Protein AF-0000000081138913 (afdb_homodimer)

Structure (mmCIF, N/CA/C/O backbone):
data_AF-0000000081138913-model_v1
#
loop_
_entity.id
_entity.type
_entity.pdbx_description
1 polymer 'ABC transporter domain-containing protein'
#
loop_
_atom_site.group_PDB
_atom_site.id
_atom_site.type_symbol
_atom_site.label_atom_id
_atom_site.label_alt_id
_atom_site.label_comp_id
_atom_site.label_asym_id
_atom_site.label_entity_id
_atom_site.label_seq_id
_atom_site.pdbx_PDB_ins_code
_atom_site.Cartn_x
_atom_site.Cartn_y
_atom_site.Cartn_z
_atom_site.occupancy
_atom_site.B_iso_or_equiv
_atom_site.auth_seq_id
_atom_site.auth_comp_id
_atom_site.auth_asym_id
_atom_site.auth_atom_id
_atom_site.pdbx_PDB_model_num
ATOM 1 N N . MET A 1 1 ? 26.359 31.156 2.295 1 80.44 1 MET A N 1
ATOM 2 C CA . MET A 1 1 ? 25.25 30.562 1.55 1 80.44 1 MET A CA 1
ATOM 3 C C . MET A 1 1 ? 23.922 31.172 1.974 1 80.44 1 MET A C 1
ATOM 5 O O . MET A 1 1 ? 23.891 32.062 2.822 1 80.44 1 MET A O 1
ATOM 9 N N . THR A 1 2 ? 22.828 30.797 1.136 1 88 2 THR A N 1
ATOM 10 C CA . THR A 1 2 ? 21.641 31.609 1.339 1 88 2 THR A CA 1
ATOM 11 C C . THR A 1 2 ? 20.453 30.734 1.737 1 88 2 THR A C 1
ATOM 13 O O . THR A 1 2 ? 20.422 29.531 1.438 1 88 2 THR A O 1
ATOM 16 N N . LEU A 1 3 ? 19.688 31.344 2.559 1 93.25 3 LEU A N 1
ATOM 17 C CA . LEU A 1 3 ? 18.375 30.812 2.885 1 93.25 3 LEU A CA 1
ATOM 18 C C . LEU A 1 3 ? 17.281 31.547 2.107 1 93.25 3 LEU A C 1
ATOM 20 O O . LEU A 1 3 ? 17.094 32.75 2.287 1 93.25 3 LEU A O 1
ATOM 24 N N . THR A 1 4 ? 16.766 30.781 1.194 1 92.25 4 THR A N 1
ATOM 25 C CA . THR A 1 4 ? 15.672 31.328 0.407 1 92.25 4 THR A CA 1
ATOM 26 C C . THR A 1 4 ? 14.336 30.75 0.872 1 92.25 4 THR A C 1
ATOM 28 O O . THR A 1 4 ? 14.164 29.531 0.901 1 92.25 4 THR A O 1
ATOM 31 N N . VAL A 1 5 ? 13.438 31.562 1.225 1 91.81 5 VAL A N 1
ATOM 32 C CA . VAL A 1 5 ? 12.125 31.141 1.699 1 91.81 5 VAL A CA 1
ATOM 33 C C . VAL A 1 5 ? 11.062 31.469 0.647 1 91.81 5 VAL A C 1
ATOM 35 O O . VAL A 1 5 ? 10.984 32.594 0.173 1 91.81 5 VAL A O 1
ATOM 38 N N . CYS A 1 6 ? 10.383 30.469 0.253 1 89.5 6 CYS A N 1
ATOM 39 C CA . CYS A 1 6 ? 9.297 30.609 -0.71 1 89.5 6 CYS A CA 1
ATOM 40 C C . CYS A 1 6 ? 7.941 30.609 -0.01 1 89.5 6 CYS A C 1
ATOM 42 O O . CYS A 1 6 ? 7.625 29.672 0.733 1 89.5 6 CYS A O 1
ATOM 44 N N . VAL A 1 7 ? 7.203 31.672 -0.279 1 84.31 7 VAL A N 1
ATOM 45 C CA . VAL A 1 7 ? 5.898 31.812 0.363 1 84.31 7 VAL A CA 1
ATOM 46 C C . VAL A 1 7 ? 4.816 31.984 -0.7 1 84.31 7 VAL A C 1
ATOM 48 O O . VAL A 1 7 ? 5.094 32.438 -1.812 1 84.31 7 VAL A O 1
ATOM 51 N N . GLY A 1 8 ? 3.654 31.484 -0.41 1 77.12 8 GLY A N 1
ATOM 52 C CA . GLY A 1 8 ? 2.51 31.594 -1.299 1 77.12 8 GLY A CA 1
ATOM 53 C C . GLY A 1 8 ? 1.24 31.016 -0.712 1 77.12 8 GLY A C 1
ATOM 54 O O . GLY A 1 8 ? 1.295 30.219 0.232 1 77.12 8 GLY A O 1
ATOM 55 N N . ALA A 1 9 ? 0.182 31.453 -1.327 1 70.5 9 ALA A N 1
ATOM 56 C CA . ALA A 1 9 ? -1.114 30.953 -0.872 1 70.5 9 ALA A CA 1
ATOM 57 C C . ALA A 1 9 ? -1.284 29.469 -1.212 1 70.5 9 ALA A C 1
ATOM 59 O O . ALA A 1 9 ? -0.571 28.938 -2.064 1 70.5 9 ALA A O 1
ATOM 60 N N . SER A 1 10 ? -2.158 28.812 -0.396 1 70 10 SER A N 1
ATOM 61 C CA . SER A 1 10 ? -2.471 27.422 -0.702 1 70 10 SER A CA 1
ATOM 62 C C . SER A 1 10 ? -2.996 27.281 -2.125 1 70 10 SER A C 1
ATOM 64 O O . SER A 1 10 ? -3.867 28.031 -2.555 1 70 10 SER A O 1
ATOM 66 N N . GLY A 1 11 ? -2.377 26.391 -2.895 1 71.06 11 GLY A N 1
ATOM 67 C CA . GLY A 1 11 ? -2.791 26.156 -4.27 1 71.06 11 GLY A CA 1
ATOM 68 C C . GLY A 1 11 ? -2.041 27 -5.273 1 71.06 11 GLY A C 1
ATOM 69 O O . GLY A 1 11 ? -2.35 26.984 -6.465 1 71.06 11 GLY A O 1
ATOM 70 N N . SER A 1 12 ? -1.087 27.719 -4.793 1 73.44 12 SER A N 1
ATOM 71 C CA . SER A 1 12 ? -0.371 28.625 -5.68 1 73.44 12 SER A CA 1
ATOM 72 C C . SER A 1 12 ? 0.641 27.891 -6.543 1 73.44 12 SER A C 1
ATOM 74 O O . SER A 1 12 ? 1.202 28.453 -7.48 1 73.44 12 SER A O 1
ATOM 76 N N . GLY A 1 13 ? 0.822 26.562 -6.258 1 74.62 13 GLY A N 1
ATOM 77 C CA . GLY A 1 13 ? 1.759 25.781 -7.051 1 74.62 13 GLY A CA 1
ATOM 78 C C . GLY A 1 13 ? 3.145 25.703 -6.438 1 74.62 13 GLY A C 1
ATOM 79 O O . GLY A 1 13 ? 4.125 25.453 -7.137 1 74.62 13 GLY A O 1
ATOM 80 N N . LYS A 1 14 ? 3.279 25.953 -5.137 1 78.81 14 LYS A N 1
ATOM 81 C CA . LYS A 1 14 ? 4.562 25.906 -4.445 1 78.81 14 LYS A CA 1
ATOM 82 C C . LYS A 1 14 ? 5.23 24.547 -4.605 1 78.81 14 LYS A C 1
ATOM 84 O O . LYS A 1 14 ? 6.43 24.469 -4.879 1 78.81 14 LYS A O 1
ATOM 89 N N . THR A 1 15 ? 4.375 23.531 -4.473 1 76.12 15 THR A N 1
ATOM 90 C CA . THR A 1 15 ? 4.902 22.172 -4.594 1 76.12 15 THR A CA 1
ATOM 91 C C . THR A 1 15 ? 5.348 21.891 -6.027 1 76.12 15 THR A C 1
ATOM 93 O O . THR A 1 15 ? 6.375 21.25 -6.25 1 76.12 15 THR A O 1
ATOM 96 N N . THR A 1 16 ? 4.602 22.391 -6.922 1 76.38 16 THR A N 1
ATOM 97 C CA . THR A 1 16 ? 4.988 22.234 -8.32 1 76.38 16 THR A CA 1
ATOM 98 C C . THR A 1 16 ? 6.305 22.953 -8.602 1 76.38 16 THR A C 1
ATOM 100 O O . THR A 1 16 ? 7.152 22.438 -9.344 1 76.38 16 THR A O 1
ATOM 103 N N . PHE A 1 17 ? 6.395 24.109 -8.008 1 80.62 17 PHE A N 1
ATOM 104 C CA . PHE A 1 17 ? 7.621 24.875 -8.156 1 80.62 17 PHE A CA 1
ATOM 105 C C . PHE A 1 17 ? 8.82 24.094 -7.641 1 80.62 17 PHE A C 1
ATOM 107 O O . PHE A 1 17 ? 9.844 24 -8.32 1 80.62 17 PHE A O 1
ATOM 114 N N . LEU A 1 18 ? 8.703 23.469 -6.535 1 81.75 18 LEU A N 1
ATOM 115 C CA . LEU A 1 18 ? 9.789 22.703 -5.93 1 81.75 18 LEU A CA 1
ATOM 116 C C . LEU A 1 18 ? 10.078 21.438 -6.73 1 81.75 18 LEU A C 1
ATOM 118 O O . LEU A 1 18 ? 11.234 21.031 -6.859 1 81.75 18 LEU A O 1
ATOM 122 N N . ASN A 1 19 ? 9.031 20.922 -7.207 1 77.56 19 ASN A N 1
ATOM 123 C CA . ASN A 1 19 ? 9.211 19.734 -8.031 1 77.56 19 ASN A CA 1
ATOM 124 C C . ASN A 1 19 ? 9.977 20.047 -9.312 1 77.56 19 ASN A C 1
ATOM 126 O O . ASN A 1 19 ? 10.75 19.219 -9.797 1 77.56 19 ASN A O 1
ATOM 130 N N . ASP A 1 20 ? 9.734 21.156 -9.789 1 78.44 20 ASP A N 1
ATOM 131 C CA . ASP A 1 20 ? 10.453 21.562 -10.984 1 78.44 20 ASP A CA 1
ATOM 132 C C . ASP A 1 20 ? 11.938 21.797 -10.688 1 78.44 20 ASP A C 1
ATOM 134 O O . ASP A 1 20 ? 12.797 21.453 -11.5 1 78.44 20 ASP A O 1
ATOM 138 N N . VAL A 1 21 ? 12.148 22.344 -9.555 1 79.94 21 VAL A N 1
ATOM 139 C CA . VAL A 1 21 ? 13.539 22.516 -9.133 1 79.94 21 VAL A CA 1
ATOM 140 C C . VAL A 1 21 ? 14.203 21.141 -9 1 79.94 21 VAL A C 1
ATOM 142 O O . VAL A 1 21 ? 15.32 20.938 -9.492 1 79.94 21 VAL A O 1
ATOM 145 N N . HIS A 1 22 ? 13.469 20.297 -8.414 1 77.62 22 HIS A N 1
ATOM 146 C CA . HIS A 1 22 ? 13.984 18.953 -8.172 1 77.62 22 HIS A CA 1
ATOM 147 C C . HIS A 1 22 ? 14.258 18.234 -9.484 1 77.62 22 HIS A C 1
ATOM 149 O O . HIS A 1 22 ? 15.25 17.5 -9.602 1 77.62 22 HIS A O 1
ATOM 155 N N . LYS A 1 23 ? 13.43 18.438 -10.398 1 73.88 23 LYS A N 1
ATOM 156 C CA . LYS A 1 23 ? 13.578 17.781 -11.703 1 73.88 23 LYS A CA 1
ATOM 157 C C . LYS A 1 23 ? 14.742 18.391 -12.484 1 73.88 23 LYS A C 1
ATOM 159 O O . LYS A 1 23 ? 15.422 17.688 -13.234 1 73.88 23 LYS A O 1
ATOM 164 N N . SER A 1 24 ? 14.891 19.688 -12.312 1 71.12 24 SER A N 1
ATOM 165 C CA . SER A 1 24 ? 15.867 20.391 -13.125 1 71.12 24 SER A CA 1
ATOM 166 C C . SER A 1 24 ? 17.266 20.266 -12.555 1 71.12 24 SER A C 1
ATOM 168 O O . SER A 1 24 ? 18.266 20.406 -13.273 1 71.12 24 SER A O 1
ATOM 170 N N . HIS A 1 25 ? 17.234 20.094 -11.172 1 68.19 25 HIS A N 1
ATOM 171 C CA . HIS A 1 25 ? 18.531 20.062 -10.5 1 68.19 25 HIS A CA 1
ATOM 172 C C . HIS A 1 25 ? 18.578 18.969 -9.445 1 68.19 25 HIS A C 1
ATOM 174 O O . HIS A 1 25 ? 17.625 18.781 -8.688 1 68.19 25 HIS A O 1
ATOM 180 N N . LYS A 1 26 ? 19.672 18.266 -9.641 1 71.31 26 LYS A N 1
ATOM 181 C CA . LYS A 1 26 ? 19.875 17.266 -8.594 1 71.31 26 LYS A CA 1
ATOM 182 C C . LYS A 1 26 ? 20.047 17.938 -7.23 1 71.31 26 LYS A C 1
ATOM 184 O O . LYS A 1 26 ? 20.875 18.844 -7.074 1 71.31 26 LYS A O 1
ATOM 189 N N . CYS A 1 27 ? 19.125 17.781 -6.352 1 79.69 27 CYS A N 1
ATOM 190 C CA . CYS A 1 27 ? 19.141 18.359 -5.02 1 79.69 27 CYS A CA 1
ATOM 191 C C . CYS A 1 27 ? 18.594 17.391 -3.986 1 79.69 27 CYS A C 1
ATOM 193 O O . CYS A 1 27 ? 18.125 16.297 -4.336 1 79.69 27 CYS A O 1
ATOM 195 N N . THR A 1 28 ? 18.891 17.719 -2.803 1 81.88 28 THR A N 1
ATOM 196 C CA . THR A 1 28 ? 18.25 17.016 -1.702 1 81.88 28 THR A CA 1
ATOM 197 C C . THR A 1 28 ? 16.859 17.562 -1.426 1 81.88 28 THR A C 1
ATOM 199 O O . THR A 1 28 ? 16.703 18.75 -1.106 1 81.88 28 THR A O 1
ATOM 202 N N . TYR A 1 29 ? 15.922 16.766 -1.719 1 81.81 29 TYR A N 1
ATOM 203 C CA . TYR A 1 29 ? 14.539 17.219 -1.624 1 81.81 29 TYR A CA 1
ATOM 204 C C . TYR A 1 29 ? 13.797 16.484 -0.514 1 81.81 29 TYR A C 1
ATOM 206 O O . TYR A 1 29 ? 13.727 15.258 -0.52 1 81.81 29 TYR A O 1
ATOM 214 N N . ILE A 1 30 ? 13.367 17.266 0.385 1 79.75 30 ILE A N 1
ATOM 215 C CA . ILE A 1 30 ? 12.523 16.719 1.443 1 79.75 30 ILE A CA 1
ATOM 216 C C . ILE A 1 30 ? 11.07 17.125 1.205 1 79.75 30 ILE A C 1
ATOM 218 O O . ILE A 1 30 ? 10.734 18.312 1.248 1 79.75 30 ILE A O 1
ATOM 222 N N . ARG A 1 31 ? 10.227 16.203 1.118 1 78.5 31 ARG A N 1
ATOM 223 C CA . ARG A 1 31 ? 8.82 16.438 0.815 1 78.5 31 ARG A CA 1
ATOM 224 C C . ARG A 1 31 ? 8.031 16.75 2.082 1 78.5 31 ARG A C 1
ATOM 226 O O . ARG A 1 31 ? 8.555 16.625 3.191 1 78.5 31 ARG A O 1
ATOM 233 N N . GLN A 1 32 ? 6.863 17.219 1.776 1 73.38 32 GLN A N 1
ATOM 234 C CA . GLN A 1 32 ? 5.977 17.562 2.885 1 73.38 32 GLN A CA 1
ATOM 235 C C . GLN A 1 32 ? 5.66 16.328 3.734 1 73.38 32 GLN A C 1
ATOM 237 O O . GLN A 1 32 ? 5.621 16.406 4.965 1 73.38 32 GLN A O 1
ATOM 242 N N . TYR A 1 33 ? 5.477 15.266 2.977 1 70.81 33 TYR A N 1
ATOM 243 C CA . TYR A 1 33 ? 5.18 14.016 3.68 1 70.81 33 TYR A CA 1
ATOM 244 C C . TYR A 1 33 ? 6 12.867 3.115 1 70.81 33 TYR A C 1
ATOM 246 O O . TYR A 1 33 ? 6.16 12.742 1.899 1 70.81 33 TYR A O 1
ATOM 254 N N . HIS A 1 34 ? 6.766 12.25 4.047 1 74.38 34 HIS A N 1
ATOM 255 C CA . HIS A 1 34 ? 7.469 11.023 3.676 1 74.38 34 HIS A CA 1
ATOM 256 C C . HIS A 1 34 ? 6.836 9.805 4.336 1 74.38 34 HIS A C 1
ATOM 258 O O . HIS A 1 34 ? 6.5 9.844 5.52 1 74.38 34 HIS A O 1
ATOM 264 N N . ASN A 1 35 ? 6.605 8.875 3.541 1 73.5 35 ASN A N 1
ATOM 265 C CA . ASN A 1 35 ? 6.129 7.613 4.09 1 73.5 35 ASN A CA 1
ATOM 266 C C . ASN A 1 35 ? 7.289 6.73 4.547 1 73.5 35 ASN A C 1
ATOM 268 O O . ASN A 1 35 ? 8.047 6.215 3.723 1 73.5 35 ASN A O 1
ATOM 272 N N . LEU A 1 36 ? 7.469 6.719 5.855 1 80.62 36 LEU A N 1
ATOM 273 C CA . LEU A 1 36 ? 8.445 5.805 6.434 1 80.62 36 LEU A CA 1
ATOM 274 C C . LEU A 1 36 ? 7.766 4.555 6.984 1 80.62 36 LEU A C 1
ATOM 276 O O . LEU A 1 36 ? 6.621 4.617 7.438 1 80.62 36 LEU A O 1
ATOM 280 N N . ARG A 1 37 ? 8.438 3.402 6.961 1 82.38 37 ARG A N 1
ATOM 281 C CA . ARG A 1 37 ? 7.906 2.211 7.613 1 82.38 37 ARG A CA 1
ATOM 282 C C . ARG A 1 37 ? 7.789 2.42 9.117 1 82.38 37 ARG A C 1
ATOM 284 O O . ARG A 1 37 ? 8.773 2.73 9.789 1 82.38 37 ARG A O 1
ATOM 291 N N . PRO A 1 38 ? 6.641 2.223 9.633 1 81.06 38 PRO A N 1
ATOM 292 C CA . PRO A 1 38 ? 6.332 2.668 10.992 1 81.06 38 PRO A CA 1
ATOM 293 C C . PRO A 1 38 ? 6.973 1.785 12.062 1 81.06 38 PRO A C 1
ATOM 295 O O . PRO A 1 38 ? 6.871 2.08 13.25 1 81.06 38 PRO A O 1
ATOM 298 N N . TYR A 1 39 ? 7.762 0.805 11.703 1 84.94 39 TYR A N 1
ATOM 299 C CA . TYR A 1 39 ? 8.32 -0.097 12.703 1 84.94 39 TYR A CA 1
ATOM 300 C C . TYR A 1 39 ? 9.836 0.072 12.805 1 84.94 39 TYR A C 1
ATOM 302 O O . TYR A 1 39 ? 10.5 -0.678 13.516 1 84.94 39 TYR A O 1
ATOM 310 N N . ILE A 1 40 ? 10.328 1.08 12.172 1 89.12 40 ILE A N 1
ATOM 311 C CA . ILE A 1 40 ? 11.758 1.386 12.289 1 89.12 40 ILE A CA 1
ATOM 312 C C . ILE A 1 40 ? 12.039 2.037 13.641 1 89.12 40 ILE A C 1
ATOM 314 O O . ILE A 1 40 ? 11.328 2.959 14.047 1 89.12 40 ILE A O 1
ATOM 318 N N . LYS A 1 41 ? 13.055 1.536 14.25 1 90.44 41 LYS A N 1
ATOM 319 C CA . LYS A 1 41 ? 13.508 2.162 15.492 1 90.44 41 LYS A CA 1
ATOM 320 C C . LYS A 1 41 ? 14.375 3.385 15.203 1 90.44 41 LYS A C 1
ATOM 322 O O . LYS A 1 41 ? 15.266 3.334 14.359 1 90.44 41 LYS A O 1
ATOM 327 N N . VAL A 1 42 ? 14.086 4.391 15.945 1 92.56 42 VAL A N 1
ATOM 328 C CA . VAL A 1 42 ? 14.836 5.629 15.758 1 92.56 42 VAL A CA 1
ATOM 329 C C . VAL A 1 42 ? 16.312 5.395 16.062 1 92.56 42 VAL A C 1
ATOM 331 O O . VAL A 1 42 ? 17.188 5.867 15.328 1 92.56 42 VAL A O 1
ATOM 334 N N . SER A 1 43 ? 16.562 4.574 17.031 1 89.94 43 SER A N 1
ATOM 335 C CA . SER A 1 43 ? 17.938 4.324 17.484 1 89.94 43 SER A CA 1
ATOM 336 C C . SER A 1 43 ? 18.688 3.469 16.469 1 89.94 43 SER A C 1
ATOM 338 O O . SER A 1 43 ? 19.922 3.438 16.484 1 89.94 43 SER A O 1
ATOM 340 N N . ALA A 1 44 ? 18.016 2.861 15.578 1 88.69 44 ALA A N 1
ATOM 341 C CA . ALA A 1 44 ? 18.641 1.953 14.625 1 88.69 44 ALA A CA 1
ATOM 342 C C . ALA A 1 44 ? 19.078 2.695 13.367 1 88.69 44 ALA A C 1
ATOM 344 O O . ALA A 1 44 ? 19.844 2.162 12.555 1 88.69 44 ALA A O 1
ATOM 345 N N . ILE A 1 45 ? 18.641 3.936 13.211 1 90.38 45 ILE A N 1
ATOM 346 C CA . ILE A 1 45 ? 19 4.711 12.031 1 90.38 45 ILE A CA 1
ATOM 347 C C . ILE A 1 45 ? 20.516 4.969 12.031 1 90.38 45 ILE A C 1
ATOM 349 O O . ILE A 1 45 ? 21.062 5.508 12.992 1 90.38 45 ILE A O 1
ATOM 353 N N . PRO A 1 46 ? 21.109 4.594 10.938 1 88.94 46 PRO A N 1
ATOM 354 C CA . PRO A 1 46 ? 22.578 4.703 10.922 1 88.94 46 PRO A CA 1
ATOM 355 C C . PRO A 1 46 ? 23.062 6.148 10.984 1 88.94 46 PRO A C 1
ATOM 357 O O . PRO A 1 46 ? 22.438 7.039 10.391 1 88.94 46 PRO A O 1
ATOM 360 N N . ALA A 1 47 ? 24.125 6.305 11.695 1 86.94 47 ALA A N 1
ATOM 361 C CA . ALA A 1 47 ? 24.828 7.582 11.773 1 86.94 47 ALA A CA 1
ATOM 362 C C . ALA A 1 47 ? 23.875 8.703 12.211 1 86.94 47 ALA A C 1
ATOM 364 O O . ALA A 1 47 ? 23.875 9.781 11.625 1 86.94 47 ALA A O 1
ATOM 365 N N . PHE A 1 48 ? 22.984 8.375 13.023 1 91.81 48 PHE A N 1
ATOM 366 C CA . PHE A 1 48 ? 22.047 9.359 13.555 1 91.81 48 PHE A CA 1
ATOM 367 C C . PHE A 1 48 ? 22.094 9.391 15.078 1 91.81 48 PHE A C 1
ATOM 369 O O . PHE A 1 48 ? 22.047 8.336 15.719 1 91.81 48 PHE A O 1
ATOM 376 N N . ASP A 1 49 ? 22.281 10.57 15.594 1 93.5 49 ASP A N 1
ATOM 377 C CA . ASP A 1 49 ? 22.25 10.766 17.047 1 93.5 49 ASP A CA 1
ATOM 378 C C . ASP A 1 49 ? 20.922 11.375 17.484 1 93.5 49 ASP A C 1
ATOM 380 O O . ASP A 1 49 ? 20.734 12.586 17.438 1 93.5 49 ASP A O 1
ATOM 384 N N . PRO A 1 50 ? 20.062 10.602 18.047 1 93.56 50 PRO A N 1
ATOM 385 C CA . PRO A 1 50 ? 18.734 11.086 18.438 1 93.56 50 PRO A CA 1
ATOM 386 C C . PRO A 1 50 ? 18.781 11.977 19.672 1 93.56 50 PRO A C 1
ATOM 388 O O . PRO A 1 50 ? 17.797 12.656 19.984 1 93.56 50 PRO A O 1
ATOM 391 N N . THR A 1 51 ? 19.859 11.977 20.375 1 92.19 51 THR A N 1
ATOM 392 C CA . THR A 1 51 ? 19.953 12.758 21.609 1 92.19 51 THR A CA 1
ATOM 393 C C . THR A 1 51 ? 19.891 14.25 21.297 1 92.19 51 THR A C 1
ATOM 395 O O . THR A 1 51 ? 19.672 15.062 22.203 1 92.19 51 THR A O 1
ATOM 398 N N . LYS A 1 52 ? 20.031 14.625 20.078 1 92.06 52 LYS A N 1
ATOM 399 C CA . LYS A 1 52 ? 20.016 16.031 19.688 1 92.06 52 LYS A CA 1
ATOM 400 C C . LYS A 1 52 ? 18.578 16.516 19.484 1 92.06 52 LYS A C 1
ATOM 402 O O . LYS A 1 52 ? 18.328 17.719 19.406 1 92.06 52 LYS A O 1
ATOM 407 N N . LEU A 1 53 ? 17.672 15.586 19.453 1 90.5 53 LEU A N 1
ATOM 408 C CA . LEU A 1 53 ? 16.266 15.953 19.281 1 90.5 53 LEU A CA 1
ATOM 409 C C . LEU A 1 53 ? 15.711 16.562 20.562 1 90.5 53 LEU A C 1
ATOM 411 O O . LEU A 1 53 ? 16.062 16.125 21.672 1 90.5 53 LEU A O 1
ATOM 415 N N . PRO A 1 54 ? 14.883 17.516 20.312 1 84.88 54 PRO A N 1
ATOM 416 C CA . PRO A 1 54 ? 14.25 18.094 21.5 1 84.88 54 PRO A CA 1
ATOM 417 C C . PRO A 1 54 ? 13.453 17.062 22.297 1 84.88 54 PRO A C 1
ATOM 419 O O . PRO A 1 54 ? 12.789 16.203 21.719 1 84.88 54 PRO A O 1
ATOM 422 N N . TYR A 1 55 ? 13.562 17.047 23.625 1 77.44 55 TYR A N 1
ATOM 423 C CA . TYR A 1 55 ? 12.789 16.266 24.578 1 77.44 55 TYR A CA 1
ATOM 424 C C . TYR A 1 55 ? 13.188 14.797 24.516 1 77.44 55 TYR A C 1
ATOM 426 O O . TYR A 1 55 ? 12.492 13.938 25.062 1 77.44 55 TYR A O 1
ATOM 434 N N . TRP A 1 56 ? 14.219 14.492 23.734 1 87.31 56 TRP A N 1
ATOM 435 C CA . TRP A 1 56 ? 14.656 13.102 23.672 1 87.31 56 TRP A CA 1
ATOM 436 C C . TRP A 1 56 ? 15.125 12.617 25.031 1 87.31 56 TRP A C 1
ATOM 438 O O . TRP A 1 56 ? 15.062 11.414 25.328 1 87.31 56 TRP A O 1
ATOM 448 N N . ASP A 1 57 ? 15.547 13.539 25.828 1 85.38 57 ASP A N 1
ATOM 449 C CA . ASP A 1 57 ? 16.016 13.227 27.172 1 85.38 57 ASP A CA 1
ATOM 450 C C . ASP A 1 57 ? 14.914 12.547 27.984 1 85.38 57 ASP A C 1
ATOM 452 O O . ASP A 1 57 ? 15.203 11.719 28.859 1 85.38 57 ASP A O 1
ATOM 456 N N . ILE A 1 58 ? 13.75 12.852 27.703 1 78.88 58 ILE A N 1
ATOM 457 C CA . ILE A 1 58 ? 12.625 12.234 28.406 1 78.88 58 ILE A CA 1
ATOM 458 C C . ILE A 1 58 ? 12.594 10.734 28.109 1 78.88 58 ILE A C 1
ATOM 460 O O . ILE A 1 58 ? 12.398 9.922 29.016 1 78.88 58 ILE A O 1
ATOM 464 N N . TYR A 1 59 ? 12.82 10.414 26.875 1 84 59 TYR A N 1
ATOM 465 C CA . TYR A 1 59 ? 12.828 9.008 26.484 1 84 59 TYR A CA 1
ATOM 466 C C . TYR A 1 59 ? 13.992 8.266 27.125 1 84 59 TYR A C 1
ATOM 468 O O . TYR A 1 59 ? 13.867 7.102 27.5 1 84 59 TYR A O 1
ATOM 476 N N . VAL A 1 60 ? 15.062 8.922 27.188 1 87.75 60 VAL A N 1
ATOM 477 C CA . VAL A 1 60 ? 16.25 8.336 27.812 1 87.75 60 VAL A CA 1
ATOM 478 C C . VAL A 1 60 ? 15.984 8.094 29.297 1 87.75 60 VAL A C 1
ATOM 480 O O . VAL A 1 60 ? 16.281 7.012 29.812 1 87.75 60 VAL A O 1
ATOM 483 N N . ASN A 1 61 ? 15.422 9.062 29.875 1 84.75 61 ASN A N 1
ATOM 484 C CA . ASN A 1 61 ? 15.117 8.969 31.312 1 84.75 61 ASN A CA 1
ATOM 485 C C . ASN A 1 61 ? 14.117 7.844 31.594 1 84.75 61 ASN A C 1
ATOM 487 O O . ASN A 1 61 ? 14.211 7.176 32.625 1 84.75 61 ASN A O 1
ATOM 491 N N . GLU A 1 62 ? 13.25 7.641 30.672 1 83.38 62 GLU A N 1
ATOM 492 C CA . GLU A 1 62 ? 12.242 6.594 30.812 1 83.38 62 GLU A CA 1
ATOM 493 C C . GLU A 1 62 ? 12.766 5.254 30.312 1 83.38 62 GLU A C 1
ATOM 495 O O . GLU A 1 62 ? 12.047 4.25 30.359 1 83.38 62 GLU A O 1
ATOM 500 N N . LYS A 1 63 ? 13.977 5.203 29.828 1 88.69 63 LYS A N 1
ATOM 501 C CA . LYS A 1 63 ? 14.617 3.998 29.312 1 88.69 63 LYS A CA 1
ATOM 502 C C . LYS A 1 63 ? 13.844 3.436 28.125 1 88.69 63 LYS A C 1
ATOM 504 O O . LYS A 1 63 ? 13.695 2.219 27.984 1 88.69 63 LYS A O 1
ATOM 509 N N . LYS A 1 64 ? 13.273 4.285 27.344 1 87.12 64 LYS A N 1
ATOM 510 C CA . LYS A 1 64 ? 12.5 3.885 26.188 1 87.12 64 LYS A CA 1
ATOM 511 C C . LYS A 1 64 ? 13.164 4.359 24.891 1 87.12 64 LYS A C 1
ATOM 513 O O . LYS A 1 64 ? 12.633 4.145 23.797 1 87.12 64 LYS A O 1
ATOM 518 N N . ASP A 1 65 ? 14.328 4.926 25.031 1 88.62 65 ASP A N 1
ATOM 519 C CA . ASP A 1 65 ? 14.992 5.551 23.906 1 88.62 65 ASP A CA 1
ATOM 520 C C . ASP A 1 65 ? 15.328 4.52 22.828 1 88.62 65 ASP A C 1
ATOM 522 O O . ASP A 1 65 ? 15.281 4.82 21.641 1 88.62 65 ASP A O 1
ATOM 526 N N . LYS A 1 66 ? 15.539 3.271 23.219 1 88.5 66 LYS A N 1
ATOM 527 C CA . LYS A 1 66 ? 15.961 2.244 22.281 1 88.5 66 LYS A CA 1
ATOM 528 C C . LYS A 1 66 ? 14.758 1.561 21.625 1 88.5 66 LYS A C 1
ATOM 530 O O . LYS A 1 66 ? 14.906 0.865 20.625 1 88.5 66 LYS A O 1
ATOM 535 N N . SER A 1 67 ? 13.625 1.876 22.156 1 89.38 67 SER A N 1
ATOM 536 C CA . SER A 1 67 ? 12.445 1.157 21.672 1 89.38 67 SER A CA 1
ATOM 537 C C . SER A 1 67 ? 11.508 2.084 20.922 1 89.38 67 SER A C 1
ATOM 539 O O . SER A 1 67 ? 10.492 1.638 20.375 1 89.38 67 SER A O 1
ATOM 541 N N . ILE A 1 68 ? 11.922 3.305 20.797 1 90.62 68 ILE A N 1
ATOM 542 C CA . ILE A 1 68 ? 11.031 4.266 20.156 1 90.62 68 ILE A CA 1
ATOM 543 C C . ILE A 1 68 ? 11.008 4.027 18.656 1 90.62 68 ILE A C 1
ATOM 545 O O . ILE A 1 68 ? 12.062 3.973 18 1 90.62 68 ILE A O 1
ATOM 549 N N . LEU A 1 69 ? 9.789 3.859 18.188 1 90.19 69 LEU A N 1
ATOM 550 C CA . LEU A 1 69 ? 9.586 3.697 16.75 1 90.19 69 LEU A CA 1
ATOM 551 C C . LEU A 1 69 ? 9.25 5.035 16.094 1 90.19 69 LEU A C 1
ATOM 553 O O . LEU A 1 69 ? 8.797 5.965 16.766 1 90.19 69 LEU A O 1
ATOM 557 N N . VAL A 1 70 ? 9.539 5.129 14.844 1 87.94 70 VAL A N 1
ATOM 558 C CA . VAL A 1 70 ? 9.164 6.32 14.094 1 87.94 70 VAL A CA 1
ATOM 559 C C . VAL A 1 70 ? 7.648 6.512 14.156 1 87.94 70 VAL A C 1
ATOM 561 O O . VAL A 1 70 ? 7.16 7.633 14.328 1 87.94 70 VAL A O 1
ATOM 564 N N . GLY A 1 71 ? 6.918 5.363 14.039 1 78.25 71 GLY A N 1
ATOM 565 C CA . GLY A 1 71 ? 5.473 5.43 14.188 1 78.25 71 GLY A CA 1
ATOM 566 C C . GLY A 1 71 ? 4.766 5.914 12.938 1 78.25 71 GLY A C 1
ATOM 567 O O . GLY A 1 71 ? 5.414 6.219 11.93 1 78.25 71 GLY A O 1
ATOM 568 N N . GLY A 1 72 ? 3.354 5.922 12.977 1 73.94 72 GLY A N 1
ATOM 569 C CA . GLY A 1 72 ? 2.525 6.309 11.852 1 73.94 72 GLY A CA 1
ATOM 570 C C . GLY A 1 72 ? 1.498 5.258 11.469 1 73.94 72 GLY A C 1
ATOM 571 O O . GLY A 1 72 ? 0.989 4.543 12.336 1 73.94 72 GLY A O 1
ATOM 572 N N . THR A 1 73 ? 1.037 5.461 10.344 1 64.69 73 THR A N 1
ATOM 573 C CA . THR A 1 73 ? -0.009 4.543 9.906 1 64.69 73 THR A CA 1
ATOM 574 C C . THR A 1 73 ? 0.458 3.725 8.711 1 64.69 73 THR A C 1
ATOM 576 O O . THR A 1 73 ? 1.156 4.238 7.836 1 64.69 73 THR A O 1
ATOM 579 N N . ILE A 1 74 ? 0.388 2.445 8.883 1 62.66 74 ILE A N 1
ATOM 580 C CA . ILE A 1 74 ? 0.667 1.556 7.762 1 62.66 74 ILE A CA 1
ATOM 581 C C . ILE A 1 74 ? -0.532 0.641 7.52 1 62.66 74 ILE A C 1
ATOM 583 O O . ILE A 1 74 ? -1.038 0.01 8.453 1 62.66 74 ILE A O 1
ATOM 587 N N . ALA A 1 75 ? -0.992 0.672 6.414 1 58.94 75 ALA A N 1
ATOM 588 C CA . ALA A 1 75 ? -2.086 -0.217 6.031 1 58.94 75 ALA A CA 1
ATOM 589 C C . ALA A 1 75 ? -3.309 0.005 6.918 1 58.94 75 ALA A C 1
ATOM 591 O O . ALA A 1 75 ? -3.945 -0.955 7.359 1 58.94 75 ALA A O 1
ATOM 592 N N . GLY A 1 76 ? -3.539 1.319 7.293 1 56.12 76 GLY A N 1
ATOM 593 C CA . GLY A 1 76 ? -4.719 1.671 8.062 1 56.12 76 GLY A CA 1
ATOM 594 C C . GLY A 1 76 ? -4.543 1.459 9.555 1 56.12 76 GLY A C 1
ATOM 595 O O . GLY A 1 76 ? -5.441 1.762 10.344 1 56.12 76 GLY A O 1
ATOM 596 N N . GLN A 1 77 ? -3.441 0.967 9.82 1 62.59 77 GLN A N 1
ATOM 597 C CA . GLN A 1 77 ? -3.197 0.691 11.234 1 62.59 77 GLN A CA 1
ATOM 598 C C . GLN A 1 77 ? -2.227 1.704 11.836 1 62.59 77 GLN A C 1
ATOM 600 O O . GLN A 1 77 ? -1.169 1.973 11.258 1 62.59 77 GLN A O 1
ATOM 605 N N . PHE A 1 78 ? -2.684 2.207 12.914 1 66.31 78 PHE A N 1
ATOM 606 C CA . PHE A 1 78 ? -1.827 3.15 13.625 1 66.31 78 PHE A CA 1
ATOM 607 C C . PHE A 1 78 ? -0.792 2.414 14.469 1 66.31 78 PHE A C 1
ATOM 609 O O . PHE A 1 78 ? -1.131 1.486 15.203 1 66.31 78 PHE A O 1
ATOM 616 N N . MET A 1 79 ? 0.429 2.709 14.227 1 70.94 79 MET A N 1
ATOM 617 C CA . MET A 1 79 ? 1.526 2.195 15.039 1 70.94 79 MET A CA 1
ATOM 618 C C . MET A 1 79 ? 2.084 3.283 15.953 1 70.94 79 MET A C 1
ATOM 620 O O . MET A 1 79 ? 2.445 4.363 15.484 1 70.94 79 MET A O 1
ATOM 624 N N . ALA A 1 80 ? 2.156 2.977 17.109 1 73.5 80 ALA A N 1
ATOM 625 C CA . ALA A 1 80 ? 2.6 3.955 18.094 1 73.5 80 ALA A CA 1
ATOM 626 C C . ALA A 1 80 ? 4.074 4.293 17.906 1 73.5 80 ALA A C 1
ATOM 628 O O . ALA A 1 80 ? 4.879 3.428 17.562 1 73.5 80 ALA A O 1
ATOM 629 N N . GLY A 1 81 ? 4.371 5.473 18.031 1 81.56 81 GLY A N 1
ATOM 630 C CA . GLY A 1 81 ? 5.719 6.016 17.953 1 81.56 81 GLY A CA 1
ATOM 631 C C . GLY A 1 81 ? 5.762 7.527 18.109 1 81.56 81 GLY A C 1
ATOM 632 O O . GLY A 1 81 ? 5.043 8.094 18.938 1 81.56 81 GLY A O 1
ATOM 633 N N . LEU A 1 82 ? 6.648 8.062 17.375 1 83.88 82 LEU A N 1
ATOM 634 C CA . LEU A 1 82 ? 6.77 9.516 17.406 1 83.88 82 LEU A CA 1
ATOM 635 C C . LEU A 1 82 ? 5.508 10.18 16.859 1 83.88 82 LEU A C 1
ATOM 637 O O . LEU A 1 82 ? 4.848 9.633 15.969 1 83.88 82 LEU A O 1
ATOM 641 N N . SER A 1 83 ? 5.199 11.258 17.5 1 77.88 83 SER A N 1
ATOM 642 C CA . SER A 1 83 ? 4.078 12.031 16.969 1 77.88 83 SER A CA 1
ATOM 643 C C . SER A 1 83 ? 4.406 12.602 15.602 1 77.88 83 SER A C 1
ATOM 645 O O . SER A 1 83 ? 5.551 12.531 15.148 1 77.88 83 SER A O 1
ATOM 647 N N . GLY A 1 84 ? 3.41 13.141 14.906 1 77.38 84 GLY A N 1
ATOM 648 C CA . GLY A 1 84 ? 3.621 13.734 13.594 1 77.38 84 GLY A CA 1
ATOM 649 C C . GLY A 1 84 ? 4.656 14.844 13.602 1 77.38 84 GLY A C 1
ATOM 650 O O . GLY A 1 84 ? 5.543 14.875 12.75 1 77.38 84 GLY A O 1
ATOM 651 N N . GLY A 1 85 ? 4.516 15.695 14.562 1 78.62 85 GLY A N 1
ATOM 652 C CA . GLY A 1 85 ? 5.473 16.781 14.688 1 78.62 85 GLY A CA 1
ATOM 653 C C . GLY A 1 85 ? 6.871 16.312 15.031 1 78.62 85 GLY A C 1
ATOM 654 O O . GLY A 1 85 ? 7.855 16.828 14.5 1 78.62 85 GLY A O 1
ATOM 655 N N . GLN A 1 86 ? 6.93 15.336 15.859 1 82.69 86 GLN A N 1
ATOM 656 C CA . GLN A 1 86 ? 8.227 14.773 16.234 1 82.69 86 GLN A CA 1
ATOM 657 C C . GLN A 1 86 ? 8.891 14.086 15.039 1 82.69 86 GLN A C 1
ATOM 659 O O . GLN A 1 86 ? 10.109 14.133 14.891 1 82.69 86 GLN A O 1
ATOM 664 N N . ARG A 1 87 ? 8.094 13.5 14.305 1 87 87 ARG A N 1
ATOM 665 C CA . ARG A 1 87 ? 8.625 12.828 13.125 1 87 87 ARG A CA 1
ATOM 666 C C . ARG A 1 87 ? 9.227 13.836 12.148 1 87 87 ARG A C 1
ATOM 668 O O . ARG A 1 87 ? 10.273 13.57 11.547 1 87 87 ARG A O 1
ATOM 675 N N . LYS A 1 88 ? 8.625 14.914 12 1 85.94 88 LYS A N 1
ATOM 676 C CA . LYS A 1 88 ? 9.148 15.961 11.125 1 85.94 88 LYS A CA 1
ATOM 677 C C . LYS A 1 88 ? 10.469 16.516 11.664 1 85.94 88 LYS A C 1
ATOM 679 O O . LYS A 1 88 ? 11.398 16.781 10.891 1 85.94 88 LYS A O 1
ATOM 684 N N . LEU A 1 89 ? 10.5 16.672 12.93 1 89.19 89 LEU A N 1
ATOM 685 C CA . LEU A 1 89 ? 11.727 17.156 13.555 1 89.19 89 LEU A CA 1
ATOM 686 C C . LEU A 1 89 ? 12.852 16.141 13.414 1 89.19 89 LEU A C 1
ATOM 688 O O . LEU A 1 89 ? 14.016 16.5 13.25 1 89.19 89 LEU A O 1
ATOM 692 N N . LEU A 1 90 ? 12.453 14.93 13.531 1 91.19 90 LEU A N 1
ATOM 693 C CA . LEU A 1 90 ? 13.43 13.867 13.344 1 91.19 90 LEU A CA 1
ATOM 694 C C . LEU A 1 90 ? 14.039 13.93 11.945 1 91.19 90 LEU A C 1
ATOM 696 O O . LEU A 1 90 ? 15.266 13.859 11.797 1 91.19 90 LEU A O 1
ATOM 700 N N . LEU A 1 91 ? 13.25 14.078 10.961 1 90.88 91 LEU A N 1
ATOM 701 C CA . LEU A 1 91 ? 13.727 14.133 9.586 1 90.88 91 LEU A CA 1
ATOM 702 C C . LEU A 1 91 ? 14.586 15.367 9.359 1 90.88 91 LEU A C 1
ATOM 704 O O . LEU A 1 91 ? 15.609 15.305 8.664 1 90.88 91 LEU A O 1
ATOM 708 N N . PHE A 1 92 ? 14.156 16.453 9.953 1 91.69 92 PHE A N 1
ATOM 709 C CA . PHE A 1 92 ? 14.914 17.688 9.828 1 91.69 92 PHE A CA 1
ATOM 710 C C . PHE A 1 92 ? 16.281 17.562 10.469 1 91.69 92 PHE A C 1
ATOM 712 O O . PHE A 1 92 ? 17.297 17.953 9.875 1 91.69 92 PHE A O 1
ATOM 719 N N . GLU A 1 93 ? 16.297 16.984 11.625 1 93.56 93 GLU A N 1
ATOM 720 C CA . GLU A 1 93 ? 17.562 16.766 12.32 1 93.56 93 GLU A CA 1
ATOM 721 C C . GLU A 1 93 ? 18.453 15.789 11.562 1 93.56 93 GLU A C 1
ATOM 723 O O . GLU A 1 93 ? 19.672 15.945 11.531 1 93.56 93 GLU A O 1
ATOM 728 N N . LEU A 1 94 ? 17.828 14.867 11.031 1 92.12 94 LEU A N 1
ATOM 729 C CA . LEU A 1 94 ? 18.578 13.883 10.25 1 92.12 94 LEU A CA 1
ATOM 730 C C . LEU A 1 94 ? 19.266 14.547 9.055 1 92.12 94 LEU A C 1
ATOM 732 O O . LEU A 1 94 ? 20.438 14.281 8.789 1 92.12 94 LEU A O 1
ATOM 736 N N . ILE A 1 95 ? 18.609 15.359 8.359 1 91.19 95 ILE A N 1
ATOM 737 C CA . ILE A 1 95 ? 19.172 16.078 7.227 1 91.19 95 ILE A CA 1
ATOM 738 C C . ILE A 1 95 ? 20.359 16.922 7.695 1 91.19 95 ILE A C 1
ATOM 740 O O . ILE A 1 95 ? 21.406 16.969 7.031 1 91.19 95 ILE A O 1
ATOM 744 N N . PHE A 1 96 ? 20.188 17.594 8.781 1 93.31 96 PHE A N 1
ATOM 745 C CA . PHE A 1 96 ? 21.234 18.438 9.328 1 93.31 96 PHE A CA 1
ATOM 746 C C . PHE A 1 96 ? 22.5 17.625 9.609 1 93.31 96 PHE A C 1
ATOM 748 O O . PHE A 1 96 ? 23.578 18 9.156 1 93.31 96 PHE A O 1
ATOM 755 N N . GLN A 1 97 ? 22.234 16.484 10.25 1 92.5 97 GLN A N 1
ATOM 756 C CA . GLN A 1 97 ? 23.391 15.672 10.641 1 92.5 97 GLN A CA 1
ATOM 757 C C . GLN A 1 97 ? 24.047 15.023 9.43 1 92.5 97 GLN A C 1
ATOM 759 O O . GLN A 1 97 ? 25.266 14.922 9.359 1 92.5 97 GLN A O 1
ATOM 764 N N . ARG A 1 98 ? 23.281 14.633 8.484 1 90.81 98 ARG A N 1
ATOM 765 C CA . ARG A 1 98 ? 23.797 13.914 7.324 1 90.81 98 ARG A CA 1
ATOM 766 C C . ARG A 1 98 ? 24.516 14.859 6.371 1 90.81 98 ARG A C 1
ATOM 768 O O . ARG A 1 98 ? 25.484 14.469 5.719 1 90.81 98 ARG A O 1
ATOM 775 N N . THR A 1 99 ? 24.078 15.969 6.285 1 90.5 99 THR A N 1
ATOM 776 C CA . THR A 1 99 ? 24.656 16.922 5.328 1 90.5 99 THR A CA 1
ATOM 777 C C . THR A 1 99 ? 25.797 17.703 5.961 1 90.5 99 THR A C 1
ATOM 779 O O . THR A 1 99 ? 26.5 18.438 5.273 1 90.5 99 THR A O 1
ATOM 782 N N . ALA A 1 100 ? 26.016 17.5 7.211 1 91 100 ALA A N 1
ATOM 783 C CA . ALA A 1 100 ? 27.016 18.266 7.938 1 91 100 ALA A CA 1
ATOM 784 C C . ALA A 1 100 ? 28.422 17.984 7.383 1 91 100 ALA A C 1
ATOM 786 O O . ALA A 1 100 ? 29.297 18.859 7.445 1 91 100 ALA A O 1
ATOM 787 N N . SER A 1 101 ? 28.625 16.844 6.805 1 88.38 101 SER A N 1
ATOM 788 C CA . SER A 1 101 ? 29.938 16.453 6.336 1 88.38 101 SER A CA 1
ATOM 789 C C . SER A 1 101 ? 30.203 16.953 4.922 1 88.38 101 SER A C 1
ATOM 791 O O . SER A 1 101 ? 31.328 16.875 4.426 1 88.38 101 SER A O 1
ATOM 793 N N . GLN A 1 102 ? 29.188 17.5 4.301 1 91.44 102 GLN A N 1
ATOM 794 C CA . GLN A 1 102 ? 29.328 18 2.934 1 91.44 102 GLN A CA 1
ATOM 795 C C . GLN A 1 102 ? 29.109 19.5 2.867 1 91.44 102 GLN A C 1
ATOM 797 O O . GLN A 1 102 ? 28.672 20.109 3.844 1 91.44 102 GLN A O 1
ATOM 802 N N . ASP A 1 103 ? 29.578 19.984 1.633 1 91.25 103 ASP A N 1
ATOM 803 C CA . ASP A 1 103 ? 29.422 21.422 1.447 1 91.25 103 ASP A CA 1
ATOM 804 C C . ASP A 1 103 ? 28.766 21.734 0.106 1 91.25 103 ASP A C 1
ATOM 806 O O . ASP A 1 103 ? 28.75 20.906 -0.799 1 91.25 103 ASP A O 1
ATOM 810 N N . ASN A 1 104 ? 28.141 22.875 0.05 1 90 104 ASN A N 1
ATOM 811 C CA . ASN A 1 104 ? 27.609 23.469 -1.177 1 90 104 ASN A CA 1
ATOM 812 C C . ASN A 1 104 ? 26.469 22.625 -1.746 1 90 104 ASN A C 1
ATOM 814 O O . ASN A 1 104 ? 26.406 22.391 -2.957 1 90 104 ASN A O 1
ATOM 818 N N . LEU A 1 105 ? 25.672 22.141 -0.848 1 91.31 105 LEU A N 1
ATOM 819 C CA . LEU A 1 105 ? 24.5 21.391 -1.288 1 91.31 105 LEU A CA 1
ATOM 820 C C . LEU A 1 105 ? 23.312 22.328 -1.5 1 91.31 105 LEU A C 1
ATOM 822 O O . LEU A 1 105 ? 23.281 23.438 -0.961 1 91.31 105 LEU A O 1
ATOM 826 N N . LEU A 1 106 ? 22.453 21.875 -2.367 1 91.62 106 LEU A N 1
ATOM 827 C CA . LEU A 1 106 ? 21.141 22.484 -2.457 1 91.62 106 LEU A CA 1
ATOM 828 C C . LEU A 1 106 ? 20.094 21.656 -1.726 1 91.62 106 LEU A C 1
ATOM 830 O O . LEU A 1 106 ? 19.797 20.531 -2.141 1 91.62 106 LEU A O 1
ATOM 834 N N . ILE A 1 107 ? 19.609 22.203 -0.663 1 92.38 107 ILE A N 1
ATOM 835 C CA . ILE A 1 107 ? 18.625 21.5 0.151 1 92.38 107 ILE A CA 1
ATOM 836 C C . ILE A 1 107 ? 17.266 22.141 -0.02 1 92.38 107 ILE A C 1
ATOM 838 O O . ILE A 1 107 ? 17.094 23.328 0.272 1 92.38 107 ILE A O 1
ATOM 842 N N . VAL A 1 108 ? 16.406 21.359 -0.543 1 91.94 108 VAL A N 1
ATOM 843 C CA . VAL A 1 108 ? 15.047 21.844 -0.775 1 91.94 108 VAL A CA 1
ATOM 844 C C . VAL A 1 108 ? 14.094 21.219 0.25 1 91.94 108 VAL A C 1
ATOM 846 O O . VAL A 1 108 ? 13.984 20 0.347 1 91.94 108 VAL A O 1
ATOM 849 N N . LEU A 1 109 ? 13.438 22.062 0.972 1 90.62 109 LEU A N 1
ATOM 850 C CA . LEU A 1 109 ? 12.516 21.625 2.02 1 90.62 109 LEU A CA 1
ATOM 851 C C . LEU A 1 109 ? 11.086 22.062 1.706 1 90.62 109 LEU A C 1
ATOM 853 O O . LEU A 1 109 ? 10.812 23.266 1.596 1 90.62 109 LEU A O 1
ATOM 857 N N . ASP A 1 110 ? 10.227 21.047 1.578 1 87.31 110 ASP A N 1
ATOM 858 C CA . ASP A 1 110 ? 8.828 21.328 1.273 1 87.31 110 ASP A CA 1
ATOM 859 C C . ASP A 1 110 ? 7.957 21.203 2.525 1 87.31 110 ASP A C 1
ATOM 861 O O . ASP A 1 110 ? 7.555 20.109 2.906 1 87.31 110 ASP A O 1
ATOM 865 N N . GLU A 1 111 ? 7.59 22.219 3.102 1 83.19 111 GLU A N 1
ATOM 866 C CA . GLU A 1 111 ? 6.762 22.312 4.297 1 83.19 111 GLU A CA 1
ATOM 867 C C . GLU A 1 111 ? 7.238 21.359 5.387 1 83.19 111 GLU A C 1
ATOM 869 O O . GLU A 1 111 ? 6.453 20.578 5.922 1 83.19 111 GLU A O 1
ATOM 874 N N . PRO A 1 112 ? 8.477 21.516 5.75 1 85.06 112 PRO A N 1
ATOM 875 C CA . PRO A 1 112 ? 9.055 20.578 6.699 1 85.06 112 PRO A CA 1
ATOM 876 C C . PRO A 1 112 ? 8.539 20.766 8.125 1 85.06 112 PRO A C 1
ATOM 878 O O . PRO A 1 112 ? 8.688 19.875 8.969 1 85.06 112 PRO A O 1
ATOM 881 N N . PHE A 1 113 ? 7.895 21.922 8.352 1 83.5 113 PHE A N 1
ATOM 882 C CA . PHE A 1 113 ? 7.551 22.25 9.734 1 83.5 113 PHE A CA 1
ATOM 883 C C . PHE A 1 113 ? 6.039 22.312 9.914 1 83.5 113 PHE A C 1
ATOM 885 O O . PHE A 1 113 ? 5.551 22.906 10.875 1 83.5 113 PHE A O 1
ATOM 892 N N . ALA A 1 114 ? 5.402 21.688 8.961 1 75.75 114 ALA A N 1
ATOM 893 C CA . ALA A 1 114 ? 3.951 21.609 9.094 1 75.75 114 ALA A CA 1
ATOM 894 C C . ALA A 1 114 ? 3.559 20.781 10.312 1 75.75 114 ALA A C 1
ATOM 896 O O . ALA A 1 114 ? 3.994 19.625 10.461 1 75.75 114 ALA A O 1
ATOM 897 N N . GLY A 1 115 ? 2.838 21.344 11.273 1 71.06 115 GLY A N 1
ATOM 898 C CA . GLY A 1 115 ? 2.369 20.594 12.43 1 71.06 115 GLY A CA 1
ATOM 899 C C . GLY A 1 115 ? 3.326 20.672 13.609 1 71.06 115 GLY A C 1
ATOM 900 O O . GLY A 1 115 ? 3.074 20.062 14.656 1 71.06 115 GLY A O 1
ATOM 901 N N . VAL A 1 116 ? 4.441 21.344 13.414 1 78.88 116 VAL A N 1
ATOM 902 C CA . VAL A 1 116 ? 5.406 21.5 14.5 1 78.88 116 VAL A CA 1
ATOM 903 C C . VAL A 1 116 ? 5.023 22.688 15.375 1 78.88 116 VAL A C 1
ATOM 905 O O . VAL A 1 116 ? 4.727 23.766 14.859 1 78.88 116 VAL A O 1
ATOM 908 N N . THR A 1 117 ? 5.09 22.469 16.656 1 75.88 117 THR A N 1
ATOM 909 C CA . THR A 1 117 ? 4.641 23.5 17.594 1 75.88 117 THR A CA 1
ATOM 910 C C . THR A 1 117 ? 5.703 24.578 17.766 1 75.88 117 THR A C 1
ATOM 912 O O . THR A 1 117 ? 6.863 24.391 17.391 1 75.88 117 THR A O 1
ATOM 915 N N . ASP A 1 118 ? 5.262 25.688 18.312 1 76.5 118 ASP A N 1
ATOM 916 C CA . ASP A 1 118 ? 6.094 26.891 18.438 1 76.5 118 ASP A CA 1
ATOM 917 C C . ASP A 1 118 ? 7.27 26.641 19.375 1 76.5 118 ASP A C 1
ATOM 919 O O . ASP A 1 118 ? 8.312 27.297 19.266 1 76.5 118 ASP A O 1
ATOM 923 N N . ASP A 1 119 ? 7.055 25.719 20.234 1 76.06 119 ASP A N 1
ATOM 924 C CA . ASP A 1 119 ? 8.109 25.469 21.219 1 76.06 119 ASP A CA 1
ATOM 925 C C . ASP A 1 119 ? 9.383 24.969 20.516 1 76.06 119 ASP A C 1
ATOM 927 O O . ASP A 1 119 ? 10.469 25.047 21.094 1 76.06 119 ASP A O 1
ATOM 931 N N . PHE A 1 120 ? 9.289 24.641 19.25 1 85.19 120 PHE A N 1
ATOM 932 C CA . PHE A 1 120 ? 10.438 24.062 18.547 1 85.19 120 PHE A CA 1
ATOM 933 C C . PHE A 1 120 ? 11.055 25.078 17.594 1 85.19 120 PHE A C 1
ATOM 935 O O . PHE A 1 120 ? 12.07 24.781 16.953 1 85.19 120 PHE A O 1
ATOM 942 N N . VAL A 1 121 ? 10.555 26.266 17.562 1 86.25 121 VAL A N 1
ATOM 943 C CA . VAL A 1 121 ? 10.977 27.281 16.594 1 86.25 121 VAL A CA 1
ATOM 944 C C . VAL A 1 121 ? 12.438 27.641 16.828 1 86.25 121 VAL A C 1
ATOM 946 O O . VAL A 1 121 ? 13.227 27.719 15.891 1 86.25 121 VAL A O 1
ATOM 949 N N . PRO A 1 122 ? 12.828 27.812 18.109 1 88.69 122 PRO A N 1
ATOM 950 C CA . PRO A 1 122 ? 14.242 28.125 18.328 1 88.69 122 PRO A CA 1
ATOM 951 C C . PRO A 1 122 ? 15.172 27.016 17.812 1 88.69 122 PRO A C 1
ATOM 953 O O . PRO A 1 122 ? 16.234 27.312 17.266 1 88.69 122 PRO A O 1
ATOM 956 N N . PHE A 1 123 ? 14.758 25.859 18.047 1 91.69 123 PHE A N 1
ATOM 957 C CA . PHE A 1 123 ? 15.523 24.719 17.562 1 91.69 123 PHE A CA 1
ATOM 958 C C . PHE A 1 123 ? 15.641 24.766 16.031 1 91.69 123 PHE A C 1
ATOM 960 O O . PHE A 1 123 ? 16.719 24.578 15.484 1 91.69 123 PHE A O 1
ATOM 967 N N . ILE A 1 124 ? 14.602 25.031 15.344 1 92 124 ILE A N 1
ATOM 968 C CA . ILE A 1 124 ? 14.523 25.078 13.891 1 92 124 ILE A CA 1
ATOM 969 C C . ILE A 1 124 ? 15.43 26.188 13.359 1 92 124 ILE A C 1
ATOM 971 O O . ILE A 1 124 ? 16.219 25.969 12.445 1 92 124 ILE A O 1
ATOM 975 N N . VAL A 1 125 ? 15.32 27.312 13.984 1 92.81 125 VAL A N 1
ATOM 976 C CA . VAL A 1 125 ? 16.094 28.484 13.578 1 92.81 125 VAL A CA 1
ATOM 977 C C . VAL A 1 125 ? 17.578 28.203 13.758 1 92.81 125 VAL A C 1
ATOM 979 O O . VAL A 1 125 ? 18.391 28.531 12.883 1 92.81 125 VAL A O 1
ATOM 982 N N . GLY A 1 126 ? 17.859 27.609 14.859 1 94.06 126 GLY A N 1
ATOM 983 C CA . GLY A 1 126 ? 19.25 27.266 15.125 1 94.06 126 GLY A CA 1
ATOM 984 C C . GLY A 1 126 ? 19.844 26.328 14.078 1 94.06 126 GLY A C 1
ATOM 985 O O . GLY A 1 126 ? 20.938 26.578 13.578 1 94.06 126 GLY A O 1
ATOM 986 N N . ARG A 1 127 ? 19.141 25.359 13.719 1 94.69 127 ARG A N 1
ATOM 987 C CA . ARG A 1 127 ? 19.625 24.391 12.75 1 94.69 127 ARG A CA 1
ATOM 988 C C . ARG A 1 127 ? 19.703 24.984 11.352 1 94.69 127 ARG A C 1
ATOM 990 O O . ARG A 1 127 ? 20.656 24.719 10.609 1 94.69 127 ARG A O 1
ATOM 997 N N . LEU A 1 128 ? 18.734 25.75 11 1 94.75 128 LEU A N 1
ATOM 998 C CA . LEU A 1 128 ? 18.75 26.391 9.688 1 94.75 128 LEU A CA 1
ATOM 999 C C . LEU A 1 128 ? 19.953 27.312 9.547 1 94.75 128 LEU A C 1
ATOM 1001 O O . LEU A 1 128 ? 20.594 27.344 8.492 1 94.75 128 LEU A O 1
ATOM 1005 N N . ASN A 1 129 ? 20.234 28.016 10.625 1 94.56 129 ASN A N 1
ATOM 1006 C CA . ASN A 1 129 ? 21.375 28.906 10.617 1 94.56 129 ASN A CA 1
ATOM 1007 C C . ASN A 1 129 ? 22.688 28.141 10.445 1 94.56 129 ASN A C 1
ATOM 1009 O O . ASN A 1 129 ? 23.594 28.594 9.742 1 94.56 129 ASN A O 1
ATOM 1013 N N . GLU A 1 130 ? 22.719 27.078 11.07 1 95.12 130 GLU A N 1
ATOM 1014 C CA . GLU A 1 130 ? 23.906 26.25 10.945 1 95.12 130 GLU A CA 1
ATOM 1015 C C . GLU A 1 130 ? 24.031 25.656 9.547 1 95.12 130 GLU A C 1
ATOM 1017 O O . GLU A 1 130 ? 25.109 25.625 8.961 1 95.12 130 GLU A O 1
ATOM 1022 N N . MET A 1 131 ? 22.984 25.203 9 1 94.5 131 MET A N 1
ATOM 1023 C CA . MET A 1 131 ? 22.969 24.562 7.688 1 94.5 131 MET A CA 1
ATOM 1024 C C . MET A 1 131 ? 23.297 25.578 6.586 1 94.5 131 MET A C 1
ATOM 1026 O O . MET A 1 131 ? 23.984 25.25 5.621 1 94.5 131 MET A O 1
ATOM 1030 N N . ARG A 1 132 ? 22.781 26.734 6.746 1 92.94 132 ARG A N 1
ATOM 1031 C CA . ARG A 1 132 ? 22.938 27.734 5.691 1 92.94 132 ARG A CA 1
ATOM 1032 C C . ARG A 1 132 ? 24.391 28.219 5.605 1 92.94 132 ARG A C 1
ATOM 1034 O O . ARG A 1 132 ? 24.766 28.859 4.629 1 92.94 132 ARG A O 1
ATOM 1041 N N . LYS A 1 133 ? 25.172 27.953 6.598 1 92.69 133 LYS A N 1
ATOM 1042 C CA . LYS A 1 133 ? 26.594 28.297 6.551 1 92.69 133 LYS A CA 1
ATOM 1043 C C . LYS A 1 133 ? 27.312 27.5 5.477 1 92.69 133 LYS A C 1
ATOM 1045 O O . LYS A 1 133 ? 28.297 27.969 4.898 1 92.69 133 LYS A O 1
ATOM 1050 N N . LYS A 1 134 ? 26.75 26.328 5.227 1 92.88 134 LYS A N 1
ATOM 1051 C CA . LYS A 1 134 ? 27.469 25.422 4.336 1 92.88 134 LYS A CA 1
ATOM 1052 C C . LYS A 1 134 ? 26.656 25.125 3.078 1 92.88 134 LYS A C 1
ATOM 1054 O O . LYS A 1 134 ? 27.203 24.703 2.061 1 92.88 134 LYS A O 1
ATOM 1059 N N . HIS A 1 135 ? 25.375 25.281 3.162 1 92.94 135 HIS A N 1
ATOM 1060 C CA . HIS A 1 135 ? 24.5 24.844 2.084 1 92.94 135 HIS A CA 1
ATOM 1061 C C . HIS A 1 135 ? 23.547 25.953 1.663 1 92.94 135 HIS A C 1
ATOM 1063 O O . HIS A 1 135 ? 23.312 26.906 2.418 1 92.94 135 HIS A O 1
ATOM 1069 N N . ASN A 1 136 ? 23.094 25.891 0.405 1 91.19 136 ASN A N 1
ATOM 1070 C CA . ASN A 1 136 ? 21.953 26.703 -0.032 1 91.19 136 ASN A CA 1
ATOM 1071 C C . ASN A 1 136 ? 20.625 26.031 0.303 1 91.19 136 ASN A C 1
ATOM 1073 O O . ASN A 1 136 ? 20.422 24.859 -0.008 1 91.19 136 ASN A O 1
ATOM 1077 N N . ILE A 1 137 ? 19.766 26.734 0.966 1 93.12 137 ILE A N 1
ATOM 1078 C CA . ILE A 1 137 ? 18.516 26.156 1.434 1 93.12 137 ILE A CA 1
ATOM 1079 C C . ILE A 1 137 ? 17.344 26.844 0.752 1 93.12 137 ILE A C 1
ATOM 1081 O O . ILE A 1 137 ? 17.281 28.078 0.715 1 93.12 137 ILE A O 1
ATOM 1085 N N . LEU A 1 138 ? 16.562 26.078 0.108 1 91.62 138 LEU A N 1
ATOM 1086 C CA . LEU A 1 138 ? 15.289 26.547 -0.413 1 91.62 138 LEU A CA 1
ATOM 1087 C C . LEU A 1 138 ? 14.133 25.984 0.409 1 91.62 138 LEU A C 1
ATOM 1089 O O . LEU A 1 138 ? 13.852 24.781 0.353 1 91.62 138 LEU A O 1
ATOM 1093 N N . LEU A 1 139 ? 13.453 26.828 1.099 1 91.31 139 LEU A N 1
ATOM 1094 C CA . LEU A 1 139 ? 12.422 26.422 2.045 1 91.31 139 LEU A CA 1
ATOM 1095 C C . LEU A 1 139 ? 11.055 26.953 1.626 1 91.31 139 LEU A C 1
ATOM 1097 O O . LEU A 1 139 ? 10.898 28.156 1.39 1 91.31 139 LEU A O 1
ATOM 1101 N N . VAL A 1 140 ? 10.203 26.016 1.421 1 86.88 140 VAL A N 1
ATOM 1102 C CA . VAL A 1 140 ? 8.805 26.391 1.202 1 86.88 140 VAL A CA 1
ATOM 1103 C C . VAL A 1 140 ? 7.996 26.141 2.471 1 86.88 140 VAL A C 1
ATOM 1105 O O . VAL A 1 140 ? 8.047 25.031 3.035 1 86.88 140 VAL A O 1
ATOM 1108 N N . THR A 1 141 ? 7.301 27.156 2.945 1 81.19 141 THR A N 1
ATOM 1109 C CA . THR A 1 141 ? 6.559 26.938 4.184 1 81.19 141 THR A CA 1
ATOM 1110 C C . THR A 1 141 ? 5.355 27.875 4.262 1 81.19 141 THR A C 1
ATOM 1112 O O . THR A 1 141 ? 5.344 28.938 3.629 1 81.19 141 THR A O 1
ATOM 1115 N N . ASN A 1 142 ? 4.359 27.391 4.902 1 72.25 142 ASN A N 1
ATOM 1116 C CA . ASN A 1 142 ? 3.229 28.203 5.309 1 72.25 142 ASN A CA 1
ATOM 1117 C C . ASN A 1 142 ? 3.172 28.375 6.824 1 72.25 142 ASN A C 1
ATOM 1119 O O . ASN A 1 142 ? 2.35 29.125 7.344 1 72.25 142 ASN A O 1
ATOM 1123 N N . ASP A 1 143 ? 4.086 27.672 7.422 1 68.19 143 ASP A N 1
ATOM 1124 C CA . ASP A 1 143 ? 4.152 27.703 8.883 1 68.19 143 ASP A CA 1
ATOM 1125 C C . ASP A 1 143 ? 5.293 28.594 9.359 1 68.19 143 ASP A C 1
ATOM 1127 O O . ASP A 1 143 ? 6.371 28.609 8.766 1 68.19 143 ASP A O 1
ATOM 1131 N N . HIS A 1 144 ? 5.023 29.328 10.477 1 70.31 144 HIS A N 1
ATOM 1132 C CA . HIS A 1 144 ? 6.031 30.172 11.102 1 70.31 144 HIS A CA 1
ATOM 1133 C C . HIS A 1 144 ? 6.633 31.156 10.094 1 70.31 144 HIS A C 1
ATOM 1135 O O . HIS A 1 144 ? 7.855 31.328 10.055 1 70.31 144 HIS A O 1
ATOM 1141 N N . VAL A 1 145 ? 5.762 31.609 9.297 1 73.06 145 VAL A N 1
ATOM 1142 C CA . VAL A 1 145 ? 6.176 32.406 8.133 1 73.06 145 VAL A CA 1
ATOM 1143 C C . VAL A 1 145 ? 6.906 33.656 8.602 1 73.06 145 VAL A C 1
ATOM 1145 O O . VAL A 1 145 ? 7.949 34 8.047 1 73.06 145 VAL A O 1
ATOM 1148 N N . GLU A 1 146 ? 6.426 34.188 9.578 1 78.19 146 GLU A N 1
ATOM 1149 C CA . GLU A 1 146 ? 7 35.438 10.031 1 78.19 146 GLU A CA 1
ATOM 1150 C C . GLU A 1 146 ? 8.438 35.25 10.508 1 78.19 146 GLU A C 1
ATOM 1152 O O . GLU A 1 146 ? 9.328 36 10.117 1 78.19 146 GLU A O 1
ATOM 1157 N N . THR A 1 147 ? 8.617 34.281 11.266 1 83.12 147 THR A N 1
ATOM 1158 C CA . THR A 1 147 ? 9.953 34 11.797 1 83.12 147 THR A CA 1
ATOM 1159 C C . THR A 1 147 ? 10.906 33.594 10.672 1 83.12 147 THR A C 1
ATOM 1161 O O . THR A 1 147 ? 12.039 34.094 10.617 1 83.12 147 THR A O 1
ATOM 1164 N N . LEU A 1 148 ? 10.453 32.875 9.766 1 86.38 148 LEU A N 1
ATOM 1165 C CA . LEU A 1 148 ? 11.312 32.344 8.719 1 86.38 148 LEU A CA 1
ATOM 1166 C C . LEU A 1 148 ? 11.602 33.375 7.652 1 86.38 148 LEU A C 1
ATOM 1168 O O . LEU A 1 148 ? 12.688 33.406 7.082 1 86.38 148 LEU A O 1
ATOM 1172 N N . LYS A 1 149 ? 10.688 34.188 7.43 1 85.62 149 LYS A N 1
ATOM 1173 C CA . LYS A 1 149 ? 10.914 35.312 6.508 1 85.62 149 LYS A CA 1
ATOM 1174 C C . LYS A 1 149 ? 11.961 36.281 7.051 1 85.62 149 LYS A C 1
ATOM 1176 O O . LYS A 1 149 ? 12.773 36.812 6.289 1 85.62 149 LYS A O 1
ATOM 1181 N N . THR A 1 150 ? 11.828 36.438 8.32 1 87.62 150 THR A N 1
ATOM 1182 C CA . THR A 1 150 ? 12.75 37.375 8.953 1 87.62 150 THR A CA 1
ATOM 1183 C C . THR A 1 150 ? 14.18 36.844 8.883 1 87.62 150 THR A C 1
ATOM 1185 O O . THR A 1 150 ? 15.125 37.625 8.727 1 87.62 150 THR A O 1
ATOM 1188 N N . MET A 1 151 ? 14.32 35.656 8.906 1 89.56 151 MET A N 1
ATOM 1189 C CA . MET A 1 151 ? 15.664 35.062 8.906 1 89.56 151 MET A CA 1
ATOM 1190 C C . MET A 1 151 ? 16.156 34.844 7.477 1 89.56 151 MET A C 1
ATOM 1192 O O . MET A 1 151 ? 17.344 34.625 7.25 1 89.56 151 MET A O 1
ATOM 1196 N N . ALA A 1 152 ? 15.32 34.938 6.578 1 93 152 ALA A N 1
ATOM 1197 C CA . ALA A 1 152 ? 15.633 34.562 5.203 1 93 152 ALA A CA 1
ATOM 1198 C C . ALA A 1 152 ? 16.547 35.594 4.551 1 93 152 ALA A C 1
ATOM 1200 O O . ALA A 1 152 ? 16.438 36.812 4.836 1 93 152 ALA A O 1
ATOM 1201 N N . ASP A 1 153 ? 17.438 35.125 3.725 1 92.19 153 ASP A N 1
ATOM 1202 C CA . ASP A 1 153 ? 18.234 36.031 2.887 1 92.19 153 ASP A CA 1
ATOM 1203 C C . ASP A 1 153 ? 17.453 36.469 1.661 1 92.19 153 ASP A C 1
ATOM 1205 O O . ASP A 1 153 ? 17.609 37.625 1.2 1 92.19 153 ASP A O 1
ATOM 1209 N N . ASN A 1 154 ? 16.703 35.562 1.181 1 92.44 154 ASN A N 1
ATOM 1210 C CA . ASN A 1 154 ? 15.867 35.812 0.014 1 92.44 154 ASN A CA 1
ATOM 1211 C C . ASN A 1 154 ? 14.438 35.344 0.235 1 92.44 154 ASN A C 1
ATOM 1213 O O . ASN A 1 154 ? 14.211 34.344 0.929 1 92.44 154 ASN A O 1
ATOM 1217 N N . THR A 1 155 ? 13.555 36.031 -0.325 1 91.81 155 THR A N 1
ATOM 1218 C CA . THR A 1 155 ? 12.148 35.625 -0.269 1 91.81 155 THR A CA 1
ATOM 1219 C C . THR A 1 155 ? 11.555 35.531 -1.672 1 91.81 155 THR A C 1
ATOM 1221 O O . THR A 1 155 ? 11.773 36.438 -2.502 1 91.81 155 THR A O 1
ATOM 1224 N N . VAL A 1 156 ? 10.906 34.438 -1.93 1 90.31 156 VAL A N 1
ATOM 1225 C CA . VAL A 1 156 ? 10.219 34.25 -3.199 1 90.31 156 VAL A CA 1
ATOM 1226 C C . VAL A 1 156 ? 8.711 34.125 -2.963 1 90.31 156 VAL A C 1
ATOM 1228 O O . VAL A 1 156 ? 8.273 33.344 -2.104 1 90.31 156 VAL A O 1
ATOM 1231 N N . ILE A 1 157 ? 7.977 34.875 -3.637 1 87.25 157 ILE A N 1
ATOM 1232 C CA . ILE A 1 157 ? 6.523 34.844 -3.51 1 87.25 157 ILE A CA 1
ATOM 1233 C C . ILE A 1 157 ? 5.91 34.281 -4.801 1 87.25 157 ILE A C 1
ATOM 1235 O O . ILE A 1 157 ? 6.121 34.844 -5.879 1 87.25 157 ILE A O 1
ATOM 1239 N N . VAL A 1 158 ? 5.246 33.219 -4.684 1 84.94 158 VAL A N 1
ATOM 1240 C CA . VAL A 1 158 ? 4.566 32.594 -5.816 1 84.94 158 VAL A CA 1
ATOM 1241 C C . VAL A 1 158 ? 3.08 32.938 -5.777 1 84.94 158 VAL A C 1
ATOM 1243 O O . VAL A 1 158 ? 2.439 32.812 -4.727 1 84.94 158 VAL A O 1
ATOM 1246 N N . SER A 1 159 ? 2.57 33.375 -6.898 1 75.94 159 SER A N 1
ATOM 1247 C CA . SER A 1 159 ? 1.173 33.781 -6.969 1 75.94 159 SER A CA 1
ATOM 1248 C C . SER A 1 159 ? 0.287 32.656 -7.492 1 75.94 159 SER A C 1
ATOM 1250 O O . SER A 1 159 ? 0.708 31.875 -8.344 1 75.94 159 SER A O 1
ATOM 1252 N N . ALA A 1 160 ? -0.924 32.562 -6.965 1 68.19 160 ALA A N 1
ATOM 1253 C CA . ALA A 1 160 ? -1.911 31.594 -7.418 1 68.19 160 ALA A CA 1
ATOM 1254 C C . ALA A 1 160 ? -2.568 32.031 -8.719 1 68.19 160 ALA A C 1
ATOM 1256 O O . ALA A 1 160 ? -3.141 31.219 -9.445 1 68.19 160 ALA A O 1
ATOM 1257 N N . ILE A 1 161 ? -2.479 33.312 -8.992 1 65.5 161 ILE A N 1
ATOM 1258 C CA . ILE A 1 161 ? -3.17 33.875 -10.148 1 65.5 161 ILE A CA 1
ATOM 1259 C C . ILE A 1 161 ? -2.336 33.656 -11.406 1 65.5 161 ILE A C 1
ATOM 1261 O O . ILE A 1 161 ? -2.83 33.125 -12.398 1 65.5 161 ILE A O 1
ATOM 1265 N N . ASP A 1 162 ? -1.138 34.188 -11.359 1 73.19 162 ASP A N 1
ATOM 1266 C CA . ASP A 1 162 ? -0.212 34 -12.469 1 73.19 162 ASP A CA 1
ATOM 1267 C C . ASP A 1 162 ? 0.969 33.125 -12.055 1 73.19 162 ASP A C 1
ATOM 1269 O O . ASP A 1 162 ? 1.924 33.594 -11.445 1 73.19 162 ASP A O 1
ATOM 1273 N N . ARG A 1 163 ? 0.919 31.922 -12.477 1 76.38 163 ARG A N 1
ATOM 1274 C CA . ARG A 1 163 ? 1.917 30.938 -12.047 1 76.38 163 ARG A CA 1
ATOM 1275 C C . ARG A 1 163 ? 3.174 31.031 -12.906 1 76.38 163 ARG A C 1
ATOM 1277 O O . ARG A 1 163 ? 4.145 30.312 -12.672 1 76.38 163 ARG A O 1
ATOM 1284 N N . THR A 1 164 ? 3.178 31.969 -13.859 1 82 164 THR A N 1
ATOM 1285 C CA . THR A 1 164 ? 4.328 32.062 -14.75 1 82 164 THR A CA 1
ATOM 1286 C C . THR A 1 164 ? 5.324 33.094 -14.227 1 82 164 THR A C 1
ATOM 1288 O O . THR A 1 164 ? 6.469 33.156 -14.68 1 82 164 THR A O 1
ATOM 1291 N N . LYS A 1 165 ? 4.824 33.906 -13.289 1 87 165 LYS A N 1
ATOM 1292 C CA . LYS A 1 165 ? 5.688 34.969 -12.734 1 87 165 LYS A CA 1
ATOM 1293 C C . LYS A 1 165 ? 5.809 34.812 -11.227 1 87 165 LYS A C 1
ATOM 1295 O O . LYS A 1 165 ? 4.883 34.344 -10.562 1 87 165 LYS A O 1
ATOM 1300 N N . VAL A 1 166 ? 7.031 35.094 -10.742 1 89 166 VAL A N 1
ATOM 1301 C CA . VAL A 1 166 ? 7.266 35.062 -9.305 1 89 166 VAL A CA 1
ATOM 1302 C C . VAL A 1 166 ? 7.914 36.375 -8.852 1 89 166 VAL A C 1
ATOM 1304 O O . VAL A 1 166 ? 8.477 37.125 -9.664 1 89 166 VAL A O 1
ATOM 1307 N N . LYS A 1 167 ? 7.672 36.719 -7.629 1 90.31 167 LYS A N 1
ATOM 1308 C CA . LYS A 1 167 ? 8.336 37.875 -7.023 1 90.31 167 LYS A CA 1
ATOM 1309 C C . LYS A 1 167 ? 9.523 37.438 -6.172 1 90.31 167 LYS A C 1
ATOM 1311 O O . LYS A 1 167 ? 9.391 36.594 -5.305 1 90.31 167 LYS A O 1
ATOM 1316 N N . ILE A 1 168 ? 10.672 37.969 -6.496 1 90.94 168 ILE A N 1
ATOM 1317 C CA . ILE A 1 168 ? 11.883 37.688 -5.727 1 90.94 168 ILE A CA 1
ATOM 1318 C C . ILE A 1 168 ? 12.344 38.938 -4.988 1 90.94 168 ILE A C 1
ATOM 1320 O O . ILE A 1 168 ? 12.703 39.938 -5.613 1 90.94 168 ILE A O 1
ATOM 1324 N N . ASN A 1 169 ? 12.312 38.844 -3.686 1 91.62 169 ASN A N 1
ATOM 1325 C CA . ASN A 1 169 ? 12.633 40 -2.875 1 91.62 169 ASN A CA 1
ATOM 1326 C C . ASN A 1 169 ? 11.82 41.219 -3.309 1 91.62 169 ASN A C 1
ATOM 1328 O O . ASN A 1 169 ? 10.586 41.188 -3.275 1 91.62 169 ASN A O 1
ATOM 1332 N N . GLU A 1 170 ? 12.453 42.219 -3.869 1 87.62 170 GLU A N 1
ATOM 1333 C CA . GLU A 1 170 ? 11.727 43.406 -4.281 1 87.62 170 GLU A CA 1
ATOM 1334 C C . GLU A 1 170 ? 11.484 43.406 -5.785 1 87.62 170 GLU A C 1
ATOM 1336 O O . GLU A 1 170 ? 10.773 44.281 -6.301 1 87.62 170 GLU A O 1
ATOM 1341 N N . LYS A 1 171 ? 11.906 42.438 -6.473 1 87.62 171 LYS A N 1
ATOM 1342 C CA . LYS A 1 171 ? 11.75 42.375 -7.922 1 87.62 171 LYS A CA 1
ATOM 1343 C C . LYS A 1 171 ? 10.469 41.625 -8.297 1 87.62 171 LYS A C 1
ATOM 1345 O O . LYS A 1 171 ? 10.344 40.406 -8.062 1 87.62 171 LYS A O 1
ATOM 1350 N N . GLU A 1 172 ? 9.633 42.344 -8.914 1 88.19 172 GLU A N 1
ATOM 1351 C CA . GLU A 1 172 ? 8.352 41.75 -9.312 1 88.19 172 GLU A CA 1
ATOM 1352 C C . GLU A 1 172 ? 8.375 41.312 -10.766 1 88.19 172 GLU A C 1
ATOM 1354 O O . GLU A 1 172 ? 9.195 41.781 -11.562 1 88.19 172 GLU A O 1
ATOM 1359 N N . GLY A 1 173 ? 7.613 40.281 -11.125 1 86.06 173 GLY A N 1
ATOM 1360 C CA . GLY A 1 173 ? 7.387 39.906 -12.5 1 86.06 173 GLY A CA 1
ATOM 1361 C C . GLY A 1 173 ? 8.523 39.094 -13.078 1 86.06 173 GLY A C 1
ATOM 1362 O O . GLY A 1 173 ? 8.773 39.125 -14.289 1 86.06 173 GLY A O 1
ATOM 1363 N N . VAL A 1 174 ? 9.266 38.438 -12.227 1 89.06 174 VAL A N 1
ATOM 1364 C CA . VAL A 1 174 ? 10.359 37.594 -12.703 1 89.06 174 VAL A CA 1
ATOM 1365 C C . VAL A 1 174 ? 9.789 36.312 -13.305 1 89.06 174 VAL A C 1
ATOM 1367 O O . VAL A 1 174 ? 8.859 35.719 -12.758 1 89.06 174 VAL A O 1
ATOM 1370 N N . ASP A 1 175 ? 10.383 35.938 -14.422 1 88.12 175 ASP A N 1
ATOM 1371 C CA . ASP A 1 175 ? 9.945 34.719 -15.055 1 88.12 175 ASP A CA 1
ATOM 1372 C C . ASP A 1 175 ? 10.219 33.5 -14.164 1 88.12 175 ASP A C 1
ATOM 1374 O O . ASP A 1 175 ? 11.32 33.375 -13.625 1 88.12 175 ASP A O 1
ATOM 1378 N N . ARG A 1 176 ? 9.25 32.656 -14.07 1 88.44 176 ARG A N 1
ATOM 1379 C CA . ARG A 1 176 ? 9.328 31.5 -13.172 1 88.44 176 ARG A CA 1
ATOM 1380 C C . ARG A 1 176 ? 10.469 30.578 -13.562 1 88.44 176 ARG A C 1
ATOM 1382 O O . ARG A 1 176 ? 11.219 30.109 -12.703 1 88.44 176 ARG A O 1
ATOM 1389 N N . ASP A 1 177 ? 10.625 30.328 -14.836 1 84.25 177 ASP A N 1
ATOM 1390 C CA . ASP A 1 177 ? 11.641 29.391 -15.305 1 84.25 177 ASP A CA 1
ATOM 1391 C C . ASP A 1 177 ? 13.039 29.922 -15.039 1 84.25 177 ASP A C 1
ATOM 1393 O O . ASP A 1 177 ? 13.938 29.172 -14.648 1 84.25 177 ASP A O 1
ATOM 1397 N N . THR A 1 178 ? 13.172 31.141 -15.234 1 84.88 178 THR A N 1
ATOM 1398 C CA . THR A 1 178 ? 14.469 31.75 -14.984 1 84.88 178 THR A CA 1
ATOM 1399 C C . THR A 1 178 ? 14.781 31.781 -13.484 1 84.88 178 THR A C 1
ATOM 1401 O O . THR A 1 178 ? 15.93 31.578 -13.086 1 84.88 178 THR A O 1
ATOM 1404 N N . ALA A 1 179 ? 13.773 32 -12.727 1 86.88 179 ALA A N 1
ATOM 1405 C CA . ALA A 1 179 ? 13.938 32 -11.281 1 86.88 179 ALA A CA 1
ATOM 1406 C C . ALA A 1 179 ? 14.352 30.625 -10.773 1 86.88 179 ALA A C 1
ATOM 1408 O O . ALA A 1 179 ? 15.219 30.516 -9.906 1 86.88 179 ALA A O 1
ATOM 1409 N N . LEU A 1 180 ? 13.75 29.688 -11.367 1 85.25 180 LEU A N 1
ATOM 1410 C CA . LEU A 1 180 ? 14.047 28.312 -10.984 1 85.25 180 LEU A CA 1
ATOM 1411 C C . LEU A 1 180 ? 15.5 27.969 -11.273 1 85.25 180 LEU A C 1
ATOM 1413 O O . LEU A 1 180 ? 16.188 27.359 -10.445 1 85.25 180 LEU A O 1
ATOM 1417 N N . LEU A 1 181 ? 15.922 28.328 -12.398 1 81.62 181 LEU A N 1
ATOM 1418 C CA . LEU A 1 181 ? 17.297 28.047 -12.805 1 81.62 181 LEU A CA 1
ATOM 1419 C C . LEU A 1 181 ? 18.281 28.812 -11.922 1 81.62 181 LEU A C 1
ATOM 1421 O O . LEU A 1 181 ? 19.344 28.281 -11.578 1 81.62 181 LEU A O 1
ATOM 1425 N N . ALA A 1 182 ? 17.906 29.922 -11.578 1 82.69 182 ALA A N 1
ATOM 1426 C CA . ALA A 1 182 ? 18.797 30.781 -10.805 1 82.69 182 ALA A CA 1
ATOM 1427 C C . ALA A 1 182 ? 18.938 30.281 -9.375 1 82.69 182 ALA A C 1
ATOM 1429 O O . ALA A 1 182 ? 20 30.422 -8.758 1 82.69 182 ALA A O 1
ATOM 1430 N N . MET A 1 183 ? 17.938 29.672 -8.875 1 84.19 183 MET A N 1
ATOM 1431 C CA . MET A 1 183 ? 17.938 29.219 -7.484 1 84.19 183 MET A CA 1
ATOM 1432 C C . MET A 1 183 ? 18.547 27.828 -7.367 1 84.19 183 MET A C 1
ATOM 1434 O O . MET A 1 183 ? 18.938 27.406 -6.277 1 84.19 183 MET A O 1
ATOM 1438 N N . SER A 1 184 ? 18.531 27.172 -8.445 1 81.38 184 SER A N 1
ATOM 1439 C CA . SER A 1 184 ? 18.953 25.781 -8.43 1 81.38 184 SER A CA 1
ATOM 1440 C C . SER A 1 184 ? 20.469 25.672 -8.508 1 81.38 184 SER A C 1
ATOM 1442 O O . SER A 1 184 ? 21.016 25.156 -9.492 1 81.38 184 SER A O 1
ATOM 1444 N N . ILE A 1 185 ? 21.141 26.141 -7.598 1 77.81 185 ILE A N 1
ATOM 1445 C CA . ILE A 1 185 ? 22.609 26.062 -7.531 1 77.81 185 ILE A CA 1
ATOM 1446 C C . ILE A 1 185 ? 23.016 25.219 -6.324 1 77.81 185 ILE A C 1
ATOM 1448 O O . ILE A 1 185 ? 22.438 25.344 -5.242 1 77.81 185 ILE A O 1
ATOM 1452 N N . GLY A 1 186 ? 23.906 24.328 -6.551 1 81.69 186 GLY A N 1
ATOM 1453 C CA . GLY A 1 186 ? 24.391 23.453 -5.504 1 81.69 186 GLY A CA 1
ATOM 1454 C C . GLY A 1 186 ? 24.562 22.016 -5.973 1 81.69 186 GLY A C 1
ATOM 1455 O O . GLY A 1 186 ? 24.094 21.641 -7.047 1 81.69 186 GLY A O 1
ATOM 1456 N N . ASP A 1 187 ? 25.266 21.328 -5.176 1 83.88 187 ASP A N 1
ATOM 1457 C CA . ASP A 1 187 ? 25.531 19.938 -5.508 1 83.88 187 ASP A CA 1
ATOM 1458 C C . ASP A 1 187 ? 24.484 19.016 -4.891 1 83.88 187 ASP A C 1
ATOM 1460 O O . ASP A 1 187 ? 23.672 19.453 -4.07 1 83.88 187 ASP A O 1
ATOM 1464 N N . GLU A 1 188 ? 24.453 17.875 -5.422 1 83.69 188 GLU A N 1
ATOM 1465 C CA . GLU A 1 188 ? 23.578 16.844 -4.867 1 83.69 188 GLU A CA 1
ATOM 1466 C C . GLU A 1 188 ? 24.25 16.109 -3.715 1 83.69 188 GLU A C 1
ATOM 1468 O O . GLU A 1 188 ? 25.484 16.031 -3.66 1 83.69 188 GLU A O 1
ATOM 1473 N N . TYR A 1 189 ? 23.438 15.656 -2.869 1 87.44 189 TYR A N 1
ATOM 1474 C CA . TYR A 1 189 ? 23.953 14.891 -1.737 1 87.44 189 TYR A CA 1
ATOM 1475 C C . TYR A 1 189 ? 24.594 13.594 -2.203 1 87.44 189 TYR A C 1
ATOM 1477 O O . TYR A 1 189 ? 24 12.852 -2.998 1 87.44 189 TYR A O 1
ATOM 1485 N N . THR A 1 190 ? 25.766 13.391 -1.817 1 84.69 190 THR A N 1
ATOM 1486 C CA . THR A 1 190 ? 26.469 12.148 -2.133 1 84.69 190 THR A CA 1
ATOM 1487 C C . THR A 1 190 ? 26.375 11.172 -0.964 1 84.69 190 THR A C 1
ATOM 1489 O O . THR A 1 190 ? 26.781 11.492 0.154 1 84.69 190 THR A O 1
ATOM 1492 N N . GLN A 1 191 ? 25.828 10.07 -1.272 1 82.62 191 GLN A N 1
ATOM 1493 C CA . GLN A 1 191 ? 25.641 9.055 -0.241 1 82.62 191 GLN A CA 1
ATOM 1494 C C . GLN A 1 191 ? 26.922 8.258 -0.02 1 82.62 191 GLN A C 1
ATOM 1496 O O . GLN A 1 191 ? 27.641 7.957 -0.972 1 82.62 191 GLN A O 1
ATOM 1501 N N . ASN A 1 192 ? 27.344 8.156 1.162 1 75.44 192 ASN A N 1
ATOM 1502 C CA . ASN A 1 192 ? 28.438 7.254 1.52 1 75.44 192 ASN A CA 1
ATOM 1503 C C . ASN A 1 192 ? 27.938 6.027 2.273 1 75.44 192 ASN A C 1
ATOM 1505 O O . ASN A 1 192 ? 27.375 6.148 3.363 1 75.44 192 ASN A O 1
ATOM 1509 N N . SER A 1 193 ? 27.906 4.969 1.505 1 75.5 193 SER A N 1
ATOM 1510 C CA . SER A 1 193 ? 27.438 3.738 2.139 1 75.5 193 SER A CA 1
ATOM 1511 C C . SER A 1 193 ? 28.516 3.115 3.01 1 75.5 193 SER A C 1
ATOM 1513 O O . SER A 1 193 ? 29.688 3.055 2.609 1 75.5 193 SER A O 1
ATOM 1515 N N . ASN A 1 194 ? 28.172 2.914 4.238 1 80.94 194 ASN A N 1
ATOM 1516 C CA . ASN A 1 194 ? 29.062 2.26 5.184 1 80.94 194 ASN A CA 1
ATOM 1517 C C . ASN A 1 194 ? 28.469 0.953 5.703 1 80.94 194 ASN A C 1
ATOM 1519 O O . ASN A 1 194 ? 27.375 0.557 5.301 1 80.94 194 ASN A O 1
ATOM 1523 N N . ASN A 1 195 ? 29.203 0.263 6.477 1 87 195 ASN A N 1
ATOM 1524 C CA . ASN A 1 195 ? 28.781 -1.01 7.059 1 87 195 ASN A CA 1
ATOM 1525 C C . ASN A 1 195 ? 27.578 -0.844 7.973 1 87 195 ASN A C 1
ATOM 1527 O O . ASN A 1 195 ? 26.797 -1.781 8.148 1 87 195 ASN A O 1
ATOM 1531 N N . GLN A 1 196 ? 27.391 0.295 8.391 1 86.94 196 GLN A N 1
ATOM 1532 C CA . GLN A 1 196 ? 26.25 0.549 9.258 1 86.94 196 GLN A CA 1
ATOM 1533 C C . GLN A 1 196 ? 24.938 0.53 8.477 1 86.94 196 GLN A C 1
ATOM 1535 O O . GLN A 1 196 ? 23.891 0.132 9 1 86.94 196 GLN A O 1
ATOM 1540 N N . ASP A 1 197 ? 25.109 0.889 7.25 1 87.56 197 ASP A N 1
ATOM 1541 C CA . ASP A 1 197 ? 23.922 0.869 6.395 1 87.56 197 ASP A CA 1
ATOM 1542 C C . ASP A 1 197 ? 23.484 -0.563 6.094 1 87.56 197 ASP A C 1
ATOM 1544 O O . ASP A 1 197 ? 22.281 -0.86 6.066 1 87.56 197 ASP A O 1
ATOM 1548 N N . LEU A 1 198 ? 24.469 -1.379 5.918 1 88.62 198 LEU A N 1
ATOM 1549 C CA . LEU A 1 198 ? 24.188 -2.785 5.664 1 88.62 198 LEU A CA 1
ATOM 1550 C C . LEU A 1 198 ? 23.562 -3.441 6.891 1 88.62 198 LEU A C 1
ATOM 1552 O O . LEU A 1 198 ? 22.609 -4.219 6.766 1 88.62 198 LEU A O 1
ATOM 1556 N N . LYS A 1 199 ? 24.094 -3.148 8.016 1 90.12 199 LYS A N 1
ATOM 1557 C CA . LYS A 1 199 ? 23.547 -3.691 9.25 1 90.12 199 LYS A CA 1
ATOM 1558 C C . LYS A 1 199 ? 22.109 -3.203 9.484 1 90.12 199 LYS A C 1
ATOM 1560 O O . LYS A 1 199 ? 21.25 -3.973 9.906 1 90.12 199 LYS A O 1
ATOM 1565 N N . PHE A 1 200 ? 21.938 -1.925 9.156 1 90.38 200 PHE A N 1
ATOM 1566 C CA . PHE A 1 200 ? 20.609 -1.359 9.297 1 90.38 200 PHE A CA 1
ATOM 1567 C C . PHE A 1 200 ? 19.609 -2.078 8.391 1 90.38 200 PHE A C 1
ATOM 1569 O O . PHE A 1 200 ? 18.516 -2.422 8.82 1 90.38 200 PHE A O 1
ATOM 1576 N N . PHE A 1 201 ? 20.078 -2.369 7.195 1 90.94 201 PHE A N 1
ATOM 1577 C CA . PHE A 1 201 ? 19.234 -3.068 6.234 1 90.94 201 PHE A CA 1
ATOM 1578 C C . PHE A 1 201 ? 18.875 -4.461 6.734 1 90.94 201 PHE A C 1
ATOM 1580 O O . PHE A 1 201 ? 17.703 -4.855 6.715 1 90.94 201 PHE A O 1
ATOM 1587 N N . LEU A 1 202 ? 19.828 -5.152 7.211 1 90.25 202 LEU A N 1
ATOM 1588 C CA . LEU A 1 202 ? 19.625 -6.523 7.66 1 90.25 202 LEU A CA 1
ATOM 1589 C C . LEU A 1 202 ? 18.75 -6.562 8.914 1 90.25 202 LEU A C 1
ATOM 1591 O O . LEU A 1 202 ? 17.875 -7.418 9.039 1 90.25 202 LEU A O 1
ATOM 1595 N N . ASP A 1 203 ? 18.938 -5.602 9.789 1 89.06 203 ASP A N 1
ATOM 1596 C CA . ASP A 1 203 ? 18.172 -5.562 11.031 1 89.06 203 ASP A CA 1
ATOM 1597 C C . ASP A 1 203 ? 16.688 -5.301 10.75 1 89.06 203 ASP A C 1
ATOM 1599 O O . ASP A 1 203 ? 15.82 -5.879 11.398 1 89.06 203 ASP A O 1
ATOM 1603 N N . VAL A 1 204 ? 16.516 -4.477 9.805 1 88.62 204 VAL A N 1
ATOM 1604 C CA . VAL A 1 204 ? 15.141 -4.109 9.492 1 88.62 204 VAL A CA 1
ATOM 1605 C C . VAL A 1 204 ? 14.469 -5.242 8.711 1 88.62 204 VAL A C 1
ATOM 1607 O O . VAL A 1 204 ? 13.352 -5.645 9.023 1 88.62 204 VAL A O 1
ATOM 1610 N N . GLU A 1 205 ? 15.148 -5.828 7.758 1 90.75 205 GLU A N 1
ATOM 1611 C CA . GLU A 1 205 ? 14.547 -6.828 6.879 1 90.75 205 GLU A CA 1
ATOM 1612 C C . GLU A 1 205 ? 14.406 -8.172 7.582 1 90.75 205 GLU A C 1
ATOM 1614 O O . GLU A 1 205 ? 13.531 -8.969 7.242 1 90.75 205 GLU A O 1
ATOM 1619 N N . LEU A 1 206 ? 15.242 -8.422 8.539 1 90 206 LEU A N 1
ATOM 1620 C CA . LEU A 1 206 ? 15.18 -9.695 9.25 1 90 206 LEU A CA 1
ATOM 1621 C C . LEU A 1 206 ? 14.406 -9.547 10.555 1 90 206 LEU A C 1
ATOM 1623 O O . LEU A 1 206 ? 14.391 -10.461 11.383 1 90 206 LEU A O 1
ATOM 1627 N N . SER A 1 207 ? 13.781 -8.453 10.664 1 87.06 207 SER A N 1
ATOM 1628 C CA . SER A 1 207 ? 12.891 -8.273 11.812 1 87.06 207 SER A CA 1
ATOM 1629 C C . SER A 1 207 ? 11.562 -8.992 11.594 1 87.06 207 SER A C 1
ATOM 1631 O O . SER A 1 207 ? 11.328 -9.562 10.523 1 87.06 207 SER A O 1
ATOM 1633 N N . LYS A 1 208 ? 10.695 -8.961 12.602 1 81.56 208 LYS A N 1
ATOM 1634 C CA . LYS A 1 208 ? 9.414 -9.656 12.562 1 81.56 208 LYS A CA 1
ATOM 1635 C C . LYS A 1 208 ? 8.508 -9.07 11.477 1 81.56 208 LYS A C 1
ATOM 1637 O O . LYS A 1 208 ? 7.715 -9.789 10.867 1 81.56 208 LYS A O 1
ATOM 1642 N N . ASN A 1 209 ? 8.812 -7.875 11.117 1 77 209 ASN A N 1
ATOM 1643 C CA . ASN A 1 209 ? 7.941 -7.203 10.156 1 77 209 ASN A CA 1
ATOM 1644 C C . ASN A 1 209 ? 8.555 -7.188 8.758 1 77 209 ASN A C 1
ATOM 1646 O O . ASN A 1 209 ? 7.977 -6.625 7.832 1 77 209 ASN A O 1
ATOM 1650 N N . GLY A 1 210 ? 9.703 -7.859 8.586 1 81 210 GLY A N 1
ATOM 1651 C CA . GLY A 1 210 ? 10.391 -7.82 7.309 1 81 210 GLY A CA 1
ATOM 1652 C C . GLY A 1 210 ? 9.859 -8.828 6.312 1 81 210 GLY A C 1
ATOM 1653 O O . GLY A 1 210 ? 10.242 -8.812 5.141 1 81 210 GLY A O 1
ATOM 1654 N N . GLY A 1 211 ? 9.039 -9.773 6.703 1 84.94 211 GLY A N 1
ATOM 1655 C CA . GLY A 1 211 ? 8.391 -10.695 5.785 1 84.94 211 GLY A CA 1
ATOM 1656 C C . GLY A 1 211 ? 9.086 -12.039 5.707 1 84.94 211 GLY A C 1
ATOM 1657 O O . GLY A 1 211 ? 8.492 -13.023 5.262 1 84.94 211 GLY A O 1
ATOM 1658 N N . VAL A 1 212 ? 10.414 -12.109 6.086 1 91.12 212 VAL A N 1
ATOM 1659 C CA . VAL A 1 212 ? 11.203 -13.328 5.938 1 91.12 212 VAL A CA 1
ATOM 1660 C C . VAL A 1 212 ? 10.664 -14.422 6.855 1 91.12 212 VAL A C 1
ATOM 1662 O O . VAL A 1 212 ? 10.547 -15.578 6.449 1 91.12 212 VAL A O 1
ATOM 1665 N N . PHE A 1 213 ? 10.172 -14.078 7.977 1 89.62 213 PHE A N 1
ATOM 1666 C CA . PHE A 1 213 ? 9.688 -15.07 8.93 1 89.62 213 PHE A CA 1
ATOM 1667 C C . PHE A 1 213 ? 8.344 -15.641 8.477 1 89.62 213 PHE A C 1
ATOM 1669 O O . PHE A 1 213 ? 8.062 -16.828 8.695 1 89.62 213 PHE A O 1
ATOM 1676 N N . GLY A 1 214 ? 7.605 -14.82 7.895 1 87.31 214 GLY A N 1
ATOM 1677 C CA . GLY A 1 214 ? 6.344 -15.312 7.359 1 87.31 214 GLY A CA 1
ATOM 1678 C C . GLY A 1 214 ? 6.523 -16.344 6.262 1 87.31 214 GLY A C 1
ATOM 1679 O O . GLY A 1 214 ? 5.883 -17.406 6.289 1 87.31 214 GLY A O 1
ATOM 1680 N N . VAL A 1 215 ? 7.406 -16.094 5.391 1 91 215 VAL A N 1
ATOM 1681 C CA . VAL A 1 215 ? 7.656 -17 4.281 1 91 215 VAL A CA 1
ATOM 1682 C C . VAL A 1 215 ? 8.352 -18.266 4.793 1 91 215 VAL A C 1
ATOM 1684 O O . VAL A 1 215 ? 8.07 -19.375 4.32 1 91 215 VAL A O 1
ATOM 1687 N N . ALA A 1 216 ? 9.258 -18.031 5.773 1 93.06 216 ALA A N 1
ATOM 1688 C CA . ALA A 1 216 ? 9.93 -19.188 6.363 1 93.06 216 ALA A CA 1
ATOM 1689 C C . ALA A 1 216 ? 8.93 -20.125 7.043 1 93.06 216 ALA A C 1
ATOM 1691 O O . ALA A 1 216 ? 8.984 -21.344 6.859 1 93.06 216 ALA A O 1
ATOM 1692 N N . GLY A 1 217 ? 8.07 -19.531 7.816 1 92.44 217 GLY A N 1
ATOM 1693 C CA . GLY A 1 217 ? 7.039 -20.344 8.438 1 92.44 217 GLY A CA 1
ATOM 1694 C C . GLY A 1 217 ? 6.141 -21.031 7.426 1 92.44 217 GLY A C 1
ATOM 1695 O O . GLY A 1 217 ? 5.805 -22.203 7.598 1 92.44 217 GLY A O 1
ATOM 1696 N N . PHE A 1 218 ? 5.82 -20.391 6.359 1 92.88 218 PHE A N 1
ATOM 1697 C CA . PHE A 1 218 ? 4.98 -20.953 5.312 1 92.88 218 PHE A CA 1
ATOM 1698 C C . PHE A 1 218 ? 5.715 -22.062 4.574 1 92.88 218 PHE A C 1
ATOM 1700 O O . PHE A 1 218 ? 5.113 -23.078 4.207 1 92.88 218 PHE A O 1
ATOM 1707 N N . ALA A 1 219 ? 6.969 -21.891 4.383 1 94.19 219 ALA A N 1
ATOM 1708 C CA . ALA A 1 219 ? 7.781 -22.906 3.723 1 94.19 219 ALA A CA 1
ATOM 1709 C C . ALA A 1 219 ? 7.828 -24.188 4.547 1 94.19 219 ALA A C 1
ATOM 1711 O O . ALA A 1 219 ? 7.633 -25.281 4.016 1 94.19 219 ALA A O 1
ATOM 1712 N N . VAL A 1 220 ? 8.023 -24.016 5.84 1 94.69 220 VAL A N 1
ATOM 1713 C CA . VAL A 1 220 ? 8.078 -25.188 6.719 1 94.69 220 VAL A CA 1
ATOM 1714 C C . VAL A 1 220 ? 6.738 -25.906 6.703 1 94.69 220 VAL A C 1
ATOM 1716 O O . VAL A 1 220 ? 6.691 -27.141 6.598 1 94.69 220 VAL A O 1
ATOM 1719 N N . PHE A 1 221 ? 5.738 -25.172 6.672 1 93.75 221 PHE A N 1
ATOM 1720 C CA . PHE A 1 221 ? 4.398 -25.75 6.668 1 93.75 221 PHE A CA 1
ATOM 1721 C C . PHE A 1 221 ? 4.117 -26.453 5.348 1 93.75 221 PHE A C 1
ATOM 1723 O O . PHE A 1 221 ? 3.682 -27.609 5.332 1 93.75 221 PHE A O 1
ATOM 1730 N N . SER A 1 222 ? 4.34 -25.781 4.254 1 93.81 222 SER A N 1
ATOM 1731 C CA . SER A 1 222 ? 4.004 -26.312 2.936 1 93.81 222 SER A CA 1
ATOM 1732 C C . SER A 1 222 ? 4.867 -27.516 2.59 1 93.81 222 SER A C 1
ATOM 1734 O O . SER A 1 222 ? 4.355 -28.547 2.121 1 93.81 222 SER A O 1
ATOM 1736 N N . PHE A 1 223 ? 6.137 -27.469 2.865 1 94.75 223 PHE A N 1
ATOM 1737 C CA . PHE A 1 223 ? 7.016 -28.578 2.539 1 94.75 223 PHE A CA 1
ATOM 1738 C C . PHE A 1 223 ? 6.836 -29.719 3.537 1 94.75 223 PHE A C 1
ATOM 1740 O O . PHE A 1 223 ? 7.043 -30.891 3.199 1 94.75 223 PHE A O 1
ATOM 1747 N N . GLY A 1 224 ? 6.48 -29.359 4.785 1 92.88 224 GLY A N 1
ATOM 1748 C CA . GLY A 1 224 ? 6.094 -30.406 5.715 1 92.88 224 GLY A CA 1
ATOM 1749 C C . GLY A 1 224 ? 4.895 -31.203 5.242 1 92.88 224 GLY A C 1
ATOM 1750 O O . GLY A 1 224 ? 4.91 -32.438 5.277 1 92.88 224 GLY A O 1
ATOM 1751 N N . LEU A 1 225 ? 3.932 -30.516 4.758 1 89.94 225 LEU A N 1
ATOM 1752 C CA . LEU A 1 225 ? 2.744 -31.172 4.234 1 89.94 225 LEU A CA 1
ATOM 1753 C C . LEU A 1 225 ? 3.07 -31.953 2.961 1 89.94 225 LEU A C 1
ATOM 1755 O O . LEU A 1 225 ? 2.486 -33 2.705 1 89.94 225 LEU A O 1
ATOM 1759 N N . PHE A 1 226 ? 3.951 -31.422 2.146 1 91.62 226 PHE A N 1
ATOM 1760 C CA . PHE A 1 226 ? 4.395 -32.125 0.945 1 91.62 226 PHE A CA 1
ATOM 1761 C C . PHE A 1 226 ? 5.02 -33.469 1.299 1 91.62 226 PHE A C 1
ATOM 1763 O O . PHE A 1 226 ? 4.711 -34.5 0.679 1 91.62 226 PHE A O 1
ATOM 1770 N N . LEU A 1 227 ? 5.809 -33.5 2.314 1 91.38 227 LEU A N 1
ATOM 1771 C CA . LEU A 1 227 ? 6.453 -34.719 2.752 1 91.38 227 LEU A CA 1
ATOM 1772 C C . LEU A 1 227 ? 5.422 -35.75 3.211 1 91.38 227 LEU A C 1
ATOM 1774 O O . LEU A 1 227 ? 5.523 -36.938 2.875 1 91.38 227 LEU A O 1
ATOM 1778 N N . LEU A 1 228 ? 4.418 -35.281 3.773 1 88.38 228 LEU A N 1
ATOM 1779 C CA . LEU A 1 228 ? 3.402 -36.188 4.312 1 88.38 228 LEU A CA 1
ATOM 1780 C C . LEU A 1 228 ? 2.518 -36.719 3.203 1 88.38 228 LEU A C 1
ATOM 1782 O O . LEU A 1 228 ? 2.082 -37.875 3.264 1 88.38 228 LEU A O 1
ATOM 1786 N N . THR A 1 229 ? 2.326 -35.969 2.213 1 88.06 229 THR A N 1
ATOM 1787 C CA . THR A 1 229 ? 1.364 -36.344 1.187 1 88.06 229 THR A CA 1
ATOM 1788 C C . THR A 1 229 ? 2.051 -37.125 0.066 1 88.06 229 THR A C 1
ATOM 1790 O O . THR A 1 229 ? 1.432 -37.969 -0.581 1 88.06 229 THR A O 1
ATOM 1793 N N . PHE A 1 230 ? 3.277 -36.844 -0.203 1 88.44 230 PHE A N 1
ATOM 1794 C CA . PHE A 1 230 ? 3.969 -37.469 -1.316 1 88.44 230 PHE A CA 1
ATOM 1795 C C . PHE A 1 230 ? 4.977 -38.5 -0.812 1 88.44 230 PHE A C 1
ATOM 1797 O O . PHE A 1 230 ? 5.812 -39 -1.578 1 88.44 230 PHE A O 1
ATOM 1804 N N . TRP A 1 231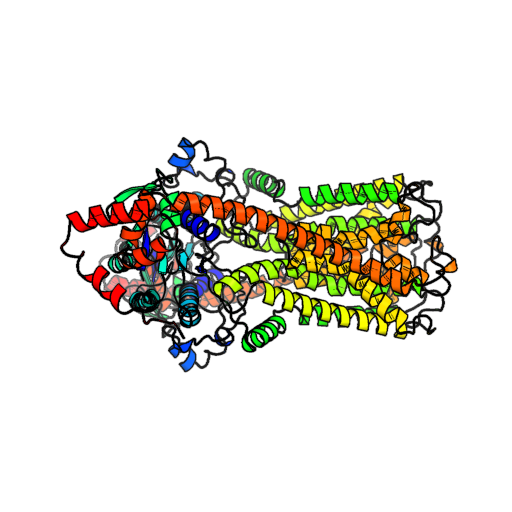 ? 4.809 -38.812 0.411 1 88.69 231 TRP A N 1
ATOM 1805 C CA . TRP A 1 231 ? 5.73 -39.75 1.019 1 88.69 231 TRP A CA 1
ATOM 1806 C C . TRP A 1 231 ? 5.684 -41.094 0.291 1 88.69 231 TRP A C 1
ATOM 1808 O O . TRP A 1 231 ? 4.605 -41.625 0.008 1 88.69 231 TRP A O 1
ATOM 1818 N N . ASN A 1 232 ? 6.812 -41.656 -0.139 1 87 232 ASN A N 1
ATOM 1819 C CA . ASN A 1 232 ? 6.973 -42.969 -0.785 1 87 232 ASN A CA 1
ATOM 1820 C C . ASN A 1 232 ? 6.258 -43 -2.133 1 87 232 ASN A C 1
ATOM 1822 O O . ASN A 1 232 ? 5.48 -43.938 -2.396 1 87 232 ASN A O 1
ATOM 1826 N N . SER A 1 233 ? 6.508 -42.031 -2.928 1 86.25 233 SER A N 1
ATOM 1827 C CA . SER A 1 233 ? 5.98 -42 -4.289 1 86.25 233 SER A CA 1
ATOM 1828 C C . SER A 1 233 ? 6.652 -43.062 -5.16 1 86.25 233 SER A C 1
ATOM 1830 O O . SER A 1 233 ? 7.871 -43.25 -5.102 1 86.25 233 SER A O 1
ATOM 1832 N N . ASN A 1 234 ? 5.812 -43.688 -5.879 1 82.62 234 ASN A N 1
ATOM 1833 C CA . ASN A 1 234 ? 6.285 -44.844 -6.668 1 82.62 234 ASN A CA 1
ATOM 1834 C C . ASN A 1 234 ? 7.152 -44.375 -7.836 1 82.62 234 ASN A C 1
ATOM 1836 O O . ASN A 1 234 ? 7.109 -43.219 -8.234 1 82.62 234 ASN A O 1
ATOM 1840 N N . GLY A 1 235 ? 7.91 -45.406 -8.312 1 77.69 235 GLY A N 1
ATOM 1841 C CA . GLY A 1 235 ? 8.703 -45.156 -9.508 1 77.69 235 GLY A CA 1
ATOM 1842 C C . GLY A 1 235 ? 7.859 -44.812 -10.719 1 77.69 235 GLY A C 1
ATOM 1843 O O . GLY A 1 235 ? 6.789 -45.406 -10.922 1 77.69 235 GLY A O 1
ATOM 1844 N N . GLY A 1 236 ? 8.203 -43.688 -11.422 1 76.94 236 GLY A N 1
ATOM 1845 C CA . GLY A 1 236 ? 7.461 -43.25 -12.594 1 76.94 236 GLY A CA 1
ATOM 1846 C C . GLY A 1 236 ? 6.676 -41.969 -12.352 1 76.94 236 GLY A C 1
ATOM 1847 O O . GLY A 1 236 ? 6.254 -41.312 -13.305 1 76.94 236 GLY A O 1
ATOM 1848 N N . SER A 1 237 ? 6.508 -41.688 -11.094 1 79.88 237 SER A N 1
ATOM 1849 C CA . SER A 1 237 ? 5.746 -40.5 -10.773 1 79.88 237 SER A CA 1
ATOM 1850 C C . SER A 1 237 ? 6.664 -39.281 -10.625 1 79.88 237 SER A C 1
ATOM 1852 O O . SER A 1 237 ? 6.238 -38.219 -10.148 1 79.88 237 SER A O 1
ATOM 1854 N N . GLU A 1 238 ? 7.902 -39.406 -11.07 1 83 238 GLU A N 1
ATOM 1855 C CA . GLU A 1 238 ? 8.914 -38.375 -10.852 1 83 238 GLU A CA 1
ATOM 1856 C C . GLU A 1 238 ? 8.5 -37.062 -11.5 1 83 238 GLU A C 1
ATOM 1858 O O . GLU A 1 238 ? 8.602 -36 -10.883 1 83 238 GLU A O 1
ATOM 1863 N N . PRO A 1 239 ? 7.949 -37.094 -12.719 1 78 239 PRO A N 1
ATOM 1864 C CA . PRO A 1 239 ? 7.574 -35.812 -13.328 1 78 239 PRO A CA 1
ATOM 1865 C C . PRO A 1 239 ? 6.449 -35.125 -12.57 1 78 239 PRO A C 1
ATOM 1867 O O . PRO A 1 239 ? 6.477 -33.875 -12.422 1 78 239 PRO A O 1
ATOM 1870 N N . LEU A 1 240 ? 5.543 -35.938 -12.086 1 78.44 240 LEU A N 1
ATOM 1871 C CA . LEU A 1 240 ? 4.402 -35.344 -11.383 1 78.44 240 LEU A CA 1
ATOM 1872 C C . LEU A 1 240 ? 4.824 -34.781 -10.039 1 78.44 240 LEU A C 1
ATOM 1874 O O . LEU A 1 240 ? 4.344 -33.719 -9.633 1 78.44 240 LEU A O 1
ATOM 1878 N N . VAL A 1 241 ? 5.723 -35.5 -9.375 1 84.75 241 VAL A N 1
ATOM 1879 C CA . VAL A 1 241 ? 6.23 -35 -8.086 1 84.75 241 VAL A CA 1
ATOM 1880 C C . VAL A 1 241 ? 7.051 -33.75 -8.289 1 84.75 241 VAL A C 1
ATOM 1882 O O . VAL A 1 241 ? 6.977 -32.812 -7.484 1 84.75 241 VAL A O 1
ATOM 1885 N N . LEU A 1 242 ? 7.762 -33.688 -9.391 1 85.12 242 LEU A N 1
ATOM 1886 C CA . LEU A 1 242 ? 8.562 -32.5 -9.719 1 85.12 242 LEU A CA 1
ATOM 1887 C C . LEU A 1 242 ? 7.676 -31.297 -9.977 1 85.12 242 LEU A C 1
ATOM 1889 O O . LEU A 1 242 ? 7.973 -30.203 -9.516 1 85.12 242 LEU A O 1
ATOM 1893 N N . ILE A 1 243 ? 6.582 -31.484 -10.602 1 80.62 243 ILE A N 1
ATOM 1894 C CA . ILE A 1 243 ? 5.652 -30.406 -10.906 1 80.62 243 ILE A CA 1
ATOM 1895 C C . ILE A 1 243 ? 4.988 -29.922 -9.617 1 80.62 243 ILE A C 1
ATOM 1897 O O . ILE A 1 243 ? 4.891 -28.719 -9.383 1 80.62 243 ILE A O 1
ATOM 1901 N N . ALA A 1 244 ? 4.578 -30.891 -8.859 1 84.62 244 ALA A N 1
ATOM 1902 C CA . ALA A 1 244 ? 3.908 -30.547 -7.609 1 84.62 244 ALA A CA 1
ATOM 1903 C C . ALA A 1 244 ? 4.836 -29.734 -6.695 1 84.62 244 ALA A C 1
ATOM 1905 O O . ALA A 1 244 ? 4.434 -28.719 -6.137 1 84.62 244 ALA A O 1
ATOM 1906 N N . ALA A 1 245 ? 6.043 -30.219 -6.594 1 89.75 245 ALA A N 1
ATOM 1907 C CA . ALA A 1 245 ? 7.008 -29.516 -5.746 1 89.75 245 ALA A CA 1
ATOM 1908 C C . ALA A 1 245 ? 7.312 -28.125 -6.289 1 89.75 245 ALA A C 1
ATOM 1910 O O . ALA A 1 245 ? 7.512 -27.188 -5.523 1 89.75 245 ALA A O 1
ATOM 1911 N N . GLY A 1 246 ? 7.355 -28 -7.609 1 88.31 246 GLY A N 1
ATOM 1912 C CA . GLY A 1 246 ? 7.574 -26.703 -8.227 1 88.31 246 GLY A CA 1
ATOM 1913 C C . GLY A 1 246 ? 6.465 -25.719 -7.941 1 88.31 246 GLY A C 1
ATOM 1914 O O . GLY A 1 246 ? 6.727 -24.531 -7.691 1 88.31 246 GLY A O 1
ATOM 1915 N N . ILE A 1 247 ? 5.285 -26.188 -7.949 1 86 247 ILE A N 1
ATOM 1916 C CA . ILE A 1 247 ? 4.133 -25.328 -7.66 1 86 247 ILE A CA 1
ATOM 1917 C C . ILE A 1 247 ? 4.176 -24.891 -6.203 1 86 247 ILE A C 1
ATOM 1919 O O . ILE A 1 247 ? 3.947 -23.703 -5.906 1 86 247 ILE A O 1
ATOM 1923 N N . VAL A 1 248 ? 4.516 -25.844 -5.348 1 90.44 248 VAL A N 1
ATOM 1924 C CA . VAL A 1 248 ? 4.594 -25.516 -3.926 1 90.44 248 VAL A CA 1
ATOM 1925 C C . VAL A 1 248 ? 5.672 -24.469 -3.691 1 90.44 248 VAL A C 1
ATOM 1927 O O . VAL A 1 248 ? 5.461 -23.5 -2.947 1 90.44 248 VAL A O 1
ATOM 1930 N N . SER A 1 249 ? 6.777 -24.641 -4.336 1 92.56 249 SER A N 1
ATOM 1931 C CA . SER A 1 249 ? 7.859 -23.672 -4.195 1 92.56 249 SER A CA 1
ATOM 1932 C C . SER A 1 249 ? 7.441 -22.312 -4.711 1 92.56 249 SER A C 1
ATOM 1934 O O . SER A 1 249 ? 7.746 -21.281 -4.094 1 92.56 249 SER A O 1
ATOM 1936 N N . PHE A 1 250 ? 6.758 -22.312 -5.801 1 89.19 250 PHE A N 1
ATOM 1937 C CA . PHE A 1 250 ? 6.309 -21.047 -6.383 1 89.19 250 PHE A CA 1
ATOM 1938 C C . PHE A 1 250 ? 5.359 -20.328 -5.43 1 89.19 250 PHE A C 1
ATOM 1940 O O . PHE A 1 250 ? 5.531 -19.125 -5.164 1 89.19 250 PHE A O 1
ATOM 1947 N N . PHE A 1 251 ? 4.453 -21.016 -4.855 1 88.62 251 PHE A N 1
ATOM 1948 C CA . PHE A 1 251 ? 3.443 -20.391 -4 1 88.62 251 PHE A CA 1
ATOM 1949 C C . PHE A 1 251 ? 4.039 -20 -2.652 1 88.62 251 PHE A C 1
ATOM 1951 O O . PHE A 1 251 ? 3.545 -19.094 -1.992 1 88.62 251 PHE A O 1
ATOM 1958 N N . THR A 1 252 ? 5.027 -20.734 -2.281 1 91.94 252 THR A N 1
ATOM 1959 C CA . THR A 1 252 ? 5.691 -20.391 -1.023 1 91.94 252 THR A CA 1
ATOM 1960 C C . THR A 1 252 ? 6.523 -19.125 -1.169 1 91.94 252 THR A C 1
ATOM 1962 O O . THR A 1 252 ? 6.562 -18.297 -0.258 1 91.94 252 THR A O 1
ATOM 1965 N N . ALA A 1 253 ? 7.09 -18.984 -2.346 1 92.19 253 ALA A N 1
ATOM 1966 C CA . ALA A 1 253 ? 7.98 -17.844 -2.562 1 92.19 253 ALA A CA 1
ATOM 1967 C C . ALA A 1 253 ? 7.199 -16.609 -3.002 1 92.19 253 ALA A C 1
ATOM 1969 O O . ALA A 1 253 ? 7.605 -15.477 -2.727 1 92.19 253 ALA A O 1
ATOM 1970 N N . ASN A 1 254 ? 6.109 -16.797 -3.604 1 88.88 254 ASN A N 1
ATOM 1971 C CA . ASN A 1 254 ? 5.379 -15.75 -4.312 1 88.88 254 ASN A CA 1
ATOM 1972 C C . ASN A 1 254 ? 4.965 -14.617 -3.369 1 88.88 254 ASN A C 1
ATOM 1974 O O . ASN A 1 254 ? 5.066 -13.445 -3.721 1 88.88 254 ASN A O 1
ATOM 1978 N N . PRO A 1 255 ? 4.574 -14.953 -2.146 1 88.75 255 PRO A N 1
ATOM 1979 C CA . PRO A 1 255 ? 4.156 -13.859 -1.264 1 88.75 255 PRO A CA 1
ATOM 1980 C C . PRO A 1 255 ? 5.277 -12.867 -0.983 1 88.75 255 PRO A C 1
ATOM 1982 O O . PRO A 1 255 ? 5.027 -11.664 -0.865 1 88.75 255 PRO A O 1
ATOM 1985 N N . TYR A 1 256 ? 6.434 -13.344 -0.876 1 92.62 256 TYR A N 1
ATOM 1986 C CA . TYR A 1 256 ? 7.555 -12.445 -0.63 1 92.62 256 TYR A CA 1
ATOM 1987 C C . TYR A 1 256 ? 7.863 -11.602 -1.865 1 92.62 256 TYR A C 1
ATOM 1989 O O . TYR A 1 256 ? 8.18 -10.414 -1.754 1 92.62 256 TYR A O 1
ATOM 1997 N N . PHE A 1 257 ? 7.777 -12.172 -3.004 1 91.75 257 PHE A N 1
ATOM 1998 C CA . PHE A 1 257 ? 8.086 -11.484 -4.25 1 91.75 257 PHE A CA 1
ATOM 1999 C C . PHE A 1 257 ? 7.043 -10.414 -4.547 1 91.75 257 PHE A C 1
ATOM 2001 O O . PHE A 1 257 ? 7.379 -9.336 -5.059 1 91.75 257 PHE A O 1
ATOM 2008 N N . LEU A 1 258 ? 5.887 -10.664 -4.176 1 87.5 258 LEU A N 1
ATOM 2009 C CA . LEU A 1 258 ? 4.824 -9.703 -4.465 1 87.5 258 LEU A CA 1
ATOM 2010 C C . LEU A 1 258 ? 4.93 -8.484 -3.553 1 87.5 258 LEU A C 1
ATOM 2012 O O . LEU A 1 258 ? 4.457 -7.402 -3.902 1 87.5 258 LEU A O 1
ATOM 2016 N N . GLN A 1 259 ? 5.57 -8.656 -2.488 1 88.62 259 GLN A N 1
ATOM 2017 C CA . GLN A 1 259 ? 5.711 -7.547 -1.552 1 88.62 259 GLN A CA 1
ATOM 2018 C C . GLN A 1 259 ? 6.816 -6.59 -1.993 1 88.62 259 GLN A C 1
ATOM 2020 O O . GLN A 1 259 ? 6.949 -5.492 -1.452 1 88.62 259 GLN A O 1
ATOM 2025 N N . LEU A 1 260 ? 7.539 -6.996 -2.988 1 92.69 260 LEU A N 1
ATOM 2026 C CA . LEU A 1 260 ? 8.688 -6.207 -3.41 1 92.69 260 LEU A CA 1
ATOM 2027 C C . LEU A 1 260 ? 8.25 -4.871 -3.998 1 92.69 260 LEU A C 1
ATOM 2029 O O . LEU A 1 260 ? 8.945 -3.863 -3.848 1 92.69 260 LEU A O 1
ATOM 2033 N N . THR A 1 261 ? 7.129 -4.875 -4.625 1 89.56 261 THR A N 1
ATOM 2034 C CA . THR A 1 261 ? 6.645 -3.633 -5.215 1 89.56 261 THR A CA 1
ATOM 2035 C C . THR A 1 261 ? 6.301 -2.617 -4.129 1 89.56 261 THR A C 1
ATOM 2037 O O . THR A 1 261 ? 6.707 -1.455 -4.207 1 89.56 261 THR A O 1
ATOM 2040 N N . ASP A 1 262 ? 5.625 -3.068 -3.148 1 83.62 262 ASP A N 1
ATOM 2041 C CA . ASP A 1 262 ? 5.297 -2.184 -2.033 1 83.62 262 ASP A CA 1
ATOM 2042 C C . ASP A 1 262 ? 6.562 -1.731 -1.305 1 83.62 262 ASP A C 1
ATOM 2044 O O . ASP A 1 262 ? 6.668 -0.572 -0.899 1 83.62 262 ASP A O 1
ATOM 2048 N N . TRP A 1 263 ? 7.41 -2.66 -1.176 1 89.44 263 TRP A N 1
ATOM 2049 C CA . TRP A 1 263 ? 8.688 -2.344 -0.538 1 89.44 263 TRP A CA 1
ATOM 2050 C C . TRP A 1 263 ? 9.414 -1.236 -1.296 1 89.44 263 TRP A C 1
ATOM 2052 O O . TRP A 1 263 ? 9.961 -0.314 -0.687 1 89.44 263 TRP A O 1
ATOM 2062 N N . ARG A 1 264 ? 9.406 -1.355 -2.576 1 90.5 264 ARG A N 1
ATOM 2063 C CA . ARG A 1 264 ? 10.07 -0.363 -3.414 1 90.5 264 ARG A CA 1
ATOM 2064 C C . ARG A 1 264 ? 9.469 1.023 -3.201 1 90.5 264 ARG A C 1
ATOM 2066 O O . ARG A 1 264 ? 10.203 2.012 -3.094 1 90.5 264 ARG A O 1
ATOM 2073 N N . ILE A 1 265 ? 8.242 1.059 -3.105 1 82.38 265 ILE A N 1
ATOM 2074 C CA . ILE A 1 265 ? 7.547 2.336 -2.984 1 82.38 265 ILE A CA 1
ATOM 2075 C C . ILE A 1 265 ? 7.891 2.986 -1.646 1 82.38 265 ILE A C 1
ATOM 2077 O O . ILE A 1 265 ? 8.258 4.164 -1.597 1 82.38 265 ILE A O 1
ATOM 2081 N N . TYR A 1 266 ? 7.875 2.223 -0.646 1 81 266 TYR A N 1
ATOM 2082 C CA . TYR A 1 266 ? 8.211 2.746 0.673 1 81 266 TYR A CA 1
ATOM 2083 C C . TYR A 1 266 ? 9.688 3.088 0.767 1 81 266 TYR A C 1
ATOM 2085 O O . TYR A 1 266 ? 10.062 4.121 1.327 1 81 266 TYR A O 1
ATOM 2093 N N . GLN A 1 267 ? 10.438 2.232 0.175 1 87.12 267 GLN A N 1
ATOM 2094 C CA . GLN A 1 267 ? 11.883 2.404 0.3 1 87.12 267 GLN A CA 1
ATOM 2095 C C . GLN A 1 267 ? 12.359 3.627 -0.479 1 87.12 267 GLN A C 1
ATOM 2097 O O . GLN A 1 267 ? 13.297 4.309 -0.06 1 87.12 267 GLN A O 1
ATOM 2102 N N . ASN A 1 268 ? 11.766 3.912 -1.536 1 83.88 268 ASN A N 1
ATOM 2103 C CA . ASN A 1 268 ? 12.133 5.105 -2.291 1 83.88 268 ASN A CA 1
ATOM 2104 C C . ASN A 1 268 ? 11.922 6.375 -1.472 1 83.88 268 ASN A C 1
ATOM 2106 O O . ASN A 1 268 ? 12.773 7.27 -1.479 1 83.88 268 ASN A O 1
ATOM 2110 N N . GLU A 1 269 ? 10.891 6.41 -0.784 1 80.56 269 GLU A N 1
ATOM 2111 C CA . GLU A 1 269 ? 10.609 7.566 0.061 1 80.56 269 GLU A CA 1
ATOM 2112 C C . GLU A 1 269 ? 11.508 7.578 1.295 1 80.56 269 GLU A C 1
ATOM 2114 O O . GLU A 1 269 ? 12.016 8.633 1.69 1 80.56 269 GLU A O 1
ATOM 2119 N N . GLU A 1 270 ? 11.633 6.453 1.779 1 85.5 270 GLU A N 1
ATOM 2120 C CA . GLU A 1 270 ? 12.438 6.324 2.99 1 85.5 270 GLU A CA 1
ATOM 2121 C C . GLU A 1 270 ? 13.898 6.684 2.725 1 85.5 270 GLU A C 1
ATOM 2123 O O . GLU A 1 270 ? 14.531 7.355 3.537 1 85.5 270 GLU A O 1
ATOM 2128 N N . ALA A 1 271 ? 14.398 6.254 1.652 1 83.5 271 ALA A N 1
ATOM 2129 C CA . ALA A 1 271 ? 15.789 6.539 1.308 1 83.5 271 ALA A CA 1
ATOM 2130 C C . ALA A 1 271 ? 16 8.039 1.097 1 83.5 271 ALA A C 1
ATOM 2132 O O . ALA A 1 271 ? 17.047 8.578 1.476 1 83.5 271 ALA A O 1
ATOM 2133 N N . GLU A 1 272 ? 15.031 8.625 0.548 1 79.94 272 GLU A N 1
ATOM 2134 C CA . GLU A 1 272 ? 15.109 10.07 0.352 1 79.94 272 GLU A CA 1
ATOM 2135 C C . GLU A 1 272 ? 15.055 10.812 1.684 1 79.94 272 GLU A C 1
ATOM 2137 O O . GLU A 1 272 ? 15.766 11.797 1.885 1 79.94 272 GLU A O 1
ATOM 2142 N N . ALA A 1 273 ? 14.266 10.234 2.494 1 80.31 273 ALA A N 1
ATOM 2143 C CA . ALA A 1 273 ? 14.062 10.898 3.773 1 80.31 273 ALA A CA 1
ATOM 2144 C C . ALA A 1 273 ? 15.242 10.664 4.715 1 80.31 273 ALA A C 1
ATOM 2146 O O . ALA A 1 273 ? 15.672 11.586 5.418 1 80.31 273 ALA A O 1
ATOM 2147 N N . LEU A 1 274 ? 15.758 9.469 4.734 1 83.19 274 LEU A N 1
ATOM 2148 C CA . LEU A 1 274 ? 16.781 9.117 5.699 1 83.19 274 LEU A CA 1
ATOM 2149 C C . LEU A 1 274 ? 18.172 9.445 5.156 1 83.19 274 LEU A C 1
ATOM 2151 O O . LEU A 1 274 ? 19.141 9.539 5.918 1 83.19 274 LEU A O 1
ATOM 2155 N N . LEU A 1 275 ? 18.375 9.539 3.918 1 78.38 275 LEU A N 1
ATOM 2156 C CA . LEU A 1 275 ? 19.609 9.938 3.242 1 78.38 275 LEU A CA 1
ATOM 2157 C C . LEU A 1 275 ? 20.766 9.031 3.652 1 78.38 275 LEU A C 1
ATOM 2159 O O . LEU A 1 275 ? 21.891 9.484 3.779 1 78.38 275 LEU A O 1
ATOM 2163 N N . HIS A 1 276 ? 20.469 7.797 4.102 1 76 276 HIS A N 1
ATOM 2164 C CA . HIS A 1 276 ? 21.562 6.949 4.586 1 76 276 HIS A CA 1
ATOM 2165 C C . HIS A 1 276 ? 22.125 6.086 3.465 1 76 276 HIS A C 1
ATOM 2167 O O . HIS A 1 276 ? 23.266 5.625 3.549 1 76 276 HIS A O 1
ATOM 2173 N N . SER A 1 277 ? 21.359 5.758 2.646 1 78.5 277 SER A N 1
ATOM 2174 C CA . SER A 1 277 ? 21.828 4.91 1.555 1 78.5 277 SER A CA 1
ATOM 2175 C C . SER A 1 277 ? 21.141 5.277 0.24 1 78.5 277 SER A C 1
ATOM 2177 O O . SER A 1 277 ? 20.141 5.977 0.234 1 78.5 277 SER A O 1
ATOM 2179 N N . SER A 1 278 ? 21.922 4.828 -0.777 1 82.88 278 SER A N 1
ATOM 2180 C CA . SER A 1 278 ? 21.328 5.082 -2.086 1 82.88 278 SER A CA 1
ATOM 2181 C C . SER A 1 278 ? 20.156 4.137 -2.352 1 82.88 278 SER A C 1
ATOM 2183 O O . SER A 1 278 ? 20.094 3.039 -1.798 1 82.88 278 SER A O 1
ATOM 2185 N N . LYS A 1 279 ? 19.25 4.668 -3.07 1 86.31 279 LYS A N 1
ATOM 2186 C CA . LYS A 1 279 ? 18.094 3.875 -3.482 1 86.31 279 LYS A CA 1
ATOM 2187 C C . LYS A 1 279 ? 18.531 2.607 -4.215 1 86.31 279 LYS A C 1
ATOM 2189 O O . LYS A 1 279 ? 18 1.526 -3.963 1 86.31 279 LYS A O 1
ATOM 2194 N N . MET A 1 280 ? 19.547 2.717 -5.035 1 88 280 MET A N 1
ATOM 2195 C CA . MET A 1 280 ? 20 1.594 -5.848 1 88 280 MET A CA 1
ATOM 2196 C C . MET A 1 280 ? 20.672 0.535 -4.984 1 88 280 MET A C 1
ATOM 2198 O O . MET A 1 280 ? 20.469 -0.663 -5.188 1 88 280 MET A O 1
ATOM 2202 N N . MET A 1 281 ? 21.406 0.976 -4.059 1 89.75 281 MET A N 1
ATOM 2203 C CA . MET A 1 281 ? 22.062 0.024 -3.172 1 89.75 281 MET A CA 1
ATOM 2204 C C . MET A 1 281 ? 21.047 -0.782 -2.375 1 89.75 281 MET A C 1
ATOM 2206 O O . MET A 1 281 ? 21.172 -2.004 -2.26 1 89.75 281 MET A O 1
ATOM 2210 N N . ASN A 1 282 ? 20.078 -0.117 -1.832 1 91.62 282 ASN A N 1
ATOM 2211 C CA . ASN A 1 282 ? 19.047 -0.814 -1.08 1 91.62 282 ASN A CA 1
ATOM 2212 C C . ASN A 1 282 ? 18.281 -1.799 -1.961 1 91.62 282 ASN A C 1
ATOM 2214 O O . ASN A 1 282 ? 17.938 -2.902 -1.522 1 91.62 282 ASN A O 1
ATOM 2218 N N . LYS A 1 283 ? 18.031 -1.392 -3.162 1 94.31 283 LYS A N 1
ATOM 2219 C CA . LYS A 1 283 ? 17.328 -2.275 -4.086 1 94.31 283 LYS A CA 1
ATOM 2220 C C . LYS A 1 283 ? 18.172 -3.502 -4.422 1 94.31 283 LYS A C 1
ATOM 2222 O O . LYS A 1 283 ? 17.656 -4.617 -4.504 1 94.31 283 LYS A O 1
ATOM 2227 N N . MET A 1 284 ? 19.453 -3.293 -4.586 1 94.25 284 MET A N 1
ATOM 2228 C CA . MET A 1 284 ? 20.344 -4.402 -4.887 1 94.25 284 MET A CA 1
ATOM 2229 C C . MET A 1 284 ? 20.453 -5.348 -3.695 1 94.25 284 MET A C 1
ATOM 2231 O O . MET A 1 284 ? 20.5 -6.57 -3.867 1 94.25 284 MET A O 1
ATOM 2235 N N . LEU A 1 285 ? 20.5 -4.77 -2.535 1 93.94 285 LEU A N 1
ATOM 2236 C CA . LEU A 1 285 ? 20.547 -5.602 -1.338 1 93.94 285 LEU A CA 1
ATOM 2237 C C . LEU A 1 285 ? 19.266 -6.41 -1.188 1 93.94 285 LEU A C 1
ATOM 2239 O O . LEU A 1 285 ? 19.312 -7.594 -0.847 1 93.94 285 LEU A O 1
ATOM 2243 N N . LYS A 1 286 ? 18.156 -5.75 -1.414 1 95.81 286 LYS A N 1
ATOM 2244 C CA . LYS A 1 286 ? 16.875 -6.457 -1.339 1 95.81 286 LYS A CA 1
ATOM 2245 C C . LYS A 1 286 ? 16.797 -7.555 -2.396 1 95.81 286 LYS A C 1
ATOM 2247 O O . LYS A 1 286 ? 16.25 -8.633 -2.139 1 95.81 286 LYS A O 1
ATOM 2252 N N . PHE A 1 287 ? 17.312 -7.258 -3.588 1 96.69 287 PHE A N 1
ATOM 2253 C CA . PHE A 1 287 ? 17.359 -8.258 -4.648 1 96.69 287 PHE A CA 1
ATOM 2254 C C . PHE A 1 287 ? 18.219 -9.445 -4.223 1 96.69 287 PHE A C 1
ATOM 2256 O O . PHE A 1 287 ? 17.812 -10.602 -4.414 1 96.69 287 PHE A O 1
ATOM 2263 N N . GLY A 1 288 ? 19.375 -9.133 -3.645 1 96.25 288 GLY A N 1
ATOM 2264 C CA . GLY A 1 288 ? 20.219 -10.203 -3.141 1 96.25 288 GLY A CA 1
ATOM 2265 C C . GLY A 1 288 ? 19.547 -11.055 -2.084 1 96.25 288 GLY A C 1
ATOM 2266 O O . GLY A 1 288 ? 19.656 -12.281 -2.111 1 96.25 288 GLY A O 1
ATOM 2267 N N . LEU A 1 289 ? 18.875 -10.422 -1.184 1 95.62 289 LEU A N 1
ATOM 2268 C CA . LEU A 1 289 ? 18.141 -11.141 -0.151 1 95.62 289 LEU A CA 1
ATOM 2269 C C . LEU A 1 289 ? 17.047 -12.008 -0.767 1 95.62 289 LEU A C 1
ATOM 2271 O O . LEU A 1 289 ? 16.875 -13.164 -0.365 1 95.62 289 LEU A O 1
ATOM 2275 N N . THR A 1 290 ? 16.344 -11.492 -1.718 1 96.25 290 THR A N 1
ATOM 2276 C CA . THR A 1 290 ? 15.281 -12.227 -2.395 1 96.25 290 THR A CA 1
ATOM 2277 C C . THR A 1 290 ? 15.836 -13.453 -3.109 1 96.25 290 THR A C 1
ATOM 2279 O O . THR A 1 290 ? 15.25 -14.539 -3.035 1 96.25 290 THR A O 1
ATOM 2282 N N . MET A 1 291 ? 16.984 -13.297 -3.76 1 96.12 291 MET A N 1
ATOM 2283 C CA . MET A 1 291 ? 17.625 -14.414 -4.445 1 96.12 291 MET A CA 1
ATOM 2284 C C . MET A 1 291 ? 18.094 -15.469 -3.447 1 96.12 291 MET A C 1
ATOM 2286 O O . MET A 1 291 ? 18 -16.672 -3.723 1 96.12 291 MET A O 1
ATOM 2290 N N . THR A 1 292 ? 18.516 -15.023 -2.303 1 96.12 292 THR A N 1
ATOM 2291 C CA . THR A 1 292 ? 18.938 -15.969 -1.27 1 96.12 292 THR A CA 1
ATOM 2292 C C . THR A 1 292 ? 17.75 -16.781 -0.771 1 96.12 292 THR A C 1
ATOM 2294 O O . THR A 1 292 ? 17.859 -18 -0.574 1 96.12 292 THR A O 1
ATOM 2297 N N . ILE A 1 293 ? 16.656 -16.125 -0.61 1 95.44 293 ILE A N 1
ATOM 2298 C CA . ILE A 1 293 ? 15.438 -16.812 -0.179 1 95.44 293 ILE A CA 1
ATOM 2299 C C . ILE A 1 293 ? 15.016 -17.828 -1.238 1 95.44 293 ILE A C 1
ATOM 2301 O O . ILE A 1 293 ? 14.633 -18.953 -0.91 1 95.44 293 ILE A O 1
ATOM 2305 N N . LEU A 1 294 ? 15.125 -17.453 -2.477 1 95.88 294 LEU A N 1
ATOM 2306 C CA . LEU A 1 294 ? 14.781 -18.375 -3.562 1 95.88 294 LEU A CA 1
ATOM 2307 C C . LEU A 1 294 ? 15.695 -19.594 -3.549 1 95.88 294 LEU A C 1
ATOM 2309 O O . LEU A 1 294 ? 15.227 -20.719 -3.736 1 95.88 294 LEU A O 1
ATOM 2313 N N . VAL A 1 295 ? 16.969 -19.406 -3.301 1 96.5 295 VAL A N 1
ATOM 2314 C CA . VAL A 1 295 ? 17.922 -20.5 -3.254 1 96.5 295 VAL A CA 1
ATOM 2315 C C . VAL A 1 295 ? 17.562 -21.453 -2.105 1 96.5 295 VAL A C 1
ATOM 2317 O O . VAL A 1 295 ? 17.609 -22.672 -2.264 1 96.5 295 VAL A O 1
ATOM 2320 N N . VAL A 1 296 ? 17.172 -20.906 -1.018 1 96.44 296 VAL A N 1
ATOM 2321 C CA . VAL A 1 296 ? 16.812 -21.719 0.142 1 96.44 296 VAL A CA 1
ATOM 2322 C C . VAL A 1 296 ? 15.555 -22.547 -0.164 1 96.44 296 VAL A C 1
ATOM 2324 O O . VAL A 1 296 ? 15.508 -23.75 0.106 1 96.44 296 VAL A O 1
ATOM 2327 N N . ILE A 1 297 ? 14.586 -21.922 -0.75 1 96.25 297 ILE A N 1
ATOM 2328 C CA . ILE A 1 297 ? 13.336 -22.609 -1.057 1 96.25 297 ILE A CA 1
ATOM 2329 C C . ILE A 1 297 ? 13.578 -23.703 -2.088 1 96.25 297 ILE A C 1
ATOM 2331 O O . ILE A 1 297 ? 13.039 -24.812 -1.97 1 96.25 297 ILE A O 1
ATOM 2335 N N . CYS A 1 298 ? 14.406 -23.438 -3.078 1 95.75 298 CYS A N 1
ATOM 2336 C CA . CYS A 1 298 ? 14.719 -24.438 -4.098 1 95.75 298 CYS A CA 1
ATOM 2337 C C . CYS A 1 298 ? 15.523 -25.594 -3.504 1 95.75 298 CYS A C 1
ATOM 2339 O O . CYS A 1 298 ? 15.359 -26.75 -3.916 1 95.75 298 CYS A O 1
ATOM 2341 N N . SER A 1 299 ? 16.391 -25.266 -2.555 1 95.75 299 SER A N 1
ATOM 2342 C CA . SER A 1 299 ? 17.125 -26.312 -1.866 1 95.75 299 SER A CA 1
ATOM 2343 C C . SER A 1 299 ? 16.203 -27.219 -1.064 1 95.75 299 SER A C 1
ATOM 2345 O O . SER A 1 299 ? 16.375 -28.438 -1.045 1 95.75 299 SER A O 1
ATOM 2347 N N . LEU A 1 300 ? 15.266 -26.609 -0.443 1 95.5 300 LEU A N 1
ATOM 2348 C CA . LEU A 1 300 ? 14.258 -27.391 0.273 1 95.5 300 LEU A CA 1
ATOM 2349 C C . LEU A 1 300 ? 13.445 -28.25 -0.693 1 95.5 300 LEU A C 1
ATOM 2351 O O . LEU A 1 300 ? 13.156 -29.406 -0.408 1 95.5 300 LEU A O 1
ATOM 2355 N N . GLN A 1 301 ? 13.094 -27.641 -1.79 1 95.69 301 GLN A N 1
ATOM 2356 C CA . GLN A 1 301 ? 12.359 -28.375 -2.814 1 95.69 301 GLN A CA 1
ATOM 2357 C C . GLN A 1 301 ? 13.125 -29.625 -3.26 1 95.69 301 GLN A C 1
ATOM 2359 O O . GLN A 1 301 ? 12.562 -30.719 -3.33 1 95.69 301 GLN A O 1
ATOM 2364 N N . TYR A 1 302 ? 14.383 -29.375 -3.58 1 95 302 TYR A N 1
ATOM 2365 C CA . TYR A 1 302 ? 15.234 -30.484 -4.016 1 95 302 TYR A CA 1
ATOM 2366 C C . TYR A 1 302 ? 15.328 -31.562 -2.939 1 95 302 TYR A C 1
ATOM 2368 O O . TYR A 1 302 ? 15.211 -32.75 -3.232 1 95 302 TYR A O 1
ATOM 2376 N N . GLY A 1 303 ? 15.484 -31.125 -1.709 1 94.06 303 GLY A N 1
ATOM 2377 C CA . GLY A 1 303 ? 15.578 -32.062 -0.599 1 94.06 303 GLY A CA 1
ATOM 2378 C C . GLY A 1 303 ? 14.312 -32.875 -0.391 1 94.06 303 GLY A C 1
ATOM 2379 O O . GLY A 1 303 ? 14.375 -34.094 -0.213 1 94.06 303 GLY A O 1
ATOM 2380 N N . VAL A 1 304 ? 13.164 -32.25 -0.488 1 94 304 VAL A N 1
ATOM 2381 C CA . VAL A 1 304 ? 11.898 -32.938 -0.208 1 94 304 VAL A CA 1
ATOM 2382 C C . VAL A 1 304 ? 11.562 -33.906 -1.346 1 94 304 VAL A C 1
ATOM 2384 O O . VAL A 1 304 ? 11.039 -35 -1.111 1 94 304 VAL A O 1
ATOM 2387 N N . ILE A 1 305 ? 11.844 -33.5 -2.572 1 92.69 305 ILE A N 1
ATOM 2388 C CA . ILE A 1 305 ? 11.594 -34.375 -3.717 1 92.69 305 ILE A CA 1
ATOM 2389 C C . ILE A 1 305 ? 12.383 -35.688 -3.555 1 92.69 305 ILE A C 1
ATOM 2391 O O . ILE A 1 305 ? 11.836 -36.781 -3.717 1 92.69 305 ILE A O 1
ATOM 2395 N N . ASN A 1 306 ? 13.664 -35.562 -3.223 1 92.5 306 ASN A N 1
ATOM 2396 C CA . ASN A 1 306 ? 14.516 -36.75 -3.094 1 92.5 306 ASN A CA 1
ATOM 2397 C C . ASN A 1 306 ? 14.141 -37.594 -1.87 1 92.5 306 ASN A C 1
ATOM 2399 O O . ASN A 1 306 ? 14.328 -38.812 -1.861 1 92.5 306 ASN A O 1
ATOM 2403 N N . ALA A 1 307 ? 13.539 -36.938 -0.914 1 91.62 307 ALA A N 1
ATOM 2404 C CA . ALA A 1 307 ? 13.102 -37.656 0.279 1 91.62 307 ALA A CA 1
ATOM 2405 C C . ALA A 1 307 ? 11.836 -38.469 0.006 1 91.62 307 ALA A C 1
ATOM 2407 O O . ALA A 1 307 ? 11.617 -39.531 0.601 1 91.62 307 ALA A O 1
ATOM 2408 N N . CYS A 1 308 ? 11.008 -37.969 -0.877 1 91.12 308 CYS A N 1
ATOM 2409 C CA . CYS A 1 308 ? 9.703 -38.594 -1.114 1 91.12 308 CYS A CA 1
ATOM 2410 C C . CYS A 1 308 ? 9.797 -39.688 -2.158 1 91.12 308 CYS A C 1
ATOM 2412 O O . CYS A 1 308 ? 8.961 -40.594 -2.189 1 91.12 308 CYS A O 1
ATOM 2414 N N . LEU A 1 309 ? 10.781 -39.625 -3.055 1 88.56 309 LEU A N 1
ATOM 2415 C CA . LEU A 1 309 ? 10.898 -40.594 -4.125 1 88.56 309 LEU A CA 1
ATOM 2416 C C . LEU A 1 309 ? 11.609 -41.875 -3.641 1 88.56 309 LEU A C 1
ATOM 2418 O O . LEU A 1 309 ? 12.594 -41.781 -2.898 1 88.56 309 LEU A O 1
ATOM 2422 N N . THR A 1 310 ? 11.109 -43 -4.117 1 84.38 310 THR A N 1
ATOM 2423 C CA . THR A 1 310 ? 11.695 -44.281 -3.729 1 84.38 310 THR A CA 1
ATOM 2424 C C . THR A 1 310 ? 12.938 -44.594 -4.566 1 84.38 310 THR A C 1
ATOM 2426 O O . THR A 1 310 ? 13.797 -45.344 -4.152 1 84.38 310 THR A O 1
ATOM 2429 N N . VAL A 1 311 ? 12.938 -44 -5.75 1 81.75 311 VAL A N 1
ATOM 2430 C CA . VAL A 1 311 ? 14.078 -44.188 -6.641 1 81.75 311 VAL A CA 1
ATOM 2431 C C . VAL A 1 311 ? 14.898 -42.906 -6.734 1 81.75 311 VAL A C 1
ATOM 2433 O O . VAL A 1 311 ? 14.344 -41.812 -6.719 1 81.75 311 VAL A O 1
ATOM 2436 N N . ASP A 1 312 ? 16.172 -43.031 -6.734 1 81.25 312 ASP A N 1
ATOM 2437 C CA . ASP A 1 312 ? 17.062 -41.875 -6.758 1 81.25 312 ASP A CA 1
ATOM 2438 C C . ASP A 1 312 ? 17.312 -41.406 -8.188 1 81.25 312 ASP A C 1
ATOM 2440 O O . ASP A 1 312 ? 18.453 -41.25 -8.617 1 81.25 312 ASP A O 1
ATOM 2444 N N . THR A 1 313 ? 16.203 -41.156 -8.883 1 81.06 313 THR A N 1
ATOM 2445 C CA . THR A 1 313 ? 16.328 -40.781 -10.281 1 81.06 313 THR A CA 1
ATOM 2446 C C . THR A 1 313 ? 16.625 -39.281 -10.406 1 81.06 313 THR A C 1
ATOM 2448 O O . THR A 1 313 ? 17.234 -38.844 -11.383 1 81.06 313 THR A O 1
ATOM 2451 N N . LEU A 1 314 ? 16.281 -38.594 -9.445 1 82.94 314 LEU A N 1
ATOM 2452 C CA . LEU A 1 314 ? 16.438 -37.125 -9.523 1 82.94 314 LEU A CA 1
ATOM 2453 C C . LEU A 1 314 ? 17.531 -36.656 -8.578 1 82.94 314 LEU A C 1
ATOM 2455 O O . LEU A 1 314 ? 17.625 -35.469 -8.266 1 82.94 314 LEU A O 1
ATOM 2459 N N . ALA A 1 315 ? 18.359 -37.75 -8.305 1 81.31 315 ALA A N 1
ATOM 2460 C CA . ALA A 1 315 ? 19.453 -37.469 -7.363 1 81.31 315 ALA A CA 1
ATOM 2461 C C . ALA A 1 315 ? 20.688 -36.969 -8.102 1 81.31 315 ALA A C 1
ATOM 2463 O O . ALA A 1 315 ? 20.953 -37.375 -9.234 1 81.31 315 ALA A O 1
ATOM 2464 N N . GLY A 1 316 ? 21.141 -35.625 -8.172 1 86.69 316 GLY A N 1
ATOM 2465 C CA . GLY A 1 316 ? 22.359 -35.094 -8.766 1 86.69 316 GLY A CA 1
ATOM 2466 C C . GLY A 1 316 ? 22.422 -33.594 -8.734 1 86.69 316 GLY A C 1
ATOM 2467 O O . GLY A 1 316 ? 21.391 -32.906 -8.609 1 86.69 316 GLY A O 1
ATOM 2468 N N . SER A 1 317 ? 23.594 -33.25 -8.852 1 90.12 317 SER A N 1
ATOM 2469 C CA . SER A 1 317 ? 23.828 -31.797 -8.828 1 90.12 317 SER A CA 1
ATOM 2470 C C . SER A 1 317 ? 23.203 -31.125 -10.047 1 90.12 317 SER A C 1
ATOM 2472 O O . SER A 1 317 ? 22.75 -29.969 -9.969 1 90.12 317 SER A O 1
ATOM 2474 N N . ASN A 1 318 ? 23.109 -31.891 -11.125 1 90.94 318 ASN A N 1
ATOM 2475 C CA . ASN A 1 318 ? 22.516 -31.328 -12.336 1 90.94 318 ASN A CA 1
ATOM 2476 C C . ASN A 1 318 ? 21.031 -31 -12.148 1 90.94 318 ASN A C 1
ATOM 2478 O O . ASN A 1 318 ? 20.562 -29.969 -12.602 1 90.94 318 ASN A O 1
ATOM 2482 N N . PHE A 1 319 ? 20.391 -31.875 -11.422 1 91.38 319 PHE A N 1
ATOM 2483 C CA . PHE A 1 319 ? 18.969 -31.641 -11.211 1 91.38 319 PHE A CA 1
ATOM 2484 C C . PHE A 1 319 ? 18.75 -30.531 -10.203 1 91.38 319 PHE A C 1
ATOM 2486 O O . PHE A 1 319 ? 17.781 -29.766 -10.32 1 91.38 319 PHE A O 1
ATOM 2493 N N . TYR A 1 320 ? 19.641 -30.453 -9.242 1 94.31 320 TYR A N 1
ATOM 2494 C CA . TYR A 1 320 ? 19.547 -29.344 -8.305 1 94.31 320 TYR A CA 1
ATOM 2495 C C . TYR A 1 320 ? 19.625 -28 -9.031 1 94.31 320 TYR A C 1
ATOM 2497 O O . TYR A 1 320 ? 18.766 -27.125 -8.836 1 94.31 320 TYR A O 1
ATOM 2505 N N . PHE A 1 321 ? 20.641 -27.875 -9.906 1 94.75 321 PHE A N 1
ATOM 2506 C CA . PHE A 1 321 ? 20.812 -26.625 -10.648 1 94.75 321 PHE A CA 1
ATOM 2507 C C . PHE A 1 321 ? 19.672 -26.422 -11.641 1 94.75 321 PHE A C 1
ATOM 2509 O O . PHE A 1 321 ? 19.25 -25.297 -11.906 1 94.75 321 PHE A O 1
ATOM 2516 N N . GLY A 1 322 ? 19.203 -27.531 -12.148 1 93.75 322 GLY A N 1
ATOM 2517 C CA . GLY A 1 322 ? 18.047 -27.438 -13.031 1 93.75 322 GLY A CA 1
ATOM 2518 C C . GLY A 1 322 ? 16.812 -26.875 -12.344 1 93.75 322 GLY A C 1
ATOM 2519 O O . GLY A 1 322 ? 16.156 -25.984 -12.875 1 93.75 322 GLY A O 1
ATOM 2520 N N . ILE A 1 323 ? 16.562 -27.375 -11.141 1 93.44 323 ILE A N 1
ATOM 2521 C CA . ILE A 1 323 ? 15.43 -26.922 -10.352 1 93.44 323 ILE A CA 1
ATOM 2522 C C . ILE A 1 323 ? 15.625 -25.453 -9.977 1 93.44 323 ILE A C 1
ATOM 2524 O O . ILE A 1 323 ? 14.695 -24.656 -10.062 1 93.44 323 ILE A O 1
ATOM 2528 N N . LEU A 1 324 ? 16.797 -25.109 -9.648 1 94.88 324 LEU A N 1
ATOM 2529 C CA . LEU A 1 324 ? 17.125 -23.75 -9.219 1 94.88 324 LEU A CA 1
ATOM 2530 C C . LEU A 1 324 ? 16.906 -22.766 -10.352 1 94.88 324 LEU A C 1
ATOM 2532 O O . LEU A 1 324 ? 16.219 -21.75 -10.18 1 94.88 324 LEU A O 1
ATOM 2536 N N . PHE A 1 325 ? 17.438 -23.062 -11.531 1 94.56 325 PHE A N 1
ATOM 2537 C CA . PHE A 1 325 ? 17.359 -22.125 -12.641 1 94.56 325 PHE A CA 1
ATOM 2538 C C . PHE A 1 325 ? 15.961 -22.109 -13.242 1 94.56 325 PHE A C 1
ATOM 2540 O O . PHE A 1 325 ? 15.508 -21.078 -13.75 1 94.56 325 PHE A O 1
ATOM 2547 N N . ASP A 1 326 ? 15.266 -23.172 -13.125 1 91.81 326 ASP A N 1
ATOM 2548 C CA . ASP A 1 326 ? 13.867 -23.172 -13.539 1 91.81 326 ASP A CA 1
ATOM 2549 C C . ASP A 1 326 ? 13.016 -22.297 -12.633 1 91.81 326 ASP A C 1
ATOM 2551 O O . ASP A 1 326 ? 12.227 -21.484 -13.117 1 91.81 326 ASP A O 1
ATOM 2555 N N . SER A 1 327 ? 13.242 -22.438 -11.367 1 91.19 327 SER A N 1
ATOM 2556 C CA . SER A 1 327 ? 12.508 -21.609 -10.414 1 91.19 327 SER A CA 1
ATOM 2557 C C . SER A 1 327 ? 12.875 -20.141 -10.562 1 91.19 327 SER A C 1
ATOM 2559 O O . SER A 1 327 ? 12.016 -19.266 -10.445 1 91.19 327 SER A O 1
ATOM 2561 N N . LEU A 1 328 ? 14.117 -19.953 -10.82 1 91.06 328 LEU A N 1
ATOM 2562 C CA . LEU A 1 328 ? 14.586 -18.594 -11.047 1 91.06 328 LEU A CA 1
ATOM 2563 C C . LEU A 1 328 ? 13.898 -17.984 -12.266 1 91.06 328 LEU A C 1
ATOM 2565 O O . LEU A 1 328 ? 13.477 -16.828 -12.227 1 91.06 328 LEU A O 1
ATOM 2569 N N . SER A 1 329 ? 13.805 -18.719 -13.289 1 91.38 329 SER A N 1
ATOM 2570 C CA . SER A 1 329 ? 13.203 -18.219 -14.523 1 91.38 329 SER A CA 1
ATOM 2571 C C . SER A 1 329 ? 11.75 -17.797 -14.297 1 91.38 329 SER A C 1
ATOM 2573 O O . SER A 1 329 ? 11.242 -16.922 -14.992 1 91.38 329 SER A O 1
ATOM 2575 N N . LEU A 1 330 ? 11.109 -18.359 -13.336 1 89.75 330 LEU A N 1
ATOM 2576 C CA . LEU A 1 330 ? 9.695 -18.094 -13.094 1 89.75 330 LEU A CA 1
ATOM 2577 C C . LEU A 1 330 ? 9.523 -16.859 -12.211 1 89.75 330 LEU A C 1
ATOM 2579 O O . LEU A 1 330 ? 8.578 -16.094 -12.383 1 89.75 330 LEU A O 1
ATOM 2583 N N . LEU A 1 331 ? 10.453 -16.672 -11.328 1 92.75 331 LEU A N 1
ATOM 2584 C CA . LEU A 1 331 ? 10.18 -15.68 -10.289 1 92.75 331 LEU A CA 1
ATOM 2585 C C . LEU A 1 331 ? 11.031 -14.438 -10.492 1 92.75 331 LEU A C 1
ATOM 2587 O O . LEU A 1 331 ? 10.758 -13.391 -9.898 1 92.75 331 LEU A O 1
ATOM 2591 N N . ILE A 1 332 ? 12.055 -14.516 -11.344 1 93.31 332 ILE A N 1
ATOM 2592 C CA . ILE A 1 332 ? 12.992 -13.406 -11.469 1 93.31 332 ILE A CA 1
ATOM 2593 C C . ILE A 1 332 ? 12.297 -12.203 -12.109 1 93.31 332 ILE A C 1
ATOM 2595 O O . ILE A 1 332 ? 12.648 -11.055 -11.828 1 93.31 332 ILE A O 1
ATOM 2599 N N . THR A 1 333 ? 11.289 -12.438 -12.922 1 93.25 333 THR A N 1
ATOM 2600 C CA . THR A 1 333 ? 10.562 -11.352 -13.57 1 93.25 333 THR A CA 1
ATOM 2601 C C . THR A 1 333 ? 9.875 -10.461 -12.531 1 93.25 333 THR A C 1
ATOM 2603 O O . THR A 1 333 ? 9.922 -9.234 -12.625 1 93.25 333 THR A O 1
ATOM 2606 N N . VAL A 1 334 ? 9.32 -11.086 -11.57 1 94 334 VAL A N 1
ATOM 2607 C CA . VAL A 1 334 ? 8.625 -10.336 -10.523 1 94 334 VAL A CA 1
ATOM 2608 C C . VAL A 1 334 ? 9.625 -9.5 -9.727 1 94 334 VAL A C 1
ATOM 2610 O O . VAL A 1 334 ? 9.359 -8.344 -9.406 1 94 334 VAL A O 1
ATOM 2613 N N . ALA A 1 335 ? 10.758 -10.039 -9.484 1 96.06 335 ALA A N 1
ATOM 2614 C CA . ALA A 1 335 ? 11.773 -9.344 -8.703 1 96.06 335 ALA A CA 1
ATOM 2615 C C . ALA A 1 335 ? 12.352 -8.164 -9.477 1 96.06 335 ALA A C 1
ATOM 2617 O O . ALA A 1 335 ? 12.484 -7.059 -8.938 1 96.06 335 ALA A O 1
ATOM 2618 N N . LEU A 1 336 ? 12.602 -8.398 -10.75 1 96.12 336 LEU A N 1
ATOM 2619 C CA . LEU A 1 336 ? 13.203 -7.352 -11.562 1 96.12 336 LEU A CA 1
ATOM 2620 C C . LEU A 1 336 ? 12.203 -6.223 -11.812 1 96.12 336 LEU A C 1
ATOM 2622 O O . LEU A 1 336 ? 12.539 -5.047 -11.648 1 96.12 336 LEU A O 1
ATOM 2626 N N . LEU A 1 337 ? 11 -6.574 -12.141 1 94.31 337 LEU A N 1
ATOM 2627 C CA . LEU A 1 337 ? 9.992 -5.555 -12.414 1 94.31 337 LEU A CA 1
ATOM 2628 C C . LEU A 1 337 ? 9.555 -4.871 -11.125 1 94.31 337 LEU A C 1
ATOM 2630 O O . LEU A 1 337 ? 9.289 -3.668 -11.109 1 94.31 337 LEU A O 1
ATOM 2634 N N . GLY A 1 338 ? 9.469 -5.652 -10.102 1 94.06 338 GLY A N 1
ATOM 2635 C CA . GLY A 1 338 ? 9.016 -5.117 -8.828 1 94.06 338 GLY A CA 1
ATOM 2636 C C . GLY A 1 338 ? 10.008 -4.148 -8.203 1 94.06 338 GLY A C 1
ATOM 2637 O O . GLY A 1 338 ? 9.609 -3.133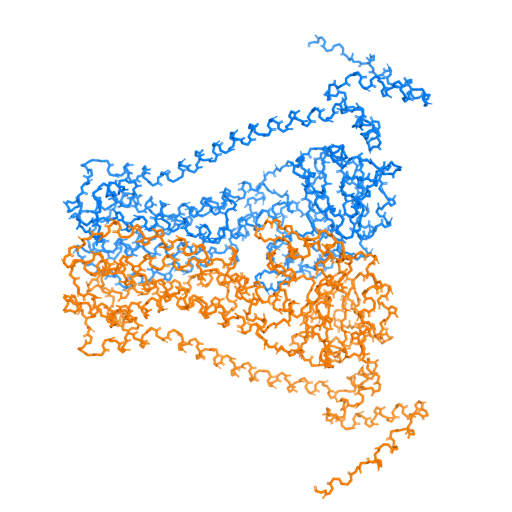 -7.629 1 94.06 338 GLY A O 1
ATOM 2638 N N . LEU A 1 339 ? 11.281 -4.379 -8.344 1 95.25 339 LEU A N 1
ATOM 2639 C CA . LEU A 1 339 ? 12.289 -3.6 -7.629 1 95.25 339 LEU A CA 1
ATOM 2640 C C . LEU A 1 339 ? 12.867 -2.51 -8.523 1 95.25 339 LEU A C 1
ATOM 2642 O O . LEU A 1 339 ? 13.203 -1.422 -8.047 1 95.25 339 LEU A O 1
ATOM 2646 N N . PHE A 1 340 ? 12.945 -2.791 -9.836 1 94.31 340 PHE A N 1
ATOM 2647 C CA . PHE A 1 340 ? 13.789 -1.906 -10.633 1 94.31 340 PHE A CA 1
ATOM 2648 C C . PHE A 1 340 ? 12.961 -1.179 -11.688 1 94.31 340 PHE A C 1
ATOM 2650 O O . PHE A 1 340 ? 13.508 -0.596 -12.625 1 94.31 340 PHE A O 1
ATOM 2657 N N . THR A 1 341 ? 11.656 -1.198 -11.602 1 92.19 341 THR A N 1
ATOM 2658 C CA . THR A 1 341 ? 10.781 -0.424 -12.469 1 92.19 341 THR A CA 1
ATOM 2659 C C . THR A 1 341 ? 9.758 0.354 -11.648 1 92.19 341 THR A C 1
ATOM 2661 O O . THR A 1 341 ? 9.664 0.175 -10.43 1 92.19 341 THR A O 1
ATOM 2664 N N . ASN A 1 342 ? 9.039 1.207 -12.312 1 87.31 342 ASN A N 1
ATOM 2665 C CA . ASN A 1 342 ? 8.008 1.996 -11.641 1 87.31 342 ASN A CA 1
ATOM 2666 C C . ASN A 1 342 ? 6.605 1.493 -11.992 1 87.31 342 ASN A C 1
ATOM 2668 O O . ASN A 1 342 ? 5.648 2.27 -12 1 87.31 342 ASN A O 1
ATOM 2672 N N . MET A 1 343 ? 6.535 0.25 -12.227 1 88.38 343 MET A N 1
ATOM 2673 C CA . MET A 1 343 ? 5.242 -0.324 -12.594 1 88.38 343 MET A CA 1
ATOM 2674 C C . MET A 1 343 ? 4.348 -0.471 -11.367 1 88.38 343 MET A C 1
ATOM 2676 O O . MET A 1 343 ? 4.836 -0.596 -10.25 1 88.38 343 MET A O 1
ATOM 2680 N N . SER A 1 344 ? 3.033 -0.376 -11.688 1 85.12 344 SER A N 1
ATOM 2681 C CA . SER A 1 344 ? 2.057 -0.557 -10.617 1 85.12 344 SER A CA 1
ATOM 2682 C C . 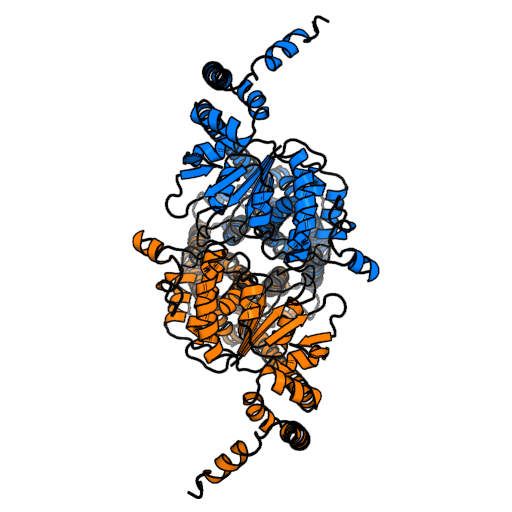SER A 1 344 ? 2.057 -1.992 -10.109 1 85.12 344 SER A C 1
ATOM 2684 O O . SER A 1 344 ? 2.617 -2.885 -10.742 1 85.12 344 SER A O 1
ATOM 2686 N N . PHE A 1 345 ? 1.506 -2.215 -8.914 1 84.94 345 PHE A N 1
ATOM 2687 C CA . PHE A 1 345 ? 1.42 -3.535 -8.297 1 84.94 345 PHE A CA 1
ATOM 2688 C C . PHE A 1 345 ? 0.704 -4.516 -9.219 1 84.94 345 PHE A C 1
ATOM 2690 O O . PHE A 1 345 ? 1.163 -5.645 -9.414 1 84.94 345 PHE A O 1
ATOM 2697 N N . GLU A 1 346 ? -0.368 -4.098 -9.82 1 85.12 346 GLU A N 1
ATOM 2698 C CA . GLU A 1 346 ? -1.161 -4.961 -10.695 1 85.12 346 GLU A CA 1
ATOM 2699 C C . GLU A 1 346 ? -0.375 -5.363 -11.938 1 85.12 346 GLU A C 1
ATOM 2701 O O . GLU A 1 346 ? -0.401 -6.527 -12.344 1 85.12 346 GLU A O 1
ATOM 2706 N N . ALA A 1 347 ? 0.316 -4.414 -12.477 1 88.19 347 ALA A N 1
ATOM 2707 C CA . ALA A 1 347 ? 1.103 -4.699 -13.672 1 88.19 347 ALA A CA 1
ATOM 2708 C C . ALA A 1 347 ? 2.221 -5.695 -13.375 1 88.19 347 ALA A C 1
ATOM 2710 O O . ALA A 1 347 ? 2.48 -6.605 -14.164 1 88.19 347 ALA A O 1
ATOM 2711 N N . VAL A 1 348 ? 2.834 -5.535 -12.242 1 90.75 348 VAL A N 1
ATOM 2712 C CA . VAL A 1 348 ? 3.918 -6.438 -11.867 1 90.75 348 VAL A CA 1
ATOM 2713 C C . VAL A 1 348 ? 3.371 -7.852 -11.68 1 90.75 348 VAL A C 1
ATOM 2715 O O . VAL A 1 348 ? 4.02 -8.828 -12.062 1 90.75 348 VAL A O 1
ATOM 2718 N N . GLN A 1 349 ? 2.215 -7.977 -11.133 1 88.5 349 GLN A N 1
ATOM 2719 C CA . GLN A 1 349 ? 1.61 -9.289 -10.938 1 88.5 349 GLN A CA 1
ATOM 2720 C C . GLN A 1 349 ? 1.272 -9.945 -12.273 1 88.5 349 GLN A C 1
ATOM 2722 O O . GLN A 1 349 ? 1.506 -11.141 -12.461 1 88.5 349 GLN A O 1
ATOM 2727 N N . ILE A 1 350 ? 0.742 -9.133 -13.148 1 89.25 350 ILE A N 1
ATOM 2728 C CA . ILE A 1 350 ? 0.338 -9.641 -14.461 1 89.25 350 ILE A CA 1
ATOM 2729 C C . ILE A 1 350 ? 1.57 -10.094 -15.242 1 89.25 350 ILE A C 1
ATOM 2731 O O . ILE A 1 350 ? 1.648 -11.242 -15.688 1 89.25 350 ILE A O 1
ATOM 2735 N N . PHE A 1 351 ? 2.551 -9.258 -15.289 1 89.56 351 PHE A N 1
ATOM 2736 C CA . PHE A 1 351 ? 3.744 -9.594 -16.062 1 89.56 351 PHE A CA 1
ATOM 2737 C C . PHE A 1 351 ? 4.586 -10.633 -15.328 1 89.56 351 PHE A C 1
ATOM 2739 O O . PHE A 1 351 ? 5.273 -11.438 -15.961 1 89.56 351 PHE A O 1
ATOM 2746 N N . GLY A 1 352 ? 4.523 -10.547 -14.031 1 87 352 GLY A N 1
ATOM 2747 C CA . GLY A 1 352 ? 5.25 -11.531 -13.242 1 87 352 GLY A CA 1
ATOM 2748 C C . GLY A 1 352 ? 4.684 -12.93 -13.359 1 87 352 GLY A C 1
ATOM 2749 O O . GLY A 1 352 ? 5.402 -13.914 -13.188 1 87 352 GLY A O 1
ATOM 2750 N N . GLY A 1 353 ? 3.387 -13.023 -13.648 1 84.88 353 GLY A N 1
ATOM 2751 C CA . GLY A 1 353 ? 2.75 -14.32 -13.805 1 84.88 353 GLY A CA 1
ATOM 2752 C C . GLY A 1 353 ? 2.881 -14.891 -15.203 1 84.88 353 GLY A C 1
ATOM 2753 O O . GLY A 1 353 ? 2.617 -16.078 -15.43 1 84.88 353 GLY A O 1
ATOM 2754 N N . MET A 1 354 ? 3.406 -14.141 -16.094 1 85.75 354 MET A N 1
ATOM 2755 C CA . MET A 1 354 ? 3.438 -14.516 -17.5 1 85.75 354 MET A CA 1
ATOM 2756 C C . MET A 1 354 ? 4.383 -15.688 -17.734 1 85.75 354 MET A C 1
ATOM 2758 O O . MET A 1 354 ? 4.043 -16.641 -18.438 1 85.75 354 MET A O 1
ATOM 2762 N N . PRO A 1 355 ? 5.539 -15.617 -17.094 1 84.75 355 PRO A N 1
ATOM 2763 C CA . PRO A 1 355 ? 6.43 -16.75 -17.344 1 84.75 355 PRO A CA 1
ATOM 2764 C C . PRO A 1 355 ? 5.809 -18.094 -16.922 1 84.75 355 PRO A C 1
ATOM 2766 O O . PRO A 1 355 ? 5.961 -19.094 -17.625 1 84.75 355 PRO A O 1
ATOM 2769 N N . PHE A 1 356 ? 5.121 -18.062 -15.852 1 82.75 356 PHE A N 1
ATOM 2770 C CA . PHE A 1 356 ? 4.457 -19.297 -15.422 1 82.75 356 PHE A CA 1
ATOM 2771 C C . PHE A 1 356 ? 3.363 -19.688 -16.406 1 82.75 356 PHE A C 1
ATOM 2773 O O . PHE A 1 356 ? 3.234 -20.875 -16.75 1 82.75 356 PHE A O 1
ATOM 2780 N N . LEU A 1 357 ? 2.658 -18.766 -16.922 1 85.12 357 LEU A N 1
ATOM 2781 C CA . LEU A 1 357 ? 1.593 -19.031 -17.875 1 85.12 357 LEU A CA 1
ATOM 2782 C C . LEU A 1 357 ? 2.168 -19.5 -19.219 1 85.12 357 LEU A C 1
ATOM 2784 O O . LEU A 1 357 ? 1.625 -20.422 -19.844 1 85.12 357 LEU A O 1
ATOM 2788 N N . MET A 1 358 ? 3.182 -18.891 -19.578 1 83.19 358 MET A N 1
ATOM 2789 C CA . MET A 1 358 ? 3.805 -19.281 -20.844 1 83.19 358 MET A CA 1
ATOM 2790 C C . MET A 1 358 ? 4.316 -20.719 -20.781 1 83.19 358 MET A C 1
ATOM 2792 O O . MET A 1 358 ? 4.289 -21.438 -21.781 1 83.19 358 MET A O 1
ATOM 2796 N N . MET A 1 359 ? 4.664 -21.094 -19.594 1 77.69 359 MET A N 1
ATOM 2797 C CA . MET A 1 359 ? 5.082 -22.484 -19.406 1 77.69 359 MET A CA 1
ATOM 2798 C C . MET A 1 359 ? 3.912 -23.438 -19.609 1 77.69 359 MET A C 1
ATOM 2800 O O . MET A 1 359 ? 4.078 -24.516 -20.172 1 77.69 359 MET A O 1
ATOM 2804 N N . ILE A 1 360 ? 2.828 -23.016 -19.25 1 75.75 360 ILE A N 1
ATOM 2805 C CA . ILE A 1 360 ? 1.642 -23.844 -19.406 1 75.75 360 ILE A CA 1
ATOM 2806 C C . ILE A 1 360 ? 1.235 -23.891 -20.875 1 75.75 360 ILE A C 1
ATOM 2808 O O . ILE A 1 360 ? 0.89 -24.953 -21.406 1 75.75 360 ILE A O 1
ATOM 2812 N N . PHE A 1 361 ? 1.409 -22.797 -21.562 1 78.69 361 PHE A N 1
ATOM 2813 C CA . PHE A 1 361 ? 0.974 -22.703 -22.953 1 78.69 361 PHE A CA 1
ATOM 2814 C C . PHE A 1 361 ? 1.901 -23.484 -23.859 1 78.69 361 PHE A C 1
ATOM 2816 O O . PHE A 1 361 ? 1.442 -24.156 -24.781 1 78.69 361 PHE A O 1
ATOM 2823 N N . PHE A 1 362 ? 3.074 -23.469 -23.453 1 75.06 362 PHE A N 1
ATOM 2824 C CA . PHE A 1 362 ? 4.008 -23.984 -24.453 1 75.06 362 PHE A CA 1
ATOM 2825 C C . PHE A 1 362 ? 4.617 -25.297 -23.984 1 75.06 362 PHE A C 1
ATOM 2827 O O . PHE A 1 362 ? 5.449 -25.875 -24.688 1 75.06 362 PHE A O 1
ATOM 2834 N N . SER A 1 363 ? 4 -25.672 -22.797 1 69.5 363 SER A N 1
ATOM 2835 C CA . SER A 1 363 ? 4.457 -26.984 -22.359 1 69.5 363 SER A CA 1
ATOM 2836 C C . SER A 1 363 ? 3.693 -28.094 -23.094 1 69.5 363 SER A C 1
ATOM 2838 O O . SER A 1 363 ? 2.498 -27.953 -23.359 1 69.5 363 SER A O 1
ATOM 2840 N N . THR A 1 364 ? 4.242 -28.906 -23.828 1 65.31 364 THR A N 1
ATOM 2841 C CA . THR A 1 364 ? 3.586 -30 -24.531 1 65.31 364 THR A CA 1
ATOM 2842 C C . THR A 1 364 ? 3.037 -31.031 -23.547 1 65.31 364 THR A C 1
ATOM 2844 O O . THR A 1 364 ? 2.428 -32.031 -23.953 1 65.31 364 THR A O 1
ATOM 2847 N N . THR A 1 365 ? 3.096 -30.672 -22.281 1 64.44 365 THR A N 1
ATOM 2848 C CA . THR A 1 365 ? 2.676 -31.625 -21.25 1 64.44 365 THR A CA 1
ATOM 2849 C C . THR A 1 365 ? 1.154 -31.688 -21.172 1 64.44 365 THR A C 1
ATOM 2851 O O . THR A 1 365 ? 0.583 -32.75 -20.953 1 64.44 365 THR A O 1
ATOM 2854 N N . PHE A 1 366 ? 0.543 -30.578 -21.391 1 67 366 PHE A N 1
ATOM 2855 C CA . PHE A 1 366 ? -0.895 -30.516 -21.156 1 67 366 PHE A CA 1
ATOM 2856 C C . PHE A 1 366 ? -1.666 -30.859 -22.422 1 67 366 PHE A C 1
ATOM 2858 O O . PHE A 1 366 ? -2.857 -31.172 -22.375 1 67 366 PHE A O 1
ATOM 2865 N N . SER A 1 367 ? -1.078 -30.734 -23.531 1 64.88 367 SER A N 1
ATOM 2866 C CA . SER A 1 367 ? -1.74 -31.125 -24.781 1 64.88 367 SER A CA 1
ATOM 2867 C C . SER A 1 367 ? -0.727 -31.5 -25.844 1 64.88 367 SER A C 1
ATOM 2869 O O . SER A 1 367 ? -0.413 -30.703 -26.734 1 64.88 367 SER A O 1
ATOM 2871 N N . PRO A 1 368 ? -0.376 -32.75 -25.625 1 68 368 PRO A N 1
ATOM 2872 C CA . PRO A 1 368 ? 0.588 -33.188 -26.641 1 68 368 PRO A CA 1
ATOM 2873 C C . PRO A 1 368 ? 0.005 -33.156 -28.062 1 68 368 PRO A C 1
ATOM 2875 O O . PRO A 1 368 ? -1.11 -33.656 -28.281 1 68 368 PRO A O 1
ATOM 2878 N N . GLY A 1 369 ? 0.656 -32.5 -28.906 1 69 369 GLY A N 1
ATOM 2879 C CA . GLY A 1 369 ? 0.289 -32.531 -30.312 1 69 369 GLY A CA 1
ATOM 2880 C C . GLY A 1 369 ? -0.708 -31.438 -30.672 1 69 369 GLY A C 1
ATOM 2881 O O . GLY A 1 369 ? -1.014 -31.234 -31.859 1 69 369 GLY A O 1
ATOM 2882 N N . ALA A 1 370 ? -1.268 -30.75 -29.672 1 77.19 370 ALA A N 1
ATOM 2883 C CA . ALA A 1 370 ? -2.285 -29.734 -29.938 1 77.19 370 ALA A CA 1
ATOM 2884 C C . ALA A 1 370 ? -1.649 -28.375 -30.203 1 77.19 370 ALA A C 1
ATOM 2886 O O . ALA A 1 370 ? -0.449 -28.203 -29.984 1 77.19 370 ALA A O 1
ATOM 2887 N N . GLY A 1 371 ? -2.375 -27.453 -30.859 1 79.06 371 GLY A N 1
ATOM 2888 C CA . GLY A 1 371 ? -1.924 -26.094 -31.031 1 79.06 371 GLY A CA 1
ATOM 2889 C C . GLY A 1 371 ? -1.555 -25.75 -32.469 1 79.06 371 GLY A C 1
ATOM 2890 O O . GLY A 1 371 ? -1.426 -26.641 -33.312 1 79.06 371 GLY A O 1
ATOM 2891 N N . LEU A 1 372 ? -1.527 -24.484 -32.688 1 80.12 372 LEU A N 1
ATOM 2892 C CA . LEU A 1 372 ? -1.165 -24.016 -34 1 80.12 372 LEU A CA 1
ATOM 2893 C C . LEU A 1 372 ? 0.307 -24.281 -34.312 1 80.12 372 LEU A C 1
ATOM 2895 O O . LEU A 1 372 ? 1.152 -24.172 -33.406 1 80.12 372 LEU A O 1
ATOM 2899 N N . ASN A 1 373 ? 0.522 -24.641 -35.531 1 77.12 373 ASN A N 1
ATOM 2900 C CA . ASN A 1 373 ? 1.885 -24.953 -35.969 1 77.12 373 ASN A CA 1
ATOM 2901 C C . ASN A 1 373 ? 2.811 -23.75 -35.781 1 77.12 373 ASN A C 1
ATOM 2903 O O . ASN A 1 373 ? 2.436 -22.609 -36.062 1 77.12 373 ASN A O 1
ATOM 2907 N N . GLY A 1 374 ? 3.969 -23.891 -35.25 1 76.94 374 GLY A N 1
ATOM 2908 C CA . GLY A 1 374 ? 4.93 -22.812 -35.062 1 76.94 374 GLY A CA 1
ATOM 2909 C C . GLY A 1 374 ? 4.945 -22.25 -33.656 1 76.94 374 GLY A C 1
ATOM 2910 O O . GLY A 1 374 ? 6.004 -21.875 -33.125 1 76.94 374 GLY A O 1
ATOM 2911 N N . LEU A 1 375 ? 3.76 -22.172 -33.062 1 78.12 375 LEU A N 1
ATOM 2912 C CA . LEU A 1 375 ? 3.689 -21.594 -31.719 1 78.12 375 LEU A CA 1
ATOM 2913 C C . LEU A 1 375 ? 4.367 -22.516 -30.703 1 78.12 375 LEU A C 1
ATOM 2915 O O . LEU A 1 375 ? 4.895 -22.047 -29.703 1 78.12 375 LEU A O 1
ATOM 2919 N N . LYS A 1 376 ? 4.477 -23.703 -31.141 1 75.25 376 LYS A N 1
ATOM 2920 C CA . LYS A 1 376 ? 5.043 -24.688 -30.219 1 75.25 376 LYS A CA 1
ATOM 2921 C C . LYS A 1 376 ? 6.562 -24.562 -30.141 1 75.25 376 LYS A C 1
ATOM 2923 O O . LYS A 1 376 ? 7.18 -24.984 -29.156 1 75.25 376 LYS A O 1
ATOM 2928 N N . ASN A 1 377 ? 7.051 -23.875 -31.141 1 79.94 377 ASN A N 1
ATOM 2929 C CA . ASN A 1 377 ? 8.492 -23.672 -31.125 1 79.94 377 ASN A CA 1
ATOM 2930 C C . ASN A 1 377 ? 8.906 -22.656 -30.062 1 79.94 377 ASN A C 1
ATOM 2932 O O . ASN A 1 377 ? 10.078 -22.578 -29.703 1 79.94 377 ASN A O 1
ATOM 2936 N N . LEU A 1 378 ? 7.992 -22.031 -29.5 1 83.56 378 LEU A N 1
ATOM 2937 C CA . LEU A 1 378 ? 8.312 -21.062 -28.453 1 83.56 378 LEU A CA 1
ATOM 2938 C C . LEU A 1 378 ? 8.672 -21.766 -27.156 1 83.56 378 LEU A C 1
ATOM 2940 O O . LEU A 1 378 ? 9.18 -21.141 -26.219 1 83.56 378 LEU A O 1
ATOM 2944 N N . ARG A 1 379 ? 8.516 -23.078 -27.172 1 83.06 379 ARG A N 1
ATOM 2945 C CA . ARG A 1 379 ? 8.852 -23.875 -26 1 83.06 379 ARG A CA 1
ATOM 2946 C C . ARG A 1 379 ? 10.344 -23.812 -25.703 1 83.06 379 ARG A C 1
ATOM 2948 O O . ARG A 1 379 ? 10.758 -23.938 -24.547 1 83.06 379 ARG A O 1
ATOM 2955 N N . TYR A 1 380 ? 11.117 -23.547 -26.703 1 86.69 380 TYR A N 1
ATOM 2956 C CA . TYR A 1 380 ? 12.562 -23.562 -26.531 1 86.69 380 TYR A CA 1
ATOM 2957 C C . TYR A 1 380 ? 13.039 -22.344 -25.766 1 86.69 380 TYR A C 1
ATOM 2959 O O . TYR A 1 380 ? 14.188 -22.297 -25.297 1 86.69 380 TYR A O 1
ATOM 2967 N N . LEU A 1 381 ? 12.141 -21.453 -25.484 1 86.62 381 LEU A N 1
ATOM 2968 C CA . LEU A 1 381 ? 12.508 -20.234 -24.781 1 86.62 381 LEU A CA 1
ATOM 2969 C C . LEU A 1 381 ? 12.367 -20.422 -23.266 1 86.62 381 LEU A C 1
ATOM 2971 O O . LEU A 1 381 ? 12.797 -19.578 -22.484 1 86.62 381 LEU A O 1
ATOM 2975 N N . PHE A 1 382 ? 11.883 -21.609 -22.922 1 87 382 PHE A N 1
ATOM 2976 C CA . PHE A 1 382 ? 11.555 -21.766 -21.5 1 87 382 PHE A CA 1
ATOM 2977 C C . PHE A 1 382 ? 12.398 -22.875 -20.875 1 87 382 PHE A C 1
ATOM 2979 O O . PHE A 1 382 ? 12.578 -23.938 -21.469 1 87 382 PHE A O 1
ATOM 2986 N N . ALA A 1 383 ? 12.906 -22.516 -19.703 1 89.19 383 ALA A N 1
ATOM 2987 C CA . ALA A 1 383 ? 13.812 -23.406 -18.984 1 89.19 383 ALA A CA 1
ATOM 2988 C C . ALA A 1 383 ? 13.109 -24.719 -18.609 1 89.19 383 ALA A C 1
ATOM 2990 O O . ALA A 1 383 ? 13.734 -25.781 -18.594 1 89.19 383 ALA A O 1
ATOM 2991 N N . ARG A 1 384 ? 11.891 -24.719 -18.438 1 86 384 ARG A N 1
ATOM 2992 C CA . ARG A 1 384 ? 11.156 -25.906 -18 1 86 384 ARG A CA 1
ATOM 2993 C C . ARG A 1 384 ? 11.195 -27 -19.047 1 86 384 ARG A C 1
ATOM 2995 O O . ARG A 1 384 ? 11.234 -28.188 -18.719 1 86 384 ARG A O 1
ATOM 3002 N N . PHE A 1 385 ? 11.125 -26.609 -20.281 1 85.44 385 PHE A N 1
ATOM 3003 C CA . PHE A 1 385 ? 11.18 -27.578 -21.359 1 85.44 385 PHE A CA 1
ATOM 3004 C C . PHE A 1 385 ? 12.445 -28.438 -21.266 1 85.44 385 PHE A C 1
ATOM 3006 O O . PHE A 1 385 ? 12.375 -29.656 -21.328 1 85.44 385 PHE A O 1
ATOM 3013 N N . TYR A 1 386 ? 13.508 -27.797 -21 1 89.5 386 TYR A N 1
ATOM 3014 C CA . TYR A 1 386 ? 14.789 -28.484 -20.938 1 89.5 386 TYR A CA 1
ATOM 3015 C C . TYR A 1 386 ? 14.898 -29.312 -19.656 1 89.5 386 TYR A C 1
ATOM 3017 O O . TYR A 1 386 ? 15.539 -30.359 -19.641 1 89.5 386 TYR A O 1
ATOM 3025 N N . LEU A 1 387 ? 14.273 -28.828 -18.594 1 88.69 387 LEU A N 1
ATOM 3026 C CA . LEU A 1 387 ? 14.242 -29.594 -17.359 1 88.69 387 LEU A CA 1
ATOM 3027 C C . LEU A 1 387 ? 13.492 -30.906 -17.547 1 88.69 387 LEU A C 1
ATOM 3029 O O . LEU A 1 387 ? 13.93 -31.953 -17.062 1 88.69 387 LEU A O 1
ATOM 3033 N N . TRP A 1 388 ? 12.477 -30.875 -18.312 1 84.31 388 TRP A N 1
ATOM 3034 C CA . TRP A 1 388 ? 11.703 -32.094 -18.594 1 84.31 388 TRP A CA 1
ATOM 3035 C C . TRP A 1 388 ? 12.492 -33.062 -19.469 1 84.31 388 TRP A C 1
ATOM 3037 O O . TRP A 1 388 ? 12.391 -34.281 -19.312 1 84.31 388 TRP A O 1
ATOM 3047 N N . CYS A 1 389 ? 13.195 -32.5 -20.312 1 86.88 389 CYS A N 1
ATOM 3048 C CA . CYS A 1 389 ? 14.008 -33.312 -21.203 1 86.88 389 CYS A CA 1
ATOM 3049 C C . CYS A 1 389 ? 15.07 -34.062 -20.406 1 86.88 389 CYS A C 1
ATOM 3051 O O . CYS A 1 389 ? 15.57 -35.094 -20.859 1 86.88 389 CYS A O 1
ATOM 3053 N N . MET A 1 390 ? 15.367 -33.531 -19.25 1 88.56 390 MET A N 1
ATOM 3054 C CA . MET A 1 390 ? 16.422 -34.125 -18.453 1 88.56 390 MET A CA 1
ATOM 3055 C C . MET A 1 390 ? 15.867 -35.219 -17.547 1 88.56 390 MET A C 1
ATOM 3057 O O . MET A 1 390 ? 16.625 -36 -16.969 1 88.56 390 MET A O 1
ATOM 3061 N N . VAL A 1 391 ? 14.547 -35.312 -17.391 1 84.5 391 VAL A N 1
ATOM 3062 C CA . VAL A 1 391 ? 13.945 -36.344 -16.516 1 84.5 391 VAL A CA 1
ATOM 3063 C C . VAL A 1 391 ? 14.016 -37.688 -17.188 1 84.5 391 VAL A C 1
ATOM 3065 O O . VAL A 1 391 ? 13.555 -37.875 -18.312 1 84.5 391 VAL A O 1
ATOM 3068 N N . PRO A 1 392 ? 14.609 -38.625 -16.5 1 78.88 392 PRO A N 1
ATOM 3069 C CA . PRO A 1 392 ? 14.758 -39.938 -17.109 1 78.88 392 PRO A CA 1
ATOM 3070 C C . PRO A 1 392 ? 13.414 -40.594 -17.438 1 78.88 392 PRO A C 1
ATOM 3072 O O . PRO A 1 392 ? 12.484 -40.562 -16.625 1 78.88 392 PRO A O 1
ATOM 3075 N N . GLY A 1 393 ? 13.297 -41.219 -18.578 1 75.88 393 GLY A N 1
ATOM 3076 C CA . GLY A 1 393 ? 12.102 -41.906 -19.016 1 75.88 393 GLY A CA 1
ATOM 3077 C C . GLY A 1 393 ? 11.117 -41 -19.75 1 75.88 393 GLY A C 1
ATOM 3078 O O . GLY A 1 393 ? 10.25 -41.5 -20.484 1 75.88 393 GLY A O 1
ATOM 3079 N N . TYR A 1 394 ? 11.227 -39.781 -19.5 1 76.25 394 TYR A N 1
ATOM 3080 C CA . TYR A 1 394 ? 10.234 -38.875 -20.078 1 76.25 394 TYR A CA 1
ATOM 3081 C C . TYR A 1 394 ? 10.844 -38.062 -21.203 1 76.25 394 TYR A C 1
ATOM 3083 O O . TYR A 1 394 ? 10.156 -37.688 -22.156 1 76.25 394 TYR A O 1
ATOM 3091 N N . GLY A 1 395 ? 12.086 -37.781 -21.109 1 74.12 395 GLY A N 1
ATOM 3092 C CA . GLY A 1 395 ? 12.75 -37.062 -22.172 1 74.12 395 GLY A CA 1
ATOM 3093 C C . GLY A 1 395 ? 12.594 -37.719 -23.531 1 74.12 395 GLY A C 1
ATOM 3094 O O . GLY A 1 395 ? 12.445 -37.031 -24.547 1 74.12 395 GLY A O 1
ATOM 3095 N N . GLU A 1 396 ? 12.422 -38.969 -23.484 1 74.5 396 GLU A N 1
ATOM 3096 C CA . GLU A 1 396 ? 12.32 -39.719 -24.734 1 74.5 396 GLU A CA 1
ATOM 3097 C C . GLU A 1 396 ? 10.914 -39.625 -25.328 1 74.5 396 GLU A C 1
ATOM 3099 O O . GLU A 1 396 ? 10.727 -39.75 -26.531 1 74.5 396 GLU A O 1
ATOM 3104 N N . LEU A 1 397 ? 10.008 -39.219 -24.406 1 72.81 397 LEU A N 1
ATOM 3105 C CA . LEU A 1 397 ? 8.617 -39.156 -24.844 1 72.81 397 LEU A CA 1
ATOM 3106 C C . LEU A 1 397 ? 8.258 -37.781 -25.328 1 72.81 397 LEU A C 1
ATOM 3108 O O . LEU A 1 397 ? 7.234 -37.594 -26 1 72.81 397 LEU A O 1
ATOM 3112 N N . MET A 1 398 ? 9.18 -36.906 -25.094 1 77.31 398 MET A N 1
ATOM 3113 C CA . MET A 1 398 ? 8.883 -35.531 -25.453 1 77.31 398 MET A CA 1
ATOM 3114 C C . MET A 1 398 ? 9.414 -35.188 -26.844 1 77.31 398 MET A C 1
ATOM 3116 O O . MET A 1 398 ? 10.477 -35.688 -27.234 1 77.31 398 MET A O 1
ATOM 3120 N N . GLU A 1 399 ? 8.688 -34.438 -27.531 1 77.44 399 GLU A N 1
ATOM 3121 C CA . GLU A 1 399 ? 9.109 -34 -28.859 1 77.44 399 GLU A CA 1
ATOM 3122 C C . GLU A 1 399 ? 10.047 -32.781 -28.766 1 77.44 399 GLU A C 1
ATOM 3124 O O . GLU A 1 399 ? 9.805 -31.859 -28 1 77.44 399 GLU A O 1
ATOM 3129 N N . GLY A 1 400 ? 11.164 -32.844 -29.516 1 80.19 400 GLY A N 1
ATOM 3130 C CA . GLY A 1 400 ? 11.992 -31.656 -29.719 1 80.19 400 GLY A CA 1
ATOM 3131 C C . GLY A 1 400 ? 13.102 -31.531 -28.688 1 80.19 400 GLY A C 1
ATOM 3132 O O . GLY A 1 400 ? 13.758 -30.5 -28.594 1 80.19 400 GLY A O 1
ATOM 3133 N N . CYS A 1 401 ? 13.297 -32.531 -27.922 1 88.06 401 CYS A N 1
ATOM 3134 C CA . CYS A 1 401 ? 14.359 -32.469 -26.922 1 88.06 401 CYS A CA 1
ATOM 3135 C C . CYS A 1 401 ? 15.727 -32.562 -27.578 1 88.06 401 CYS A C 1
ATOM 3137 O O . CYS A 1 401 ? 15.961 -33.438 -28.422 1 88.06 401 CYS A O 1
ATOM 3139 N N . PRO A 1 402 ? 16.578 -31.656 -27.188 1 89.31 402 PRO A N 1
ATOM 3140 C CA . PRO A 1 402 ? 17.922 -31.734 -27.734 1 89.31 402 PRO A CA 1
ATOM 3141 C C . PRO A 1 402 ? 18.672 -33 -27.281 1 89.31 402 PRO A C 1
ATOM 3143 O O . PRO A 1 402 ? 18.422 -33.5 -26.188 1 89.31 402 PRO A O 1
ATOM 3146 N N . GLU A 1 403 ? 19.594 -33.469 -28.125 1 87.81 403 GLU A N 1
ATOM 3147 C CA . GLU A 1 403 ? 20.344 -34.688 -27.844 1 87.81 403 GLU A CA 1
ATOM 3148 C C . GLU A 1 403 ? 21.406 -34.438 -26.766 1 87.81 403 GLU A C 1
ATOM 3150 O O . GLU A 1 403 ? 21.625 -35.312 -25.906 1 87.81 403 GLU A O 1
ATOM 3155 N N . ASN A 1 404 ? 21.969 -33.156 -26.828 1 88.19 404 ASN A N 1
ATOM 3156 C CA . ASN A 1 404 ? 23.047 -32.844 -25.891 1 88.19 404 ASN A CA 1
ATOM 3157 C C . ASN A 1 404 ? 22.906 -31.438 -25.312 1 88.19 404 ASN A C 1
ATOM 3159 O O . ASN A 1 404 ? 22.141 -30.625 -25.828 1 88.19 404 ASN A O 1
ATOM 3163 N N . ASN A 1 405 ? 23.5 -31.156 -24.125 1 92.62 405 ASN A N 1
ATOM 3164 C CA . ASN A 1 405 ? 23.672 -29.844 -23.516 1 92.62 405 ASN A CA 1
ATOM 3165 C C . ASN A 1 405 ? 22.344 -29.281 -23 1 92.62 405 ASN A C 1
ATOM 3167 O O . ASN A 1 405 ? 22.078 -28.094 -23.141 1 92.62 405 ASN A O 1
ATOM 3171 N N . ASN A 1 406 ? 21.469 -30.062 -22.484 1 92.5 406 ASN A N 1
ATOM 3172 C CA . ASN A 1 406 ? 20.188 -29.625 -21.938 1 92.5 406 ASN A CA 1
ATOM 3173 C C . ASN A 1 406 ? 20.391 -28.672 -20.766 1 92.5 406 ASN A C 1
ATOM 3175 O O . ASN A 1 406 ? 19.641 -27.703 -20.609 1 92.5 406 ASN A O 1
ATOM 3179 N N . MET A 1 407 ? 21.453 -28.906 -20 1 93.75 407 MET A N 1
ATOM 3180 C CA . MET A 1 407 ? 21.719 -28.047 -18.844 1 93.75 407 MET A CA 1
ATOM 3181 C C . MET A 1 407 ? 22.109 -26.656 -19.297 1 93.75 407 MET A C 1
ATOM 3183 O O . MET A 1 407 ? 21.641 -25.656 -18.734 1 93.75 407 MET A O 1
ATOM 3187 N N . LEU A 1 408 ? 22.906 -26.578 -20.297 1 94.94 408 LEU A N 1
ATOM 3188 C CA . LEU A 1 408 ? 23.328 -25.281 -20.812 1 94.94 408 LEU A CA 1
ATOM 3189 C C . LEU A 1 408 ? 22.156 -24.5 -21.375 1 94.94 408 LEU A C 1
ATOM 3191 O O . LEU A 1 408 ? 22 -23.312 -21.094 1 94.94 408 LEU A O 1
ATOM 3195 N N . TYR A 1 409 ? 21.359 -25.188 -22.125 1 94.62 409 TYR A N 1
ATOM 3196 C CA . TYR A 1 409 ? 20.203 -24.516 -22.703 1 94.62 409 TYR A CA 1
ATOM 3197 C C . TYR A 1 409 ? 19.234 -24.094 -21.609 1 94.62 409 TYR A C 1
ATOM 3199 O O . TYR A 1 409 ? 18.594 -23.031 -21.719 1 94.62 409 TYR A O 1
ATOM 3207 N N . LEU A 1 410 ? 19.094 -24.891 -20.594 1 94.69 410 LEU A N 1
ATOM 3208 C CA . LEU A 1 410 ? 18.234 -24.562 -19.469 1 94.69 410 LEU A CA 1
ATOM 3209 C C . LEU A 1 410 ? 18.719 -23.281 -18.797 1 94.69 410 LEU A C 1
ATOM 3211 O O . LEU A 1 410 ? 17.922 -22.375 -18.516 1 94.69 410 LEU A O 1
ATOM 3215 N N . ILE A 1 411 ? 20 -23.172 -18.594 1 95.44 411 ILE A N 1
ATOM 3216 C CA . ILE A 1 411 ? 20.578 -22 -17.938 1 95.44 411 ILE A CA 1
ATOM 3217 C C . ILE A 1 411 ? 20.406 -20.766 -18.828 1 95.44 411 ILE A C 1
ATOM 3219 O O . ILE A 1 411 ? 19.984 -19.703 -18.359 1 95.44 411 ILE A O 1
ATOM 3223 N N . LEU A 1 412 ? 20.609 -20.938 -20.109 1 94.81 412 LEU A N 1
ATOM 3224 C CA . LEU A 1 412 ? 20.484 -19.828 -21.031 1 94.81 412 LEU A CA 1
ATOM 3225 C C . LEU A 1 412 ? 19.047 -19.344 -21.125 1 94.81 412 LEU A C 1
ATOM 3227 O O . LEU A 1 412 ? 18.781 -18.141 -21.156 1 94.81 412 LEU A O 1
ATOM 3231 N N . ALA A 1 413 ? 18.156 -20.297 -21.141 1 92.56 413 ALA A N 1
ATOM 3232 C CA . ALA A 1 413 ? 16.75 -19.953 -21.203 1 92.56 413 ALA A CA 1
ATOM 3233 C C . ALA A 1 413 ? 16.297 -19.25 -19.938 1 92.56 413 ALA A C 1
ATOM 3235 O O . ALA A 1 413 ? 15.469 -18.328 -19.984 1 92.56 413 ALA A O 1
ATOM 3236 N N . SER A 1 414 ? 16.859 -19.672 -18.844 1 93.69 414 SER A N 1
ATOM 3237 C CA . SER A 1 414 ? 16.484 -19.078 -17.562 1 93.69 414 SER A CA 1
ATOM 3238 C C . SER A 1 414 ? 16.984 -17.641 -17.469 1 93.69 414 SER A C 1
ATOM 3240 O O . SER A 1 414 ? 16.406 -16.812 -16.766 1 93.69 414 SER A O 1
ATOM 3242 N N . LEU A 1 415 ? 18 -17.297 -18.219 1 94.25 415 LEU A N 1
ATOM 3243 C CA . LEU A 1 415 ? 18.609 -15.977 -18.125 1 94.25 415 LEU A CA 1
ATOM 3244 C C . LEU A 1 415 ? 18.109 -15.062 -19.234 1 94.25 415 LEU A C 1
ATOM 3246 O O . LEU A 1 415 ? 18.547 -13.914 -19.344 1 94.25 415 LEU A O 1
ATOM 3250 N N . THR A 1 416 ? 17.188 -15.516 -19.984 1 91.56 416 THR A N 1
ATOM 3251 C CA . THR A 1 416 ? 16.672 -14.711 -21.094 1 91.56 416 THR A CA 1
ATOM 3252 C C . THR A 1 416 ? 16.016 -13.43 -20.578 1 91.56 416 THR A C 1
ATOM 3254 O O . THR A 1 416 ? 16.312 -12.336 -21.078 1 91.56 416 THR A O 1
ATOM 3257 N N . VAL A 1 417 ? 15.219 -13.531 -19.531 1 90.31 417 VAL A N 1
ATOM 3258 C CA . VAL A 1 417 ? 14.484 -12.375 -19.031 1 90.31 417 VAL A CA 1
ATOM 3259 C C . VAL A 1 417 ? 15.453 -11.398 -18.375 1 90.31 417 VAL A C 1
ATOM 3261 O O . VAL A 1 417 ? 15.43 -10.195 -18.672 1 90.31 417 VAL A O 1
ATOM 3264 N N . PRO A 1 418 ? 16.375 -11.836 -17.547 1 92.75 418 PRO A N 1
ATOM 3265 C CA . PRO A 1 418 ? 17.344 -10.914 -16.969 1 92.75 418 PRO A CA 1
ATOM 3266 C C . PRO A 1 418 ? 18.203 -10.219 -18.031 1 92.75 418 PRO A C 1
ATOM 3268 O O . PRO A 1 418 ? 18.516 -9.031 -17.891 1 92.75 418 PRO A O 1
ATOM 3271 N N . ILE A 1 419 ? 18.516 -10.93 -19.062 1 94.19 419 ILE A N 1
ATOM 3272 C CA . ILE A 1 419 ? 19.344 -10.352 -20.109 1 94.19 419 ILE A CA 1
ATOM 3273 C C . ILE A 1 419 ? 18.547 -9.297 -20.875 1 94.19 419 ILE A C 1
ATOM 3275 O O . ILE A 1 419 ? 19.047 -8.195 -21.125 1 94.19 419 ILE A O 1
ATOM 3279 N N . LEU A 1 420 ? 17.328 -9.648 -21.172 1 93.44 420 LEU A N 1
ATOM 3280 C CA . LEU A 1 420 ? 16.484 -8.68 -21.844 1 93.44 420 LEU A CA 1
ATOM 3281 C C . LEU A 1 420 ? 16.25 -7.449 -20.969 1 93.44 420 LEU A C 1
ATOM 3283 O O . LEU A 1 420 ? 16.203 -6.324 -21.469 1 93.44 420 LEU A O 1
ATOM 3287 N N . PHE A 1 421 ? 16.156 -7.66 -19.703 1 94.38 421 PHE A N 1
ATOM 3288 C CA . PHE A 1 421 ? 15.914 -6.562 -18.766 1 94.38 421 PHE A CA 1
ATOM 3289 C C . PHE A 1 421 ? 17.141 -5.652 -18.688 1 94.38 421 PHE A C 1
ATOM 3291 O O . PHE A 1 421 ? 17 -4.43 -18.703 1 94.38 421 PHE A O 1
ATOM 3298 N N . VAL A 1 422 ? 18.297 -6.211 -18.641 1 94.19 422 VAL A N 1
ATOM 3299 C CA . VAL A 1 422 ? 19.531 -5.434 -18.562 1 94.19 422 VAL A CA 1
ATOM 3300 C C . VAL A 1 422 ? 19.734 -4.656 -19.875 1 94.19 422 VAL A C 1
ATOM 3302 O O . VAL A 1 422 ? 20.141 -3.494 -19.859 1 94.19 422 VAL A O 1
ATOM 3305 N N . CYS A 1 423 ? 19.359 -5.305 -20.953 1 94.88 423 CYS A N 1
ATOM 3306 C CA . CYS A 1 423 ? 19.438 -4.621 -22.234 1 94.88 423 CYS A CA 1
ATOM 3307 C C . CYS A 1 423 ? 18.453 -3.457 -22.297 1 94.88 423 CYS A C 1
ATOM 3309 O O . CYS A 1 423 ? 18.797 -2.373 -22.766 1 94.88 423 CYS A O 1
ATOM 3311 N N . TYR A 1 424 ? 17.297 -3.732 -21.797 1 93.62 424 TYR A N 1
ATOM 3312 C CA . TYR A 1 424 ? 16.281 -2.68 -21.75 1 93.62 424 TYR A CA 1
ATOM 3313 C C . TYR A 1 424 ? 16.75 -1.516 -20.891 1 93.62 424 TYR A C 1
ATOM 3315 O O . TYR A 1 424 ? 16.641 -0.354 -21.281 1 93.62 424 TYR A O 1
ATOM 3323 N N . LYS A 1 425 ? 17.281 -1.811 -19.703 1 92.94 425 LYS A N 1
ATOM 3324 C CA . LYS A 1 425 ? 17.75 -0.769 -18.797 1 92.94 425 LYS A CA 1
ATOM 3325 C C . LYS A 1 425 ? 18.953 -0.038 -19.391 1 92.94 425 LYS A C 1
ATOM 3327 O O . LYS A 1 425 ? 19.109 1.173 -19.203 1 92.94 425 LYS A O 1
ATOM 3332 N N . GLY A 1 426 ? 19.781 -0.82 -20.109 1 92.25 426 GLY A N 1
ATOM 3333 C CA . GLY A 1 426 ? 20.906 -0.205 -20.797 1 92.25 426 GLY A CA 1
ATOM 3334 C C . GLY A 1 426 ? 20.484 0.74 -21.906 1 92.25 426 GLY A C 1
ATOM 3335 O O . GLY A 1 426 ? 20.984 1.857 -22.016 1 92.25 426 GLY A O 1
ATOM 3336 N N . ALA A 1 427 ? 19.516 0.345 -22.625 1 93 427 ALA A N 1
ATOM 3337 C CA . ALA A 1 427 ? 18.984 1.187 -23.688 1 93 427 ALA A CA 1
ATOM 3338 C C . ALA A 1 427 ? 18.312 2.441 -23.125 1 93 427 ALA A C 1
ATOM 3340 O O . ALA A 1 427 ? 18.484 3.535 -23.672 1 93 427 ALA A O 1
ATOM 3341 N N . LYS A 1 428 ? 17.641 2.244 -22.078 1 91.88 428 LYS A N 1
ATOM 3342 C CA . LYS A 1 428 ? 16.969 3.375 -21.438 1 91.88 428 LYS A CA 1
ATOM 3343 C C . LYS A 1 428 ? 17.984 4.359 -20.875 1 91.88 428 LYS A C 1
ATOM 3345 O O . LYS A 1 428 ? 17.797 5.574 -20.953 1 91.88 428 LYS A O 1
ATOM 3350 N N . ALA A 1 429 ? 19 3.816 -20.344 1 90.25 429 ALA A N 1
ATOM 3351 C CA . ALA A 1 429 ? 20.062 4.668 -19.812 1 90.25 429 ALA A CA 1
ATOM 3352 C C . ALA A 1 429 ? 20.719 5.492 -20.922 1 90.25 429 ALA A C 1
ATOM 3354 O O . ALA A 1 429 ? 21 6.68 -20.734 1 90.25 429 ALA A O 1
ATOM 3355 N N . VAL A 1 430 ? 20.906 4.883 -22.016 1 88.94 430 VAL A N 1
ATOM 3356 C CA . VAL A 1 430 ? 21.5 5.574 -23.156 1 88.94 430 VAL A CA 1
ATOM 3357 C C . VAL A 1 430 ? 20.531 6.641 -23.672 1 88.94 430 VAL A C 1
ATOM 3359 O O . VAL A 1 430 ? 20.953 7.762 -23.984 1 88.94 430 VAL A O 1
ATOM 3362 N N . TYR A 1 431 ? 19.328 6.238 -23.609 1 90.06 431 TYR A N 1
ATOM 3363 C CA . TYR A 1 431 ? 18.297 7.176 -24.047 1 90.06 431 TYR A CA 1
ATOM 3364 C C . TYR A 1 431 ? 18.234 8.383 -23.109 1 90.06 431 TYR A C 1
ATOM 3366 O O . TYR A 1 431 ? 18.188 9.523 -23.578 1 90.06 431 TYR A O 1
ATOM 3374 N N . ASN A 1 432 ? 18.25 8.141 -21.875 1 87.06 432 ASN A N 1
ATOM 3375 C CA . ASN A 1 432 ? 18.188 9.211 -20.875 1 87.06 432 ASN A CA 1
ATOM 3376 C C . ASN A 1 432 ? 19.422 10.094 -20.922 1 87.06 432 ASN A C 1
ATOM 3378 O O . ASN A 1 432 ? 19.344 11.305 -20.703 1 87.06 432 ASN A O 1
ATOM 3382 N N . LYS A 1 433 ? 20.5 9.5 -21.141 1 85.56 433 LYS A N 1
ATOM 3383 C CA . LYS A 1 433 ? 21.734 10.273 -21.266 1 85.56 433 LYS A CA 1
ATOM 3384 C C . LYS A 1 433 ? 21.688 11.195 -22.469 1 85.56 433 LYS A C 1
ATOM 3386 O O . LYS A 1 433 ? 22.094 12.359 -22.391 1 85.56 433 LYS A O 1
ATOM 3391 N N . ALA A 1 434 ? 21.109 10.68 -23.469 1 85.88 434 ALA A N 1
ATOM 3392 C CA . ALA A 1 434 ? 20.984 11.492 -24.672 1 85.88 434 ALA A CA 1
ATOM 3393 C C . ALA A 1 434 ? 20 12.641 -24.469 1 85.88 434 ALA A C 1
ATOM 3395 O O . ALA A 1 434 ? 20.266 13.781 -24.859 1 85.88 434 ALA A O 1
ATOM 3396 N N . LYS A 1 435 ? 18.953 12.367 -23.797 1 84.38 435 LYS A N 1
ATOM 3397 C CA . LYS A 1 435 ? 17.969 13.398 -23.516 1 84.38 435 LYS A CA 1
ATOM 3398 C C . LYS A 1 435 ? 18.484 14.406 -22.5 1 84.38 435 LYS A C 1
ATOM 3400 O O . LYS A 1 435 ? 18.203 15.602 -22.594 1 84.38 435 LYS A O 1
ATOM 3405 N N . GLY A 1 436 ? 19.094 13.836 -21.562 1 78.12 436 GLY A N 1
ATOM 3406 C CA . GLY A 1 436 ? 19.688 14.711 -20.562 1 78.12 436 GLY A CA 1
ATOM 3407 C C . GLY A 1 436 ? 20.719 15.664 -21.141 1 78.12 436 GLY A C 1
ATOM 3408 O O . GLY A 1 436 ? 20.766 16.844 -20.766 1 78.12 436 GLY A O 1
ATOM 3409 N N . ALA A 1 437 ? 21.484 15.188 -22.062 1 75.88 437 ALA A N 1
ATOM 3410 C CA . ALA A 1 437 ? 22.484 16.016 -22.734 1 75.88 437 ALA A CA 1
ATOM 3411 C C . ALA A 1 437 ? 21.828 17.141 -23.531 1 75.88 437 ALA A C 1
ATOM 3413 O O . ALA A 1 437 ? 22.297 18.266 -23.531 1 75.88 437 ALA A O 1
ATOM 3414 N N . GLN A 1 438 ? 20.75 16.797 -24.047 1 78.12 438 GLN A N 1
ATOM 3415 C CA . GLN A 1 438 ? 20.016 17.812 -24.797 1 78.12 438 GLN A CA 1
ATOM 3416 C C . GLN A 1 438 ? 19.406 18.859 -23.875 1 78.12 438 GLN A C 1
ATOM 3418 O O . GLN A 1 438 ? 19.453 20.062 -24.172 1 78.12 438 GLN A O 1
ATOM 3423 N N . ALA A 1 439 ? 18.922 18.375 -22.75 1 76.44 439 ALA A N 1
ATOM 3424 C CA . ALA A 1 439 ? 18.328 19.281 -21.766 1 76.44 439 ALA A CA 1
ATOM 3425 C C . ALA A 1 439 ? 19.391 20.188 -21.156 1 76.44 439 ALA A C 1
ATOM 3427 O O . ALA A 1 439 ? 19.141 21.359 -20.906 1 76.44 439 ALA A O 1
ATOM 3428 N N . MET A 1 440 ? 20.531 19.656 -20.938 1 75.19 440 MET A N 1
ATOM 3429 C CA . MET A 1 440 ? 21.625 20.438 -20.359 1 75.19 440 MET A CA 1
ATOM 3430 C C . MET A 1 440 ? 22.094 21.516 -21.344 1 75.19 440 MET A C 1
ATOM 3432 O O . MET A 1 440 ? 22.438 22.625 -20.922 1 75.19 440 MET A O 1
ATOM 3436 N N . THR A 1 441 ? 22.109 21.156 -22.547 1 75.25 441 THR A N 1
ATOM 3437 C CA . THR A 1 441 ? 22.5 22.141 -23.547 1 75.25 441 THR A CA 1
ATOM 3438 C C . THR A 1 441 ? 21.5 23.281 -23.609 1 75.25 441 THR A C 1
ATOM 3440 O O . THR A 1 441 ? 21.875 24.438 -23.719 1 75.25 441 THR A O 1
ATOM 3443 N N . SER A 1 442 ? 20.297 22.906 -23.5 1 75.5 442 SER A N 1
ATOM 3444 C CA . SER A 1 442 ? 19.25 23.922 -23.516 1 75.5 442 SER A CA 1
ATOM 3445 C C . SER A 1 442 ? 19.297 24.797 -22.266 1 75.5 442 SER A C 1
ATOM 3447 O O . SER A 1 442 ? 19.094 26.016 -22.344 1 75.5 442 SER A O 1
ATOM 3449 N N . ARG A 1 443 ? 19.594 24.188 -21.219 1 75.56 443 ARG A N 1
ATOM 3450 C CA . ARG A 1 443 ? 19.719 24.906 -19.953 1 75.56 443 ARG A CA 1
ATOM 3451 C C . ARG A 1 443 ? 20.906 25.859 -19.984 1 75.56 443 ARG A C 1
ATOM 3453 O O . ARG A 1 443 ? 20.797 26.984 -19.516 1 75.56 443 ARG A O 1
ATOM 3460 N N . ARG A 1 444 ? 21.984 25.375 -20.547 1 72 444 ARG A N 1
ATOM 3461 C CA . ARG A 1 444 ? 23.172 26.203 -20.625 1 72 444 ARG A CA 1
ATOM 3462 C C . ARG A 1 444 ? 22.922 27.453 -21.469 1 72 444 ARG A C 1
ATOM 3464 O O . ARG A 1 444 ? 23.438 28.531 -21.172 1 72 444 ARG A O 1
ATOM 3471 N N . GLU A 1 445 ? 22.078 27.25 -22.359 1 76.12 445 GLU A N 1
ATOM 3472 C CA . GLU A 1 445 ? 21.75 28.375 -23.219 1 76.12 445 GLU A CA 1
ATOM 3473 C C . GLU A 1 445 ? 20.844 29.375 -22.484 1 76.12 445 GLU A C 1
ATOM 3475 O O . GLU A 1 445 ? 20.984 30.594 -22.672 1 76.12 445 GLU A O 1
ATOM 3480 N N . SER A 1 446 ? 20.047 28.828 -21.594 1 74.31 446 SER A N 1
ATOM 3481 C CA . SER A 1 446 ? 19.125 29.703 -20.844 1 74.31 446 SER A CA 1
ATOM 3482 C C . SER A 1 446 ? 19.859 30.453 -19.734 1 74.31 446 SER A C 1
ATOM 3484 O O . SER A 1 446 ? 19.391 31.484 -19.25 1 74.31 446 SER A O 1
ATOM 3486 N N . MET A 1 447 ? 20.984 29.969 -19.391 1 74.5 447 MET A N 1
ATOM 3487 C CA . MET A 1 447 ? 21.75 30.562 -18.312 1 74.5 447 MET A CA 1
ATOM 3488 C C . MET A 1 447 ? 22.641 31.688 -18.828 1 74.5 447 MET A C 1
ATOM 3490 O O . MET A 1 447 ? 23.219 32.438 -18.047 1 74.5 447 MET A O 1
ATOM 3494 N N . LYS A 1 448 ? 22.641 31.844 -20.156 1 72.25 448 LYS A N 1
ATOM 3495 C CA . LYS A 1 448 ? 23.516 32.844 -20.75 1 72.25 448 LYS A CA 1
ATOM 3496 C C . LYS A 1 448 ? 22.75 34.156 -20.969 1 72.25 448 LYS A C 1
ATOM 3498 O O . LYS A 1 448 ? 23.266 35.094 -21.594 1 72.25 448 LYS A O 1
ATOM 3503 N N . THR A 1 449 ? 21.688 34.344 -20.266 1 75.62 449 THR A N 1
ATOM 3504 C CA . THR A 1 449 ? 20.891 35.531 -20.453 1 75.62 449 THR A CA 1
ATOM 3505 C C . THR A 1 449 ? 21.203 36.562 -19.375 1 75.62 449 THR A C 1
ATOM 3507 O O . THR A 1 449 ? 21.672 36.219 -18.297 1 75.62 449 THR A O 1
ATOM 3510 N N . TYR A 1 450 ? 20.969 37.875 -19.688 1 76.5 450 TYR A N 1
ATOM 3511 C CA . TYR A 1 450 ? 21.188 38.969 -18.766 1 76.5 450 TYR A CA 1
ATOM 3512 C C . TYR A 1 450 ? 20.266 38.875 -17.562 1 76.5 450 TYR A C 1
ATOM 3514 O O . TYR A 1 450 ? 20.656 39.156 -16.422 1 76.5 450 TYR A O 1
ATOM 3522 N N . GLU A 1 451 ? 19.172 38.406 -17.812 1 79.5 451 GLU A N 1
ATOM 3523 C CA . GLU A 1 451 ? 18.188 38.281 -16.75 1 79.5 451 GLU A CA 1
ATOM 3524 C C . GLU A 1 451 ? 18.625 37.25 -15.727 1 79.5 451 GLU A C 1
ATOM 3526 O O . GLU A 1 451 ? 18.438 37.438 -14.523 1 79.5 451 GLU A O 1
ATOM 3531 N N . PHE A 1 452 ? 19.25 36.281 -16.188 1 83.06 452 PHE A N 1
ATOM 3532 C CA . PHE A 1 452 ? 19.75 35.219 -15.305 1 83.06 452 PHE A CA 1
ATOM 3533 C C . PHE A 1 452 ? 20.875 35.719 -14.422 1 83.06 452 PHE A C 1
ATOM 3535 O O . PHE A 1 452 ? 20.891 35.469 -13.219 1 83.06 452 PHE A O 1
ATOM 3542 N N . ALA A 1 453 ? 21.766 36.469 -15.016 1 78.56 453 ALA A N 1
ATOM 3543 C CA . ALA A 1 453 ? 22.906 37 -14.273 1 78.56 453 ALA A CA 1
ATOM 3544 C C . ALA A 1 453 ? 22.469 37.969 -13.195 1 78.56 453 ALA A C 1
ATOM 3546 O O . ALA A 1 453 ? 23 38 -12.094 1 78.56 453 ALA A O 1
ATOM 3547 N N . GLU A 1 454 ? 21.5 38.75 -13.562 1 81.44 454 GLU A N 1
ATOM 3548 C CA . GLU A 1 454 ? 20.953 39.719 -12.609 1 81.44 454 GLU A CA 1
ATOM 3549 C C . GLU A 1 454 ? 20.297 39.031 -11.422 1 81.44 454 GLU A C 1
ATOM 3551 O O . GLU A 1 454 ? 20.469 39.438 -10.273 1 81.44 454 GLU A O 1
ATOM 3556 N N . LEU A 1 455 ? 19.672 38 -11.688 1 86.38 455 LEU A N 1
ATOM 3557 C CA . LEU A 1 455 ? 18.969 37.281 -10.641 1 86.38 455 LEU A CA 1
ATOM 3558 C C . LEU A 1 455 ? 19.953 36.531 -9.742 1 86.38 455 LEU A C 1
ATOM 3560 O O . LEU A 1 455 ? 19.734 36.438 -8.531 1 86.38 455 LEU A O 1
ATOM 3564 N N . GLN A 1 456 ? 20.984 36.031 -10.312 1 84.31 456 GLN A N 1
ATOM 3565 C CA . GLN A 1 456 ? 22 35.344 -9.523 1 84.31 456 GLN A CA 1
ATOM 3566 C C . GLN A 1 456 ? 22.688 36.281 -8.547 1 84.31 456 GLN A C 1
ATOM 3568 O O . GLN A 1 456 ? 23 35.906 -7.418 1 84.31 456 GLN A O 1
ATOM 3573 N N . LEU A 1 457 ? 22.859 37.469 -9.055 1 81.12 457 LEU A N 1
ATOM 3574 C CA . LEU A 1 457 ? 23.469 38.469 -8.195 1 81.12 457 LEU A CA 1
ATOM 3575 C C . LEU A 1 457 ? 22.531 38.875 -7.062 1 81.12 457 LEU A C 1
ATOM 3577 O O . LEU A 1 457 ? 22.969 39.094 -5.938 1 81.12 457 LEU A O 1
ATOM 3581 N N . GLU A 1 458 ? 21.312 38.875 -7.406 1 83.75 458 GLU A N 1
ATOM 3582 C CA . GLU A 1 458 ? 20.312 39.25 -6.402 1 83.75 458 GLU A CA 1
ATOM 3583 C C . GLU A 1 458 ? 20.188 38.156 -5.34 1 83.75 458 GLU A C 1
ATOM 3585 O O . GLU A 1 458 ? 20.047 38.469 -4.152 1 83.75 458 GLU A O 1
ATOM 3590 N N . LEU A 1 459 ? 20.297 36.969 -5.719 1 85.44 459 LEU A N 1
ATOM 3591 C CA . LEU A 1 459 ? 20.031 35.844 -4.828 1 85.44 459 LEU A CA 1
ATOM 3592 C C . LEU A 1 459 ? 21.266 35.5 -4.012 1 85.44 459 LEU A C 1
ATOM 3594 O O . LEU A 1 459 ? 21.172 35.156 -2.828 1 85.44 459 LEU A O 1
ATOM 3598 N N . PHE A 1 460 ? 22.469 35.531 -4.637 1 83.81 460 PHE A N 1
ATOM 3599 C CA . PHE A 1 460 ? 23.656 34.969 -3.979 1 83.81 460 PHE A CA 1
ATOM 3600 C C . PHE A 1 460 ? 24.719 36.062 -3.764 1 83.81 460 PHE A C 1
ATOM 3602 O O . PHE A 1 460 ? 25.766 35.781 -3.199 1 83.81 460 PHE A O 1
ATOM 3609 N N . GLY A 1 461 ? 24.375 37.156 -4.133 1 74.38 461 GLY A N 1
ATOM 3610 C CA . GLY A 1 461 ? 25.328 38.25 -3.951 1 74.38 461 GLY A CA 1
ATOM 3611 C C . GLY A 1 461 ? 26.609 38.062 -4.73 1 74.38 461 GLY A C 1
ATOM 3612 O O . GLY A 1 461 ? 26.594 37.594 -5.8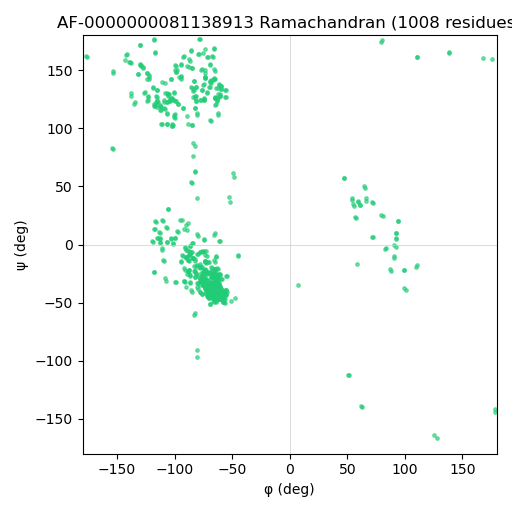71 1 74.38 461 GLY A O 1
ATOM 3613 N N . GLN A 1 462 ? 27.703 38.406 -4.086 1 63.69 462 GLN A N 1
ATOM 3614 C CA . GLN A 1 462 ? 29 38.406 -4.746 1 63.69 462 GLN A CA 1
ATOM 3615 C C . GLN A 1 462 ? 29.5 36.969 -4.996 1 63.69 462 GLN A C 1
ATOM 3617 O O . GLN A 1 462 ? 30.312 36.75 -5.895 1 63.69 462 GLN A O 1
ATOM 3622 N N . LYS A 1 463 ? 29.031 36.062 -4.301 1 63.62 463 LYS A N 1
ATOM 3623 C CA . LYS A 1 463 ? 29.438 34.688 -4.48 1 63.62 463 LYS A CA 1
ATOM 3624 C C . LYS A 1 463 ? 28.969 34.125 -5.824 1 63.62 463 LYS A C 1
ATOM 3626 O O . LYS A 1 463 ? 29.562 33.188 -6.363 1 63.62 463 LYS A O 1
ATOM 3631 N N . ALA A 1 464 ? 27.906 34.719 -6.312 1 62.91 464 ALA A N 1
ATOM 3632 C CA . ALA A 1 464 ? 27.375 34.312 -7.609 1 62.91 464 ALA A CA 1
ATOM 3633 C C . ALA A 1 464 ? 28.375 34.625 -8.727 1 62.91 464 ALA A C 1
ATOM 3635 O O . ALA A 1 464 ? 28.391 33.938 -9.75 1 62.91 464 ALA A O 1
ATOM 3636 N N . LEU A 1 465 ? 29.188 35.625 -8.516 1 58.25 465 LEU A N 1
ATOM 3637 C CA . LEU A 1 465 ? 30.125 36.062 -9.539 1 58.25 465 LEU A CA 1
ATOM 3638 C C . LEU A 1 465 ? 31.141 34.969 -9.844 1 58.25 465 LEU A C 1
ATOM 3640 O O . LEU A 1 465 ? 31.531 34.781 -11 1 58.25 465 LEU A O 1
ATOM 3644 N N . ARG A 1 466 ? 31.453 34.188 -8.906 1 55.66 466 ARG A N 1
ATOM 3645 C CA . ARG A 1 466 ? 32.406 33.125 -9.141 1 55.66 466 ARG A CA 1
ATOM 3646 C C . ARG A 1 466 ? 31.797 32 -9.992 1 55.66 466 ARG A C 1
ATOM 3648 O O . ARG A 1 466 ? 32.469 31.453 -10.859 1 55.66 466 ARG A O 1
ATOM 3655 N N . ASN A 1 467 ? 30.594 31.688 -9.789 1 58.97 467 ASN A N 1
ATOM 3656 C CA . ASN A 1 467 ? 29.922 30.625 -10.523 1 58.97 467 ASN A CA 1
ATOM 3657 C C . ASN A 1 467 ? 29.609 31.031 -11.961 1 58.97 467 ASN A C 1
ATOM 3659 O O . ASN A 1 467 ? 29.672 30.219 -12.875 1 58.97 467 ASN A O 1
ATOM 3663 N N . LEU A 1 468 ? 29.328 32.281 -12.125 1 59.84 468 LEU A N 1
ATOM 3664 C CA . LEU A 1 468 ? 28.984 32.812 -13.445 1 59.84 468 LEU A CA 1
ATOM 3665 C C . LEU A 1 468 ? 30.203 32.844 -14.352 1 59.84 468 LEU A C 1
ATOM 3667 O O . LEU A 1 468 ? 30.078 32.656 -15.57 1 59.84 468 LEU A O 1
ATOM 3671 N N . LYS A 1 469 ? 31.359 33.031 -13.75 1 51.38 469 LYS A N 1
ATOM 3672 C CA . LYS A 1 469 ? 32.594 33.031 -14.555 1 51.38 469 LYS A CA 1
ATOM 3673 C C . LYS A 1 469 ? 32.781 31.688 -15.258 1 51.38 469 LYS A C 1
ATOM 3675 O O . LYS A 1 469 ? 33.281 31.641 -16.391 1 51.38 469 LYS A O 1
ATOM 3680 N N . HIS A 1 470 ? 32.406 30.719 -14.531 1 52 470 HIS A N 1
ATOM 3681 C CA . HIS A 1 470 ? 32.594 29.406 -15.133 1 52 470 HIS A CA 1
ATOM 3682 C C . HIS A 1 470 ? 31.531 29.109 -16.172 1 52 470 HIS A C 1
ATOM 3684 O O . HIS A 1 470 ? 31.672 28.188 -16.969 1 52 470 HIS A O 1
ATOM 3690 N N . ILE A 1 471 ? 30.484 29.672 -16.078 1 54.75 471 ILE A N 1
ATOM 3691 C CA . ILE A 1 471 ? 29.422 29.406 -17.047 1 54.75 471 ILE A CA 1
ATOM 3692 C C . ILE A 1 471 ? 29.672 30.203 -18.312 1 54.75 471 ILE A C 1
ATOM 3694 O O . ILE A 1 471 ? 29.344 29.75 -19.422 1 54.75 471 ILE A O 1
ATOM 3698 N N . GLY A 1 472 ? 30.531 30.562 -19.062 1 47.38 472 GLY A N 1
ATOM 3699 C CA . GLY A 1 472 ? 31 31.125 -20.312 1 47.38 472 GLY A CA 1
ATOM 3700 C C . GLY A 1 472 ? 30.469 32.531 -20.578 1 47.38 472 GLY A C 1
ATOM 3701 O O . GLY A 1 472 ? 30.75 33.094 -21.625 1 47.38 472 GLY A O 1
ATOM 3702 N N . SER A 1 473 ? 29.5 33.219 -20.094 1 47.84 473 SER A N 1
ATOM 3703 C CA . SER A 1 473 ? 29.109 34.438 -20.812 1 47.84 473 SER A CA 1
ATOM 3704 C C . SER A 1 473 ? 29.984 35.625 -20.406 1 47.84 473 SER A C 1
ATOM 3706 O O . SER A 1 473 ? 29.719 36.25 -19.375 1 47.84 473 SER A O 1
ATOM 3708 N N . VAL A 1 474 ? 31.125 35.781 -20.797 1 46.81 474 VAL A N 1
ATOM 3709 C CA . VAL A 1 474 ? 32.094 36.844 -20.562 1 46.81 474 VAL A CA 1
ATOM 3710 C C . VAL A 1 474 ? 31.453 38.219 -20.859 1 46.81 474 VAL A C 1
ATOM 3712 O O . VAL A 1 474 ? 31.641 39.156 -20.094 1 46.81 474 VAL A O 1
ATOM 3715 N N . ALA A 1 475 ? 30.859 38.281 -21.938 1 48.16 475 ALA A N 1
ATOM 3716 C CA . ALA A 1 475 ? 30.344 39.562 -22.406 1 48.16 475 ALA A CA 1
ATOM 3717 C C . ALA A 1 475 ? 29.297 40.094 -21.438 1 48.16 475 ALA A C 1
ATOM 3719 O O . ALA A 1 475 ? 29.297 41.281 -21.109 1 48.16 475 ALA A O 1
ATOM 3720 N N . ASN A 1 476 ? 28.391 39.344 -20.984 1 49.56 476 ASN A N 1
ATOM 3721 C CA . ASN A 1 476 ? 27.328 39.812 -20.109 1 49.56 476 ASN A CA 1
ATOM 3722 C C . ASN A 1 476 ? 27.828 40.094 -18.688 1 49.56 476 ASN A C 1
ATOM 3724 O O . ASN A 1 476 ? 27.297 40.969 -18 1 49.56 476 ASN A O 1
ATOM 3728 N N . LEU A 1 477 ? 28.875 39.469 -18.281 1 51.5 477 LEU A N 1
ATOM 3729 C CA . LEU A 1 477 ? 29.516 39.75 -17 1 51.5 477 LEU A CA 1
ATOM 3730 C C . LEU A 1 477 ? 30.203 41.125 -17.016 1 51.5 477 LEU A C 1
ATOM 3732 O O . LEU A 1 477 ? 30.172 41.844 -16.016 1 51.5 477 LEU A O 1
ATOM 3736 N N . GLU A 1 478 ? 30.859 41.344 -18.125 1 52.28 478 GLU A N 1
ATOM 3737 C CA . GLU A 1 478 ? 31.469 42.688 -18.266 1 52.28 478 GLU A CA 1
ATOM 3738 C C . GLU A 1 478 ? 30.406 43.781 -18.234 1 52.28 478 GLU A C 1
ATOM 3740 O O . GLU A 1 478 ? 30.609 44.812 -17.609 1 52.28 478 GLU A O 1
ATOM 3745 N N . LYS A 1 479 ? 29.312 43.531 -18.812 1 52.75 479 LYS A N 1
ATOM 3746 C CA . LYS A 1 479 ? 28.25 44.531 -18.781 1 52.75 479 LYS A CA 1
ATOM 3747 C C . LYS A 1 479 ? 27.641 44.656 -17.391 1 52.75 479 LYS A C 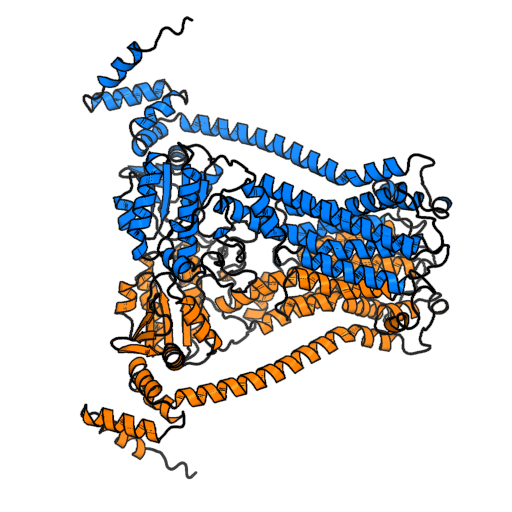1
ATOM 3749 O O . LYS A 1 479 ? 27.344 45.75 -16.922 1 52.75 479 LYS A O 1
ATOM 3754 N N . LEU A 1 480 ? 27.469 43.594 -16.766 1 52.69 480 LEU A N 1
ATOM 3755 C CA . LEU A 1 480 ? 26.953 43.594 -15.406 1 52.69 480 LEU A CA 1
ATOM 3756 C C . LEU A 1 480 ? 27.969 44.219 -14.445 1 52.69 480 LEU A C 1
ATOM 3758 O O . LEU A 1 480 ? 27.578 45 -13.57 1 52.69 480 LEU A O 1
ATOM 3762 N N . ALA A 1 481 ? 29.25 43.875 -14.609 1 51.94 481 ALA A N 1
ATOM 3763 C CA . ALA A 1 481 ? 30.312 44.5 -13.844 1 51.94 481 ALA A CA 1
ATOM 3764 C C . ALA A 1 481 ? 30.344 46 -14.117 1 51.94 481 ALA A C 1
ATOM 3766 O O . ALA A 1 481 ? 30.547 46.812 -13.203 1 51.94 481 ALA A O 1
ATOM 3767 N N . GLY A 1 482 ? 30.25 46.375 -15.273 1 51.12 482 GLY A N 1
ATOM 3768 C CA . GLY A 1 482 ? 30.203 47.781 -15.625 1 51.12 482 GLY A CA 1
ATOM 3769 C C . GLY A 1 482 ? 29.016 48.5 -15.016 1 51.12 482 GLY A C 1
ATOM 3770 O O . GLY A 1 482 ? 29.141 49.656 -14.586 1 51.12 482 GLY A O 1
ATOM 3771 N N . SER A 1 483 ? 27.891 47.906 -15.031 1 49.53 483 SER A N 1
ATOM 3772 C CA . SER A 1 483 ? 26.719 48.562 -14.445 1 49.53 483 SER A CA 1
ATOM 3773 C C . SER A 1 483 ? 26.828 48.625 -12.922 1 49.53 483 SER A C 1
ATOM 3775 O O . SER A 1 483 ? 26.281 49.531 -12.289 1 49.53 483 SER A O 1
ATOM 3777 N N . LEU A 1 484 ? 27.375 47.594 -12.242 1 44.97 484 LEU A N 1
ATOM 3778 C CA . LEU A 1 484 ? 27.625 47.625 -10.805 1 44.97 484 LEU A CA 1
ATOM 3779 C C . LEU A 1 484 ? 28.688 48.688 -10.453 1 44.97 484 LEU A C 1
ATOM 3781 O O . LEU A 1 484 ? 28.625 49.312 -9.398 1 44.97 484 LEU A O 1
ATOM 3785 N N . HIS A 1 485 ? 29.812 48.688 -11.211 1 43.72 485 HIS A N 1
ATOM 3786 C CA . HIS A 1 485 ? 30.797 49.75 -10.969 1 43.72 485 HIS A CA 1
ATOM 3787 C C . HIS A 1 485 ? 30.172 51.125 -11.086 1 43.72 485 HIS A C 1
ATOM 3789 O O . HIS A 1 485 ? 30.688 52.094 -10.523 1 43.72 485 HIS A O 1
ATOM 3795 N N . SER A 1 486 ? 29.328 51.344 -11.977 1 42.75 486 SER A N 1
ATOM 3796 C CA . SER A 1 486 ? 28.797 52.719 -11.977 1 42.75 486 SER A CA 1
ATOM 3797 C C . SER A 1 486 ? 28.047 53 -10.672 1 42.75 486 SER A C 1
ATOM 3799 O O . SER A 1 486 ? 27.781 54.156 -10.352 1 42.75 486 SER A O 1
ATOM 3801 N N . ASN A 1 487 ? 27.422 52.094 -10.062 1 37.81 487 ASN A N 1
ATOM 3802 C CA . ASN A 1 487 ? 26.891 52.469 -8.758 1 37.81 487 ASN A CA 1
ATOM 3803 C C . ASN A 1 487 ? 27.969 52.406 -7.676 1 37.81 487 ASN A C 1
ATOM 3805 O O . ASN A 1 487 ? 28.094 53.344 -6.883 1 37.81 487 ASN A O 1
ATOM 3809 N N . SER A 1 488 ? 28.328 51.438 -6.742 1 36.28 488 SER A N 1
ATOM 3810 C CA . SER A 1 488 ? 29.281 51.625 -5.656 1 36.28 488 SER A CA 1
ATOM 3811 C C . SER A 1 488 ? 30.719 51.656 -6.176 1 36.28 488 SER A C 1
ATOM 3813 O O . SER A 1 488 ? 30.984 51.188 -7.281 1 36.28 488 SER A O 1
ATOM 3815 N N . ASP A 1 489 ? 31.797 52.094 -5.242 1 36.34 489 ASP A N 1
ATOM 3816 C CA . ASP A 1 489 ? 33.219 52.094 -4.852 1 36.34 489 ASP A CA 1
ATOM 3817 C C . ASP A 1 489 ? 33.812 50.688 -4.938 1 36.34 489 ASP A C 1
ATOM 3819 O O . ASP A 1 489 ? 34.969 50.469 -4.586 1 36.34 489 ASP A O 1
ATOM 3823 N N . MET A 1 490 ? 33.062 49.688 -5.121 1 34 490 MET A N 1
ATOM 3824 C CA . MET A 1 490 ? 33.531 48.312 -4.855 1 34 490 MET A CA 1
ATOM 3825 C C . MET A 1 490 ? 34.375 47.781 -6.012 1 34 490 MET A C 1
ATOM 3827 O O . MET A 1 490 ? 34.781 46.625 -6.023 1 34 490 MET A O 1
ATOM 3831 N N . ALA A 1 491 ? 34.844 48.375 -7.059 1 35.25 491 ALA A N 1
ATOM 3832 C CA . ALA A 1 491 ? 35.75 47.969 -8.133 1 35.25 491 ALA A CA 1
ATOM 3833 C C . ALA A 1 491 ? 37.156 47.688 -7.594 1 35.25 491 ALA A C 1
ATOM 3835 O O . ALA A 1 491 ? 37.969 47 -8.234 1 35.25 491 ALA A O 1
ATOM 3836 N N . ALA A 1 492 ? 37.656 48.25 -6.441 1 35.03 492 ALA A N 1
ATOM 3837 C CA . ALA A 1 492 ? 39.062 48.156 -6.039 1 35.03 492 ALA A CA 1
ATOM 3838 C C . ALA A 1 492 ? 39.438 46.75 -5.672 1 35.03 492 ALA A C 1
ATOM 3840 O O . ALA A 1 492 ? 40.562 46.312 -5.953 1 35.03 492 ALA A O 1
ATOM 3841 N N . GLU A 1 493 ? 38.594 45.938 -5.012 1 33.88 493 GLU A N 1
ATOM 3842 C CA . GLU A 1 493 ? 39.094 44.719 -4.395 1 33.88 493 GLU A CA 1
ATOM 3843 C C . GLU A 1 493 ? 39.188 43.594 -5.406 1 33.88 493 GLU A C 1
ATOM 3845 O O . GLU A 1 493 ? 39.875 42.594 -5.172 1 33.88 493 GLU A O 1
ATOM 3850 N N . ILE A 1 494 ? 38.625 43.531 -6.496 1 35.69 494 ILE A N 1
ATOM 3851 C CA . ILE A 1 494 ? 38.75 42.375 -7.387 1 35.69 494 ILE A CA 1
ATOM 3852 C C . ILE A 1 494 ? 40.062 42.438 -8.117 1 35.69 494 ILE A C 1
ATOM 3854 O O . ILE A 1 494 ? 40.625 41.406 -8.469 1 35.69 494 ILE A O 1
ATOM 3858 N N . ASP A 1 495 ? 40.719 43.531 -8.414 1 35.84 495 ASP A N 1
ATOM 3859 C CA . ASP A 1 495 ? 42 43.625 -9.148 1 35.84 495 ASP A CA 1
ATOM 3860 C C . ASP A 1 495 ? 43.156 43.156 -8.289 1 35.84 495 ASP A C 1
ATOM 3862 O O . ASP A 1 495 ? 44.219 42.781 -8.805 1 35.84 495 ASP A O 1
ATOM 3866 N N . ALA A 1 496 ? 43.125 43.156 -6.957 1 37.53 496 ALA A N 1
ATOM 3867 C CA . ALA A 1 496 ? 44.312 42.844 -6.168 1 37.53 496 ALA A CA 1
ATOM 3868 C C . ALA A 1 496 ? 44.594 41.344 -6.133 1 37.53 496 ALA A C 1
ATOM 3870 O O . ALA A 1 496 ? 45.75 40.906 -6.098 1 37.53 496 ALA A O 1
ATOM 3871 N N . ASP A 1 497 ? 43.562 40.438 -6.18 1 34.31 497 ASP A N 1
ATOM 3872 C CA . ASP A 1 497 ? 43.875 39.031 -5.973 1 34.31 497 ASP A CA 1
ATOM 3873 C C . ASP A 1 497 ? 44.375 38.375 -7.262 1 34.31 497 ASP A C 1
ATOM 3875 O O . ASP A 1 497 ? 44.688 37.188 -7.277 1 34.31 497 ASP A O 1
ATOM 3879 N N . GLU A 1 498 ? 44.312 38.875 -8.477 1 33.97 498 GLU A N 1
ATOM 3880 C CA . GLU A 1 498 ? 44.969 38.281 -9.633 1 33.97 498 GLU A CA 1
ATOM 3881 C C . GLU A 1 498 ? 46.469 38.344 -9.5 1 33.97 498 GLU A C 1
ATOM 3883 O O . GLU A 1 498 ? 47.188 37.688 -10.266 1 33.97 498 GLU A O 1
ATOM 3888 N N . GLU A 1 499 ? 47.062 39.219 -8.805 1 35.19 499 GLU A N 1
ATOM 3889 C CA . GLU A 1 499 ? 48.5 39.281 -8.812 1 35.19 499 GLU A CA 1
ATOM 3890 C C . GLU A 1 499 ? 49.125 38.156 -7.996 1 35.19 499 GLU A C 1
ATOM 3892 O O . GLU A 1 499 ? 50.344 37.938 -8.016 1 35.19 499 GLU A O 1
ATOM 3897 N N . LYS A 1 500 ? 48.5 37.5 -7 1 36.28 500 LYS A N 1
ATOM 3898 C CA . LYS A 1 500 ? 49.219 36.5 -6.184 1 36.28 500 LYS A CA 1
ATOM 3899 C C . LYS A 1 500 ? 49.094 35.094 -6.789 1 36.28 500 LYS A C 1
ATOM 3901 O O . LYS A 1 500 ? 48.969 34.125 -6.062 1 36.28 500 LYS A O 1
ATOM 3906 N N . LYS A 1 501 ? 48.688 34.906 -8.094 1 34.56 501 LYS A N 1
ATOM 3907 C CA . LYS A 1 501 ? 48.75 33.531 -8.594 1 34.56 501 LYS A CA 1
ATOM 3908 C C . LYS A 1 501 ? 50.188 33.062 -8.758 1 34.56 501 LYS A C 1
ATOM 3910 O O . LYS A 1 501 ? 51 33.719 -9.469 1 34.56 501 LYS A O 1
ATOM 3915 N N . PRO A 1 502 ? 50.625 32.125 -7.801 1 33 502 PRO A N 1
ATOM 3916 C CA . PRO A 1 502 ? 51.969 31.562 -7.957 1 33 502 PRO A CA 1
ATOM 3917 C C . PRO A 1 502 ? 52.156 30.891 -9.32 1 33 502 PRO A C 1
ATOM 3919 O O . PRO A 1 502 ? 51.188 30.516 -9.969 1 33 502 PRO A O 1
ATOM 3922 N N . ASP A 1 503 ? 53.312 31.203 -10.023 1 31.16 503 ASP A N 1
ATOM 3923 C CA . ASP A 1 503 ? 53.938 30.641 -11.211 1 31.16 503 ASP A CA 1
ATOM 3924 C C . ASP A 1 503 ? 54.031 29.109 -11.109 1 31.16 503 ASP A C 1
ATOM 3926 O O . ASP A 1 503 ? 54.781 28.594 -10.273 1 31.16 503 ASP A O 1
ATOM 3930 N N . CYS A 1 504 ? 52.969 28.391 -10.945 1 26.28 504 CYS A N 1
ATOM 3931 C CA . CYS A 1 504 ? 53.125 26.938 -10.922 1 26.28 504 CYS A CA 1
ATOM 3932 C C . CYS A 1 504 ? 53.875 26.453 -12.148 1 26.28 504 CYS A C 1
ATOM 3934 O O . CYS A 1 504 ? 53.281 26.141 -13.18 1 26.28 504 CYS A O 1
ATOM 3936 N N . SER A 1 505 ? 54.969 27.156 -12.617 1 23.81 505 SER A N 1
ATOM 3937 C CA . SER A 1 505 ? 55.938 26.547 -13.531 1 23.81 505 SER A CA 1
ATOM 3938 C C . SER A 1 505 ? 56.625 25.344 -12.898 1 23.81 505 SER A C 1
ATOM 3940 O O . SER A 1 505 ? 57.469 24.703 -13.523 1 23.81 505 SER A O 1
ATOM 3942 N N . VAL A 1 506 ? 56.406 24.812 -11.711 1 23.28 506 VAL A N 1
ATOM 3943 C CA . VAL A 1 506 ? 57.188 23.594 -11.586 1 23.28 506 VAL A CA 1
ATOM 3944 C C . VAL A 1 506 ? 56.5 22.453 -12.312 1 23.28 506 VAL A C 1
ATOM 3946 O O . VAL A 1 506 ? 55.25 22.328 -12.25 1 23.28 506 VAL A O 1
ATOM 3949 N N . MET B 1 1 ? -24.578 23.562 21.75 1 80.69 1 MET B N 1
ATOM 3950 C CA . MET B 1 1 ? -23.5 22.578 21.766 1 80.69 1 MET B CA 1
ATOM 3951 C C . MET B 1 1 ? -22.141 23.266 21.906 1 80.69 1 MET B C 1
ATOM 3953 O O . MET B 1 1 ? -22.062 24.484 22 1 80.69 1 MET B O 1
ATOM 3957 N N . THR B 1 2 ? -21.078 22.359 22.156 1 87.88 2 THR B N 1
ATOM 3958 C CA . THR B 1 2 ? -19.844 23 22.609 1 87.88 2 THR B CA 1
ATOM 3959 C C . THR B 1 2 ? -18.688 22.672 21.672 1 87.88 2 THR B C 1
ATOM 3961 O O . THR B 1 2 ? -18.719 21.656 20.969 1 87.88 2 THR B O 1
ATOM 3964 N N . LEU B 1 3 ? -17.906 23.672 21.562 1 93.12 3 LEU B N 1
ATOM 3965 C CA . LEU B 1 3 ? -16.594 23.516 20.938 1 93.12 3 LEU B CA 1
ATOM 3966 C C . LEU B 1 3 ? -15.492 23.391 21.984 1 93.12 3 LEU B C 1
ATOM 3968 O O . LEU B 1 3 ? -15.258 24.328 22.75 1 93.12 3 LEU B O 1
ATOM 3972 N N . THR B 1 4 ? -15.023 22.188 22.016 1 92.12 4 THR B N 1
ATOM 3973 C CA . THR B 1 4 ? -13.914 21.938 22.938 1 92.12 4 THR B CA 1
ATOM 3974 C C . THR B 1 4 ? -12.594 21.844 22.172 1 92.12 4 THR B C 1
ATOM 3976 O O . THR B 1 4 ? -12.461 21.047 21.234 1 92.12 4 THR B O 1
ATOM 3979 N N . VAL B 1 5 ? -11.656 22.609 22.531 1 91.5 5 VAL B N 1
ATOM 3980 C CA . VAL B 1 5 ? -10.352 22.641 21.875 1 91.5 5 VAL B CA 1
ATOM 3981 C C . VAL B 1 5 ? -9.305 22.031 22.812 1 91.5 5 VAL B C 1
ATOM 3983 O O . VAL B 1 5 ? -9.188 22.438 23.969 1 91.5 5 VAL B O 1
ATOM 3986 N N . CYS B 1 6 ? -8.648 21.062 22.312 1 89.31 6 CYS B N 1
ATOM 3987 C CA . CYS B 1 6 ? -7.574 20.406 23.047 1 89.31 6 CYS B CA 1
ATOM 3988 C C . CYS B 1 6 ? -6.211 20.875 22.547 1 89.31 6 CYS B C 1
ATOM 3990 O O . CYS B 1 6 ? -5.918 20.797 21.359 1 89.31 6 CYS B O 1
ATOM 3992 N N . VAL B 1 7 ? -5.441 21.359 23.516 1 84.06 7 VAL B N 1
ATOM 3993 C CA . VAL B 1 7 ? -4.125 21.891 23.172 1 84.06 7 VAL B CA 1
ATOM 3994 C C . VAL B 1 7 ? -3.051 21.172 23.984 1 84.06 7 VAL B C 1
ATOM 3996 O O . VAL B 1 7 ? -3.328 20.656 25.062 1 84.06 7 VAL B O 1
ATOM 3999 N N . GLY B 1 8 ? -1.896 21.016 23.406 1 77.12 8 GLY B N 1
ATOM 4000 C CA . GLY B 1 8 ? -0.76 20.391 24.062 1 77.12 8 GLY B CA 1
ATOM 4001 C C . GLY B 1 8 ? 0.495 20.391 23.203 1 77.12 8 GLY B C 1
ATOM 4002 O O . GLY B 1 8 ? 0.424 20.562 21.984 1 77.12 8 GLY B O 1
ATOM 4003 N N . ALA B 1 9 ? 1.558 20.188 23.922 1 70.5 9 ALA B N 1
ATOM 4004 C CA . ALA B 1 9 ? 2.84 20.156 23.234 1 70.5 9 ALA B CA 1
ATOM 4005 C C . ALA B 1 9 ? 2.949 18.906 22.359 1 70.5 9 ALA B C 1
ATOM 4007 O O . ALA B 1 9 ? 2.197 17.953 22.531 1 70.5 9 ALA B O 1
ATOM 4008 N N . SER B 1 10 ? 3.807 19.047 21.297 1 70.06 10 SER B N 1
ATOM 4009 C CA . SER B 1 10 ? 4.062 17.875 20.469 1 70.06 10 SER B CA 1
ATOM 4010 C C . SER B 1 10 ? 4.562 16.703 21.297 1 70.06 10 SER B C 1
ATOM 4012 O O . SER B 1 10 ? 5.449 16.859 22.141 1 70.06 10 SER B O 1
ATOM 4014 N N . GLY B 1 11 ? 3.906 15.562 21.172 1 70.94 11 GLY B N 1
ATOM 4015 C CA . GLY B 1 11 ? 4.293 14.367 21.906 1 70.94 11 GLY B CA 1
ATOM 4016 C C . GLY B 1 11 ? 3.562 14.219 23.219 1 70.94 11 GLY B C 1
ATOM 4017 O O . GLY B 1 11 ? 3.854 13.305 24 1 70.94 11 GLY B O 1
ATOM 4018 N N . SER B 1 12 ? 2.641 15.086 23.453 1 73.25 12 SER B N 1
ATOM 4019 C CA . SER B 1 12 ? 1.947 15.062 24.734 1 73.25 12 SER B CA 1
ATOM 4020 C C . SER B 1 12 ? 0.897 13.961 24.766 1 73.25 12 SER B C 1
ATOM 4022 O O . SER B 1 12 ? 0.341 13.664 25.828 1 73.25 12 SER B O 1
ATOM 4024 N N . GLY B 1 13 ? 0.677 13.289 23.594 1 74.44 13 GLY B N 1
ATOM 4025 C CA . GLY B 1 13 ? -0.297 12.203 23.562 1 74.44 13 GLY B CA 1
ATOM 4026 C C . GLY B 1 13 ? -1.676 12.656 23.125 1 74.44 13 GLY B C 1
ATOM 4027 O O . GLY B 1 13 ? -2.674 12 23.422 1 74.44 13 GLY B O 1
ATOM 4028 N N . LYS B 1 14 ? -1.777 13.805 22.453 1 78.56 14 LYS B N 1
ATOM 4029 C CA . LYS B 1 14 ? -3.053 14.336 21.984 1 78.56 14 LYS B CA 1
ATOM 4030 C C . LYS B 1 14 ? -3.773 13.328 21.094 1 78.56 14 LYS B C 1
ATOM 4032 O O . LYS B 1 14 ? -4.977 13.109 21.234 1 78.56 14 LYS B O 1
ATOM 4037 N N . THR B 1 15 ? -2.959 12.711 20.219 1 75.88 15 THR B N 1
ATOM 4038 C CA . THR B 1 15 ? -3.543 11.734 19.312 1 75.88 15 THR B CA 1
ATOM 4039 C C . THR B 1 15 ? -4.016 10.5 20.062 1 75.88 15 THR B C 1
ATOM 4041 O O . THR B 1 15 ? -5.07 9.938 19.75 1 75.88 15 THR B O 1
ATOM 4044 N N . THR B 1 16 ? -3.256 10.141 21.016 1 75.88 16 THR B N 1
ATOM 4045 C CA . THR B 1 16 ? -3.664 9.008 21.844 1 75.88 16 THR B CA 1
ATOM 4046 C C . THR B 1 16 ? -4.957 9.32 22.594 1 75.88 16 THR B C 1
ATOM 4048 O O . THR B 1 16 ? -5.832 8.461 22.719 1 75.88 16 THR B O 1
ATOM 4051 N N . PHE B 1 17 ? -4.992 10.539 23.047 1 79.88 17 PHE B N 1
ATOM 4052 C CA . PHE B 1 17 ? -6.191 10.992 23.75 1 79.88 17 PHE B CA 1
ATOM 4053 C C . PHE B 1 17 ? -7.41 10.891 22.844 1 79.88 17 PHE B C 1
ATOM 4055 O O . PHE B 1 17 ? -8.445 10.352 23.25 1 79.88 17 PHE B O 1
ATOM 4062 N N . LEU B 1 18 ? -7.297 11.289 21.625 1 81.5 18 LEU B N 1
ATOM 4063 C CA . LEU B 1 18 ? -8.398 11.273 20.672 1 81.5 18 LEU B CA 1
ATOM 4064 C C . LEU B 1 18 ? -8.75 9.844 20.266 1 81.5 18 LEU B C 1
ATOM 4066 O O . LEU B 1 18 ? -9.922 9.516 20.078 1 81.5 18 LEU B O 1
ATOM 4070 N N . ASN B 1 19 ? -7.734 9.117 20.188 1 77.12 19 ASN B N 1
ATOM 4071 C CA . ASN B 1 19 ? -7.969 7.715 19.859 1 77.12 19 ASN B CA 1
ATOM 4072 C C . ASN B 1 19 ? -8.734 6.992 20.953 1 77.12 19 ASN B C 1
ATOM 4074 O O . ASN B 1 19 ? -9.547 6.105 20.688 1 77.12 19 ASN B O 1
ATOM 4078 N N . ASP B 1 20 ? -8.453 7.359 22.094 1 77.88 20 ASP B N 1
ATOM 4079 C CA . ASP B 1 20 ? -9.172 6.762 23.203 1 77.88 20 ASP B CA 1
ATOM 4080 C C . ASP B 1 20 ? -10.641 7.184 23.203 1 77.88 20 ASP B C 1
ATOM 4082 O O . ASP B 1 20 ? -11.523 6.383 23.516 1 77.88 20 ASP B O 1
ATOM 4086 N N . VAL B 1 21 ? -10.828 8.414 22.875 1 79.5 21 VAL B N 1
ATOM 4087 C CA . VAL B 1 21 ? -12.203 8.875 22.734 1 79.5 21 VAL B CA 1
ATOM 4088 C C . VAL B 1 21 ? -12.914 8.078 21.641 1 79.5 21 VAL B C 1
ATOM 4090 O O . VAL B 1 21 ? -14.039 7.609 21.844 1 79.5 21 VAL B O 1
ATOM 4093 N N . HIS B 1 22 ? -12.195 7.934 20.625 1 77.44 22 HIS B N 1
ATOM 4094 C CA . HIS B 1 22 ? -12.75 7.23 19.469 1 77.44 22 HIS B CA 1
ATOM 4095 C C . HIS B 1 22 ? -13.07 5.781 19.797 1 77.44 22 HIS B C 1
ATOM 4097 O O . HIS B 1 22 ? -14.086 5.242 19.359 1 77.44 22 HIS B O 1
ATOM 4103 N N . LYS B 1 23 ? -12.242 5.199 20.562 1 73.81 23 LYS B N 1
ATOM 4104 C CA . LYS B 1 23 ? -12.43 3.801 20.938 1 73.81 23 LYS B CA 1
ATOM 4105 C C . LYS B 1 23 ? -13.586 3.652 21.938 1 73.81 23 LYS B C 1
ATOM 4107 O O . LYS B 1 23 ? -14.289 2.645 21.922 1 73.81 23 LYS B O 1
ATOM 4112 N N . SER B 1 24 ? -13.68 4.652 22.781 1 71.19 24 SER B N 1
ATOM 4113 C CA . SER B 1 24 ? -14.641 4.555 23.875 1 71.19 24 SER B CA 1
ATOM 4114 C C . SER B 1 24 ? -16.047 4.945 23.422 1 71.19 24 SER B C 1
ATOM 4116 O O . SER B 1 24 ? -17.031 4.535 24.016 1 71.19 24 SER B O 1
ATOM 4118 N N . HIS B 1 25 ? -15.992 5.844 22.359 1 68.69 25 HIS B N 1
ATOM 4119 C CA . HIS B 1 25 ? -17.281 6.383 21.906 1 68.69 25 HIS B CA 1
ATOM 4120 C C . HIS B 1 25 ? -17.344 6.438 20.391 1 68.69 25 HIS B C 1
ATOM 4122 O O . HIS B 1 25 ? -16.406 6.875 19.734 1 68.69 25 HIS B O 1
ATOM 4128 N N . LYS B 1 26 ? -18.453 5.832 19.984 1 71.81 26 LYS B N 1
ATOM 4129 C CA . LYS B 1 26 ? -18.656 5.953 18.547 1 71.81 26 LYS B CA 1
ATOM 4130 C C . LYS B 1 26 ? -18.812 7.418 18.141 1 71.81 26 LYS B C 1
ATOM 4132 O O . LYS B 1 26 ? -19.656 8.133 18.688 1 71.81 26 LYS B O 1
ATOM 4137 N N . CYS B 1 27 ? -17.891 7.949 17.422 1 81 27 CYS B N 1
ATOM 4138 C CA . CYS B 1 27 ? -17.891 9.336 16.969 1 81 27 CYS B CA 1
ATOM 4139 C C . CYS B 1 27 ? -17.344 9.445 15.555 1 81 27 CYS B C 1
ATOM 4141 O O . CYS B 1 27 ? -16.906 8.453 14.969 1 81 27 CYS B O 1
ATOM 4143 N N . THR B 1 28 ? -17.641 10.555 15.016 1 82.19 28 THR B N 1
ATOM 4144 C CA . THR B 1 28 ? -17.016 10.883 13.742 1 82.19 28 THR B CA 1
ATOM 4145 C C . THR B 1 28 ? -15.602 11.414 13.953 1 82.19 28 THR B C 1
ATOM 4147 O O . THR B 1 28 ? -15.398 12.414 14.641 1 82.19 28 THR B O 1
ATOM 4150 N N . TYR B 1 29 ? -14.695 10.656 13.508 1 81.75 29 TYR B N 1
ATOM 4151 C CA . TYR B 1 29 ? -13.297 10.977 13.758 1 81.75 29 TYR B CA 1
ATOM 4152 C C . TYR B 1 29 ? -12.562 11.281 12.461 1 81.75 29 TYR B C 1
ATOM 4154 O O . TYR B 1 29 ? -12.523 10.453 11.547 1 81.75 29 TYR B O 1
ATOM 4162 N N . ILE B 1 30 ? -12.102 12.461 12.43 1 79 30 ILE B N 1
ATOM 4163 C CA . ILE B 1 30 ? -11.25 12.852 11.305 1 79 30 ILE B CA 1
ATOM 4164 C C . ILE B 1 30 ? -9.789 12.891 11.75 1 79 30 ILE B C 1
ATOM 4166 O O . ILE B 1 30 ? -9.414 13.695 12.602 1 79 30 ILE B O 1
ATOM 4170 N N . ARG B 1 31 ? -8.984 12.172 11.109 1 78.31 31 ARG B N 1
ATOM 4171 C CA . ARG B 1 31 ? -7.578 12.055 11.469 1 78.31 31 ARG B CA 1
ATOM 4172 C C . ARG B 1 31 ? -6.758 13.18 10.836 1 78.31 31 ARG B C 1
ATOM 4174 O O . ARG B 1 31 ? -7.27 13.945 10.016 1 78.31 31 ARG B O 1
ATOM 4181 N N . GLN B 1 32 ? -5.582 13.234 11.375 1 72.81 32 GLN B N 1
ATOM 4182 C CA . GLN B 1 32 ? -4.668 14.258 10.875 1 72.81 32 GLN B CA 1
ATOM 4183 C C . GLN B 1 32 ? -4.383 14.062 9.391 1 72.81 32 GLN B C 1
ATOM 4185 O O . GLN B 1 32 ? -4.328 15.031 8.625 1 72.81 32 GLN B O 1
ATOM 4190 N N . TYR B 1 33 ? -4.242 12.766 9.094 1 70.31 33 TYR B N 1
ATOM 4191 C CA . TYR B 1 33 ? -3.984 12.453 7.691 1 70.31 33 TYR B CA 1
ATOM 4192 C C . TYR B 1 33 ? -4.844 11.281 7.23 1 70.31 33 TYR B C 1
ATOM 4194 O O . TYR B 1 33 ? -4.992 10.289 7.949 1 70.31 33 TYR B O 1
ATOM 4202 N N . HIS B 1 34 ? -5.656 11.594 6.18 1 73.88 34 HIS B N 1
ATOM 4203 C CA . HIS B 1 34 ? -6.402 10.516 5.539 1 73.88 34 HIS B CA 1
ATOM 4204 C C . HIS B 1 34 ? -5.809 10.172 4.18 1 73.88 34 HIS B C 1
ATOM 4206 O O . HIS B 1 34 ? -5.473 11.062 3.396 1 73.88 34 HIS B O 1
ATOM 4212 N N . ASN B 1 35 ? -5.613 8.945 4.016 1 73.06 35 ASN B N 1
ATOM 4213 C CA . ASN B 1 35 ? -5.184 8.492 2.701 1 73.06 35 ASN B CA 1
ATOM 4214 C C . ASN B 1 35 ? -6.367 8.273 1.766 1 73.06 35 ASN B C 1
ATOM 4216 O O . ASN B 1 35 ? -7.16 7.352 1.963 1 73.06 35 ASN B O 1
ATOM 4220 N N . LEU B 1 36 ? -6.547 9.227 0.883 1 80.81 36 LEU B N 1
ATOM 4221 C CA . LEU B 1 36 ? -7.547 9.07 -0.166 1 80.81 36 LEU B CA 1
ATOM 4222 C C . LEU B 1 36 ? -6.902 8.609 -1.469 1 80.81 36 LEU B C 1
ATOM 4224 O O . LEU B 1 36 ? -5.754 8.945 -1.752 1 80.81 36 LEU B O 1
ATOM 4228 N N . ARG B 1 37 ? -7.617 7.832 -2.293 1 83.19 37 ARG B N 1
ATOM 4229 C CA . ARG B 1 37 ? -7.117 7.496 -3.623 1 83.19 37 ARG B CA 1
ATOM 4230 C C . ARG B 1 37 ? -6.969 8.75 -4.484 1 83.19 37 ARG B C 1
ATOM 4232 O O . ARG B 1 37 ? -7.934 9.484 -4.688 1 83.19 37 ARG B O 1
ATOM 4239 N N . PRO B 1 38 ? -5.812 8.961 -4.973 1 82.12 38 PRO B N 1
ATOM 4240 C CA . PRO B 1 38 ? -5.469 10.258 -5.555 1 82.12 38 PRO B CA 1
ATOM 4241 C C . PRO B 1 38 ? -6.109 10.484 -6.922 1 82.12 38 PRO B C 1
ATOM 4243 O O . PRO B 1 38 ? -5.965 11.562 -7.508 1 82.12 38 PRO B O 1
ATOM 4246 N N . TYR B 1 39 ? -6.945 9.594 -7.395 1 85.75 39 TYR B N 1
ATOM 4247 C CA . TYR B 1 39 ? -7.516 9.758 -8.727 1 85.75 39 TYR B CA 1
ATOM 4248 C C . TYR B 1 39 ? -9.016 10 -8.648 1 85.75 39 TYR B C 1
ATOM 4250 O O . TYR B 1 39 ? -9.695 10.047 -9.68 1 85.75 39 TYR B O 1
ATOM 4258 N N . ILE B 1 40 ? -9.492 10.234 -7.477 1 89.62 40 ILE B N 1
ATOM 4259 C CA . ILE B 1 40 ? -10.906 10.57 -7.305 1 89.62 40 ILE B CA 1
ATOM 4260 C C . ILE B 1 40 ? -11.148 12.016 -7.73 1 89.62 40 ILE B C 1
ATOM 4262 O O . ILE B 1 40 ? -10.406 12.914 -7.332 1 89.62 40 ILE B O 1
ATOM 4266 N N . LYS B 1 41 ? -12.172 12.164 -8.492 1 90.88 41 LYS B N 1
ATOM 4267 C CA . LYS B 1 41 ? -12.586 13.516 -8.859 1 90.88 41 LYS B CA 1
ATOM 4268 C C . LYS B 1 41 ? -13.422 14.148 -7.746 1 90.88 41 LYS B C 1
ATOM 4270 O O . LYS B 1 41 ? -14.328 13.516 -7.203 1 90.88 41 LYS B O 1
ATOM 4275 N N . VAL B 1 42 ? -13.094 15.367 -7.5 1 92.69 42 VAL B N 1
ATOM 4276 C CA . VAL B 1 42 ? -13.805 16.078 -6.441 1 92.69 42 VAL B CA 1
ATOM 4277 C C . VAL B 1 42 ? -15.289 16.188 -6.801 1 92.69 42 VAL B C 1
ATOM 4279 O O . VAL B 1 42 ? -16.156 15.992 -5.945 1 92.69 42 VAL B O 1
ATOM 4282 N N . SER B 1 43 ? -15.547 16.375 -8.047 1 90.12 43 SER B N 1
ATOM 4283 C CA . SER B 1 43 ? -16.906 16.594 -8.516 1 90.12 43 SER B CA 1
ATOM 4284 C C . SER B 1 43 ? -17.719 15.297 -8.469 1 90.12 43 SER B C 1
ATOM 4286 O O . SER B 1 43 ? -18.953 15.32 -8.477 1 90.12 43 SER B O 1
ATOM 4288 N N . ALA B 1 44 ? -17.062 14.203 -8.344 1 89.06 44 ALA B N 1
ATOM 4289 C CA . ALA B 1 44 ? -17.75 12.906 -8.375 1 89.06 44 ALA B CA 1
ATOM 4290 C C . ALA B 1 44 ? -18.172 12.477 -6.969 1 89.06 44 ALA B C 1
ATOM 4292 O O . ALA B 1 44 ? -18.953 11.547 -6.812 1 89.06 44 ALA B O 1
ATOM 4293 N N . ILE B 1 45 ? -17.688 13.172 -5.949 1 90.62 45 ILE B N 1
ATOM 4294 C CA . ILE B 1 45 ? -18.047 12.828 -4.578 1 90.62 45 ILE B CA 1
ATOM 4295 C C . ILE B 1 45 ? -19.547 13.047 -4.363 1 90.62 45 ILE B C 1
ATOM 4297 O O . ILE B 1 45 ? -20.047 14.148 -4.59 1 90.62 45 ILE B O 1
ATOM 4301 N N . PRO B 1 46 ? -20.172 12.016 -3.895 1 89.25 46 PRO B N 1
ATOM 4302 C CA . PRO B 1 46 ? -21.625 12.125 -3.781 1 89.25 46 PRO B CA 1
ATOM 4303 C C . PRO B 1 46 ? -22.062 13.156 -2.74 1 89.25 46 PRO B C 1
ATOM 4305 O O . PRO B 1 46 ? -21.422 13.281 -1.69 1 89.25 46 PRO B O 1
ATOM 4308 N N . ALA B 1 47 ? -23.109 13.852 -3.094 1 87.44 47 ALA B N 1
ATOM 4309 C CA . ALA B 1 47 ? -23.766 14.781 -2.182 1 87.44 47 ALA B CA 1
ATOM 4310 C C . ALA B 1 47 ? -22.781 15.812 -1.646 1 87.44 47 ALA B C 1
ATOM 4312 O O . ALA B 1 47 ? -22.75 16.094 -0.445 1 87.44 47 ALA B O 1
ATOM 4313 N N . PHE B 1 48 ? -21.875 16.156 -2.432 1 92 48 PHE B N 1
ATOM 4314 C CA . PHE B 1 48 ? -20.906 17.172 -2.061 1 92 48 PHE B CA 1
ATOM 4315 C C . PHE B 1 48 ? -20.906 18.328 -3.059 1 92 48 PHE B C 1
ATOM 4317 O O . PHE B 1 48 ? -20.891 18.109 -4.27 1 92 48 PHE B O 1
ATOM 4324 N N . ASP B 1 49 ? -21.047 19.516 -2.51 1 93.62 49 ASP B N 1
ATOM 4325 C CA . ASP B 1 49 ? -21 20.719 -3.326 1 93.62 49 ASP B CA 1
ATOM 4326 C C . ASP B 1 49 ? -19.641 21.406 -3.201 1 93.62 49 ASP B C 1
ATOM 4328 O O . ASP B 1 49 ? -19.422 22.172 -2.266 1 93.62 49 ASP B O 1
ATOM 4332 N N . PRO B 1 50 ? -18.812 21.266 -4.164 1 93.56 50 PRO B N 1
ATOM 4333 C CA . PRO B 1 50 ? -17.469 21.844 -4.094 1 93.56 50 PRO B CA 1
ATOM 4334 C C . PRO B 1 50 ? -17.453 23.359 -4.266 1 93.56 50 PRO B C 1
ATOM 4336 O O . PRO B 1 50 ? -16.438 24.016 -3.99 1 93.56 50 PRO B O 1
ATOM 4339 N N . THR B 1 51 ? -18.516 23.922 -4.719 1 92.25 51 THR B N 1
ATOM 4340 C CA . THR B 1 51 ? -18.578 25.359 -4.961 1 92.25 51 THR B CA 1
ATOM 4341 C C . THR B 1 51 ? -18.453 26.141 -3.654 1 92.25 51 THR B C 1
ATOM 4343 O O . THR B 1 51 ? -18.188 27.344 -3.66 1 92.25 51 THR B O 1
ATOM 4346 N N . LYS B 1 52 ? -18.609 25.5 -2.568 1 92 52 LYS B N 1
ATOM 4347 C CA . LYS B 1 52 ? -18.531 26.156 -1.264 1 92 52 LYS B CA 1
ATOM 4348 C C . LYS B 1 52 ? -17.094 26.266 -0.785 1 92 52 LYS B C 1
ATOM 4350 O O . LYS B 1 52 ? -16.797 27.016 0.153 1 92 52 LYS B O 1
ATOM 4355 N N . LEU B 1 53 ? -16.219 25.578 -1.469 1 90.5 53 LEU B N 1
ATOM 4356 C CA . LEU B 1 53 ? -14.812 25.656 -1.111 1 90.5 53 LEU B CA 1
ATOM 4357 C C . LEU B 1 53 ? -14.219 27 -1.532 1 90.5 53 LEU B C 1
ATOM 4359 O O . LEU B 1 53 ? -14.57 27.531 -2.586 1 90.5 53 LEU B O 1
ATOM 4363 N N . PRO B 1 54 ? -13.352 27.438 -0.676 1 85.12 54 PRO B N 1
ATOM 4364 C CA . PRO B 1 54 ? -12.695 28.672 -1.062 1 85.12 54 PRO B CA 1
ATOM 4365 C C . PRO B 1 54 ? -11.922 28.562 -2.375 1 85.12 54 PRO B C 1
ATOM 4367 O O . PRO B 1 54 ? -11.297 27.531 -2.633 1 85.12 54 PRO B O 1
ATOM 4370 N N . TYR B 1 55 ? -12.023 29.531 -3.258 1 77.69 55 TYR B N 1
ATOM 4371 C CA . TYR B 1 55 ? -11.273 29.688 -4.496 1 77.69 55 TYR B CA 1
ATOM 4372 C C . TYR B 1 55 ? -11.711 28.672 -5.539 1 77.69 55 TYR B C 1
ATOM 4374 O O . TYR B 1 55 ? -11.047 28.484 -6.562 1 77.69 55 TYR B O 1
ATOM 4382 N N . TRP B 1 56 ? -12.758 27.922 -5.223 1 87.44 56 TRP B N 1
ATOM 4383 C CA . TRP B 1 56 ? -13.25 26.953 -6.203 1 87.44 56 TRP B CA 1
ATOM 4384 C C . TRP B 1 56 ? -13.719 27.656 -7.473 1 87.44 56 TRP B C 1
ATOM 4386 O O . TRP B 1 56 ? -13.703 27.078 -8.555 1 87.44 56 TRP B O 1
ATOM 4396 N N . ASP B 1 57 ? -14.094 28.875 -7.301 1 85.38 57 ASP B N 1
ATOM 4397 C CA . ASP B 1 57 ? -14.555 29.672 -8.43 1 85.38 57 ASP B CA 1
ATOM 4398 C C . ASP B 1 57 ? -13.469 29.797 -9.5 1 85.38 57 ASP B C 1
ATOM 4400 O O . ASP B 1 57 ? -13.773 29.891 -10.688 1 85.38 57 ASP B O 1
ATOM 4404 N N . ILE B 1 58 ? -12.289 29.766 -9.109 1 79 58 ILE B N 1
ATOM 4405 C CA . ILE B 1 58 ? -11.18 29.828 -10.047 1 79 58 ILE B CA 1
ATOM 4406 C C . ILE B 1 58 ? -11.203 28.609 -10.961 1 79 58 ILE B C 1
ATOM 4408 O O . ILE B 1 58 ? -11.023 28.719 -12.172 1 79 58 ILE B O 1
ATOM 4412 N N . TYR B 1 59 ? -11.453 27.484 -10.375 1 84.19 59 TYR B N 1
ATOM 4413 C CA . TYR B 1 59 ? -11.516 26.25 -11.156 1 84.19 59 TYR B CA 1
ATOM 4414 C C . TYR B 1 59 ? -12.695 26.266 -12.117 1 84.19 59 TYR B C 1
ATOM 4416 O O . TYR B 1 59 ? -12.602 25.766 -13.234 1 84.19 59 TYR B O 1
ATOM 4424 N N . VAL B 1 60 ? -13.75 26.781 -11.641 1 87.75 60 VAL B N 1
ATOM 4425 C CA . VAL B 1 60 ? -14.945 26.891 -12.477 1 87.75 60 VAL B CA 1
ATOM 4426 C C . VAL B 1 60 ? -14.672 27.828 -13.656 1 87.75 60 VAL B C 1
ATOM 4428 O O . VAL B 1 60 ? -15 27.5 -14.797 1 87.75 60 VAL B O 1
ATOM 4431 N N . ASN B 1 61 ? -14.07 28.891 -13.336 1 84.81 61 ASN B N 1
ATOM 4432 C CA . ASN B 1 61 ? -13.75 29.875 -14.367 1 84.81 61 ASN B CA 1
ATOM 4433 C C . ASN B 1 61 ? -12.789 29.297 -15.406 1 84.81 61 ASN B C 1
ATOM 4435 O O . ASN B 1 61 ? -12.891 29.609 -16.594 1 84.81 61 ASN B O 1
ATOM 4439 N N . GLU B 1 62 ? -11.93 28.453 -14.961 1 83.56 62 GLU B N 1
ATOM 4440 C CA . GLU B 1 62 ? -10.953 27.828 -15.852 1 83.56 62 GLU B CA 1
ATOM 4441 C C . GLU B 1 62 ? -11.523 26.578 -16.5 1 83.56 62 GLU B C 1
ATOM 4443 O O . GLU B 1 62 ? -10.844 25.906 -17.281 1 83.56 62 GLU B O 1
ATOM 4448 N N . LYS B 1 63 ? -12.758 26.203 -16.188 1 88.75 63 LYS B N 1
ATOM 4449 C CA . LYS B 1 63 ? -13.445 25.031 -16.719 1 88.75 63 LYS B CA 1
ATOM 4450 C C . LYS B 1 63 ? -12.703 23.75 -16.359 1 88.75 63 LYS B C 1
ATOM 4452 O O . LYS B 1 63 ? -12.594 22.844 -17.172 1 88.75 63 LYS B O 1
ATOM 4457 N N . LYS B 1 64 ? -12.109 23.734 -15.227 1 87.12 64 LYS B N 1
ATOM 4458 C CA . LYS B 1 64 ? -11.359 22.578 -14.75 1 87.12 64 LYS B CA 1
ATOM 4459 C C . LYS B 1 64 ? -12.023 21.969 -13.523 1 87.12 64 LYS B C 1
ATOM 4461 O O . LYS B 1 64 ? -11.516 20.984 -12.961 1 87.12 64 LYS B O 1
ATOM 4466 N N . ASP B 1 65 ? -13.172 22.484 -13.18 1 88.69 65 ASP B N 1
ATOM 4467 C CA . ASP B 1 65 ? -13.836 22.078 -11.945 1 88.69 65 ASP B CA 1
ATOM 4468 C C . ASP B 1 65 ? -14.219 20.594 -11.984 1 88.69 65 ASP B C 1
ATOM 4470 O O . ASP B 1 65 ? -14.172 19.906 -10.969 1 88.69 65 ASP B O 1
ATOM 4474 N N . LYS B 1 66 ? -14.477 20.078 -13.172 1 88.81 66 LYS B N 1
ATOM 4475 C CA . LYS B 1 66 ? -14.945 18.688 -13.297 1 88.81 66 LYS B CA 1
ATOM 4476 C C . LYS B 1 66 ? -13.773 17.719 -13.391 1 88.81 66 LYS B C 1
ATOM 4478 O O . LYS B 1 66 ? -13.953 16.516 -13.227 1 88.81 66 LYS B O 1
ATOM 4483 N N . SER B 1 67 ? -12.625 18.281 -13.531 1 89.56 67 SER B N 1
ATOM 4484 C CA . SER B 1 67 ? -11.484 17.406 -13.766 1 89.56 67 SER B CA 1
ATOM 4485 C C . SER B 1 67 ? -10.516 17.422 -12.586 1 89.56 67 SER B C 1
ATOM 4487 O O . SER B 1 67 ? -9.531 16.688 -12.562 1 89.56 67 SER B O 1
ATOM 4489 N N . ILE B 1 68 ? -10.898 18.172 -11.594 1 90.75 68 ILE B N 1
ATOM 4490 C CA . ILE B 1 68 ? -9.984 18.312 -10.469 1 90.75 68 ILE B CA 1
ATOM 4491 C C . ILE B 1 68 ? -9.984 17.031 -9.633 1 90.75 68 ILE B C 1
ATOM 4493 O O . ILE B 1 68 ? -11.047 16.547 -9.227 1 90.75 68 ILE B O 1
ATOM 4497 N N . LEU B 1 69 ? -8.773 16.547 -9.477 1 90.44 69 LEU B N 1
ATOM 4498 C CA . LEU B 1 69 ? -8.594 15.359 -8.641 1 90.44 69 LEU B CA 1
ATOM 4499 C C . LEU B 1 69 ? -8.227 15.758 -7.215 1 90.44 69 LEU B C 1
ATOM 4501 O O . LEU B 1 69 ? -7.73 16.859 -6.98 1 90.44 69 LEU B O 1
ATOM 4505 N N . VAL B 1 70 ? -8.523 14.898 -6.309 1 88.25 70 VAL B N 1
ATOM 4506 C CA . VAL B 1 70 ? -8.117 15.125 -4.926 1 88.25 70 VAL B CA 1
ATOM 4507 C C . VAL B 1 70 ? -6.594 15.234 -4.848 1 88.25 70 VAL B C 1
ATOM 4509 O O . VAL B 1 70 ? -6.062 16.078 -4.133 1 88.25 70 VAL B O 1
ATOM 4512 N N . GLY B 1 71 ? -5.914 14.344 -5.645 1 78.81 71 GLY B N 1
ATOM 4513 C CA . GLY B 1 71 ? -4.465 14.438 -5.711 1 78.81 71 GLY B CA 1
ATOM 4514 C C . GLY B 1 71 ? -3.771 13.805 -4.52 1 78.81 71 GLY B C 1
ATOM 4515 O O . GLY B 1 71 ? -4.43 13.305 -3.604 1 78.81 71 GLY B O 1
ATOM 4516 N N . GLY B 1 72 ? -2.367 13.75 -4.57 1 74.38 72 GLY B N 1
ATOM 4517 C CA . GLY B 1 72 ? -1.555 13.141 -3.531 1 74.38 72 GLY B CA 1
ATOM 4518 C C . GLY B 1 72 ? -0.569 12.117 -4.07 1 74.38 72 GLY B C 1
ATOM 4519 O O . GLY B 1 72 ? -0.097 12.234 -5.203 1 74.38 72 GLY B O 1
ATOM 4520 N N . THR B 1 73 ? -0.095 11.43 -3.158 1 64.81 73 THR B N 1
ATOM 4521 C CA . THR B 1 73 ? 0.914 10.453 -3.555 1 64.81 73 THR B CA 1
ATOM 4522 C C . THR B 1 73 ? 0.406 9.031 -3.332 1 64.81 73 THR B C 1
ATOM 4524 O O . THR B 1 73 ? -0.271 8.758 -2.34 1 64.81 73 THR B O 1
ATOM 4527 N N . ILE B 1 74 ? 0.415 8.297 -4.391 1 62.88 74 ILE B N 1
ATOM 4528 C CA . ILE B 1 74 ? 0.084 6.883 -4.285 1 62.88 74 ILE B CA 1
ATOM 4529 C C . ILE B 1 74 ? 1.229 6.039 -4.844 1 62.88 74 ILE B C 1
ATOM 4531 O O . ILE B 1 74 ? 1.691 6.273 -5.961 1 62.88 74 ILE B O 1
ATOM 4535 N N . ALA B 1 75 ? 1.678 5.234 -4.078 1 59.19 75 ALA B N 1
ATOM 4536 C CA . ALA B 1 75 ? 2.725 4.316 -4.516 1 59.19 75 ALA B CA 1
ATOM 4537 C C . ALA B 1 75 ? 3.959 5.078 -4.992 1 59.19 75 ALA B C 1
ATOM 4539 O O . ALA B 1 75 ? 4.547 4.742 -6.02 1 59.19 75 ALA B O 1
ATOM 4540 N N . GLY B 1 76 ? 4.277 6.219 -4.277 1 56.09 76 GLY B N 1
ATOM 4541 C CA . GLY B 1 76 ? 5.477 6.984 -4.574 1 56.09 76 GLY B CA 1
ATOM 4542 C C . GLY B 1 76 ? 5.301 7.953 -5.727 1 56.09 76 GLY B C 1
ATOM 4543 O O . GLY B 1 76 ? 6.219 8.703 -6.062 1 56.09 76 GLY B O 1
ATOM 4544 N N . GLN B 1 77 ? 4.176 7.852 -6.246 1 62.47 77 GLN B N 1
ATOM 4545 C CA . GLN B 1 77 ? 3.932 8.727 -7.391 1 62.47 77 GLN B CA 1
ATOM 4546 C C . GLN B 1 77 ? 3.012 9.883 -7.012 1 62.47 77 GLN B C 1
ATOM 4548 O O . GLN B 1 77 ? 1.962 9.672 -6.398 1 62.47 77 GLN B O 1
ATOM 4553 N N . PHE B 1 78 ? 3.514 11.008 -7.375 1 66.56 78 PHE B N 1
ATOM 4554 C CA . PHE B 1 78 ? 2.705 12.195 -7.129 1 66.56 78 PHE B CA 1
ATOM 4555 C C . PHE B 1 78 ? 1.663 12.375 -8.227 1 66.56 78 PHE B C 1
ATOM 4557 O O . PHE B 1 78 ? 1.983 12.297 -9.414 1 66.56 78 PHE B O 1
ATOM 4564 N N . MET B 1 79 ? 0.454 12.438 -7.828 1 71.56 79 MET B N 1
ATOM 4565 C CA . MET B 1 79 ? -0.642 12.758 -8.742 1 71.56 79 MET B CA 1
ATOM 4566 C C . MET B 1 79 ? -1.136 14.18 -8.531 1 71.56 79 MET B C 1
ATOM 4568 O O . MET B 1 79 ? -1.461 14.57 -7.406 1 71.56 79 MET B O 1
ATOM 4572 N N . ALA B 1 80 ? -1.212 14.844 -9.539 1 73.81 80 ALA B N 1
ATOM 4573 C CA . ALA B 1 80 ? -1.6 16.25 -9.461 1 73.81 80 ALA B CA 1
ATOM 4574 C C . ALA B 1 80 ? -3.064 16.391 -9.055 1 73.81 80 ALA B C 1
ATOM 4576 O O . ALA B 1 80 ? -3.906 15.586 -9.453 1 73.81 80 ALA B O 1
ATOM 4577 N N . GLY B 1 81 ? -3.316 17.281 -8.266 1 81.94 81 GLY B N 1
ATOM 4578 C CA . GLY B 1 81 ? -4.645 17.656 -7.801 1 81.94 81 GLY B CA 1
ATOM 4579 C C . GLY B 1 81 ? -4.633 18.781 -6.789 1 81.94 81 GLY B C 1
ATOM 4580 O O . GLY B 1 81 ? -3.895 19.766 -6.953 1 81.94 81 GLY B O 1
ATOM 4581 N N . LEU B 1 82 ? -5.5 18.625 -5.867 1 83.88 82 LEU B N 1
ATOM 4582 C CA . LEU B 1 82 ? -5.566 19.625 -4.816 1 83.88 82 LEU B CA 1
ATOM 4583 C C . LEU B 1 82 ? -4.289 19.625 -3.982 1 83.88 82 LEU B C 1
ATOM 4585 O O . LEU B 1 82 ? -3.662 18.578 -3.799 1 83.88 82 LEU B O 1
ATOM 4589 N N . SER B 1 83 ? -3.939 20.812 -3.617 1 77.81 83 SER B N 1
ATOM 4590 C CA . SER B 1 83 ? -2.799 20.906 -2.709 1 77.81 83 SER B CA 1
ATOM 4591 C C . SER B 1 83 ? -3.121 20.281 -1.354 1 77.81 83 SER B C 1
ATOM 4593 O O . SER B 1 83 ? -4.273 19.938 -1.08 1 77.81 83 SER B O 1
ATOM 4595 N N . GLY B 1 84 ? -2.129 20.078 -0.514 1 77.31 84 GLY B N 1
ATOM 4596 C CA . GLY B 1 84 ? -2.334 19.516 0.809 1 77.31 84 GLY B CA 1
ATOM 4597 C C . GLY B 1 84 ? -3.328 20.297 1.646 1 77.31 84 GLY B C 1
ATOM 4598 O O . GLY B 1 84 ? -4.227 19.719 2.26 1 77.31 84 GLY B O 1
ATOM 4599 N N . GLY B 1 85 ? -3.145 21.578 1.641 1 78.5 85 GLY B N 1
ATOM 4600 C CA . GLY B 1 85 ? -4.059 22.422 2.379 1 78.5 85 GLY B CA 1
ATOM 4601 C C . GLY B 1 85 ? -5.469 22.422 1.824 1 78.5 85 GLY B C 1
ATOM 4602 O O . GLY B 1 85 ? -6.441 22.406 2.582 1 78.5 85 GLY B O 1
ATOM 4603 N N . GLN B 1 86 ? -5.547 22.391 0.546 1 82.56 86 GLN B N 1
ATOM 4604 C CA . GLN B 1 86 ? -6.859 22.328 -0.094 1 82.56 86 GLN B CA 1
ATOM 4605 C C . GLN B 1 86 ? -7.566 21.016 0.207 1 82.56 86 GLN B C 1
ATOM 4607 O O . GLN B 1 86 ? -8.789 20.984 0.363 1 82.56 86 GLN B O 1
ATOM 4612 N N . ARG B 1 87 ? -6.809 20.047 0.244 1 86.88 87 ARG B N 1
ATOM 4613 C CA . ARG B 1 87 ? -7.383 18.734 0.547 1 86.88 87 ARG B CA 1
ATOM 4614 C C . ARG B 1 87 ? -7.965 18.703 1.956 1 86.88 87 ARG B C 1
ATOM 4616 O O . ARG B 1 87 ? -9.023 18.125 2.182 1 86.88 87 ARG B O 1
ATOM 4623 N N . LYS B 1 88 ? -7.32 19.312 2.852 1 85.75 88 LYS B N 1
ATOM 4624 C CA . LYS B 1 88 ? -7.812 19.375 4.223 1 85.75 88 LYS B CA 1
ATOM 4625 C C . LYS B 1 88 ? -9.102 20.188 4.305 1 85.75 88 LYS B C 1
ATOM 4627 O O . LYS B 1 88 ? -10.031 19.828 5.031 1 85.75 88 LYS B O 1
ATOM 4632 N N . LEU B 1 89 ? -9.109 21.234 3.562 1 89.06 89 LEU B N 1
ATOM 4633 C CA . LEU B 1 89 ? -10.305 22.062 3.533 1 89.06 89 LEU B CA 1
ATOM 4634 C C . LEU B 1 89 ? -11.469 21.312 2.893 1 89.06 89 LEU B C 1
ATOM 4636 O O . LEU B 1 89 ? -12.625 21.484 3.301 1 89.06 89 LEU B O 1
ATOM 4640 N N . LEU B 1 90 ? -11.117 20.578 1.918 1 91.12 90 LEU B N 1
ATOM 4641 C CA . LEU B 1 90 ? -12.133 19.766 1.271 1 91.12 90 LEU B CA 1
ATOM 4642 C C . LEU B 1 90 ? -12.766 18.797 2.264 1 91.12 90 LEU B C 1
ATOM 4644 O O . LEU B 1 90 ? -13.992 18.688 2.336 1 91.12 90 LEU B O 1
ATOM 4648 N N . LEU B 1 91 ? -11.992 18.141 3.031 1 90.75 91 LEU B N 1
ATOM 4649 C CA . LEU B 1 91 ? -12.492 17.172 4 1 90.75 91 LEU B CA 1
ATOM 4650 C C . LEU B 1 91 ? -13.305 17.859 5.09 1 90.75 91 LEU B C 1
ATOM 4652 O O . LEU B 1 91 ? -14.336 17.344 5.52 1 90.75 91 LEU B O 1
ATOM 4656 N N . PHE B 1 92 ? -12.828 19 5.477 1 91.5 92 PHE B N 1
ATOM 4657 C CA . PHE B 1 92 ? -13.531 19.766 6.492 1 91.5 92 PHE B CA 1
ATOM 4658 C C . PHE B 1 92 ? -14.906 20.203 5.992 1 91.5 92 PHE B C 1
ATOM 4660 O O . PHE B 1 92 ? -15.906 20.078 6.703 1 91.5 92 PHE B O 1
ATOM 4667 N N . GLU B 1 93 ? -14.914 20.688 4.797 1 93.56 93 GLU B N 1
ATOM 4668 C CA . GLU B 1 93 ? -16.172 21.094 4.191 1 93.56 93 GLU B CA 1
ATOM 4669 C C . GLU B 1 93 ? -17.109 19.906 3.992 1 93.56 93 GLU B C 1
ATOM 4671 O O . GLU B 1 93 ? -18.328 20.031 4.148 1 93.56 93 GLU B O 1
ATOM 4676 N N . LEU B 1 94 ? -16.531 18.875 3.65 1 92.19 94 LEU B N 1
ATOM 4677 C CA . LEU B 1 94 ? -17.328 17.672 3.455 1 92.19 94 LEU B CA 1
ATOM 4678 C C . LEU B 1 94 ? -18 17.25 4.754 1 92.19 94 LEU B C 1
ATOM 4680 O O . LEU B 1 94 ? -19.188 16.906 4.758 1 92.19 94 LEU B O 1
ATOM 4684 N N . ILE B 1 95 ? -17.344 17.25 5.828 1 91.12 95 ILE B N 1
ATOM 4685 C CA . ILE B 1 95 ? -17.906 16.906 7.129 1 91.12 95 ILE B CA 1
ATOM 4686 C C . ILE B 1 95 ? -19.047 17.859 7.461 1 91.12 95 ILE B C 1
ATOM 4688 O O . ILE B 1 95 ? -20.094 17.438 7.949 1 91.12 95 ILE B O 1
ATOM 4692 N N . PHE B 1 96 ? -18.812 19.109 7.23 1 93.25 96 PHE B N 1
ATOM 4693 C CA . PHE B 1 96 ? -19.828 20.109 7.508 1 93.25 96 PHE B CA 1
ATOM 4694 C C . PHE B 1 96 ? -21.109 19.812 6.738 1 93.25 96 PHE B C 1
ATOM 4696 O O . PHE B 1 96 ? -22.203 19.766 7.324 1 93.25 96 PHE B O 1
ATOM 4703 N N . GLN B 1 97 ? -20.891 19.516 5.449 1 92.62 97 GLN B N 1
ATOM 4704 C CA . GLN B 1 97 ? -22.062 19.312 4.605 1 92.62 97 GLN B CA 1
ATOM 4705 C C . GLN B 1 97 ? -22.75 17.984 4.949 1 92.62 97 GLN B C 1
ATOM 4707 O O . GLN B 1 97 ? -23.984 17.906 4.938 1 92.62 97 GLN B O 1
ATOM 4712 N N . ARG B 1 98 ? -22 17 5.285 1 91 98 ARG B N 1
ATOM 4713 C CA . ARG B 1 98 ? -22.562 15.672 5.547 1 91 98 ARG B CA 1
ATOM 4714 C C . ARG B 1 98 ? -23.266 15.633 6.895 1 91 98 ARG B C 1
ATOM 4716 O O . ARG B 1 98 ? -24.25 14.914 7.059 1 91 98 ARG B O 1
ATOM 4723 N N . THR B 1 99 ? -22.797 16.297 7.77 1 90.5 99 THR B N 1
ATOM 4724 C CA . THR B 1 99 ? -23.344 16.234 9.117 1 90.5 99 THR B CA 1
ATOM 4725 C C . THR B 1 99 ? -24.453 17.266 9.289 1 90.5 99 THR B C 1
ATOM 4727 O O . THR B 1 99 ? -25.156 17.266 10.305 1 90.5 99 THR B O 1
ATOM 4730 N N . ALA B 1 100 ? -24.656 18.062 8.305 1 91.12 100 ALA B N 1
ATOM 4731 C CA . ALA B 1 100 ? -25.641 19.141 8.398 1 91.12 100 ALA B CA 1
ATOM 4732 C C . ALA B 1 100 ? -27.047 18.594 8.586 1 91.12 100 ALA B C 1
ATOM 4734 O O . ALA B 1 100 ? -27.906 19.234 9.195 1 91.12 100 ALA B O 1
ATOM 4735 N N . SER B 1 101 ? -27.297 17.406 8.125 1 88.38 101 SER B N 1
ATOM 4736 C CA . SER B 1 101 ? -28.625 16.828 8.164 1 88.38 101 SER B CA 1
ATOM 4737 C C . SER B 1 101 ? -28.891 16.125 9.5 1 88.38 101 SER B C 1
ATOM 4739 O O . SER B 1 101 ? -30.016 15.742 9.789 1 88.38 101 SER B O 1
ATOM 4741 N N . GLN B 1 102 ? -27.859 16.016 10.305 1 91.56 102 GLN B N 1
ATOM 4742 C CA . GLN B 1 102 ? -28 15.328 11.586 1 91.56 102 GLN B CA 1
ATOM 4743 C C . GLN B 1 102 ? -27.734 16.281 12.75 1 91.56 102 GLN B C 1
ATOM 4745 O O . GLN B 1 102 ? -27.266 17.406 12.539 1 91.56 102 GLN B O 1
ATOM 4750 N N . ASP B 1 103 ? -28.188 15.711 13.945 1 91.25 103 ASP B N 1
ATOM 4751 C CA . ASP B 1 103 ? -28 16.531 15.133 1 91.25 103 ASP B CA 1
ATOM 4752 C C . ASP B 1 103 ? -27.344 15.727 16.25 1 91.25 103 ASP B C 1
ATOM 4754 O O . ASP B 1 103 ? -27.359 14.492 16.234 1 91.25 103 ASP B O 1
ATOM 4758 N N . ASN B 1 104 ? -26.672 16.438 17.125 1 90.06 104 ASN B N 1
ATOM 4759 C CA . ASN B 1 104 ? -26.141 15.891 18.359 1 90.06 104 ASN B CA 1
ATOM 4760 C C . ASN B 1 104 ? -25.031 14.867 18.109 1 90.06 104 ASN B C 1
ATOM 4762 O O . ASN B 1 104 ? -24.984 13.82 18.75 1 90.06 104 ASN B O 1
ATOM 4766 N N . LEU B 1 105 ? -24.266 15.188 17.125 1 91.44 105 LEU B N 1
ATOM 4767 C CA . LEU B 1 105 ? -23.125 14.328 16.844 1 91.44 105 LEU B CA 1
ATOM 4768 C C . LEU B 1 105 ? -21.906 14.75 17.656 1 91.44 105 LEU B C 1
ATOM 4770 O O . LEU B 1 105 ? -21.828 15.891 18.109 1 91.44 105 LEU B O 1
ATOM 4774 N N . LEU B 1 106 ? -21.062 13.789 17.906 1 91.69 106 LEU B N 1
ATOM 4775 C CA . LEU B 1 106 ? -19.719 14.086 18.391 1 91.69 106 LEU B CA 1
ATOM 4776 C C . LEU B 1 106 ? -18.703 14.031 17.25 1 91.69 106 LEU B C 1
ATOM 4778 O O . LEU B 1 106 ? -18.453 12.969 16.688 1 91.69 106 LEU B O 1
ATOM 4782 N N . ILE B 1 107 ? -18.188 15.164 16.953 1 92.38 107 ILE B N 1
ATOM 4783 C CA . ILE B 1 107 ? -17.234 15.266 15.859 1 92.38 107 ILE B CA 1
ATOM 4784 C C . ILE B 1 107 ? -15.836 15.523 16.438 1 92.38 107 ILE B C 1
ATOM 4786 O O . ILE B 1 107 ? -15.617 16.531 17.125 1 92.38 107 ILE B O 1
ATOM 4790 N N . VAL B 1 108 ? -15.008 14.594 16.172 1 91.75 108 VAL B N 1
ATOM 4791 C CA . VAL B 1 108 ? -13.633 14.695 16.656 1 91.75 108 VAL B CA 1
ATOM 4792 C C . VAL B 1 108 ? -12.695 15.016 15.5 1 91.75 108 VAL B C 1
ATOM 4794 O O . VAL B 1 108 ? -12.625 14.266 14.523 1 91.75 108 VAL B O 1
ATOM 4797 N N . LEU B 1 109 ? -12 16.078 15.633 1 90.38 109 LEU B N 1
ATOM 4798 C CA . LEU B 1 109 ? -11.078 16.547 14.594 1 90.38 109 LEU B CA 1
ATOM 4799 C C . LEU B 1 109 ? -9.641 16.562 15.102 1 90.38 109 LEU B C 1
ATOM 4801 O O . LEU B 1 109 ? -9.328 17.266 16.062 1 90.38 109 LEU B O 1
ATOM 4805 N N . ASP B 1 110 ? -8.812 15.758 14.414 1 87.06 110 ASP B N 1
ATOM 4806 C CA . ASP B 1 110 ? -7.41 15.672 14.797 1 87.06 110 ASP B CA 1
ATOM 4807 C C . ASP B 1 110 ? -6.531 16.484 13.859 1 87.06 110 ASP B C 1
ATOM 4809 O O . ASP B 1 110 ? -6.156 16.016 12.781 1 87.06 110 ASP B O 1
ATOM 4813 N N . GLU B 1 111 ? -6.113 17.578 14.211 1 83 111 GLU B N 1
ATOM 4814 C CA . GLU B 1 111 ? -5.266 18.5 13.469 1 83 111 GLU B CA 1
ATOM 4815 C C . GLU B 1 111 ? -5.766 18.688 12.039 1 83 111 GLU B C 1
ATOM 4817 O O . GLU B 1 111 ? -5 18.531 11.086 1 83 111 GLU B O 1
ATOM 4822 N N . PRO B 1 112 ? -6.996 19.109 11.945 1 84.69 112 PRO B N 1
ATOM 4823 C CA . PRO B 1 112 ? -7.598 19.188 10.609 1 84.69 112 PRO B CA 1
ATOM 4824 C C . PRO B 1 112 ? -7.055 20.359 9.789 1 84.69 112 PRO B C 1
ATOM 4826 O O . PRO B 1 112 ? -7.23 20.391 8.57 1 84.69 112 PRO B O 1
ATOM 4829 N N . PHE B 1 113 ? -6.363 21.281 10.477 1 83.12 113 PHE B N 1
ATOM 4830 C CA . PHE B 1 113 ? -5.988 22.5 9.781 1 83.12 113 PHE B CA 1
ATOM 4831 C C . PHE B 1 113 ? -4.473 22.625 9.688 1 83.12 113 PHE B C 1
ATOM 4833 O O . PHE B 1 113 ? -3.949 23.719 9.477 1 83.12 113 PHE B O 1
ATOM 4840 N N . ALA B 1 114 ? -3.883 21.484 9.852 1 75.56 114 ALA B N 1
ATOM 4841 C CA . ALA B 1 114 ? -2.434 21.469 9.672 1 75.56 114 ALA B CA 1
ATOM 4842 C C . ALA B 1 114 ? -2.059 21.812 8.234 1 75.56 114 ALA B C 1
ATOM 4844 O O . ALA B 1 114 ? -2.551 21.188 7.293 1 75.56 114 ALA B O 1
ATOM 4845 N N . GLY B 1 115 ? -1.289 22.859 7.996 1 71 115 GLY B N 1
ATOM 4846 C CA . GLY B 1 115 ? -0.835 23.219 6.66 1 71 115 GLY B CA 1
ATOM 4847 C C . GLY B 1 115 ? -1.772 24.172 5.941 1 71 115 GLY B C 1
ATOM 4848 O O . GLY B 1 115 ? -1.532 24.531 4.789 1 71 115 GLY B O 1
ATOM 4849 N N . VAL B 1 116 ? -2.863 24.531 6.598 1 78.81 116 VAL B N 1
ATOM 4850 C CA . VAL B 1 116 ? -3.809 25.469 6 1 78.81 116 VAL B CA 1
ATOM 4851 C C . VAL B 1 116 ? -3.371 26.891 6.297 1 78.81 116 VAL B C 1
ATOM 4853 O O . VAL B 1 116 ? -3.041 27.234 7.438 1 78.81 116 VAL B O 1
ATOM 4856 N N . THR B 1 117 ? -3.428 27.719 5.262 1 75.62 117 THR B N 1
ATOM 4857 C CA . THR B 1 117 ? -2.934 29.078 5.391 1 75.62 117 THR B CA 1
ATOM 4858 C C . THR B 1 117 ? -3.959 29.953 6.102 1 75.62 117 THR B C 1
ATOM 4860 O O . THR B 1 117 ? -5.129 29.594 6.223 1 75.62 117 THR B O 1
ATOM 4863 N N . ASP B 1 118 ? -3.477 31.094 6.547 1 76.38 118 ASP B N 1
ATOM 4864 C CA . ASP B 1 118 ? -4.266 32 7.367 1 76.38 118 ASP B CA 1
ATOM 4865 C C . ASP B 1 118 ? -5.438 32.594 6.578 1 76.38 118 ASP B C 1
ATOM 4867 O O . ASP B 1 118 ? -6.453 32.969 7.156 1 76.38 118 ASP B O 1
ATOM 4871 N N . ASP B 1 119 ? -5.238 32.594 5.309 1 75.94 119 ASP B N 1
ATOM 4872 C CA . ASP B 1 119 ? -6.293 33.188 4.484 1 75.94 119 ASP B CA 1
ATOM 4873 C C . ASP B 1 119 ? -7.586 32.375 4.602 1 75.94 119 ASP B C 1
ATOM 4875 O O . ASP B 1 119 ? -8.672 32.875 4.297 1 75.94 119 ASP B O 1
ATOM 4879 N N . PHE B 1 120 ? -7.535 31.203 5.211 1 85.06 120 PHE B N 1
ATOM 4880 C CA . PHE B 1 120 ? -8.711 30.344 5.27 1 85.06 120 PHE B CA 1
ATOM 4881 C C . PHE B 1 120 ? -9.305 30.344 6.676 1 85.06 120 PHE B C 1
ATOM 4883 O O . PHE B 1 120 ? -10.336 29.703 6.914 1 85.06 120 PHE B O 1
ATOM 4890 N N . VAL B 1 121 ? -8.766 31.094 7.586 1 86.12 121 VAL B N 1
ATOM 4891 C CA . VAL B 1 121 ? -9.164 31.062 8.984 1 86.12 121 VAL B CA 1
ATOM 4892 C C . VAL B 1 121 ? -10.609 31.531 9.125 1 86.12 121 VAL B C 1
ATOM 4894 O O . VAL B 1 121 ? -11.398 30.922 9.836 1 86.12 121 VAL B O 1
ATOM 4897 N N . PRO B 1 122 ? -10.977 32.625 8.398 1 88.5 122 PRO B N 1
ATOM 4898 C CA . PRO B 1 122 ? -12.383 33.031 8.5 1 88.5 122 PRO B CA 1
ATOM 4899 C C . PRO B 1 122 ? -13.352 31.953 8.047 1 88.5 122 PRO B C 1
ATOM 4901 O O . PRO B 1 122 ? -14.406 31.766 8.656 1 88.5 122 PRO B O 1
ATOM 4904 N N . PHE B 1 123 ? -12.984 31.328 7.027 1 91.56 123 PHE B N 1
ATOM 4905 C CA . PHE B 1 123 ? -13.789 30.219 6.531 1 91.56 123 PHE B CA 1
ATOM 4906 C C . PHE B 1 123 ? -13.922 29.125 7.586 1 91.56 123 PHE B C 1
ATOM 4908 O O . PHE B 1 123 ? -15.023 28.641 7.84 1 91.56 123 PHE B O 1
ATOM 4915 N N . ILE B 1 124 ? -12.883 28.766 8.219 1 91.81 124 ILE B N 1
ATOM 4916 C CA . ILE B 1 124 ? -12.82 27.719 9.234 1 91.81 124 ILE B CA 1
ATOM 4917 C C . ILE B 1 124 ? -13.688 28.109 10.43 1 91.81 124 ILE B C 1
ATOM 4919 O O . ILE B 1 124 ? -14.5 27.312 10.891 1 91.81 124 ILE B O 1
ATOM 4923 N N . VAL B 1 125 ? -13.531 29.312 10.844 1 92.56 125 VAL B N 1
ATOM 4924 C CA . VAL B 1 125 ? -14.266 29.812 12 1 92.56 125 VAL B CA 1
ATOM 4925 C C . VAL B 1 125 ? -15.758 29.812 11.703 1 92.56 125 VAL B C 1
ATOM 4927 O O . VAL B 1 125 ? -16.562 29.406 12.547 1 92.56 125 VAL B O 1
ATOM 4930 N N . GLY B 1 126 ? -16.047 30.234 10.516 1 93.94 126 GLY B N 1
ATOM 4931 C CA . GLY B 1 126 ? -17.453 30.25 10.109 1 93.94 126 GLY B CA 1
ATOM 4932 C C . GLY B 1 126 ? -18.078 28.875 10.141 1 93.94 126 GLY B C 1
ATOM 4933 O O . GLY B 1 126 ? -19.188 28.703 10.672 1 93.94 126 GLY B O 1
ATOM 4934 N N . ARG B 1 127 ? -17.422 27.938 9.648 1 94.56 127 ARG B N 1
ATOM 4935 C CA . ARG B 1 127 ? -17.953 26.578 9.586 1 94.56 127 ARG B CA 1
ATOM 4936 C C . ARG B 1 127 ? -18.031 25.953 10.969 1 94.56 127 ARG B C 1
ATOM 4938 O O . ARG B 1 127 ? -19 25.25 11.289 1 94.56 127 ARG B O 1
ATOM 4945 N N . LEU B 1 128 ? -17.047 26.156 11.758 1 94.56 128 LEU B N 1
ATOM 4946 C CA . LEU B 1 128 ? -17.047 25.609 13.109 1 94.56 128 LEU B CA 1
ATOM 4947 C C . LEU B 1 128 ? -18.219 26.172 13.914 1 94.56 128 LEU B C 1
ATOM 4949 O O . LEU B 1 128 ? -18.859 25.422 14.664 1 94.56 128 LEU B O 1
ATOM 4953 N N . ASN B 1 129 ? -18.453 27.453 13.711 1 94.44 129 ASN B N 1
ATOM 4954 C CA . ASN B 1 129 ? -19.562 28.078 14.406 1 94.44 129 ASN B CA 1
ATOM 4955 C C . ASN B 1 129 ? -20.906 27.484 13.977 1 94.44 129 ASN B C 1
ATOM 4957 O O . ASN B 1 129 ? -21.797 27.297 14.797 1 94.44 129 ASN B O 1
ATOM 4961 N N . GLU B 1 130 ? -20.969 27.234 12.766 1 95 130 GLU B N 1
ATOM 4962 C CA . GLU B 1 130 ? -22.188 26.625 12.258 1 95 130 GLU B CA 1
ATOM 4963 C C . GLU B 1 130 ? -22.344 25.188 12.758 1 95 130 GLU B C 1
ATOM 4965 O O . GLU B 1 130 ? -23.438 24.781 13.148 1 95 130 GLU B O 1
ATOM 4970 N N . MET B 1 131 ? -21.328 24.469 12.773 1 94.44 131 MET B N 1
ATOM 4971 C CA . MET B 1 131 ? -21.359 23.062 13.18 1 94.44 131 MET B CA 1
ATOM 4972 C C . MET B 1 131 ? -21.656 22.922 14.664 1 94.44 131 MET B C 1
ATOM 4974 O O . MET B 1 131 ? -22.375 22.016 15.086 1 94.44 131 MET B O 1
ATOM 4978 N N . ARG B 1 132 ? -21.109 23.797 15.414 1 92.88 132 ARG B N 1
ATOM 4979 C CA . ARG B 1 132 ? -21.234 23.688 16.859 1 92.88 132 ARG B CA 1
ATOM 4980 C C . ARG B 1 132 ? -22.672 24 17.312 1 92.88 132 ARG B C 1
ATOM 4982 O O . ARG B 1 132 ? -23.047 23.734 18.453 1 92.88 132 ARG B O 1
ATOM 4989 N N . LYS B 1 133 ? -23.453 24.594 16.453 1 92.62 133 LYS B N 1
ATOM 4990 C CA . LYS B 1 133 ? -24.859 24.828 16.766 1 92.62 133 LYS B CA 1
ATOM 4991 C C . LYS B 1 133 ? -25.625 23.516 16.906 1 92.62 133 LYS B C 1
ATOM 4993 O O . LYS B 1 133 ? -26.594 23.438 17.656 1 92.62 133 LYS B O 1
ATOM 4998 N N . LYS B 1 134 ? -25.094 22.547 16.203 1 92.94 134 LYS B N 1
ATOM 4999 C CA . LYS B 1 134 ? -25.844 21.297 16.141 1 92.94 134 LYS B CA 1
ATOM 5000 C C . LYS B 1 134 ? -25.062 20.141 16.75 1 92.94 134 LYS B C 1
ATOM 5002 O O . LYS B 1 134 ? -25.641 19.125 17.125 1 92.94 134 LYS B O 1
ATOM 5007 N N . HIS B 1 135 ? -23.781 20.266 16.781 1 93 135 HIS B N 1
ATOM 5008 C CA . HIS B 1 135 ? -22.938 19.141 17.156 1 93 135 HIS B CA 1
ATOM 5009 C C . HIS B 1 135 ? -21.938 19.531 18.25 1 93 135 HIS B C 1
ATOM 5011 O O . HIS B 1 135 ? -21.672 20.719 18.438 1 93 135 HIS B O 1
ATOM 5017 N N . ASN B 1 136 ? -21.516 18.547 19.047 1 91.19 136 ASN B N 1
ATOM 5018 C CA . ASN B 1 136 ? -20.359 18.719 19.906 1 91.19 136 ASN B CA 1
ATOM 5019 C C . ASN B 1 136 ? -19.047 18.484 19.172 1 91.19 136 ASN B C 1
ATOM 5021 O O . ASN B 1 136 ? -18.906 17.453 18.5 1 91.19 136 ASN B O 1
ATOM 5025 N N . ILE B 1 137 ? -18.172 19.406 19.234 1 93 137 ILE B N 1
ATOM 5026 C CA . ILE B 1 137 ? -16.938 19.328 18.469 1 93 137 ILE B CA 1
ATOM 5027 C C . ILE B 1 137 ? -15.742 19.234 19.406 1 93 137 ILE B C 1
ATOM 5029 O O . ILE B 1 137 ? -15.633 20.031 20.359 1 93 137 ILE B O 1
ATOM 5033 N N . LEU B 1 138 ? -15 18.234 19.266 1 91.44 138 LEU B N 1
ATOM 5034 C CA . LEU B 1 138 ? -13.711 18.109 19.922 1 91.44 138 LEU B CA 1
ATOM 5035 C C . LEU B 1 138 ? -12.57 18.297 18.938 1 91.44 138 LEU B C 1
ATOM 5037 O O . LEU B 1 138 ? -12.336 17.453 18.078 1 91.44 138 LEU B O 1
ATOM 5041 N N . LEU B 1 139 ? -11.852 19.344 19.094 1 91.12 139 LEU B N 1
ATOM 5042 C CA . LEU B 1 139 ? -10.82 19.734 18.141 1 91.12 139 LEU B CA 1
ATOM 5043 C C . LEU B 1 139 ? -9.445 19.734 18.797 1 91.12 139 LEU B C 1
ATOM 5045 O O . LEU B 1 139 ? -9.25 20.359 19.859 1 91.12 139 LEU B O 1
ATOM 5049 N N . VAL B 1 140 ? -8.617 18.938 18.219 1 86.62 140 VAL B N 1
ATOM 5050 C CA . VAL B 1 140 ? -7.211 18.984 18.609 1 86.62 140 VAL B CA 1
ATOM 5051 C C . VAL B 1 140 ? -6.398 19.734 17.547 1 86.62 140 VAL B C 1
ATOM 5053 O O . VAL B 1 140 ? -6.488 19.422 16.359 1 86.62 140 VAL B O 1
ATOM 5056 N N . THR B 1 141 ? -5.66 20.75 17.984 1 80.81 141 THR B N 1
ATOM 5057 C CA . THR B 1 141 ? -4.914 21.5 16.984 1 80.81 141 THR B CA 1
ATOM 5058 C C . THR B 1 141 ? -3.68 22.156 17.594 1 80.81 141 THR B C 1
ATOM 5060 O O . THR B 1 141 ? -3.641 22.391 18.797 1 80.81 141 THR B O 1
ATOM 5063 N N . ASN B 1 142 ? -2.688 22.25 16.781 1 72.12 142 ASN B N 1
ATOM 5064 C CA . ASN B 1 142 ? -1.522 23.078 17.109 1 72.12 142 ASN B CA 1
ATOM 5065 C C . ASN B 1 142 ? -1.438 24.312 16.203 1 72.12 142 ASN B C 1
ATOM 5067 O O . ASN B 1 142 ? -0.579 25.172 16.391 1 72.12 142 ASN B O 1
ATOM 5071 N N . ASP B 1 143 ? -2.375 24.312 15.305 1 68.12 143 ASP B N 1
ATOM 5072 C CA . ASP B 1 143 ? -2.418 25.406 14.344 1 68.12 143 ASP B CA 1
ATOM 5073 C C . ASP B 1 143 ? -3.518 26.406 14.703 1 68.12 143 ASP B C 1
ATOM 5075 O O . ASP B 1 143 ? -4.602 26.016 15.133 1 68.12 143 ASP B O 1
ATOM 5079 N N . HIS B 1 144 ? -3.215 27.719 14.492 1 70.19 144 HIS B N 1
ATOM 5080 C CA . HIS B 1 144 ? -4.184 28.781 14.719 1 70.19 144 HIS B CA 1
ATOM 5081 C C . HIS B 1 144 ? -4.766 28.703 16.125 1 70.19 144 HIS B C 1
ATOM 5083 O O . HIS B 1 144 ? -5.98 28.844 16.312 1 70.19 144 HIS B O 1
ATOM 5089 N N . VAL B 1 145 ? -3.883 28.406 17 1 72.5 145 VAL B N 1
ATOM 5090 C CA . VAL B 1 145 ? -4.285 28.078 18.359 1 72.5 145 VAL B CA 1
ATOM 5091 C C . VAL B 1 145 ? -4.961 29.281 19 1 72.5 145 VAL B C 1
ATOM 5093 O O . VAL B 1 145 ? -5.996 29.156 19.656 1 72.5 145 VAL B O 1
ATOM 5096 N N . GLU B 1 146 ? -4.441 30.344 18.734 1 78.06 146 GLU B N 1
ATOM 5097 C CA . GLU B 1 146 ? -4.969 31.547 19.375 1 78.06 146 GLU B CA 1
ATOM 5098 C C . GLU B 1 146 ? -6.406 31.828 18.953 1 78.06 146 GLU B C 1
ATOM 5100 O O . GLU B 1 146 ? -7.273 32.062 19.781 1 78.06 146 GLU B O 1
ATOM 5105 N N . THR B 1 147 ? -6.617 31.734 17.719 1 82.94 147 THR B N 1
ATOM 5106 C CA . THR B 1 147 ? -7.953 31.984 17.188 1 82.94 147 THR B CA 1
ATOM 5107 C C . THR B 1 147 ? -8.93 30.922 17.672 1 82.94 147 THR B C 1
ATOM 5109 O O . THR B 1 147 ? -10.047 31.234 18.078 1 82.94 147 THR B O 1
ATOM 5112 N N . LEU B 1 148 ? -8.516 29.734 17.703 1 86.06 148 LEU B N 1
ATOM 5113 C CA . LEU B 1 148 ? -9.406 28.625 18.016 1 86.06 148 LEU B CA 1
ATOM 5114 C C . LEU B 1 148 ? -9.664 28.547 19.516 1 86.06 148 LEU B C 1
ATOM 5116 O O . LEU B 1 148 ? -10.766 28.188 19.938 1 86.06 148 LEU B O 1
ATOM 5120 N N . LYS B 1 149 ? -8.727 28.906 20.266 1 85.38 149 LYS B N 1
ATOM 5121 C CA . LYS B 1 149 ? -8.93 28.953 21.703 1 85.38 149 LYS B CA 1
ATOM 5122 C C . LYS B 1 149 ? -9.938 30.047 22.078 1 85.38 149 LYS B C 1
ATOM 5124 O O . LYS B 1 149 ? -10.734 29.859 23 1 85.38 149 LYS B O 1
ATOM 5129 N N . THR B 1 150 ? -9.781 31.094 21.344 1 87.38 150 THR B N 1
ATOM 5130 C CA . THR B 1 150 ? -10.672 32.219 21.641 1 87.38 150 THR B CA 1
ATOM 5131 C C . THR B 1 150 ? -12.117 31.859 21.312 1 87.38 150 THR B C 1
ATOM 5133 O O . THR B 1 150 ? -13.039 32.312 22.016 1 87.38 150 THR B O 1
ATOM 5136 N N . MET B 1 151 ? -12.305 31.078 20.406 1 89.31 151 MET B N 1
ATOM 5137 C CA . MET B 1 151 ? -13.664 30.734 20.016 1 89.31 151 MET B CA 1
ATOM 5138 C C . MET B 1 151 ? -14.172 29.531 20.797 1 89.31 151 MET B C 1
ATOM 5140 O O . MET B 1 151 ? -15.375 29.266 20.812 1 89.31 151 MET B O 1
ATOM 5144 N N . ALA B 1 152 ? -13.352 28.906 21.469 1 92.62 152 ALA B N 1
ATOM 5145 C CA . ALA B 1 152 ? -13.695 27.656 22.125 1 92.62 152 ALA B CA 1
ATOM 5146 C C . ALA B 1 152 ? -14.578 27.891 23.344 1 92.62 152 ALA B C 1
ATOM 5148 O O . ALA B 1 152 ? -14.43 28.906 24.031 1 92.62 152 ALA B O 1
ATOM 5149 N N . ASP B 1 153 ? -15.492 27 23.578 1 92.06 153 ASP B N 1
ATOM 5150 C CA . ASP B 1 153 ? -16.266 27 24.812 1 92.06 153 ASP B CA 1
ATOM 5151 C C . ASP B 1 153 ? -15.484 26.375 25.953 1 92.06 153 ASP B C 1
ATOM 5153 O O . ASP B 1 153 ? -15.609 26.797 27.109 1 92.06 153 ASP B O 1
ATOM 5157 N N . ASN B 1 154 ? -14.789 25.375 25.578 1 92.38 154 ASN B N 1
ATOM 5158 C CA . ASN B 1 154 ? -13.961 24.656 26.531 1 92.38 154 ASN B CA 1
ATOM 5159 C C . ASN B 1 154 ? -12.547 24.438 26 1 92.38 154 ASN B C 1
ATOM 5161 O O . ASN B 1 154 ? -12.344 24.297 24.797 1 92.38 154 ASN B O 1
ATOM 5165 N N . THR B 1 155 ? -11.641 24.453 26.891 1 91.69 155 THR B N 1
ATOM 5166 C CA . THR B 1 155 ? -10.25 24.188 26.531 1 91.69 155 THR B CA 1
ATOM 5167 C C . THR B 1 155 ? -9.68 23.062 27.406 1 91.69 155 THR B C 1
ATOM 5169 O O . THR B 1 155 ? -9.883 23.047 28.609 1 91.69 155 THR B O 1
ATOM 5172 N N . VAL B 1 156 ? -9.078 22.125 26.734 1 90.12 156 VAL B N 1
ATOM 5173 C CA . VAL B 1 156 ? -8.414 21.016 27.422 1 90.12 156 VAL B CA 1
ATOM 5174 C C . VAL B 1 156 ? -6.914 21.062 27.156 1 90.12 156 VAL B C 1
ATOM 5176 O O . VAL B 1 156 ? -6.488 21.172 26 1 90.12 156 VAL B O 1
ATOM 5179 N N . ILE B 1 157 ? -6.156 21.047 28.156 1 87.06 157 ILE B N 1
ATOM 5180 C CA . ILE B 1 157 ? -4.703 21.062 28 1 87.06 157 ILE B CA 1
ATOM 5181 C C . ILE B 1 157 ? -4.129 19.719 28.469 1 87.06 157 ILE B C 1
ATOM 5183 O O . ILE B 1 157 ? -4.332 19.312 29.609 1 87.06 157 ILE B O 1
ATOM 5187 N N . VAL B 1 158 ? -3.49 19.062 27.578 1 84.62 158 VAL B N 1
ATOM 5188 C CA . VAL B 1 158 ? -2.85 17.781 27.859 1 84.62 158 VAL B CA 1
ATOM 5189 C C . VAL B 1 158 ? -1.351 17.984 28.062 1 84.62 158 VAL B C 1
ATOM 5191 O O . VAL B 1 158 ? -0.699 18.672 27.266 1 84.62 158 VAL B O 1
ATOM 5194 N N . SER B 1 159 ? -0.847 17.438 29.141 1 75.69 159 SER B N 1
ATOM 5195 C CA . SER B 1 159 ? 0.562 17.625 29.469 1 75.69 159 SER B CA 1
ATOM 5196 C C . SER B 1 159 ? 1.404 16.469 28.953 1 75.69 159 SER B C 1
ATOM 5198 O O . SER B 1 159 ? 0.944 15.32 28.922 1 75.69 159 SER B O 1
ATOM 5200 N N . ALA B 1 160 ? 2.625 16.766 28.531 1 68.06 160 ALA B N 1
ATOM 5201 C CA . ALA B 1 160 ? 3.574 15.742 28.078 1 68.06 160 ALA B CA 1
ATOM 5202 C C . ALA B 1 160 ? 4.227 15.039 29.266 1 68.06 160 ALA B C 1
ATOM 5204 O O . ALA B 1 160 ? 4.766 13.938 29.125 1 68.06 160 ALA B O 1
ATOM 5205 N N . ILE B 1 161 ? 4.176 15.672 30.391 1 65.31 161 ILE B N 1
ATOM 5206 C CA . ILE B 1 161 ? 4.871 15.156 31.578 1 65.31 161 ILE B CA 1
ATOM 5207 C C . ILE B 1 161 ? 4.004 14.109 32.25 1 65.31 161 ILE B C 1
ATOM 5209 O O . ILE B 1 161 ? 4.453 12.984 32.5 1 65.31 161 ILE B O 1
ATOM 5213 N N . ASP B 1 162 ? 2.836 14.562 32.656 1 72.94 162 ASP B N 1
ATOM 5214 C CA . ASP B 1 162 ? 1.886 13.641 33.281 1 72.94 162 ASP B CA 1
ATOM 5215 C C . ASP B 1 162 ? 0.683 13.398 32.375 1 72.94 162 ASP B C 1
ATOM 5217 O O . ASP B 1 162 ? -0.243 14.219 32.344 1 72.94 162 ASP B O 1
ATOM 5221 N N . ARG B 1 163 ? 0.68 12.281 31.781 1 76.25 163 ARG B N 1
ATOM 5222 C CA . ARG B 1 163 ? -0.344 11.977 30.781 1 76.25 163 ARG B CA 1
ATOM 5223 C C . ARG B 1 163 ? -1.606 11.438 31.438 1 76.25 163 ARG B C 1
ATOM 5225 O O . ARG B 1 163 ? -2.592 11.141 30.75 1 76.25 163 ARG B O 1
ATOM 5232 N N . THR B 1 164 ? -1.594 11.352 32.781 1 81.62 164 THR B N 1
ATOM 5233 C CA . THR B 1 164 ? -2.75 10.805 33.469 1 81.62 164 THR B CA 1
ATOM 5234 C C . THR B 1 164 ? -3.705 11.914 33.906 1 81.62 164 THR B C 1
ATOM 5236 O O . THR B 1 164 ? -4.855 11.648 34.25 1 81.62 164 THR B O 1
ATOM 5239 N N . LYS B 1 165 ? -3.168 13.141 33.844 1 86.88 165 LYS B N 1
ATOM 5240 C CA . LYS B 1 165 ? -3.988 14.273 34.281 1 86.88 165 LYS B CA 1
ATOM 5241 C C . LYS B 1 165 ? -4.09 15.32 33.156 1 86.88 165 LYS B C 1
ATOM 5243 O O . LYS B 1 165 ? -3.172 15.469 32.344 1 86.88 165 LYS B O 1
ATOM 5248 N N . VAL B 1 166 ? -5.297 15.898 33.062 1 89 166 VAL B N 1
ATOM 5249 C CA . VAL B 1 166 ? -5.512 16.953 32.094 1 89 166 VAL B CA 1
ATOM 5250 C C . VAL B 1 166 ? -6.109 18.188 32.781 1 89 166 VAL B C 1
ATOM 5252 O O . VAL B 1 166 ? -6.66 18.094 33.875 1 89 166 VAL B O 1
ATOM 5255 N N . LYS B 1 167 ? -5.84 19.312 32.188 1 90.19 167 LYS B N 1
ATOM 5256 C CA . LYS B 1 167 ? -6.453 20.547 32.656 1 90.19 167 LYS B CA 1
ATOM 5257 C C . LYS B 1 167 ? -7.645 20.938 31.781 1 90.19 167 LYS B C 1
ATOM 5259 O O . LYS B 1 167 ? -7.527 21 30.562 1 90.19 167 LYS B O 1
ATOM 5264 N N . ILE B 1 168 ? -8.789 21.094 32.406 1 90.94 168 ILE B N 1
ATOM 5265 C CA . ILE B 1 168 ? -9.992 21.5 31.703 1 90.94 168 ILE B CA 1
ATOM 5266 C C . ILE B 1 168 ? -10.398 22.906 32.156 1 90.94 168 ILE B C 1
ATOM 5268 O O . ILE B 1 168 ? -10.742 23.125 33.312 1 90.94 168 ILE B O 1
ATOM 5272 N N . ASN B 1 169 ? -10.344 23.797 31.188 1 91.56 169 ASN B N 1
ATOM 5273 C CA . ASN B 1 169 ? -10.617 25.203 31.516 1 91.56 169 ASN B CA 1
ATOM 5274 C C . ASN B 1 169 ? -9.773 25.672 32.719 1 91.56 169 ASN B C 1
ATOM 5276 O O . ASN B 1 169 ? -8.547 25.641 32.656 1 91.56 169 ASN B O 1
ATOM 5280 N N . GLU B 1 170 ? -10.383 25.938 33.812 1 87.5 170 GLU B N 1
ATOM 5281 C CA . GLU B 1 170 ? -9.633 26.406 34.969 1 87.5 170 GLU B CA 1
ATOM 5282 C C . GLU B 1 170 ? -9.406 25.297 36 1 87.5 170 GLU B C 1
ATOM 5284 O O . GLU B 1 170 ? -8.664 25.469 36.969 1 87.5 170 GLU B O 1
ATOM 5289 N N . LYS B 1 171 ? -9.867 24.141 35.719 1 87.62 171 LYS B N 1
ATOM 5290 C CA . LYS B 1 171 ? -9.727 23 36.625 1 87.62 171 LYS B CA 1
ATOM 5291 C C . LYS B 1 171 ? -8.477 22.188 36.312 1 87.62 171 LYS B C 1
ATOM 5293 O O . LYS B 1 171 ? -8.391 21.562 35.281 1 87.62 171 LYS B O 1
ATOM 5298 N N . GLU B 1 172 ? -7.637 22.172 37.25 1 88.19 172 GLU B N 1
ATOM 5299 C CA . GLU B 1 172 ? -6.379 21.453 37.062 1 88.19 172 GLU B CA 1
ATOM 5300 C C . GLU B 1 172 ? -6.438 20.078 37.719 1 88.19 172 GLU B C 1
ATOM 5302 O O . GLU B 1 172 ? -7.254 19.828 38.594 1 88.19 172 GLU B O 1
ATOM 5307 N N . GLY B 1 173 ? -5.711 19.109 37.188 1 85.88 173 GLY B N 1
ATOM 5308 C CA . GLY B 1 173 ? -5.516 17.812 37.812 1 85.88 173 GLY B CA 1
ATOM 5309 C C . GLY B 1 173 ? -6.691 16.875 37.625 1 85.88 173 GLY B C 1
ATOM 5310 O O . GLY B 1 173 ? -6.957 16.016 38.469 1 85.88 173 GLY B O 1
ATOM 5311 N N . VAL B 1 174 ? -7.438 17.109 36.562 1 89 174 VAL B N 1
ATOM 5312 C CA . VAL B 1 174 ? -8.562 16.219 36.281 1 89 174 VAL B CA 1
ATOM 5313 C C . VAL B 1 174 ? -8.055 14.898 35.719 1 89 174 VAL B C 1
ATOM 5315 O O . VAL B 1 174 ? -7.137 14.875 34.906 1 89 174 VAL B O 1
ATOM 5318 N N . ASP B 1 175 ? -8.672 13.836 36.219 1 88.06 175 ASP B N 1
ATOM 5319 C CA . ASP B 1 175 ? -8.297 12.523 35.719 1 88.06 175 ASP B CA 1
ATOM 5320 C C . ASP B 1 175 ? -8.602 12.391 34.219 1 88.06 175 ASP B C 1
ATOM 5322 O O . ASP B 1 175 ? -9.695 12.727 33.781 1 88.06 175 ASP B O 1
ATOM 5326 N N . ARG B 1 176 ? -7.656 11.859 33.531 1 88.38 176 ARG B N 1
ATOM 5327 C CA . ARG B 1 176 ? -7.758 11.766 32.062 1 88.38 176 ARG B CA 1
ATOM 5328 C C . ARG B 1 176 ? -8.945 10.891 31.656 1 88.38 176 ARG B C 1
ATOM 5330 O O . ARG B 1 176 ? -9.695 11.25 30.75 1 88.38 176 ARG B O 1
ATOM 5337 N N . ASP B 1 177 ? -9.125 9.773 32.312 1 84.25 177 ASP B N 1
ATOM 5338 C CA . ASP B 1 177 ? -10.18 8.836 31.953 1 84.25 177 ASP B CA 1
ATOM 5339 C C . ASP B 1 177 ? -11.562 9.438 32.188 1 84.25 177 ASP B C 1
ATOM 5341 O O . ASP B 1 177 ? -12.477 9.258 31.391 1 84.25 177 ASP B O 1
ATOM 5345 N N . THR B 1 178 ? -11.648 10.109 33.219 1 84.81 178 THR B N 1
ATOM 5346 C CA . THR B 1 178 ? -12.922 10.758 33.531 1 84.81 178 THR B CA 1
ATOM 5347 C C . THR B 1 178 ? -13.211 11.891 32.562 1 84.81 178 THR B C 1
ATOM 5349 O O . THR B 1 178 ? -14.359 12.102 32.156 1 84.81 178 THR B O 1
ATOM 5352 N N . ALA B 1 179 ? -12.18 12.578 32.219 1 86.69 179 ALA B N 1
ATOM 5353 C CA . ALA B 1 179 ? -12.32 13.656 31.25 1 86.69 179 ALA B CA 1
ATOM 5354 C C . ALA B 1 179 ? -12.773 13.125 29.891 1 86.69 179 ALA B C 1
ATOM 5356 O O . ALA B 1 179 ? -13.633 13.727 29.234 1 86.69 179 ALA B O 1
ATOM 5357 N N . LEU B 1 180 ? -12.219 12.031 29.578 1 85.19 180 LEU B N 1
ATOM 5358 C CA . LEU B 1 180 ? -12.555 11.406 28.297 1 85.19 180 LEU B CA 1
ATOM 5359 C C . LEU B 1 180 ? -14.023 11.008 28.266 1 85.19 180 LEU B C 1
ATOM 5361 O O . LEU B 1 180 ? -14.711 11.25 27.266 1 85.19 180 LEU B O 1
ATOM 5365 N N . LEU B 1 181 ? -14.445 10.445 29.281 1 81.69 181 LEU B N 1
ATOM 5366 C CA . LEU B 1 181 ? -15.836 10 29.375 1 81.69 181 LEU B CA 1
ATOM 5367 C C . LEU B 1 181 ? -16.781 11.195 29.359 1 81.69 181 LEU B C 1
ATOM 5369 O O . LEU B 1 181 ? -17.859 11.141 28.75 1 81.69 181 LEU B O 1
ATOM 5373 N N . ALA B 1 182 ? -16.344 12.18 29.969 1 82.81 182 ALA B N 1
ATOM 5374 C CA . ALA B 1 182 ? -17.203 13.359 30.109 1 82.81 182 ALA B CA 1
ATOM 5375 C C . ALA B 1 182 ? -17.344 14.094 28.766 1 82.81 182 ALA B C 1
ATOM 5377 O O . ALA B 1 182 ? -18.391 14.68 28.5 1 82.81 182 ALA B O 1
ATOM 5378 N N . MET B 1 183 ? -16.359 14.016 27.969 1 84.31 183 MET B N 1
ATOM 5379 C CA . MET B 1 183 ? -16.359 14.742 26.703 1 84.31 183 MET B CA 1
ATOM 5380 C C . MET B 1 183 ? -17.031 13.922 25.594 1 84.31 183 MET B C 1
ATOM 5382 O O . MET B 1 183 ? -17.422 14.469 24.562 1 84.31 183 MET B O 1
ATOM 5386 N N . SER B 1 184 ? -17.047 12.688 25.828 1 81.5 184 SER B N 1
ATOM 5387 C CA . SER B 1 184 ? -17.531 11.781 24.797 1 81.5 184 SER B CA 1
ATOM 5388 C C . SER B 1 184 ? -19.062 11.703 24.797 1 81.5 184 SER B C 1
ATOM 5390 O O . SER B 1 184 ? -19.641 10.648 25.078 1 81.5 184 SER B O 1
ATOM 5392 N N . ILE B 1 185 ? -19.688 12.727 24.547 1 77.88 185 ILE B N 1
ATOM 5393 C CA . ILE B 1 185 ? -21.141 12.773 24.469 1 77.88 185 ILE B CA 1
ATOM 5394 C C . ILE B 1 185 ? -21.562 13.109 23.047 1 77.88 185 ILE B C 1
ATOM 5396 O O . ILE B 1 185 ? -20.969 13.977 22.406 1 77.88 185 ILE B O 1
ATOM 5400 N N . GLY B 1 186 ? -22.484 12.375 22.562 1 81.75 186 GLY B N 1
ATOM 5401 C CA . GLY B 1 186 ? -22.984 12.578 21.203 1 81.75 186 GLY B CA 1
ATOM 5402 C C . GLY B 1 186 ? -23.219 11.273 20.453 1 81.75 186 GLY B C 1
ATOM 5403 O O . GLY B 1 186 ? -22.781 10.211 20.906 1 81.75 186 GLY B O 1
ATOM 5404 N N . ASP B 1 187 ? -23.906 11.438 19.422 1 84.06 187 ASP B N 1
ATOM 5405 C CA . ASP B 1 187 ? -24.234 10.266 18.609 1 84.06 187 ASP B CA 1
ATOM 5406 C C . ASP B 1 187 ? -23.203 10.078 17.5 1 84.06 187 ASP B C 1
ATOM 5408 O O . ASP B 1 187 ? -22.391 10.953 17.25 1 84.06 187 ASP B O 1
ATOM 5412 N N . GLU B 1 188 ? -23.203 8.922 17.016 1 84.06 188 GLU B N 1
ATOM 5413 C CA . GLU B 1 188 ? -22.359 8.625 15.867 1 84.06 188 GLU B CA 1
ATOM 5414 C C . GLU B 1 188 ? -23.062 9 14.562 1 84.06 188 GLU B C 1
ATOM 5416 O O . GLU B 1 188 ? -24.281 9.023 14.484 1 84.06 188 GLU B O 1
ATOM 5421 N N . TYR B 1 189 ? -22.25 9.297 13.641 1 87.56 189 TYR B N 1
ATOM 5422 C CA . TYR B 1 189 ? -22.781 9.633 12.328 1 87.56 189 TYR B CA 1
ATOM 5423 C C . TYR B 1 189 ? -23.469 8.43 11.688 1 87.56 189 TYR B C 1
ATOM 5425 O O . TYR B 1 189 ? -22.906 7.332 11.664 1 87.56 189 TYR B O 1
ATOM 5433 N N . THR B 1 190 ? -24.641 8.625 11.289 1 84.94 190 THR B N 1
ATOM 5434 C CA . THR B 1 190 ? -25.375 7.574 10.594 1 84.94 190 THR B CA 1
ATOM 5435 C C . THR B 1 190 ? -25.281 7.77 9.078 1 84.94 190 THR B C 1
ATOM 5437 O O . THR B 1 190 ? -25.672 8.82 8.562 1 84.94 190 THR B O 1
ATOM 5440 N N . GLN B 1 191 ? -24.766 6.797 8.469 1 83 191 GLN B N 1
ATOM 5441 C CA . GLN B 1 191 ? -24.594 6.863 7.023 1 83 191 GLN B CA 1
ATOM 5442 C C . GLN B 1 191 ? -25.891 6.5 6.305 1 83 191 GLN B C 1
ATOM 5444 O O . GLN B 1 191 ? -26.625 5.602 6.742 1 83 191 GLN B O 1
ATOM 5449 N N . ASN B 1 192 ? -26.328 7.301 5.43 1 76.06 192 ASN B N 1
ATOM 5450 C CA . ASN B 1 192 ? -27.453 6.977 4.551 1 76.06 192 ASN B CA 1
ATOM 5451 C C . ASN B 1 192 ? -26.969 6.703 3.123 1 76.06 192 ASN B C 1
ATOM 5453 O O . ASN B 1 192 ? -26.438 7.594 2.463 1 76.06 192 ASN B O 1
ATOM 5457 N N . SER B 1 193 ? -26.953 5.438 2.846 1 76.56 193 SER B N 1
ATOM 5458 C CA . SER B 1 193 ? -26.516 5.074 1.502 1 76.56 193 SER B CA 1
ATOM 5459 C C . SER B 1 193 ? -27.625 5.312 0.479 1 76.56 193 SER B C 1
ATOM 5461 O O . SER B 1 193 ? -28.781 4.969 0.717 1 76.56 193 SER B O 1
ATOM 5463 N N . ASN B 1 194 ? -27.297 6.086 -0.507 1 81.88 194 ASN B N 1
ATOM 5464 C CA . ASN B 1 194 ? -28.219 6.367 -1.603 1 81.88 194 ASN B CA 1
ATOM 5465 C C . ASN B 1 194 ? -27.672 5.875 -2.938 1 81.88 194 ASN B C 1
ATOM 5467 O O . ASN B 1 194 ? -26.594 5.277 -2.99 1 81.88 194 ASN B O 1
ATOM 5471 N N . ASN B 1 195 ? -28.422 6.016 -3.947 1 87.56 195 ASN B N 1
ATOM 5472 C CA . ASN B 1 195 ? -28.047 5.598 -5.293 1 87.56 195 ASN B CA 1
ATOM 5473 C C . ASN B 1 195 ? -26.828 6.359 -5.801 1 87.56 195 ASN B C 1
ATOM 5475 O O . ASN B 1 195 ? -26.062 5.848 -6.633 1 87.56 195 ASN B O 1
ATOM 5479 N N . GLN B 1 196 ? -26.609 7.422 -5.238 1 87.38 196 GLN B N 1
ATOM 5480 C CA . GLN B 1 196 ? -25.453 8.203 -5.648 1 87.38 196 GLN B CA 1
ATOM 5481 C C . GLN B 1 196 ? -24.156 7.57 -5.156 1 87.38 196 GLN B C 1
ATOM 5483 O O . GLN B 1 196 ? -23.109 7.664 -5.82 1 87.38 196 GLN B O 1
ATOM 5488 N N . ASP B 1 197 ? -24.312 6.906 -4.066 1 87.94 197 ASP B N 1
ATOM 5489 C CA . ASP B 1 197 ? -23.141 6.223 -3.523 1 87.94 197 ASP B CA 1
ATOM 5490 C C . ASP B 1 197 ? -22.766 5.023 -4.391 1 87.94 197 ASP B C 1
ATOM 5492 O O . ASP B 1 197 ? -21.578 4.773 -4.617 1 87.94 197 ASP B O 1
ATOM 5496 N N . LEU B 1 198 ? -23.781 4.391 -4.859 1 89.06 198 LEU B N 1
ATOM 5497 C CA . LEU B 1 198 ? -23.531 3.25 -5.734 1 89.06 198 LEU B CA 1
ATOM 5498 C C . LEU B 1 198 ? -22.922 3.695 -7.055 1 89.06 198 LEU B C 1
ATOM 5500 O O . LEU B 1 198 ? -22 3.055 -7.562 1 89.06 198 LEU B O 1
ATOM 5504 N N . LYS B 1 199 ? -23.422 4.734 -7.59 1 90.44 199 LYS B N 1
ATOM 5505 C CA . LYS B 1 199 ? -22.891 5.27 -8.836 1 90.44 199 LYS B CA 1
ATOM 5506 C C . LYS B 1 199 ? -21.438 5.723 -8.656 1 90.44 199 LYS B C 1
ATOM 5508 O O . LYS B 1 199 ? -20.594 5.488 -9.523 1 90.44 199 LYS B O 1
ATOM 5513 N N . PHE B 1 200 ? -21.219 6.324 -7.531 1 90.75 200 PHE B N 1
ATOM 5514 C CA . PHE B 1 200 ? -19.859 6.77 -7.23 1 90.75 200 PHE B CA 1
ATOM 5515 C C . PHE B 1 200 ? -18.906 5.582 -7.164 1 90.75 200 PHE B C 1
ATOM 5517 O O . PHE B 1 200 ? -17.812 5.625 -7.734 1 90.75 200 PHE B O 1
ATOM 5524 N N . PHE B 1 201 ? -19.391 4.539 -6.559 1 91.19 201 PHE B N 1
ATOM 5525 C CA . PHE B 1 201 ? -18.578 3.334 -6.438 1 91.19 201 PHE B CA 1
ATOM 5526 C C . PHE B 1 201 ? -18.266 2.754 -7.812 1 91.19 201 PHE B C 1
ATOM 5528 O O . PHE B 1 201 ? -17.109 2.443 -8.117 1 91.19 201 PHE B O 1
ATOM 5535 N N . LEU B 1 202 ? -19.234 2.656 -8.602 1 90.81 202 LEU B N 1
ATOM 5536 C CA . LEU B 1 202 ? -19.078 2.059 -9.922 1 90.81 202 LEU B CA 1
ATOM 5537 C C . LEU B 1 202 ? -18.188 2.934 -10.812 1 90.81 202 LEU B C 1
ATOM 5539 O O . LEU B 1 202 ? -17.344 2.424 -11.539 1 90.81 202 LEU B O 1
ATOM 5543 N N . ASP B 1 203 ? -18.344 4.23 -10.688 1 89.5 203 ASP B N 1
ATOM 5544 C CA . ASP B 1 203 ? -17.562 5.152 -11.508 1 89.5 203 ASP B CA 1
ATOM 5545 C C . ASP B 1 203 ? -16.078 5.074 -11.156 1 89.5 203 ASP B C 1
ATOM 5547 O O . ASP B 1 203 ? -15.219 5.133 -12.039 1 89.5 203 ASP B O 1
ATOM 5551 N N . VAL B 1 204 ? -15.875 4.945 -9.906 1 89 204 VAL B N 1
ATOM 5552 C CA . VAL B 1 204 ? -14.484 4.918 -9.453 1 89 204 VAL B CA 1
ATOM 5553 C C . VAL B 1 204 ? -13.867 3.557 -9.773 1 89 204 VAL B C 1
ATOM 5555 O O . VAL B 1 204 ? -12.758 3.482 -10.305 1 89 204 VAL B O 1
ATOM 5558 N N . GLU B 1 205 ? -14.57 2.48 -9.562 1 91.06 205 GLU B N 1
ATOM 5559 C CA . GLU B 1 205 ? -14.016 1.137 -9.719 1 91.06 205 GLU B CA 1
ATOM 5560 C C . GLU B 1 205 ? -13.906 0.753 -11.195 1 91.06 205 GLU B C 1
ATOM 5562 O O . GLU B 1 205 ? -13.062 -0.064 -11.57 1 91.06 205 GLU B O 1
ATOM 5567 N N . LEU B 1 206 ? -14.734 1.318 -12 1 90.19 206 LEU B N 1
ATOM 5568 C CA . LEU B 1 206 ? -14.703 0.99 -13.414 1 90.19 206 LEU B CA 1
ATOM 5569 C C . LEU B 1 206 ? -13.898 2.027 -14.195 1 90.19 206 LEU B C 1
ATOM 5571 O O . LEU B 1 206 ? -13.898 2.018 -15.43 1 90.19 206 LEU B O 1
ATOM 5575 N N . SER B 1 207 ? -13.25 2.83 -13.484 1 87.25 207 SER B N 1
ATOM 5576 C CA . SER B 1 207 ? -12.336 3.762 -14.133 1 87.25 207 SER B CA 1
ATOM 5577 C C . SER B 1 207 ? -11.039 3.072 -14.531 1 87.25 207 SER B C 1
ATOM 5579 O O . SER B 1 207 ? -10.836 1.895 -14.234 1 87.25 207 SER B O 1
ATOM 5581 N N . LYS B 1 208 ? -10.148 3.799 -15.195 1 81.69 208 LYS B N 1
ATOM 5582 C CA . LYS B 1 208 ? -8.891 3.258 -15.695 1 81.69 208 LYS B CA 1
ATOM 5583 C C . LYS B 1 208 ? -7.988 2.814 -14.555 1 81.69 208 LYS B C 1
ATOM 5585 O O . LYS B 1 208 ? -7.238 1.844 -14.688 1 81.69 208 LYS B O 1
ATOM 5590 N N . ASN B 1 209 ? -8.25 3.357 -13.43 1 77.12 209 ASN B N 1
ATOM 5591 C CA . ASN B 1 209 ? -7.371 3.064 -12.297 1 77.12 209 ASN B CA 1
ATOM 5592 C C . ASN B 1 209 ? -8.008 2.061 -11.336 1 77.12 209 ASN B C 1
ATOM 5594 O O . ASN B 1 209 ? -7.414 1.716 -10.312 1 77.12 209 ASN B O 1
ATOM 5598 N N . GLY B 1 210 ? -9.18 1.537 -11.711 1 81.06 210 GLY B N 1
ATOM 5599 C CA . GLY B 1 210 ? -9.891 0.645 -10.812 1 81.06 210 GLY B CA 1
ATOM 5600 C C . GLY B 1 210 ? -9.414 -0.792 -10.891 1 81.06 210 GLY B C 1
ATOM 5601 O O . GLY B 1 210 ? -9.82 -1.635 -10.086 1 81.06 210 GLY B O 1
ATOM 5602 N N . GLY B 1 211 ? -8.625 -1.168 -11.867 1 85.12 211 GLY B N 1
ATOM 5603 C CA . GLY B 1 211 ? -8.023 -2.49 -11.945 1 85.12 211 GLY B CA 1
ATOM 5604 C C . GLY B 1 211 ? -8.766 -3.43 -12.875 1 85.12 211 GLY B C 1
ATOM 5605 O O . GLY B 1 211 ? -8.219 -4.438 -13.32 1 85.12 211 GLY B O 1
ATOM 5606 N N . VAL B 1 212 ? -10.086 -3.154 -13.164 1 91.31 212 VAL B N 1
ATOM 5607 C CA . VAL B 1 212 ? -10.922 -4.051 -13.945 1 91.31 212 VAL B CA 1
ATOM 5608 C C . VAL B 1 212 ? -10.406 -4.121 -15.383 1 91.31 212 VAL B C 1
ATOM 5610 O O . VAL B 1 212 ? -10.344 -5.203 -15.977 1 91.31 212 VAL B O 1
ATOM 5613 N N . PHE B 1 213 ? -9.891 -3.082 -15.891 1 89.69 213 PHE B N 1
ATOM 5614 C CA . PHE B 1 213 ? -9.414 -3.061 -17.266 1 89.69 213 PHE B CA 1
ATOM 5615 C C . PHE B 1 213 ? -8.109 -3.83 -17.406 1 89.69 213 PHE B C 1
ATOM 5617 O O . PHE B 1 213 ? -7.859 -4.473 -18.438 1 89.69 213 PHE B O 1
ATOM 5624 N N . GLY B 1 214 ? -7.344 -3.744 -16.422 1 87.31 214 GLY B N 1
ATOM 5625 C CA . GLY B 1 214 ? -6.113 -4.516 -16.438 1 87.31 214 GLY B CA 1
ATOM 5626 C C . GLY B 1 214 ? -6.348 -6.016 -16.469 1 87.31 214 GLY B C 1
ATOM 5627 O O . GLY B 1 214 ? -5.746 -6.727 -17.266 1 87.31 214 GLY B O 1
ATOM 5628 N N . VAL B 1 215 ? -7.234 -6.461 -15.672 1 91 215 VAL B N 1
ATOM 5629 C CA . VAL B 1 215 ? -7.535 -7.887 -15.602 1 91 215 VAL B CA 1
ATOM 5630 C C . VAL B 1 215 ? -8.266 -8.328 -16.875 1 91 215 VAL B C 1
ATOM 5632 O O . VAL B 1 215 ? -8.031 -9.43 -17.375 1 91 215 VAL B O 1
ATOM 5635 N N . ALA B 1 216 ? -9.141 -7.414 -17.344 1 93.12 216 ALA B N 1
ATOM 5636 C CA . ALA B 1 216 ? -9.852 -7.73 -18.578 1 93.12 216 ALA B CA 1
ATOM 5637 C C . ALA B 1 216 ? -8.875 -7.883 -19.75 1 93.12 216 ALA B C 1
ATOM 5639 O O . ALA B 1 216 ? -8.977 -8.828 -20.531 1 93.12 216 ALA B O 1
ATOM 5640 N N . GLY B 1 217 ? -7.992 -6.941 -19.844 1 92.5 217 GLY B N 1
ATOM 5641 C CA . GLY B 1 217 ? -6.973 -7.059 -20.891 1 92.5 217 GLY B CA 1
ATOM 5642 C C . GLY B 1 217 ? -6.117 -8.305 -20.734 1 92.5 217 GLY B C 1
ATOM 5643 O O . GLY B 1 217 ? -5.82 -8.977 -21.734 1 92.5 217 GLY B O 1
ATOM 5644 N N . PHE B 1 218 ? -5.789 -8.664 -19.547 1 92.94 218 PHE B N 1
ATOM 5645 C CA . PHE B 1 218 ? -4.984 -9.859 -19.281 1 92.94 218 PHE B CA 1
ATOM 5646 C C . PHE B 1 218 ? -5.77 -11.125 -19.609 1 92.94 218 PHE B C 1
ATOM 5648 O O . PHE B 1 218 ? -5.211 -12.094 -20.125 1 92.94 218 PHE B O 1
ATOM 5655 N N . ALA B 1 219 ? -7.012 -11.102 -19.312 1 94.25 219 ALA B N 1
ATOM 5656 C CA . ALA B 1 219 ? -7.867 -12.242 -19.625 1 94.25 219 ALA B CA 1
ATOM 5657 C C . ALA B 1 219 ? -7.949 -12.484 -21.125 1 94.25 219 ALA B C 1
ATOM 5659 O O . ALA B 1 219 ? -7.805 -13.617 -21.578 1 94.25 219 ALA B O 1
ATOM 5660 N N . VAL B 1 220 ? -8.125 -11.422 -21.859 1 94.81 220 VAL B N 1
ATOM 5661 C CA . VAL B 1 220 ? -8.211 -11.539 -23.312 1 94.81 220 VAL B CA 1
ATOM 5662 C C . VAL B 1 220 ? -6.891 -12.086 -23.859 1 94.81 220 VAL B C 1
ATOM 5664 O O . VAL B 1 220 ? -6.887 -12.984 -24.703 1 94.81 220 VAL B O 1
ATOM 5667 N N . PHE B 1 221 ? -5.863 -11.648 -23.312 1 93.75 221 PHE B N 1
ATOM 5668 C CA . PHE B 1 221 ? -4.543 -12.086 -23.75 1 93.75 221 PHE B CA 1
ATOM 5669 C C . PHE B 1 221 ? -4.309 -13.547 -23.391 1 93.75 221 PHE B C 1
ATOM 5671 O O . PHE B 1 221 ? -3.916 -14.344 -24.25 1 93.75 221 PHE B O 1
ATOM 5678 N N . SER B 1 222 ? -4.527 -13.898 -22.156 1 93.81 222 SER B N 1
ATOM 5679 C CA . SER B 1 222 ? -4.238 -15.242 -21.672 1 93.81 222 SER B CA 1
ATOM 5680 C C . SER B 1 222 ? -5.148 -16.281 -22.312 1 93.81 222 SER B C 1
ATOM 5682 O O . SER B 1 222 ? -4.684 -17.328 -22.766 1 93.81 222 SER B O 1
ATOM 5684 N N . PHE B 1 223 ? -6.402 -15.992 -22.453 1 94.81 223 PHE B N 1
ATOM 5685 C CA . PHE B 1 223 ? -7.324 -16.953 -23.047 1 94.81 223 PHE B CA 1
ATOM 5686 C C . PHE B 1 223 ? -7.172 -16.984 -24.562 1 94.81 223 PHE B C 1
ATOM 5688 O O . PHE B 1 223 ? -7.426 -18 -25.188 1 94.81 223 PHE B O 1
ATOM 5695 N N . GLY B 1 224 ? -6.785 -15.828 -25.125 1 93 224 GLY B N 1
ATOM 5696 C CA . GLY B 1 224 ? -6.422 -15.859 -26.531 1 93 224 GLY B CA 1
ATOM 5697 C C . GLY B 1 224 ? -5.258 -16.781 -26.828 1 93 224 GLY B C 1
ATOM 5698 O O . GLY B 1 224 ? -5.312 -17.578 -27.766 1 93 224 GLY B O 1
ATOM 5699 N N . LEU B 1 225 ? -4.285 -16.703 -26.016 1 90.06 225 LEU B N 1
ATOM 5700 C CA . LEU B 1 225 ? -3.129 -17.578 -26.172 1 90.06 225 LEU B CA 1
ATOM 5701 C C . LEU B 1 225 ? -3.5 -19.031 -25.891 1 90.06 225 LEU B C 1
ATOM 5703 O O . LEU B 1 225 ? -2.955 -19.953 -26.5 1 90.06 225 LEU B O 1
ATOM 5707 N N . PHE B 1 226 ? -4.379 -19.266 -24.938 1 91.69 226 PHE B N 1
ATOM 5708 C CA . PHE B 1 226 ? -4.863 -20.594 -24.641 1 91.69 226 PHE B CA 1
ATOM 5709 C C . PHE B 1 226 ? -5.531 -21.219 -25.859 1 91.69 226 PHE B C 1
ATOM 5711 O O . PHE B 1 226 ? -5.266 -22.375 -26.203 1 91.69 226 PHE B O 1
ATOM 5718 N N . LEU B 1 227 ? -6.305 -20.453 -26.547 1 91.56 227 LEU B N 1
ATOM 5719 C CA . LEU B 1 227 ? -6.988 -20.938 -27.75 1 91.56 227 LEU B CA 1
ATOM 5720 C C . LEU B 1 227 ? -5.984 -21.312 -28.828 1 91.56 227 LEU B C 1
ATOM 5722 O O . LEU B 1 227 ? -6.133 -22.344 -29.484 1 91.56 227 LEU B O 1
ATOM 5726 N N . LEU B 1 228 ? -4.961 -20.609 -28.875 1 88.5 228 LEU B N 1
ATOM 5727 C CA . LEU B 1 228 ? -3.969 -20.844 -29.922 1 88.5 228 LEU B CA 1
ATOM 5728 C C . LEU B 1 228 ? -3.121 -22.062 -29.609 1 88.5 228 LEU B C 1
ATOM 5730 O O . LEU B 1 228 ? -2.725 -22.812 -30.5 1 88.5 228 LEU B O 1
ATOM 5734 N N . THR B 1 229 ? -2.91 -22.297 -28.375 1 88.06 229 THR B N 1
ATOM 5735 C CA . THR B 1 229 ? -1.976 -23.344 -27.984 1 88.06 229 THR B CA 1
ATOM 5736 C C . THR B 1 229 ? -2.703 -24.672 -27.797 1 88.06 229 THR B C 1
ATOM 5738 O O . THR B 1 229 ? -2.123 -25.734 -28 1 88.06 229 THR B O 1
ATOM 5741 N N . PHE B 1 230 ? -3.924 -24.641 -27.391 1 88.56 230 PHE B N 1
ATOM 5742 C CA . PHE B 1 230 ? -4.648 -25.875 -27.094 1 88.56 230 PHE B CA 1
ATOM 5743 C C . PHE B 1 230 ? -5.684 -26.156 -28.172 1 88.56 230 PHE B C 1
ATOM 5745 O O . PHE B 1 230 ? -6.543 -27.016 -28.016 1 88.56 230 PHE B O 1
ATOM 5752 N N . TRP B 1 231 ? -5.508 -25.469 -29.234 1 88.75 231 TRP B N 1
ATOM 5753 C CA . TRP B 1 231 ? -6.453 -25.625 -30.328 1 88.75 231 TRP B CA 1
ATOM 5754 C C . TRP B 1 231 ? -6.465 -27.062 -30.828 1 88.75 231 TRP B C 1
ATOM 5756 O O . TRP B 1 231 ? -5.41 -27.656 -31.047 1 88.75 231 TRP B O 1
ATOM 5766 N N . ASN B 1 232 ? -7.629 -27.719 -30.922 1 87.06 232 ASN B N 1
ATOM 5767 C CA . ASN B 1 232 ? -7.84 -29.062 -31.453 1 87.06 232 ASN B CA 1
ATOM 5768 C C . ASN B 1 232 ? -7.148 -30.125 -30.594 1 87.06 232 ASN B C 1
ATOM 5770 O O . ASN B 1 232 ? -6.414 -30.953 -31.109 1 87.06 232 ASN B O 1
ATOM 5774 N N . SER B 1 233 ? -7.367 -30.031 -29.312 1 86.25 233 SER B N 1
ATOM 5775 C CA . SER B 1 233 ? -6.855 -31.047 -28.391 1 86.25 233 SER B CA 1
ATOM 5776 C C . SER B 1 233 ? -7.578 -32.375 -28.578 1 86.25 233 SER B C 1
ATOM 5778 O O . SER B 1 233 ? -8.797 -32.406 -28.734 1 86.25 233 SER B O 1
ATOM 5780 N N . ASN B 1 234 ? -6.762 -33.375 -28.594 1 82.69 234 ASN B N 1
ATOM 5781 C CA . ASN B 1 234 ? -7.285 -34.688 -28.906 1 82.69 234 ASN B CA 1
ATOM 5782 C C . ASN B 1 234 ? -8.156 -35.219 -27.766 1 82.69 234 ASN B C 1
ATOM 5784 O O . ASN B 1 234 ? -8.086 -34.75 -26.641 1 82.69 234 ASN B O 1
ATOM 5788 N N . GLY B 1 235 ? -8.961 -36.219 -28.172 1 77.81 235 GLY B N 1
ATOM 5789 C CA . GLY B 1 235 ? -9.766 -36.938 -27.188 1 77.81 235 GLY B CA 1
ATOM 5790 C C . GLY B 1 235 ? -8.93 -37.625 -26.125 1 77.81 235 GLY B C 1
ATOM 5791 O O . GLY B 1 235 ? -7.883 -38.219 -26.438 1 77.81 235 GLY B O 1
ATOM 5792 N N . GLY B 1 236 ? -9.25 -37.406 -24.828 1 76.81 236 GLY B N 1
ATOM 5793 C CA . GLY B 1 236 ? -8.508 -38 -23.734 1 76.81 236 GLY B CA 1
ATOM 5794 C C . GLY B 1 236 ? -7.68 -36.969 -22.953 1 76.81 236 GLY B C 1
ATOM 5795 O O . GLY B 1 236 ? -7.25 -37.25 -21.844 1 76.81 236 GLY B O 1
ATOM 5796 N N . SER B 1 237 ? -7.469 -35.875 -23.594 1 79.81 237 SER B N 1
ATOM 5797 C CA . SER B 1 237 ? -6.66 -34.844 -22.938 1 79.81 237 SER B CA 1
ATOM 5798 C C . SER B 1 237 ? -7.531 -33.906 -22.109 1 79.81 237 SER B C 1
ATOM 5800 O O . SER B 1 237 ? -7.059 -32.844 -21.672 1 79.81 237 SER B O 1
ATOM 5802 N N . GLU B 1 238 ? -8.773 -34.281 -21.891 1 83.06 238 GLU B N 1
ATOM 5803 C CA . GLU B 1 238 ? -9.742 -33.375 -21.266 1 83.06 238 GLU B CA 1
ATOM 5804 C C . GLU B 1 238 ? -9.297 -33 -19.859 1 83.06 238 GLU B C 1
ATOM 5806 O O . GLU B 1 238 ? -9.352 -31.812 -19.484 1 83.06 238 GLU B O 1
ATOM 5811 N N . PRO B 1 239 ? -8.758 -33.938 -19.078 1 78.12 239 PRO B N 1
ATOM 5812 C CA . PRO B 1 239 ? -8.344 -33.531 -17.734 1 78.12 239 PRO B CA 1
ATOM 5813 C C . PRO B 1 239 ? -7.188 -32.531 -17.734 1 78.12 239 PRO B C 1
ATOM 5815 O O . PRO B 1 239 ? -7.172 -31.609 -16.938 1 78.12 239 PRO B O 1
ATOM 5818 N N . LEU B 1 240 ? -6.297 -32.75 -18.688 1 78.44 240 LEU B N 1
ATOM 5819 C CA . LEU B 1 240 ? -5.125 -31.891 -18.75 1 78.44 240 LEU B CA 1
ATOM 5820 C C . LEU B 1 240 ? -5.512 -30.5 -19.219 1 78.44 240 LEU B C 1
ATOM 5822 O O . LEU B 1 240 ? -4.992 -29.5 -18.719 1 78.44 240 LEU B O 1
ATOM 5826 N N . VAL B 1 241 ? -6.43 -30.453 -20.172 1 84.81 241 VAL B N 1
ATOM 5827 C CA . VAL B 1 241 ? -6.902 -29.172 -20.672 1 84.81 241 VAL B CA 1
ATOM 5828 C C . VAL B 1 241 ? -7.68 -28.438 -19.594 1 84.81 241 VAL B C 1
ATOM 5830 O O . VAL B 1 241 ? -7.566 -27.219 -19.438 1 84.81 241 VAL B O 1
ATOM 5833 N N . LEU B 1 242 ? -8.398 -29.188 -18.797 1 85.31 242 LEU B N 1
ATOM 5834 C CA . LEU B 1 242 ? -9.164 -28.625 -17.703 1 85.31 242 LEU B CA 1
ATOM 5835 C C . LEU B 1 242 ? -8.242 -28.031 -16.641 1 85.31 242 LEU B C 1
ATOM 5837 O O . LEU B 1 242 ? -8.492 -26.938 -16.125 1 85.31 242 LEU B O 1
ATOM 5841 N N . ILE B 1 243 ? -7.16 -28.656 -16.375 1 80.56 243 ILE B N 1
ATOM 5842 C CA . ILE B 1 243 ? -6.195 -28.172 -15.391 1 80.56 243 ILE B CA 1
ATOM 5843 C C . ILE B 1 243 ? -5.5 -26.922 -15.906 1 80.56 243 ILE B C 1
ATOM 5845 O O . ILE B 1 243 ? -5.355 -25.938 -15.172 1 80.56 243 ILE B O 1
ATOM 5849 N N . ALA B 1 244 ? -5.113 -27.031 -17.125 1 84.62 244 ALA B N 1
ATOM 5850 C CA . ALA B 1 244 ? -4.418 -25.891 -17.719 1 84.62 244 ALA B CA 1
ATOM 5851 C C . ALA B 1 244 ? -5.309 -24.641 -17.734 1 84.62 244 ALA B C 1
ATOM 5853 O O . ALA B 1 244 ? -4.863 -23.547 -17.359 1 84.62 244 ALA B O 1
ATOM 5854 N N . ALA B 1 245 ? -6.531 -24.844 -18.125 1 89.75 245 ALA B N 1
ATOM 5855 C CA . ALA B 1 245 ? -7.461 -23.719 -18.156 1 89.75 245 ALA B CA 1
ATOM 5856 C C . ALA B 1 245 ? -7.723 -23.188 -16.766 1 89.75 245 ALA B C 1
ATOM 5858 O O . ALA B 1 245 ? -7.879 -21.969 -16.578 1 89.75 245 ALA B O 1
ATOM 5859 N N . GLY B 1 246 ? -7.777 -24.078 -15.781 1 88.31 246 GLY B N 1
ATOM 5860 C CA . GLY B 1 246 ? -7.957 -23.656 -14.398 1 88.31 246 GLY B CA 1
ATOM 5861 C C . GLY B 1 246 ? -6.809 -22.812 -13.875 1 88.31 246 GLY B C 1
ATOM 5862 O O . GLY B 1 246 ? -7.027 -21.828 -13.172 1 88.31 246 GLY B O 1
ATOM 5863 N N . ILE B 1 247 ? -5.652 -23.172 -14.242 1 85.88 247 ILE B N 1
ATOM 5864 C CA . ILE B 1 247 ? -4.469 -22.422 -13.828 1 85.88 247 ILE B CA 1
ATOM 5865 C C . ILE B 1 247 ? -4.477 -21.047 -14.477 1 85.88 247 ILE B C 1
ATOM 5867 O O . ILE B 1 247 ? -4.207 -20.047 -13.812 1 85.88 247 ILE B O 1
ATOM 5871 N N . VAL B 1 248 ? -4.828 -21.047 -15.75 1 90.44 248 VAL B N 1
ATOM 5872 C CA . VAL B 1 248 ? -4.875 -19.781 -16.469 1 90.44 248 VAL B CA 1
ATOM 5873 C C . VAL B 1 248 ? -5.914 -18.859 -15.828 1 90.44 248 VAL B C 1
ATOM 5875 O O . VAL B 1 248 ? -5.656 -17.672 -15.617 1 90.44 248 VAL B O 1
ATOM 5878 N N . SER B 1 249 ? -7.035 -19.422 -15.5 1 92.62 249 SER B N 1
ATOM 5879 C CA . SER B 1 249 ? -8.078 -18.625 -14.859 1 92.62 249 SER B CA 1
ATOM 5880 C C . SER B 1 249 ? -7.617 -18.109 -13.5 1 92.62 249 SER B C 1
ATOM 5882 O O . SER B 1 249 ? -7.879 -16.953 -13.156 1 92.62 249 SER B O 1
ATOM 5884 N N . PHE B 1 250 ? -6.953 -18.922 -12.781 1 89.25 250 PHE B N 1
ATOM 5885 C CA . PHE B 1 250 ? -6.465 -18.531 -11.461 1 89.25 250 PHE B CA 1
ATOM 5886 C C . PHE B 1 250 ? -5.477 -17.375 -11.578 1 89.25 250 PHE B C 1
ATOM 5888 O O . PHE B 1 250 ? -5.605 -16.375 -10.875 1 89.25 250 PHE B O 1
ATOM 5895 N N . PHE B 1 251 ? -4.586 -17.438 -12.492 1 88.56 251 PHE B N 1
ATOM 5896 C CA . PHE B 1 251 ? -3.543 -16.438 -12.633 1 88.56 251 PHE B CA 1
ATOM 5897 C C . PHE B 1 251 ? -4.105 -15.148 -13.242 1 88.56 251 PHE B C 1
ATOM 5899 O O . PHE B 1 251 ? -3.568 -14.062 -13.016 1 88.56 251 PHE B O 1
ATOM 5906 N N . THR B 1 252 ? -5.117 -15.328 -14 1 92 252 THR B N 1
ATOM 5907 C CA . THR B 1 252 ? -5.75 -14.148 -14.594 1 92 252 THR B CA 1
ATOM 5908 C C . THR B 1 252 ? -6.543 -13.375 -13.539 1 92 252 THR B C 1
ATOM 5910 O O . THR B 1 252 ? -6.535 -12.148 -13.531 1 92 252 THR B O 1
ATOM 5913 N N . ALA B 1 253 ? -7.125 -14.133 -12.625 1 92.12 253 ALA B N 1
ATOM 5914 C CA . ALA B 1 253 ? -7.98 -13.5 -11.625 1 92.12 253 ALA B CA 1
ATOM 5915 C C . ALA B 1 253 ? -7.164 -13.023 -10.422 1 92.12 253 ALA B C 1
ATOM 5917 O O . ALA B 1 253 ? -7.527 -12.047 -9.766 1 92.12 253 ALA B O 1
ATOM 5918 N N . ASN B 1 254 ? -6.094 -13.633 -10.188 1 88.81 254 ASN B N 1
ATOM 5919 C CA . ASN B 1 254 ? -5.34 -13.484 -8.945 1 88.81 254 ASN B CA 1
ATOM 5920 C C . ASN B 1 254 ? -4.871 -12.047 -8.75 1 88.81 254 ASN B C 1
ATOM 5922 O O . ASN B 1 254 ? -4.934 -11.508 -7.641 1 88.81 254 ASN B O 1
ATOM 5926 N N . PRO B 1 255 ? -4.465 -11.375 -9.82 1 88.62 255 PRO B N 1
ATOM 5927 C CA . PRO B 1 255 ? -3.992 -10 -9.617 1 88.62 255 PRO B CA 1
ATOM 5928 C C . PRO B 1 255 ? -5.074 -9.086 -9.047 1 88.62 255 PRO B C 1
ATOM 5930 O O . PRO B 1 255 ? -4.777 -8.195 -8.242 1 88.62 255 PRO B O 1
ATOM 5933 N N . TYR B 1 256 ? -6.246 -9.281 -9.461 1 92.62 256 TYR B N 1
ATOM 5934 C CA . TYR B 1 256 ? -7.332 -8.461 -8.938 1 92.62 256 TYR B CA 1
ATOM 5935 C C . TYR B 1 256 ? -7.629 -8.797 -7.484 1 92.62 256 TYR B C 1
ATOM 5937 O O . TYR B 1 256 ? -7.895 -7.91 -6.672 1 92.62 256 TYR B O 1
ATOM 5945 N N . PHE B 1 257 ? -7.574 -10.031 -7.137 1 91.88 257 PHE B N 1
ATOM 5946 C CA . PHE B 1 257 ? -7.879 -10.477 -5.785 1 91.88 257 PHE B CA 1
ATOM 5947 C C . PHE B 1 257 ? -6.801 -10.016 -4.809 1 91.88 257 PHE B C 1
ATOM 5949 O O . PHE B 1 257 ? -7.105 -9.656 -3.668 1 91.88 257 PHE B O 1
ATOM 5956 N N . LEU B 1 258 ? -5.656 -9.945 -5.262 1 87.38 258 LEU B N 1
ATOM 5957 C CA . LEU B 1 258 ? -4.566 -9.555 -4.375 1 87.38 258 LEU B CA 1
ATOM 5958 C C . LEU B 1 258 ? -4.613 -8.062 -4.082 1 87.38 258 LEU B C 1
ATOM 5960 O O . LEU B 1 258 ? -4.125 -7.613 -3.043 1 87.38 258 LEU B O 1
ATOM 5964 N N . GLN B 1 259 ? -5.223 -7.375 -4.914 1 88.56 259 GLN B N 1
ATOM 5965 C CA . GLN B 1 259 ? -5.305 -5.93 -4.723 1 88.56 259 GLN B CA 1
ATOM 5966 C C . GLN B 1 259 ? -6.387 -5.574 -3.707 1 88.56 259 GLN B C 1
ATOM 5968 O O . GLN B 1 259 ? -6.469 -4.43 -3.254 1 88.56 259 GLN B O 1
ATOM 5973 N N . LEU B 1 260 ? -7.148 -6.543 -3.322 1 92.75 260 LEU B N 1
ATOM 5974 C CA . LEU B 1 260 ? -8.281 -6.285 -2.441 1 92.75 260 LEU B CA 1
ATOM 5975 C C . LEU B 1 260 ? -7.809 -5.836 -1.062 1 92.75 260 LEU B C 1
ATOM 5977 O O . LEU B 1 260 ? -8.469 -5.027 -0.408 1 92.75 260 LEU B O 1
ATOM 5981 N N . THR B 1 261 ? -6.699 -6.348 -0.656 1 89.62 261 THR B N 1
ATOM 5982 C CA . THR B 1 261 ? -6.184 -5.969 0.653 1 89.62 261 THR B CA 1
ATOM 5983 C C . THR B 1 261 ? -5.789 -4.492 0.67 1 89.62 261 THR B C 1
ATOM 5985 O O . THR B 1 261 ? -6.16 -3.758 1.588 1 89.62 261 THR B O 1
ATOM 5988 N N . ASP B 1 262 ? -5.109 -4.098 -0.334 1 83.56 262 ASP B N 1
ATOM 5989 C CA . ASP B 1 262 ? -4.738 -2.688 -0.432 1 83.56 262 ASP B CA 1
ATOM 5990 C C . ASP B 1 262 ? -5.973 -1.802 -0.578 1 83.56 262 ASP B C 1
ATOM 5992 O O . ASP B 1 262 ? -6.039 -0.719 0.007 1 83.56 262 ASP B O 1
ATOM 5996 N N . TRP B 1 263 ? -6.848 -2.295 -1.347 1 89.5 263 TRP B N 1
ATOM 5997 C CA . TRP B 1 263 ? -8.102 -1.566 -1.526 1 89.5 263 TRP B CA 1
ATOM 5998 C C . TRP B 1 263 ? -8.805 -1.357 -0.191 1 89.5 263 TRP B C 1
ATOM 6000 O O . TRP B 1 263 ? -9.312 -0.269 0.087 1 89.5 263 TRP B O 1
ATOM 6010 N N . ARG B 1 264 ? -8.828 -2.383 0.586 1 90.62 264 ARG B N 1
ATOM 6011 C CA . ARG B 1 264 ? -9.477 -2.311 1.892 1 90.62 264 ARG B CA 1
ATOM 6012 C C . ARG B 1 264 ? -8.836 -1.237 2.764 1 90.62 264 ARG B C 1
ATOM 6014 O O . ARG B 1 264 ? -9.531 -0.47 3.428 1 90.62 264 ARG B O 1
ATOM 6021 N N . ILE B 1 265 ? -7.594 -1.182 2.713 1 82.5 265 ILE B N 1
ATOM 6022 C CA . ILE B 1 265 ? -6.859 -0.251 3.564 1 82.5 265 ILE B CA 1
ATOM 6023 C C . ILE B 1 265 ? -7.168 1.185 3.145 1 82.5 265 ILE B C 1
ATOM 6025 O O . ILE B 1 265 ? -7.492 2.027 3.984 1 82.5 265 ILE B O 1
ATOM 6029 N N . TYR B 1 266 ? -7.16 1.398 1.911 1 81.12 266 TYR B N 1
ATOM 6030 C CA . TYR B 1 266 ? -7.453 2.736 1.41 1 81.12 266 TYR B CA 1
ATOM 6031 C C . TYR B 1 266 ? -8.922 3.086 1.618 1 81.12 266 TYR B C 1
ATOM 6033 O O . TYR B 1 266 ? -9.25 4.207 2.014 1 81.12 266 TYR B O 1
ATOM 6041 N N . GLN B 1 267 ? -9.711 2.102 1.402 1 87.12 267 GLN B N 1
ATOM 6042 C CA . GLN B 1 267 ? -11.141 2.361 1.462 1 87.12 267 GLN B CA 1
ATOM 6043 C C . GLN B 1 267 ? -11.594 2.619 2.896 1 87.12 267 GLN B C 1
ATOM 6045 O O . GLN B 1 267 ? -12.508 3.418 3.131 1 87.12 267 GLN B O 1
ATOM 6050 N N . ASN B 1 268 ? -11.016 2.008 3.816 1 83.94 268 ASN B N 1
ATOM 6051 C CA . ASN B 1 268 ? -11.359 2.262 5.211 1 83.94 268 ASN B CA 1
ATOM 6052 C C . ASN B 1 268 ? -11.094 3.713 5.598 1 83.94 268 ASN B C 1
ATOM 6054 O O . ASN B 1 268 ? -11.922 4.34 6.27 1 83.94 268 ASN B O 1
ATOM 6058 N N . GLU B 1 269 ? -10.047 4.207 5.168 1 80.44 269 GLU B N 1
ATOM 6059 C CA . GLU B 1 269 ? -9.711 5.602 5.461 1 80.44 269 GLU B CA 1
ATOM 6060 C C . GLU B 1 269 ? -10.586 6.555 4.656 1 80.44 269 GLU B C 1
ATOM 6062 O O . GLU B 1 269 ? -11.055 7.57 5.184 1 80.44 269 GLU B O 1
ATOM 6067 N N . GLU B 1 270 ? -10.742 6.156 3.492 1 85.44 270 GLU B N 1
ATOM 6068 C CA . GLU B 1 270 ? -11.531 6.996 2.6 1 85.44 270 GLU B CA 1
ATOM 6069 C C . GLU B 1 270 ? -12.984 7.086 3.072 1 85.44 270 GLU B C 1
ATOM 6071 O O . GLU B 1 270 ? -13.586 8.164 3.045 1 85.44 270 GLU B O 1
ATOM 6076 N N . ALA B 1 271 ? -13.523 6.027 3.484 1 83.56 271 ALA B N 1
ATOM 6077 C CA . ALA B 1 271 ? -14.906 6.008 3.955 1 83.56 271 ALA B CA 1
ATOM 6078 C C . ALA B 1 271 ? -15.062 6.859 5.211 1 83.56 271 ALA B C 1
ATOM 6080 O O . ALA B 1 271 ? -16.078 7.547 5.379 1 83.56 271 ALA B O 1
ATOM 6081 N N . GLU B 1 272 ? -14.086 6.812 5.996 1 80.06 272 GLU B N 1
ATOM 6082 C CA . GLU B 1 272 ? -14.117 7.637 7.203 1 80.06 272 GLU B CA 1
ATOM 6083 C C . GLU B 1 272 ? -14.016 9.117 6.859 1 80.06 272 GLU B C 1
ATOM 6085 O O . GLU B 1 272 ? -14.688 9.953 7.473 1 80.06 272 GLU B O 1
ATOM 6090 N N . ALA B 1 273 ? -13.234 9.305 5.875 1 80.69 273 ALA B N 1
ATOM 6091 C CA . ALA B 1 273 ? -12.992 10.695 5.512 1 80.69 273 ALA B CA 1
ATOM 6092 C C . ALA B 1 273 ? -14.164 11.273 4.73 1 80.69 273 ALA B C 1
ATOM 6094 O O . ALA B 1 273 ? -14.562 12.422 4.949 1 80.69 273 ALA B O 1
ATOM 6095 N N . LEU B 1 274 ? -14.727 10.508 3.838 1 84.25 274 LEU B N 1
ATOM 6096 C CA . LEU B 1 274 ? -15.758 11.023 2.947 1 84.25 274 LEU B CA 1
ATOM 6097 C C . LEU B 1 274 ? -17.141 10.891 3.58 1 84.25 274 LEU B C 1
ATOM 6099 O O . LEU B 1 274 ? -18.078 11.562 3.166 1 84.25 274 LEU B O 1
ATOM 6103 N N . LEU B 1 275 ? -17.344 10.031 4.488 1 79.19 275 LEU B N 1
ATOM 6104 C CA . LEU B 1 275 ? -18.562 9.836 5.258 1 79.19 275 LEU B CA 1
ATOM 6105 C C . LEU B 1 275 ? -19.75 9.562 4.336 1 79.19 275 LEU B C 1
ATOM 6107 O O . LEU B 1 275 ? -20.875 9.984 4.617 1 79.19 275 LEU B O 1
ATOM 6111 N N . HIS B 1 276 ? -19.516 9.094 3.129 1 77.12 276 HIS B N 1
ATOM 6112 C CA . HIS B 1 276 ? -20.625 8.914 2.201 1 77.12 276 HIS B CA 1
ATOM 6113 C C . HIS B 1 276 ? -21.219 7.516 2.324 1 77.12 276 HIS B C 1
ATOM 6115 O O . HIS B 1 276 ? -22.391 7.305 1.996 1 77.12 276 HIS B O 1
ATOM 6121 N N . SER B 1 277 ? -20.453 6.648 2.533 1 80.06 277 SER B N 1
ATOM 6122 C CA . SER B 1 277 ? -20.938 5.277 2.645 1 80.06 277 SER B CA 1
ATOM 6123 C C . SER B 1 277 ? -20.266 4.539 3.793 1 80.06 277 SER B C 1
ATOM 6125 O O . SER B 1 277 ? -19.219 4.98 4.293 1 80.06 277 SER B O 1
ATOM 6127 N N . SER B 1 278 ? -21.047 3.539 4.18 1 83.44 278 SER B N 1
ATOM 6128 C CA . SER B 1 278 ? -20.453 2.732 5.242 1 83.44 278 SER B CA 1
ATOM 6129 C C . SER B 1 278 ? -19.328 1.857 4.715 1 83.44 278 SER B C 1
ATOM 6131 O O . SER B 1 278 ? -19.297 1.528 3.525 1 83.44 278 SER B O 1
ATOM 6133 N N . LYS B 1 279 ? -18.422 1.619 5.578 1 86.44 279 LYS B N 1
ATOM 6134 C CA . LYS B 1 279 ? -17.312 0.741 5.254 1 86.44 279 LYS B CA 1
ATOM 6135 C C . LYS B 1 279 ? -17.797 -0.633 4.809 1 86.44 279 LYS B C 1
ATOM 6137 O O . LYS B 1 279 ? -17.297 -1.189 3.826 1 86.44 279 LYS B O 1
ATOM 6142 N N . MET B 1 280 ? -18.812 -1.123 5.449 1 88.06 280 MET B N 1
ATOM 6143 C CA . MET B 1 280 ? -19.328 -2.461 5.168 1 88.06 280 MET B CA 1
ATOM 6144 C C . MET B 1 280 ? -20.031 -2.504 3.814 1 88.06 280 MET B C 1
ATOM 6146 O O . MET B 1 280 ? -19.859 -3.465 3.059 1 88.06 280 MET B O 1
ATOM 6150 N N . MET B 1 281 ? -20.719 -1.49 3.529 1 89.88 281 MET B N 1
ATOM 6151 C CA . MET B 1 281 ? -21.406 -1.449 2.24 1 89.88 281 MET B CA 1
ATOM 6152 C C . MET B 1 281 ? -20.406 -1.432 1.091 1 89.88 281 MET B C 1
ATOM 6154 O O . MET B 1 281 ? -20.562 -2.158 0.109 1 89.88 281 MET B O 1
ATOM 6158 N N . ASN B 1 282 ? -19.406 -0.626 1.208 1 91.81 282 ASN B N 1
ATOM 6159 C CA . ASN B 1 282 ? -18.391 -0.572 0.17 1 91.81 282 ASN B CA 1
ATOM 6160 C C . ASN B 1 282 ? -17.672 -1.913 0.015 1 91.81 282 ASN B C 1
ATOM 6162 O O . ASN B 1 282 ? -17.391 -2.34 -1.103 1 91.81 282 ASN B O 1
ATOM 6166 N N . LYS B 1 283 ? -17.438 -2.547 1.118 1 94.5 283 LYS B N 1
ATOM 6167 C CA . LYS B 1 283 ? -16.781 -3.85 1.069 1 94.5 283 LYS B CA 1
ATOM 6168 C C . LYS B 1 283 ? -17.672 -4.891 0.403 1 94.5 283 LYS B C 1
ATOM 6170 O O . LYS B 1 283 ? -17.188 -5.719 -0.378 1 94.5 283 LYS B O 1
ATOM 6175 N N . MET B 1 284 ? -18.938 -4.82 0.696 1 94.38 284 MET B N 1
ATOM 6176 C CA . MET B 1 284 ? -19.875 -5.754 0.092 1 94.38 284 MET B CA 1
ATOM 6177 C C . MET B 1 284 ? -20.016 -5.504 -1.406 1 94.38 284 MET B C 1
ATOM 6179 O O . MET B 1 284 ? -20.094 -6.449 -2.193 1 94.38 284 MET B O 1
ATOM 6183 N N . LEU B 1 285 ? -20.016 -4.246 -1.755 1 94.06 285 LEU B N 1
ATOM 6184 C CA . LEU B 1 285 ? -20.078 -3.918 -3.174 1 94.06 285 LEU B CA 1
ATOM 6185 C C . LEU B 1 285 ? -18.828 -4.398 -3.9 1 94.06 285 LEU B C 1
ATOM 6187 O O . LEU B 1 285 ? -18.906 -4.941 -5.004 1 94.06 285 LEU B O 1
ATOM 6191 N N . LYS B 1 286 ? -17.703 -4.168 -3.281 1 96 286 LYS B N 1
ATOM 6192 C CA . LYS B 1 286 ? -16.453 -4.629 -3.881 1 96 286 LYS B CA 1
ATOM 6193 C C . LYS B 1 286 ? -16.422 -6.152 -3.984 1 96 286 LYS B C 1
ATOM 6195 O O . LYS B 1 286 ? -15.922 -6.703 -4.969 1 96 286 LYS B O 1
ATOM 6200 N N . PHE B 1 287 ? -16.938 -6.82 -2.961 1 96.75 287 PHE B N 1
ATOM 6201 C CA . PHE B 1 287 ? -17.047 -8.273 -2.984 1 96.75 287 PHE B CA 1
ATOM 6202 C C . PHE B 1 287 ? -17.922 -8.727 -4.137 1 96.75 287 PHE B C 1
ATOM 6204 O O . PHE B 1 287 ? -17.578 -9.656 -4.867 1 96.75 287 PHE B O 1
ATOM 6211 N N . GLY B 1 288 ? -19.062 -8.039 -4.277 1 96.31 288 GLY B N 1
ATOM 6212 C CA . GLY B 1 288 ? -19.938 -8.352 -5.387 1 96.31 288 GLY B CA 1
ATOM 6213 C C . GLY B 1 288 ? -19.281 -8.172 -6.742 1 96.31 288 GLY B C 1
ATOM 6214 O O . GLY B 1 288 ? -19.438 -9.008 -7.629 1 96.31 288 GLY B O 1
ATOM 6215 N N . LEU B 1 289 ? -18.578 -7.102 -6.895 1 95.69 289 LEU B N 1
ATOM 6216 C CA . LEU B 1 289 ? -17.859 -6.852 -8.141 1 95.69 289 LEU B CA 1
ATOM 6217 C C . LEU B 1 289 ? -16.812 -7.93 -8.383 1 95.69 289 LEU B C 1
ATOM 6219 O O . LEU B 1 289 ? -16.656 -8.406 -9.508 1 95.69 289 LEU B O 1
ATOM 6223 N N . THR B 1 290 ? -16.109 -8.312 -7.367 1 96.25 290 THR B N 1
ATOM 6224 C CA . THR B 1 290 ? -15.07 -9.336 -7.465 1 96.25 290 THR B CA 1
ATOM 6225 C C . THR B 1 290 ? -15.68 -10.672 -7.887 1 96.25 290 THR B C 1
ATOM 6227 O O . THR B 1 290 ? -15.133 -11.367 -8.75 1 96.25 290 THR B O 1
ATOM 6230 N N . MET B 1 291 ? -16.828 -11.008 -7.316 1 96.19 291 MET B N 1
ATOM 6231 C CA . MET B 1 291 ? -17.516 -12.25 -7.676 1 96.19 291 MET B CA 1
ATOM 6232 C C . MET B 1 291 ? -18 -12.203 -9.117 1 96.19 291 MET B C 1
ATOM 6234 O O . MET B 1 291 ? -17.969 -13.211 -9.82 1 96.19 291 MET B O 1
ATOM 6238 N N . THR B 1 292 ? -18.406 -11.039 -9.547 1 96.19 292 THR B N 1
ATOM 6239 C CA . THR B 1 292 ? -18.828 -10.891 -10.938 1 96.19 292 THR B CA 1
ATOM 6240 C C . THR B 1 292 ? -17.672 -11.117 -11.891 1 96.19 292 THR B C 1
ATOM 6242 O O . THR B 1 292 ? -17.812 -11.781 -12.922 1 96.19 292 THR B O 1
ATOM 6245 N N . ILE B 1 293 ? -16.547 -10.594 -11.539 1 95.5 293 ILE B N 1
ATOM 6246 C CA . ILE B 1 293 ? -15.352 -10.781 -12.359 1 95.5 293 ILE B CA 1
ATOM 6247 C C . ILE B 1 293 ? -14.984 -12.258 -12.406 1 95.5 293 ILE B C 1
ATOM 6249 O O . ILE B 1 293 ? -14.633 -12.789 -13.461 1 95.5 293 ILE B O 1
ATOM 6253 N N . LEU B 1 294 ? -15.102 -12.922 -11.289 1 96 294 LEU B N 1
ATOM 6254 C CA . LEU B 1 294 ? -14.805 -14.352 -11.234 1 96 294 LEU B CA 1
ATOM 6255 C C . LEU B 1 294 ? -15.758 -15.133 -12.133 1 96 294 LEU B C 1
ATOM 6257 O O . LEU B 1 294 ? -15.328 -16.047 -12.852 1 96 294 LEU B O 1
ATOM 6261 N N . VAL B 1 295 ? -17.016 -14.773 -12.141 1 96.56 295 VAL B N 1
ATOM 6262 C CA . VAL B 1 295 ? -18.016 -15.445 -12.969 1 96.56 295 VAL B CA 1
ATOM 6263 C C . VAL B 1 295 ? -17.672 -15.242 -14.445 1 96.56 295 VAL B C 1
ATOM 6265 O O . VAL B 1 295 ? -17.75 -16.188 -15.242 1 96.56 295 VAL B O 1
ATOM 6268 N N . VAL B 1 296 ? -17.25 -14.094 -14.789 1 96.56 296 VAL B N 1
ATOM 6269 C CA . VAL B 1 296 ? -16.906 -13.797 -16.172 1 96.56 296 VAL B CA 1
ATOM 6270 C C . VAL B 1 296 ? -15.68 -14.617 -16.594 1 96.56 296 VAL B C 1
ATOM 6272 O O . VAL B 1 296 ? -15.672 -15.227 -17.672 1 96.56 296 VAL B O 1
ATOM 6275 N N . ILE B 1 297 ? -14.695 -14.664 -15.758 1 96.31 297 ILE B N 1
ATOM 6276 C CA . ILE B 1 297 ? -13.469 -15.391 -16.078 1 96.31 297 ILE B CA 1
ATOM 6277 C C . ILE B 1 297 ? -13.766 -16.891 -16.188 1 96.31 297 ILE B C 1
ATOM 6279 O O . ILE B 1 297 ? -13.266 -17.562 -17.094 1 96.31 297 ILE B O 1
ATOM 6283 N N . CYS B 1 298 ? -14.602 -17.406 -15.32 1 95.81 298 CYS B N 1
ATOM 6284 C CA . CYS B 1 298 ? -14.961 -18.812 -15.359 1 95.81 298 CYS B CA 1
ATOM 6285 C C . CYS B 1 298 ? -15.789 -19.125 -16.594 1 95.81 298 CYS B C 1
ATOM 6287 O O . CYS B 1 298 ? -15.672 -20.219 -17.172 1 95.81 298 CYS B O 1
ATOM 6289 N N . SER B 1 299 ? -16.641 -18.188 -16.984 1 95.81 299 SER B N 1
ATOM 6290 C CA . SER B 1 299 ? -17.406 -18.359 -18.203 1 95.81 299 SER B CA 1
ATOM 6291 C C . SER B 1 299 ? -16.5 -18.391 -19.422 1 95.81 299 SER B C 1
ATOM 6293 O O . SER B 1 299 ? -16.719 -19.188 -20.344 1 95.81 299 SER B O 1
ATOM 6295 N N . LEU B 1 300 ? -15.539 -17.562 -19.422 1 95.56 300 LEU B N 1
ATOM 6296 C CA . LEU B 1 300 ? -14.555 -17.594 -20.5 1 95.56 300 LEU B CA 1
ATOM 6297 C C . LEU B 1 300 ? -13.781 -18.906 -20.484 1 95.56 300 LEU B C 1
ATOM 6299 O O . LEU B 1 300 ? -13.531 -19.484 -21.547 1 95.56 300 LEU B O 1
ATOM 6303 N N . GLN B 1 301 ? -13.414 -19.328 -19.312 1 95.75 301 GLN B N 1
ATOM 6304 C CA . GLN B 1 301 ? -12.711 -20.609 -19.188 1 95.75 301 GLN B CA 1
ATOM 6305 C C . GLN B 1 301 ? -13.531 -21.734 -19.781 1 95.75 301 GLN B C 1
ATOM 6307 O O . GLN B 1 301 ? -13.008 -22.547 -20.562 1 95.75 301 GLN B O 1
ATOM 6312 N N . TYR B 1 302 ? -14.789 -21.781 -19.375 1 95.06 302 TYR B N 1
ATOM 6313 C CA . TYR B 1 302 ? -15.68 -22.812 -19.891 1 95.06 302 TYR B CA 1
ATOM 6314 C C . TYR B 1 302 ? -15.805 -22.734 -21.406 1 95.06 302 TYR B C 1
ATOM 6316 O O . TYR B 1 302 ? -15.727 -23.766 -22.094 1 95.06 302 TYR B O 1
ATOM 6324 N N . GLY B 1 303 ? -15.93 -21.547 -21.906 1 94.06 303 GLY B N 1
ATOM 6325 C CA . GLY B 1 303 ? -16.047 -21.344 -23.344 1 94.06 303 GLY B CA 1
ATOM 6326 C C . GLY B 1 303 ? -14.812 -21.781 -24.109 1 94.06 303 GLY B C 1
ATOM 6327 O O . GLY B 1 303 ? -14.914 -22.469 -25.125 1 94.06 303 GLY B O 1
ATOM 6328 N N . VAL B 1 304 ? -13.641 -21.469 -23.625 1 94 304 VAL B N 1
ATOM 6329 C CA . VAL B 1 304 ? -12.406 -21.75 -24.344 1 94 304 VAL B CA 1
ATOM 6330 C C . VAL B 1 304 ? -12.117 -23.25 -24.281 1 94 304 VAL B C 1
ATOM 6332 O O . VAL B 1 304 ? -11.625 -23.828 -25.266 1 94 304 VAL B O 1
ATOM 6335 N N . ILE B 1 305 ? -12.398 -23.891 -23.156 1 92.81 305 ILE B N 1
ATOM 6336 C CA . ILE B 1 305 ? -12.195 -25.328 -23.047 1 92.81 305 ILE B CA 1
ATOM 6337 C C . ILE B 1 305 ? -13.023 -26.062 -24.094 1 92.81 305 ILE B C 1
ATOM 6339 O O . ILE B 1 305 ? -12.516 -26.922 -24.812 1 92.81 305 ILE B O 1
ATOM 6343 N N . ASN B 1 306 ? -14.281 -25.688 -24.219 1 92.44 306 ASN B N 1
ATOM 6344 C CA . ASN B 1 306 ? -15.18 -26.359 -25.156 1 92.44 306 ASN B CA 1
ATOM 6345 C C . ASN B 1 306 ? -14.82 -26.016 -26.609 1 92.44 306 ASN B C 1
ATOM 6347 O O . ASN B 1 306 ? -15.055 -26.828 -27.5 1 92.44 306 ASN B O 1
ATOM 6351 N N . ALA B 1 307 ? -14.188 -24.906 -26.797 1 91.69 307 ALA B N 1
ATOM 6352 C CA . ALA B 1 307 ? -13.766 -24.531 -28.141 1 91.69 307 ALA B CA 1
ATOM 6353 C C . ALA B 1 307 ? -12.523 -25.297 -28.562 1 91.69 307 ALA B C 1
ATOM 6355 O O . ALA B 1 307 ? -12.336 -25.578 -29.75 1 91.69 307 ALA B O 1
ATOM 6356 N N . CYS B 1 308 ? -11.695 -25.672 -27.625 1 91.19 308 CYS B N 1
ATOM 6357 C CA . CYS B 1 308 ? -10.414 -26.297 -27.953 1 91.19 308 CYS B CA 1
ATOM 6358 C C . CYS B 1 308 ? -10.562 -27.812 -28.062 1 91.19 308 CYS B C 1
ATOM 6360 O O . CYS B 1 308 ? -9.758 -28.469 -28.719 1 91.19 308 CYS B O 1
ATOM 6362 N N . LEU B 1 309 ? -11.555 -28.391 -27.391 1 88.5 309 LEU B N 1
ATOM 6363 C CA . LEU B 1 309 ? -11.711 -29.844 -27.391 1 88.5 309 LEU B CA 1
ATOM 6364 C C . LEU B 1 309 ? -12.461 -30.297 -28.641 1 88.5 309 LEU B C 1
ATOM 6366 O O . LEU B 1 309 ? -13.422 -29.656 -29.062 1 88.5 309 LEU B O 1
ATOM 6370 N N . THR B 1 310 ? -12.008 -31.422 -29.172 1 84.38 310 THR B N 1
ATOM 6371 C CA . THR B 1 310 ? -12.633 -31.984 -30.359 1 84.38 310 THR B CA 1
ATOM 6372 C C . THR B 1 310 ? -13.891 -32.75 -30 1 84.38 310 THR B C 1
ATOM 6374 O O . THR B 1 310 ? -14.766 -32.969 -30.844 1 84.38 310 THR B O 1
ATOM 6377 N N . VAL B 1 311 ? -13.906 -33.219 -28.766 1 81.88 311 VAL B N 1
ATOM 6378 C CA . VAL B 1 311 ? -15.062 -34 -28.312 1 81.88 311 VAL B CA 1
ATOM 6379 C C . VAL B 1 311 ? -15.836 -33.188 -27.281 1 81.88 311 VAL B C 1
ATOM 6381 O O . VAL B 1 311 ? -15.242 -32.438 -26.484 1 81.88 311 VAL B O 1
ATOM 6384 N N . ASP B 1 312 ? -17.125 -33.219 -27.328 1 81.44 312 ASP B N 1
ATOM 6385 C CA . ASP B 1 312 ? -17.969 -32.438 -26.438 1 81.44 312 ASP B CA 1
ATOM 6386 C C . ASP B 1 312 ? -18.203 -33.156 -25.125 1 81.44 312 ASP B C 1
ATOM 6388 O O . ASP B 1 312 ? -19.344 -33.344 -24.703 1 81.44 312 ASP B O 1
ATOM 6392 N N . THR B 1 313 ? -17.094 -33.562 -24.5 1 81.06 313 THR B N 1
ATOM 6393 C CA . THR B 1 313 ? -17.219 -34.344 -23.266 1 81.06 313 THR B CA 1
ATOM 6394 C C . THR B 1 313 ? -17.453 -33.406 -22.078 1 81.06 313 THR B C 1
ATOM 6396 O O . THR B 1 313 ? -18.062 -33.812 -21.078 1 81.06 313 THR B O 1
ATOM 6399 N N . LEU B 1 314 ? -17.078 -32.25 -22.203 1 82.94 314 LEU B N 1
ATOM 6400 C CA . LEU B 1 314 ? -17.188 -31.328 -21.078 1 82.94 314 LEU B CA 1
ATOM 6401 C C . LEU B 1 314 ? -18.266 -30.281 -21.344 1 82.94 314 LEU B C 1
ATOM 6403 O O . LEU B 1 314 ? -18.297 -29.25 -20.672 1 82.94 314 LEU B O 1
ATOM 6407 N N . ALA B 1 315 ? -19.109 -30.766 -22.312 1 81.62 315 ALA B N 1
ATOM 6408 C CA . ALA B 1 315 ? -20.172 -29.844 -22.688 1 81.62 315 ALA B CA 1
ATOM 6409 C C . ALA B 1 315 ? -21.406 -30.031 -21.812 1 81.62 315 ALA B C 1
ATOM 6411 O O . ALA B 1 315 ? -21.672 -31.141 -21.328 1 81.62 315 ALA B O 1
ATOM 6412 N N . GLY B 1 316 ? -21.875 -29.094 -20.844 1 86.94 316 GLY B N 1
ATOM 6413 C CA . GLY B 1 316 ? -23.078 -29.156 -20.016 1 86.94 316 GLY B CA 1
ATOM 6414 C C . GLY B 1 316 ? -23.078 -28.109 -18.906 1 86.94 316 GLY B C 1
ATOM 6415 O O . GLY B 1 316 ? -22.016 -27.609 -18.516 1 86.94 316 GLY B O 1
ATOM 6416 N N . SER B 1 317 ? -24.219 -27.953 -18.516 1 90.19 317 SER B N 1
ATOM 6417 C CA . SER B 1 317 ? -24.391 -26.969 -17.453 1 90.19 317 SER B CA 1
ATOM 6418 C C . SER B 1 317 ? -23.75 -27.438 -16.156 1 90.19 317 SER B C 1
ATOM 6420 O O . SER B 1 317 ? -23.266 -26.625 -15.367 1 90.19 317 SER B O 1
ATOM 6422 N N . ASN B 1 318 ? -23.703 -28.75 -16.016 1 91 318 ASN B N 1
ATOM 6423 C CA . ASN B 1 318 ? -23.109 -29.281 -14.789 1 91 318 ASN B CA 1
ATOM 6424 C C . ASN B 1 318 ? -21.609 -28.984 -14.711 1 91 318 ASN B C 1
ATOM 6426 O O . ASN B 1 318 ? -21.109 -28.641 -13.641 1 91 318 ASN B O 1
ATOM 6430 N N . PHE B 1 319 ? -20.984 -29.062 -15.852 1 91.38 319 PHE B N 1
ATOM 6431 C CA . PHE B 1 319 ? -19.562 -28.812 -15.852 1 91.38 319 PHE B CA 1
ATOM 6432 C C . PHE B 1 319 ? -19.281 -27.312 -15.703 1 91.38 319 PHE B C 1
ATOM 6434 O O . PHE B 1 319 ? -18.297 -26.922 -15.078 1 91.38 319 PHE B O 1
ATOM 6441 N N . TYR B 1 320 ? -20.156 -26.516 -16.266 1 94.31 320 TYR B N 1
ATOM 6442 C CA . TYR B 1 320 ? -20.016 -25.078 -16.078 1 94.31 320 TYR B CA 1
ATOM 6443 C C . TYR B 1 320 ? -20.047 -24.703 -14.609 1 94.31 320 TYR B C 1
ATOM 6445 O O . TYR B 1 320 ? -19.156 -24.016 -14.109 1 94.31 320 TYR B O 1
ATOM 6453 N N . PHE B 1 321 ? -21.078 -25.234 -13.906 1 94.75 321 PHE B N 1
ATOM 6454 C CA . PHE B 1 321 ? -21.203 -24.938 -12.484 1 94.75 321 PHE B CA 1
ATOM 6455 C C . PHE B 1 321 ? -20.062 -25.578 -11.695 1 94.75 321 PHE B C 1
ATOM 6457 O O . PHE B 1 321 ? -19.609 -25.031 -10.688 1 94.75 321 PHE B O 1
ATOM 6464 N N . GLY B 1 322 ? -19.641 -26.703 -12.164 1 93.81 322 GLY B N 1
ATOM 6465 C CA . GLY B 1 322 ? -18.5 -27.328 -11.523 1 93.81 322 GLY B CA 1
ATOM 6466 C C . GLY B 1 322 ? -17.234 -26.484 -11.594 1 93.81 322 GLY B C 1
ATOM 6467 O O . GLY B 1 322 ? -16.562 -26.297 -10.586 1 93.81 322 GLY B O 1
ATOM 6468 N N . ILE B 1 323 ? -17 -25.953 -12.789 1 93.44 323 ILE B N 1
ATOM 6469 C CA . ILE B 1 323 ? -15.828 -25.094 -12.992 1 93.44 323 ILE B CA 1
ATOM 6470 C C . ILE B 1 323 ? -15.969 -23.828 -12.148 1 93.44 323 ILE B C 1
ATOM 6472 O O . ILE B 1 323 ? -15.008 -23.391 -11.516 1 93.44 323 ILE B O 1
ATOM 6476 N N . LEU B 1 324 ? -17.125 -23.312 -12.102 1 94.88 324 LEU B N 1
ATOM 6477 C CA . LEU B 1 324 ? -17.391 -22.078 -11.375 1 94.88 324 LEU B CA 1
ATOM 6478 C C . LEU B 1 324 ? -17.156 -22.25 -9.883 1 94.88 324 LEU B C 1
ATOM 6480 O O . LEU B 1 324 ? -16.438 -21.469 -9.258 1 94.88 324 LEU B O 1
ATOM 6484 N N . PHE B 1 325 ? -17.719 -23.312 -9.312 1 94.56 325 PHE B N 1
ATOM 6485 C CA . PHE B 1 325 ? -17.625 -23.516 -7.871 1 94.56 325 PHE B CA 1
ATOM 6486 C C . PHE B 1 325 ? -16.234 -24 -7.477 1 94.56 325 PHE B C 1
ATOM 6488 O O . PHE B 1 325 ? -15.758 -23.703 -6.379 1 94.56 325 PHE B O 1
ATOM 6495 N N . ASP B 1 326 ? -15.57 -24.641 -8.352 1 91.75 326 ASP B N 1
ATOM 6496 C CA . ASP B 1 326 ? -14.18 -25 -8.102 1 91.75 326 ASP B CA 1
ATOM 6497 C C . ASP B 1 326 ? -13.289 -23.766 -8.062 1 91.75 326 ASP B C 1
ATOM 6499 O O . ASP B 1 326 ? -12.477 -23.609 -7.148 1 91.75 326 ASP B O 1
ATOM 6503 N N . SER B 1 327 ? -13.5 -22.906 -9.023 1 91.25 327 SER B N 1
ATOM 6504 C CA . SER B 1 327 ? -12.727 -21.672 -9.062 1 91.25 327 SER B CA 1
ATOM 6505 C C . SER B 1 327 ? -13.047 -20.781 -7.863 1 91.25 327 SER B C 1
ATOM 6507 O O . SER B 1 327 ? -12.156 -20.141 -7.312 1 91.25 327 SER B O 1
ATOM 6509 N N . LEU B 1 328 ? -14.289 -20.812 -7.535 1 91.06 328 LEU B N 1
ATOM 6510 C CA . LEU B 1 328 ? -14.711 -20.047 -6.363 1 91.06 328 LEU B CA 1
ATOM 6511 C C . LEU B 1 328 ? -14.023 -20.562 -5.105 1 91.06 328 LEU B C 1
ATOM 6513 O O . LEU B 1 328 ? -13.555 -19.781 -4.281 1 91.06 328 LEU B O 1
ATOM 6517 N N . SER B 1 329 ? -13.969 -21.828 -4.98 1 91.44 329 SER B N 1
ATOM 6518 C CA . SER B 1 329 ? -13.375 -22.422 -3.787 1 91.44 329 SER B CA 1
ATOM 6519 C C . SER B 1 329 ? -11.906 -22.016 -3.656 1 91.44 329 SER B C 1
ATOM 6521 O O . SER B 1 329 ? -11.367 -21.953 -2.547 1 91.44 329 SER B O 1
ATOM 6523 N N . LEU B 1 330 ? -11.258 -21.703 -4.715 1 89.75 330 LEU B N 1
ATOM 6524 C CA . LEU B 1 330 ? -9.836 -21.391 -4.707 1 89.75 330 LEU B CA 1
ATOM 6525 C C . LEU B 1 330 ? -9.609 -19.922 -4.398 1 89.75 330 LEU B C 1
ATOM 6527 O O . LEU B 1 330 ? -8.633 -19.562 -3.732 1 89.75 330 LEU B O 1
ATOM 6531 N N . LEU B 1 331 ? -10.523 -19.109 -4.816 1 92.88 331 LEU B N 1
ATOM 6532 C CA . LEU B 1 331 ? -10.203 -17.688 -4.789 1 92.88 331 LEU B CA 1
ATOM 6533 C C . LEU B 1 331 ? -11.016 -16.953 -3.723 1 92.88 331 LEU B C 1
ATOM 6535 O O . LEU B 1 331 ? -10.703 -15.828 -3.348 1 92.88 331 LEU B O 1
ATOM 6539 N N . ILE B 1 332 ? -12.055 -17.609 -3.189 1 93.44 332 ILE B N 1
ATOM 6540 C CA . ILE B 1 332 ? -12.961 -16.938 -2.27 1 93.44 332 ILE B CA 1
ATOM 6541 C C . ILE B 1 332 ? -12.227 -16.625 -0.965 1 93.44 332 ILE B C 1
ATOM 6543 O O . ILE B 1 332 ? -12.539 -15.633 -0.297 1 93.44 332 ILE B O 1
ATOM 6547 N N . THR B 1 333 ? -11.234 -17.406 -0.617 1 93.25 333 THR B N 1
ATOM 6548 C CA . THR B 1 333 ? -10.477 -17.188 0.611 1 93.25 333 THR B CA 1
ATOM 6549 C C . THR B 1 333 ? -9.75 -15.852 0.559 1 93.25 333 THR B C 1
ATOM 6551 O O . THR B 1 333 ? -9.758 -15.094 1.531 1 93.25 333 THR B O 1
ATOM 6554 N N . VAL B 1 334 ? -9.211 -15.57 -0.556 1 94 334 VAL B N 1
ATOM 6555 C CA . VAL B 1 334 ? -8.469 -14.32 -0.717 1 94 334 VAL B CA 1
ATOM 6556 C C . VAL B 1 334 ? -9.422 -13.133 -0.624 1 94 334 VAL B C 1
ATOM 6558 O O . VAL B 1 334 ? -9.109 -12.125 0.01 1 94 334 VAL B O 1
ATOM 6561 N N . ALA B 1 335 ? -10.57 -13.289 -1.162 1 96.12 335 ALA B N 1
ATOM 6562 C CA . ALA B 1 335 ? -11.555 -12.203 -1.158 1 96.12 335 ALA B CA 1
ATOM 6563 C C . ALA B 1 335 ? -12.094 -11.961 0.247 1 96.12 335 ALA B C 1
ATOM 6565 O O . ALA B 1 335 ? -12.18 -10.812 0.697 1 96.12 335 ALA B O 1
ATOM 6566 N N . LEU B 1 336 ? -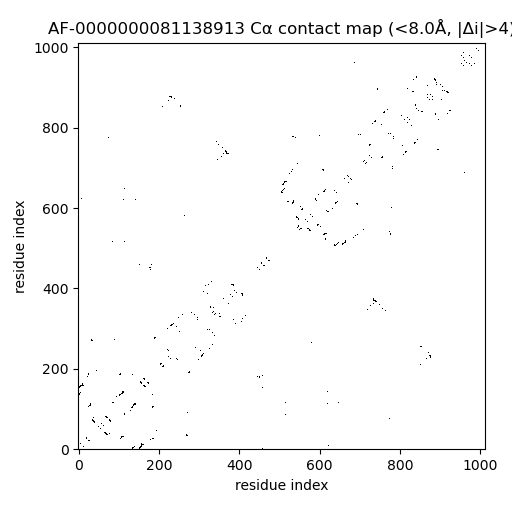12.375 -13.047 0.931 1 96.19 336 LEU B N 1
ATOM 6567 C CA . LEU B 1 336 ? -12.953 -12.922 2.266 1 96.19 336 LEU B CA 1
ATOM 6568 C C . LEU B 1 336 ? -11.922 -12.383 3.254 1 96.19 336 LEU B C 1
ATOM 6570 O O . LEU B 1 336 ? -12.211 -11.453 4.012 1 96.19 336 LEU B O 1
ATOM 6574 N N . LEU B 1 337 ? -10.742 -12.906 3.199 1 94.44 337 LEU B N 1
ATOM 6575 C CA . LEU B 1 337 ? -9.703 -12.453 4.121 1 94.44 337 LEU B CA 1
ATOM 6576 C C . LEU B 1 337 ? -9.219 -11.055 3.75 1 94.44 337 LEU B C 1
ATOM 6578 O O . LEU B 1 337 ? -8.906 -10.25 4.629 1 94.44 337 LEU B O 1
ATOM 6582 N N . GLY B 1 338 ? -9.156 -10.828 2.484 1 94.06 338 GLY B N 1
ATOM 6583 C CA . GLY B 1 338 ? -8.664 -9.539 2.014 1 94.06 338 GLY B CA 1
ATOM 6584 C C . GLY B 1 338 ? -9.602 -8.391 2.322 1 94.06 338 GLY B C 1
ATOM 6585 O O . GLY B 1 338 ? -9.156 -7.297 2.682 1 94.06 338 GLY B O 1
ATOM 6586 N N . LEU B 1 339 ? -10.883 -8.609 2.275 1 95.31 339 LEU B N 1
ATOM 6587 C CA . LEU B 1 339 ? -11.852 -7.523 2.389 1 95.31 339 LEU B CA 1
ATOM 6588 C C . LEU B 1 339 ? -12.406 -7.438 3.807 1 95.31 339 LEU B C 1
ATOM 6590 O O . LEU B 1 339 ? -12.695 -6.344 4.297 1 95.31 339 LEU B O 1
ATOM 6594 N N . PHE B 1 340 ? -12.516 -8.586 4.484 1 94.38 340 PHE B N 1
ATOM 6595 C CA . PHE B 1 340 ? -13.336 -8.555 5.691 1 94.38 340 PHE B CA 1
ATOM 6596 C C . PHE B 1 340 ? -12.5 -8.875 6.922 1 94.38 340 PHE B C 1
ATOM 6598 O O . PHE B 1 340 ? -13.047 -9.164 7.988 1 94.38 340 PHE B O 1
ATOM 6605 N N . THR B 1 341 ? -11.195 -8.867 6.828 1 92.19 341 THR B N 1
ATOM 6606 C CA . THR B 1 341 ? -10.305 -9.023 7.973 1 92.19 341 THR B CA 1
ATOM 6607 C C . THR B 1 341 ? -9.25 -7.918 7.98 1 92.19 341 THR B C 1
ATOM 6609 O O . THR B 1 341 ? -9.148 -7.137 7.031 1 92.19 341 THR B O 1
ATOM 6612 N N . ASN B 1 342 ? -8.508 -7.863 9.047 1 87.44 342 ASN B N 1
ATOM 6613 C CA . ASN B 1 342 ? -7.438 -6.875 9.172 1 87.44 342 ASN B CA 1
ATOM 6614 C C . ASN B 1 342 ? -6.062 -7.516 9.008 1 87.44 342 ASN B C 1
ATOM 6616 O O . ASN B 1 342 ? -5.078 -7.035 9.578 1 87.44 342 ASN B O 1
ATOM 6620 N N . MET B 1 343 ? -6.027 -8.531 8.242 1 88.38 343 MET B N 1
ATOM 6621 C CA . MET B 1 343 ? -4.762 -9.234 8.047 1 88.38 343 MET B CA 1
ATOM 6622 C C . MET B 1 343 ? -3.852 -8.461 7.098 1 88.38 343 MET B C 1
ATOM 6624 O O . MET B 1 343 ? -4.328 -7.699 6.258 1 88.38 343 MET B O 1
ATOM 6628 N N . SER B 1 344 ? -2.547 -8.672 7.363 1 85.06 344 SER B N 1
ATOM 6629 C CA . SER B 1 344 ? -1.559 -8.047 6.492 1 85.06 344 SER B CA 1
ATOM 6630 C C . SER B 1 344 ? -1.605 -8.633 5.086 1 85.06 344 SER B C 1
ATOM 6632 O O . SER B 1 344 ? -2.211 -9.688 4.867 1 85.06 344 SER B O 1
ATOM 6634 N N . PHE B 1 345 ? -1.04 -7.918 4.105 1 84.81 345 PHE B N 1
ATOM 6635 C CA . PHE B 1 345 ? -0.991 -8.359 2.717 1 84.81 345 PHE B CA 1
ATOM 6636 C C . PHE B 1 345 ? -0.326 -9.727 2.604 1 84.81 345 PHE B C 1
ATOM 6638 O O . PHE B 1 345 ? -0.827 -10.609 1.904 1 84.81 345 PHE B O 1
ATOM 6645 N N . GLU B 1 346 ? 0.752 -9.93 3.309 1 85.12 346 GLU B N 1
ATOM 6646 C CA . GLU B 1 346 ? 1.502 -11.18 3.25 1 85.12 346 GLU B CA 1
ATOM 6647 C C . GLU B 1 346 ? 0.681 -12.344 3.799 1 85.12 346 GLU B C 1
ATOM 6649 O O . GLU B 1 346 ? 0.656 -13.422 3.211 1 85.12 346 GLU B O 1
ATOM 6654 N N . ALA B 1 347 ? 0.012 -12.078 4.875 1 88.25 347 ALA B N 1
ATOM 6655 C CA . ALA B 1 347 ? -0.803 -13.125 5.48 1 88.25 347 ALA B CA 1
ATOM 6656 C C . ALA B 1 347 ? -1.951 -13.531 4.562 1 88.25 347 ALA B C 1
ATOM 6658 O O . ALA B 1 347 ? -2.258 -14.719 4.426 1 88.25 347 ALA B O 1
ATOM 6659 N N . VAL B 1 348 ? -2.539 -12.57 3.926 1 90.88 348 VAL B N 1
ATOM 6660 C CA . VAL B 1 348 ? -3.648 -12.852 3.021 1 90.88 348 VAL B CA 1
ATOM 6661 C C . VAL B 1 348 ? -3.152 -13.688 1.842 1 90.88 348 VAL B C 1
ATOM 6663 O O . VAL B 1 348 ? -3.84 -14.602 1.386 1 90.88 348 VAL B O 1
ATOM 6666 N N . GLN B 1 349 ? -2.002 -13.406 1.358 1 88.69 349 GLN B N 1
ATOM 6667 C CA . GLN B 1 349 ? -1.443 -14.172 0.246 1 88.69 349 GLN B CA 1
ATOM 6668 C C . GLN B 1 349 ? -1.148 -15.609 0.658 1 88.69 349 GLN B C 1
ATOM 6670 O O . GLN B 1 349 ? -1.425 -16.547 -0.096 1 88.69 349 GLN B O 1
ATOM 6675 N N . ILE B 1 350 ? -0.601 -15.734 1.847 1 89.19 350 ILE B N 1
ATOM 6676 C CA . ILE B 1 350 ? -0.235 -17.062 2.34 1 89.19 350 ILE B CA 1
ATOM 6677 C C . ILE B 1 350 ? -1.494 -17.891 2.557 1 89.19 350 ILE B C 1
ATOM 6679 O O . ILE B 1 350 ? -1.621 -19 2.008 1 89.19 350 ILE B O 1
ATOM 6683 N N . PHE B 1 351 ? -2.439 -17.328 3.211 1 89.56 351 PHE B N 1
ATOM 6684 C CA . PHE B 1 351 ? -3.656 -18.078 3.502 1 89.56 351 PHE B CA 1
ATOM 6685 C C . PHE B 1 351 ? -4.523 -18.219 2.254 1 89.56 351 PHE B C 1
ATOM 6687 O O . PHE B 1 351 ? -5.242 -19.203 2.096 1 89.56 351 PHE B O 1
ATOM 6694 N N . GLY B 1 352 ? -4.441 -17.203 1.442 1 87.19 352 GLY B N 1
ATOM 6695 C CA . GLY B 1 352 ? -5.188 -17.25 0.194 1 87.19 352 GLY B CA 1
ATOM 6696 C C . GLY B 1 352 ? -4.664 -18.297 -0.773 1 87.19 352 GLY B C 1
ATOM 6697 O O . GLY B 1 352 ? -5.414 -18.797 -1.61 1 87.19 352 GLY B O 1
ATOM 6698 N N . GLY B 1 353 ? -3.381 -18.609 -0.671 1 85.06 353 GLY B N 1
ATOM 6699 C CA . GLY B 1 353 ? -2.787 -19.609 -1.538 1 85.06 353 GLY B CA 1
ATOM 6700 C C . GLY B 1 353 ? -2.959 -21.031 -1.019 1 85.06 353 GLY B C 1
ATOM 6701 O O . GLY B 1 353 ? -2.736 -22 -1.75 1 85.06 353 GLY B O 1
ATOM 6702 N N . MET B 1 354 ? -3.482 -21.172 0.145 1 85.81 354 MET B N 1
ATOM 6703 C CA . MET B 1 354 ? -3.551 -22.469 0.813 1 85.81 354 MET B CA 1
ATOM 6704 C C . MET B 1 354 ? -4.539 -23.391 0.108 1 85.81 354 MET B C 1
ATOM 6706 O O . MET B 1 354 ? -4.238 -24.562 -0.129 1 85.81 354 MET B O 1
ATOM 6710 N N . PRO B 1 355 ? -5.676 -22.828 -0.26 1 84.94 355 PRO B N 1
ATOM 6711 C CA . PRO B 1 355 ? -6.605 -23.75 -0.926 1 84.94 355 PRO B CA 1
ATOM 6712 C C . PRO B 1 355 ? -6.023 -24.344 -2.201 1 84.94 355 PRO B C 1
ATOM 6714 O O . PRO B 1 355 ? -6.219 -25.531 -2.471 1 84.94 355 PRO B O 1
ATOM 6717 N N . PHE B 1 356 ? -5.32 -23.562 -2.916 1 82.75 356 PHE B N 1
ATOM 6718 C CA . PHE B 1 356 ? -4.695 -24.094 -4.125 1 82.75 356 PHE B CA 1
ATOM 6719 C C . PHE B 1 356 ? -3.633 -25.125 -3.779 1 82.75 356 PHE B C 1
ATOM 6721 O O . PHE B 1 356 ? -3.549 -26.172 -4.422 1 82.75 356 PHE B O 1
ATOM 6728 N N . LEU B 1 357 ? -2.91 -24.906 -2.754 1 85.12 357 LEU B N 1
ATOM 6729 C CA . LEU B 1 357 ? -1.872 -25.844 -2.33 1 85.12 357 LEU B CA 1
ATOM 6730 C C . LEU B 1 357 ? -2.486 -27.125 -1.781 1 85.12 357 LEU B C 1
ATOM 6732 O O . LEU B 1 357 ? -1.986 -28.219 -2.047 1 85.12 357 LEU B O 1
ATOM 6736 N N . MET B 1 358 ? -3.48 -26.953 -1.068 1 83.25 358 MET B N 1
ATOM 6737 C CA . MET B 1 358 ? -4.141 -28.125 -0.506 1 83.25 358 MET B CA 1
ATOM 6738 C C . MET B 1 358 ? -4.707 -29.016 -1.609 1 83.25 358 MET B C 1
ATOM 6740 O O . MET B 1 358 ? -4.727 -30.234 -1.478 1 83.25 358 MET B O 1
ATOM 6744 N N . MET B 1 359 ? -5.055 -28.359 -2.688 1 77.56 359 MET B N 1
ATOM 6745 C CA . MET B 1 359 ? -5.512 -29.141 -3.842 1 77.56 359 MET B CA 1
ATOM 6746 C C . MET B 1 359 ? -4.375 -29.969 -4.426 1 77.56 359 MET B C 1
ATOM 6748 O O . MET B 1 359 ? -4.59 -31.109 -4.852 1 77.56 359 MET B O 1
ATOM 6752 N N . ILE B 1 360 ? -3.271 -29.453 -4.363 1 75.75 360 ILE B N 1
ATOM 6753 C CA . ILE B 1 360 ? -2.117 -30.172 -4.891 1 75.75 360 ILE B CA 1
ATOM 6754 C C . ILE B 1 360 ? -1.743 -31.312 -3.945 1 75.75 360 ILE B C 1
ATOM 6756 O O . ILE B 1 360 ? -1.452 -32.438 -4.391 1 75.75 360 ILE B O 1
ATOM 6760 N N . PHE B 1 361 ? -1.876 -31.078 -2.68 1 78.69 361 PHE B N 1
ATOM 6761 C CA . PHE B 1 361 ? -1.463 -32.062 -1.678 1 78.69 361 PHE B CA 1
ATOM 6762 C C . PHE B 1 361 ? -2.436 -33.219 -1.632 1 78.69 361 PHE B C 1
ATOM 6764 O O . PHE B 1 361 ? -2.018 -34.375 -1.522 1 78.69 361 PHE B O 1
ATOM 6771 N N . PHE B 1 362 ? -3.6 -32.875 -1.881 1 74.81 362 PHE B N 1
ATOM 6772 C CA . PHE B 1 362 ? -4.57 -33.906 -1.583 1 74.81 362 PHE B CA 1
ATOM 6773 C C . PHE B 1 362 ? -5.227 -34.438 -2.859 1 74.81 362 PHE B C 1
ATOM 6775 O O . PHE B 1 362 ? -6.109 -35.281 -2.811 1 74.81 362 PHE B O 1
ATOM 6782 N N . SER B 1 363 ? -4.578 -33.812 -3.938 1 69.31 363 SER B N 1
ATOM 6783 C CA . SER B 1 363 ? -5.082 -34.375 -5.191 1 69.31 363 SER B CA 1
ATOM 6784 C C . SER B 1 363 ? -4.391 -35.688 -5.543 1 69.31 363 SER B C 1
ATOM 6786 O O . SER B 1 363 ? -3.201 -35.844 -5.27 1 69.31 363 SER B O 1
ATOM 6788 N N . THR B 1 364 ? -4.988 -36.75 -5.625 1 65.25 364 THR B N 1
ATOM 6789 C CA . THR B 1 364 ? -4.402 -38.031 -5.973 1 65.25 364 THR B CA 1
ATOM 6790 C C . THR B 1 364 ? -3.879 -38.031 -7.406 1 65.25 364 THR B C 1
ATOM 6792 O O . THR B 1 364 ? -3.338 -39.031 -7.887 1 65.25 364 THR B O 1
ATOM 6795 N N . THR B 1 365 ? -3.863 -36.844 -7.992 1 64.19 365 THR B N 1
ATOM 6796 C CA . THR B 1 365 ? -3.467 -36.75 -9.391 1 64.19 365 THR B CA 1
ATOM 6797 C C . THR B 1 365 ? -1.947 -36.781 -9.531 1 64.19 365 THR B C 1
ATOM 6799 O O . THR B 1 365 ? -1.418 -37.344 -10.484 1 64.19 365 THR B O 1
ATOM 6802 N N . PHE B 1 366 ? -1.291 -36.219 -8.555 1 66.44 366 PHE B N 1
ATOM 6803 C CA . PHE B 1 366 ? 0.152 -36.094 -8.711 1 66.44 366 PHE B CA 1
ATOM 6804 C C . PHE B 1 366 ? 0.885 -37.281 -8.125 1 66.44 366 PHE B C 1
ATOM 6806 O O . PHE B 1 366 ? 2.059 -37.5 -8.422 1 66.44 366 PHE B O 1
ATOM 6813 N N . SER B 1 367 ? 0.292 -38 -7.277 1 64.56 367 SER B N 1
ATOM 6814 C CA . SER B 1 367 ? 0.919 -39.188 -6.738 1 64.56 367 SER B CA 1
ATOM 6815 C C . SER B 1 367 ? -0.127 -40.188 -6.273 1 64.56 367 SER B C 1
ATOM 6817 O O . SER B 1 367 ? -0.423 -40.281 -5.082 1 64.56 367 SER B O 1
ATOM 6819 N N . PRO B 1 368 ? -0.523 -40.875 -7.348 1 68.06 368 PRO B N 1
ATOM 6820 C CA . PRO B 1 368 ? -1.517 -41.875 -6.953 1 68.06 368 PRO B CA 1
ATOM 6821 C C . PRO B 1 368 ? -0.95 -42.938 -6 1 68.06 368 PRO B C 1
ATOM 6823 O O . PRO B 1 368 ? 0.148 -43.438 -6.227 1 68.06 368 PRO B O 1
ATOM 6826 N N . GLY B 1 369 ? -1.577 -43.094 -4.938 1 68.94 369 GLY B N 1
ATOM 6827 C CA . GLY B 1 369 ? -1.224 -44.156 -4.004 1 68.94 369 GLY B CA 1
ATOM 6828 C C . GLY B 1 369 ? -0.199 -43.719 -2.973 1 68.94 369 GLY B C 1
ATOM 6829 O O . GLY B 1 369 ? 0.082 -44.438 -2.023 1 68.94 369 GLY B O 1
ATOM 6830 N N . ALA B 1 370 ? 0.409 -42.562 -3.164 1 77.12 370 ALA B N 1
ATOM 6831 C CA . ALA B 1 370 ? 1.455 -42.094 -2.256 1 77.12 370 ALA B CA 1
ATOM 6832 C C . ALA B 1 370 ? 0.858 -41.344 -1.062 1 77.12 370 ALA B C 1
ATOM 6834 O O . ALA B 1 370 ? -0.332 -41.031 -1.054 1 77.12 370 ALA B O 1
ATOM 6835 N N . GLY B 1 371 ? 1.611 -41.25 0.06 1 79.19 371 GLY B N 1
ATOM 6836 C CA . GLY B 1 371 ? 1.201 -40.438 1.2 1 79.19 371 GLY B CA 1
ATOM 6837 C C . GLY B 1 371 ? 0.824 -41.281 2.412 1 79.19 371 GLY B C 1
ATOM 6838 O O . GLY B 1 371 ? 0.651 -42.5 2.307 1 79.19 371 GLY B O 1
ATOM 6839 N N . LEU B 1 372 ? 0.832 -40.594 3.492 1 80 372 LEU B N 1
ATOM 6840 C CA . LEU B 1 372 ? 0.467 -41.25 4.742 1 80 372 LEU B CA 1
ATOM 6841 C C . LEU B 1 372 ? -1.019 -41.594 4.762 1 80 372 LEU B C 1
ATOM 6843 O O . LEU B 1 372 ? -1.845 -40.812 4.27 1 80 372 LEU B O 1
ATOM 6847 N N . ASN B 1 373 ? -1.268 -42.75 5.312 1 77.06 373 ASN B N 1
ATOM 6848 C CA . ASN B 1 373 ? -2.648 -43.219 5.395 1 77.06 373 ASN B CA 1
ATOM 6849 C C . ASN B 1 373 ? -3.518 -42.25 6.191 1 77.06 373 ASN B C 1
ATOM 6851 O O . ASN B 1 373 ? -3.092 -41.75 7.23 1 77.06 373 ASN B O 1
ATOM 6855 N N . GLY B 1 374 ? -4.68 -41.875 5.777 1 76.94 374 GLY B N 1
ATOM 6856 C CA . GLY B 1 374 ? -5.586 -41 6.484 1 76.94 374 GLY B CA 1
ATOM 6857 C C . GLY B 1 374 ? -5.566 -39.562 5.949 1 76.94 374 GLY B C 1
ATOM 6858 O O . GLY B 1 374 ? -6.602 -38.906 5.887 1 76.94 374 GLY B O 1
ATOM 6859 N N . LEU B 1 375 ? -4.355 -39.125 5.613 1 78.19 375 LEU B N 1
ATOM 6860 C CA . LEU B 1 375 ? -4.25 -37.75 5.117 1 78.19 375 LEU B CA 1
ATOM 6861 C C . LEU B 1 375 ? -4.938 -37.594 3.764 1 78.19 375 LEU B C 1
ATOM 6863 O O . LEU B 1 375 ? -5.43 -36.531 3.424 1 78.19 375 LEU B O 1
ATOM 6867 N N . LYS B 1 376 ? -5.086 -38.719 3.178 1 75.12 376 LYS B N 1
ATOM 6868 C CA . LYS B 1 376 ? -5.68 -38.688 1.843 1 75.12 376 LYS B CA 1
ATOM 6869 C C . LYS B 1 376 ? -7.188 -38.469 1.915 1 75.12 376 LYS B C 1
ATOM 6871 O O . LYS B 1 376 ? -7.801 -38 0.953 1 75.12 376 LYS B O 1
ATOM 6876 N N . ASN B 1 377 ? -7.668 -38.75 3.094 1 79.94 377 ASN B N 1
ATOM 6877 C CA . ASN B 1 377 ? -9.102 -38.531 3.254 1 79.94 377 ASN B CA 1
ATOM 6878 C C . ASN B 1 377 ? -9.461 -37.062 3.287 1 79.94 377 ASN B C 1
ATOM 6880 O O . ASN B 1 377 ? -10.625 -36.688 3.131 1 79.94 377 ASN B O 1
ATOM 6884 N N . LEU B 1 378 ? -8.516 -36.25 3.371 1 83.5 378 LEU B N 1
ATOM 6885 C CA . LEU B 1 378 ? -8.781 -34.812 3.395 1 83.5 378 LEU B CA 1
ATOM 6886 C C . LEU B 1 378 ? -9.148 -34.312 2.002 1 83.5 378 LEU B C 1
ATOM 6888 O O . LEU B 1 378 ? -9.617 -33.188 1.852 1 83.5 378 LEU B O 1
ATOM 6892 N N . ARG B 1 379 ? -9.031 -35.219 1.047 1 83 379 ARG B N 1
ATOM 6893 C CA . ARG B 1 379 ? -9.375 -34.844 -0.328 1 83 379 ARG B CA 1
ATOM 6894 C C . ARG B 1 379 ? -10.859 -34.531 -0.459 1 83 379 ARG B C 1
ATOM 6896 O O . ARG B 1 379 ? -11.266 -33.781 -1.328 1 83 379 ARG B O 1
ATOM 6903 N N . TYR B 1 380 ? -11.633 -35.094 0.419 1 86.56 380 TYR B N 1
ATOM 6904 C CA . TYR B 1 380 ? -13.078 -34.938 0.325 1 86.56 380 TYR B CA 1
ATOM 6905 C C . TYR B 1 380 ? -13.508 -33.531 0.72 1 86.56 380 TYR B C 1
ATOM 6907 O O . TYR B 1 380 ? -14.641 -33.125 0.466 1 86.56 380 TYR B O 1
ATOM 6915 N N . LEU B 1 381 ? -12.578 -32.75 1.182 1 86.56 381 LEU B N 1
ATOM 6916 C CA . LEU B 1 381 ? -12.898 -31.406 1.611 1 86.56 381 LEU B CA 1
ATOM 6917 C C . LEU B 1 381 ? -12.734 -30.422 0.458 1 86.56 381 LEU B C 1
ATOM 6919 O O . LEU B 1 381 ? -13.125 -29.25 0.575 1 86.56 381 LEU B O 1
ATOM 6923 N N . PHE B 1 382 ? -12.297 -30.969 -0.663 1 86.94 382 PHE B N 1
ATOM 6924 C CA . PHE B 1 382 ? -11.953 -30.047 -1.733 1 86.94 382 PHE B CA 1
ATOM 6925 C C . PHE B 1 382 ? -12.82 -30.281 -2.959 1 86.94 382 PHE B C 1
ATOM 6927 O O . PHE B 1 382 ? -13.039 -31.438 -3.355 1 86.94 382 PHE B O 1
ATOM 6934 N N . ALA B 1 383 ? -13.281 -29.156 -3.49 1 89.12 383 ALA B N 1
ATOM 6935 C CA . ALA B 1 383 ? -14.203 -29.203 -4.621 1 89.12 383 ALA B CA 1
ATOM 6936 C C . ALA B 1 383 ? -13.547 -29.828 -5.848 1 89.12 383 ALA B C 1
ATOM 6938 O O . ALA B 1 383 ? -14.203 -30.5 -6.637 1 89.12 383 ALA B O 1
ATOM 6939 N N . ARG B 1 384 ? -12.328 -29.734 -5.98 1 86.12 384 ARG B N 1
ATOM 6940 C CA . ARG B 1 384 ? -11.625 -30.219 -7.16 1 86.12 384 ARG B CA 1
ATOM 6941 C C . ARG B 1 384 ? -11.719 -31.734 -7.262 1 86.12 384 ARG B C 1
ATOM 6943 O O . ARG B 1 384 ? -11.789 -32.281 -8.359 1 86.12 384 ARG B O 1
ATOM 6950 N N . PHE B 1 385 ? -11.648 -32.375 -6.148 1 85.5 385 PHE B N 1
ATOM 6951 C CA . PHE B 1 385 ? -11.75 -33.844 -6.133 1 85.5 385 PHE B CA 1
ATOM 6952 C C . PHE B 1 385 ? -13.039 -34.312 -6.805 1 85.5 385 PHE B C 1
ATOM 6954 O O . PHE B 1 385 ? -13.016 -35.188 -7.676 1 85.5 385 PHE B O 1
ATOM 6961 N N . TYR B 1 386 ? -14.078 -33.625 -6.496 1 89.56 386 TYR B N 1
ATOM 6962 C CA . TYR B 1 386 ? -15.383 -34 -7.039 1 89.56 386 TYR B CA 1
ATOM 6963 C C . TYR B 1 386 ? -15.5 -33.625 -8.5 1 89.56 386 TYR B C 1
ATOM 6965 O O . TYR B 1 386 ? -16.172 -34.281 -9.289 1 89.56 386 TYR B O 1
ATOM 6973 N N . LEU B 1 387 ? -14.852 -32.531 -8.867 1 88.69 387 LEU B N 1
ATOM 6974 C CA . LEU B 1 387 ? -14.836 -32.125 -10.266 1 88.69 387 LEU B CA 1
ATOM 6975 C C . LEU B 1 387 ? -14.133 -33.156 -11.125 1 88.69 387 LEU B C 1
ATOM 6977 O O . LEU B 1 387 ? -14.602 -33.5 -12.219 1 88.69 387 LEU B O 1
ATOM 6981 N N . TRP B 1 388 ? -13.117 -33.75 -10.609 1 84.38 388 TRP B N 1
ATOM 6982 C CA . TRP B 1 388 ? -12.391 -34.781 -11.328 1 84.38 388 TRP B CA 1
ATOM 6983 C C . TRP B 1 388 ? -13.227 -36.062 -11.438 1 84.38 388 TRP B C 1
ATOM 6985 O O . TRP B 1 388 ? -13.164 -36.781 -12.445 1 84.38 388 TRP B O 1
ATOM 6995 N N . CYS B 1 389 ? -13.93 -36.281 -10.438 1 86.94 389 CYS B N 1
ATOM 6996 C CA . CYS B 1 389 ? -14.781 -37.469 -10.445 1 86.94 389 CYS B CA 1
ATOM 6997 C C . CYS B 1 389 ? -15.867 -37.344 -11.508 1 86.94 389 CYS B C 1
ATOM 6999 O O . CYS B 1 389 ? -16.406 -38.375 -11.969 1 86.94 389 CYS B O 1
ATOM 7001 N N . MET B 1 390 ? -16.125 -36.125 -11.883 1 88.62 390 MET B N 1
ATOM 7002 C CA . MET B 1 390 ? -17.188 -35.875 -12.852 1 88.62 390 MET B CA 1
ATOM 7003 C C . MET B 1 390 ? -16.656 -35.969 -14.281 1 88.62 390 MET B C 1
ATOM 7005 O O . MET B 1 390 ? -17.438 -36.062 -15.234 1 88.62 390 MET B O 1
ATOM 7009 N N . VAL B 1 391 ? -15.336 -35.969 -14.492 1 84.81 391 VAL B N 1
ATOM 7010 C CA . VAL B 1 391 ? -14.758 -36.031 -15.836 1 84.81 391 VAL B CA 1
ATOM 7011 C C . VAL B 1 391 ? -14.883 -37.438 -16.391 1 84.81 391 VAL B C 1
ATOM 7013 O O . VAL B 1 391 ? -14.445 -38.406 -15.773 1 84.81 391 VAL B O 1
ATOM 7016 N N . PRO B 1 392 ? -15.492 -37.5 -17.531 1 78.88 392 PRO B N 1
ATOM 7017 C CA . PRO B 1 392 ? -15.695 -38.844 -18.109 1 78.88 392 PRO B CA 1
ATOM 7018 C C . PRO B 1 392 ? -14.383 -39.562 -18.391 1 78.88 392 PRO B C 1
ATOM 7020 O O . PRO B 1 392 ? -13.438 -38.969 -18.906 1 78.88 392 PRO B O 1
ATOM 7023 N N . GLY B 1 393 ? -14.305 -40.844 -18.078 1 76.12 393 GLY B N 1
ATOM 7024 C CA . GLY B 1 393 ? -13.141 -41.688 -18.312 1 76.12 393 GLY B CA 1
ATOM 7025 C C . GLY B 1 393 ? -12.133 -41.625 -17.172 1 76.12 393 GLY B C 1
ATOM 7026 O O . GLY B 1 393 ? -11.305 -42.531 -17.047 1 76.12 393 GLY B O 1
ATOM 7027 N N . TYR B 1 394 ? -12.203 -40.625 -16.438 1 76.31 394 TYR B N 1
ATOM 7028 C CA . TYR B 1 394 ? -11.188 -40.5 -15.391 1 76.31 394 TYR B CA 1
ATOM 7029 C C . TYR B 1 394 ? -11.789 -40.75 -14.008 1 76.31 394 TYR B C 1
ATOM 7031 O O . TYR B 1 394 ? -11.094 -41.219 -13.109 1 76.31 394 TYR B O 1
ATOM 7039 N N . GLY B 1 395 ? -13.023 -40.469 -13.844 1 74.06 395 GLY B N 1
ATOM 7040 C CA . GLY B 1 395 ? -13.672 -40.75 -12.578 1 74.06 395 GLY B CA 1
ATOM 7041 C C . GLY B 1 395 ? -13.555 -42.188 -12.156 1 74.06 395 GLY B C 1
ATOM 7042 O O . GLY B 1 395 ? -13.398 -42.5 -10.969 1 74.06 395 GLY B O 1
ATOM 7043 N N . GLU B 1 396 ? -13.422 -43 -13.133 1 74.31 396 GLU B N 1
ATOM 7044 C CA . GLU B 1 396 ? -13.359 -44.438 -12.844 1 74.31 396 GLU B CA 1
ATOM 7045 C C . GLU B 1 396 ? -11.953 -44.844 -12.406 1 74.31 396 GLU B C 1
ATOM 7047 O O . GLU B 1 396 ? -11.781 -45.844 -11.711 1 74.31 396 GLU B O 1
ATOM 7052 N N . LEU B 1 397 ? -11.031 -43.938 -12.75 1 72.75 397 LEU B N 1
ATOM 7053 C CA . LEU B 1 397 ? -9.641 -44.25 -12.453 1 72.75 397 LEU B CA 1
ATOM 7054 C C . LEU B 1 397 ? -9.242 -43.688 -11.086 1 72.75 397 LEU B C 1
ATOM 7056 O O . LEU B 1 397 ? -8.227 -44.094 -10.523 1 72.75 397 LEU B O 1
ATOM 7060 N N . MET B 1 398 ? -10.125 -42.906 -10.586 1 77.31 398 MET B N 1
ATOM 7061 C CA . MET B 1 398 ? -9.781 -42.25 -9.32 1 77.31 398 MET B CA 1
ATOM 7062 C C . MET B 1 398 ? -10.312 -43.062 -8.141 1 77.31 398 MET B C 1
ATOM 7064 O O . MET B 1 398 ? -11.391 -43.656 -8.219 1 77.31 398 MET B O 1
ATOM 7068 N N . GLU B 1 399 ? -9.57 -43.062 -7.125 1 77.38 399 GLU B N 1
ATOM 7069 C CA . GLU B 1 399 ? -9.984 -43.75 -5.902 1 77.38 399 GLU B CA 1
ATOM 7070 C C . GLU B 1 399 ? -10.883 -42.875 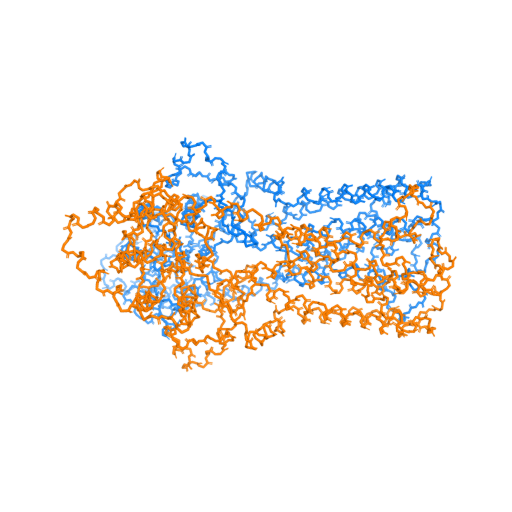-5.051 1 77.38 399 GLU B C 1
ATOM 7072 O O . GLU B 1 399 ? -10.602 -41.688 -4.863 1 77.38 399 GLU B O 1
ATOM 7077 N N . GLY B 1 400 ? -12.016 -43.406 -4.57 1 80.19 400 GLY B N 1
ATOM 7078 C CA . GLY B 1 400 ? -12.82 -42.75 -3.551 1 80.19 400 GLY B CA 1
ATOM 7079 C C . GLY B 1 400 ? -13.906 -41.875 -4.125 1 80.19 400 GLY B C 1
ATOM 7080 O O . GLY B 1 400 ? -14.523 -41.094 -3.4 1 80.19 400 GLY B O 1
ATOM 7081 N N . CYS B 1 401 ? -14.125 -41.969 -5.387 1 88.06 401 CYS B N 1
ATOM 7082 C CA . CYS B 1 401 ? -15.172 -41.156 -5.992 1 88.06 401 CYS B CA 1
ATOM 7083 C C . CYS B 1 401 ? -16.547 -41.656 -5.594 1 88.06 401 CYS B C 1
ATOM 7085 O O . CYS B 1 401 ? -16.828 -42.844 -5.664 1 88.06 401 CYS B O 1
ATOM 7087 N N . PRO B 1 402 ? -17.359 -40.719 -5.156 1 89.31 402 PRO B N 1
ATOM 7088 C CA . PRO B 1 402 ? -18.734 -41.125 -4.828 1 89.31 402 PRO B CA 1
ATOM 7089 C C . PRO B 1 402 ? -19.516 -41.594 -6.051 1 89.31 402 PRO B C 1
ATOM 7091 O O . PRO B 1 402 ? -19.266 -41.125 -7.164 1 89.31 402 PRO B O 1
ATOM 7094 N N . GLU B 1 403 ? -20.453 -42.531 -5.828 1 87.75 403 GLU B N 1
ATOM 7095 C CA . GLU B 1 403 ? -21.25 -43.094 -6.914 1 87.75 403 GLU B CA 1
ATOM 7096 C C . GLU B 1 403 ? -22.281 -42.094 -7.434 1 87.75 403 GLU B C 1
ATOM 7098 O O . GLU B 1 403 ? -22.516 -42.031 -8.641 1 87.75 403 GLU B O 1
ATOM 7103 N N . ASN B 1 404 ? -22.797 -41.25 -6.422 1 88.19 404 ASN B N 1
ATOM 7104 C CA . ASN B 1 404 ? -23.844 -40.312 -6.82 1 88.19 404 ASN B CA 1
ATOM 7105 C C . ASN B 1 404 ? -23.656 -38.969 -6.156 1 88.19 404 ASN B C 1
ATOM 7107 O O . ASN B 1 404 ? -22.875 -38.812 -5.219 1 88.19 404 ASN B O 1
ATOM 7111 N N . ASN B 1 405 ? -24.219 -37.875 -6.742 1 92.75 405 ASN B N 1
ATOM 7112 C CA . ASN B 1 405 ? -24.344 -36.531 -6.172 1 92.75 405 ASN B CA 1
ATOM 7113 C C . ASN B 1 405 ? -22.984 -35.812 -6.121 1 92.75 405 ASN B C 1
ATOM 7115 O O . ASN B 1 405 ? -22.688 -35.125 -5.148 1 92.75 405 ASN B O 1
ATOM 7119 N N . ASN B 1 406 ? -22.141 -36 -7.07 1 92.56 406 ASN B N 1
ATOM 7120 C CA . ASN B 1 406 ? -20.828 -35.344 -7.121 1 92.56 406 ASN B CA 1
ATOM 7121 C C . ASN B 1 406 ? -20.984 -33.812 -7.207 1 92.56 406 ASN B C 1
ATOM 7123 O O . ASN B 1 406 ? -20.188 -33.062 -6.609 1 92.56 406 ASN B O 1
ATOM 7127 N N . MET B 1 407 ? -22.047 -33.375 -7.879 1 93.88 407 MET B N 1
ATOM 7128 C CA . MET B 1 407 ? -22.266 -31.938 -8.016 1 93.88 407 MET B CA 1
ATOM 7129 C C . MET B 1 407 ? -22.625 -31.312 -6.668 1 93.88 407 MET B C 1
ATOM 7131 O O . MET B 1 407 ? -22.109 -30.25 -6.324 1 93.88 407 MET B O 1
ATOM 7135 N N . LEU B 1 408 ? -23.422 -31.984 -5.93 1 95 408 LEU B N 1
ATOM 7136 C CA . LEU B 1 408 ? -23.812 -31.484 -4.617 1 95 408 LEU B CA 1
ATOM 7137 C C . LEU B 1 408 ? -22.609 -31.406 -3.686 1 95 408 LEU B C 1
ATOM 7139 O O . LEU B 1 408 ? -22.422 -30.406 -2.988 1 95 408 LEU B O 1
ATOM 7143 N N . TYR B 1 409 ? -21.859 -32.438 -3.699 1 94.62 409 TYR B N 1
ATOM 7144 C CA . TYR B 1 409 ? -20.688 -32.469 -2.84 1 94.62 409 TYR B CA 1
ATOM 7145 C C . TYR B 1 409 ? -19.688 -31.406 -3.264 1 94.62 409 TYR B C 1
ATOM 7147 O O . TYR B 1 409 ? -19.016 -30.812 -2.42 1 94.62 409 TYR B O 1
ATOM 7155 N N . LEU B 1 410 ? -19.562 -31.203 -4.547 1 94.69 410 LEU B N 1
ATOM 7156 C CA . LEU B 1 410 ? -18.672 -30.172 -5.07 1 94.69 410 LEU B CA 1
ATOM 7157 C C . LEU B 1 410 ? -19.109 -28.797 -4.574 1 94.69 410 LEU B C 1
ATOM 7159 O O . LEU B 1 410 ? -18.266 -28.016 -4.102 1 94.69 410 LEU B O 1
ATOM 7163 N N . ILE B 1 411 ? -20.375 -28.531 -4.598 1 95.44 411 ILE B N 1
ATOM 7164 C CA . ILE B 1 411 ? -20.906 -27.25 -4.164 1 95.44 411 ILE B CA 1
ATOM 7165 C C . ILE B 1 411 ? -20.703 -27.078 -2.66 1 95.44 411 ILE B C 1
ATOM 7167 O O . ILE B 1 411 ? -20.25 -26.031 -2.197 1 95.44 411 ILE B O 1
ATOM 7171 N N . LEU B 1 412 ? -20.922 -28.125 -1.928 1 94.81 412 LEU B N 1
ATOM 7172 C CA . LEU B 1 412 ? -20.781 -28.062 -0.478 1 94.81 412 LEU B CA 1
ATOM 7173 C C . LEU B 1 412 ? -19.328 -27.875 -0.086 1 94.81 412 LEU B C 1
ATOM 7175 O O . LEU B 1 412 ? -19.016 -27.094 0.819 1 94.81 412 LEU B O 1
ATOM 7179 N N . ALA B 1 413 ? -18.469 -28.547 -0.79 1 92.56 413 ALA B N 1
ATOM 7180 C CA . ALA B 1 413 ? -17.047 -28.406 -0.511 1 92.56 413 ALA B CA 1
ATOM 7181 C C . ALA B 1 413 ? -16.562 -27.016 -0.85 1 92.56 413 ALA B C 1
ATOM 7183 O O . ALA B 1 413 ? -15.703 -26.453 -0.151 1 92.56 413 ALA B O 1
ATOM 7184 N N . SER B 1 414 ? -17.109 -26.484 -1.898 1 93.75 414 SER B N 1
ATOM 7185 C CA . SER B 1 414 ? -16.703 -25.141 -2.318 1 93.75 414 SER B CA 1
ATOM 7186 C C . SER B 1 414 ? -17.156 -24.078 -1.315 1 93.75 414 SER B C 1
ATOM 7188 O O . SER B 1 414 ? -16.531 -23.031 -1.196 1 93.75 414 SER B O 1
ATOM 7190 N N . LEU B 1 415 ? -18.172 -24.375 -0.535 1 94.25 415 LEU B N 1
ATOM 7191 C CA . LEU B 1 415 ? -18.734 -23.406 0.385 1 94.25 415 LEU B CA 1
ATOM 7192 C C . LEU B 1 415 ? -18.219 -23.625 1.803 1 94.25 415 LEU B C 1
ATOM 7194 O O . LEU B 1 415 ? -18.609 -22.906 2.729 1 94.25 415 LEU B O 1
ATOM 7198 N N . THR B 1 416 ? -17.312 -24.516 1.958 1 91.62 416 THR B N 1
ATOM 7199 C CA . THR B 1 416 ? -16.797 -24.812 3.289 1 91.62 416 THR B CA 1
ATOM 7200 C C . THR B 1 416 ? -16.094 -23.594 3.879 1 91.62 416 THR B C 1
ATOM 7202 O O . THR B 1 416 ? -16.359 -23.203 5.02 1 91.62 416 THR B O 1
ATOM 7205 N N . VAL B 1 417 ? -15.289 -22.922 3.092 1 90.25 417 VAL B N 1
ATOM 7206 C CA . VAL B 1 417 ? -14.508 -21.797 3.594 1 90.25 417 VAL B CA 1
ATOM 7207 C C . VAL B 1 417 ? -15.438 -20.609 3.891 1 90.25 417 VAL B C 1
ATOM 7209 O O . VAL B 1 417 ? -15.375 -20.031 4.973 1 90.25 417 VAL B O 1
ATOM 7212 N N . PRO B 1 418 ? -16.359 -20.266 3.031 1 92.75 418 PRO B N 1
ATOM 7213 C CA . PRO B 1 418 ? -17.297 -19.188 3.344 1 92.75 418 PRO B CA 1
ATOM 7214 C C . PRO B 1 418 ? -18.141 -19.469 4.582 1 92.75 418 PRO B C 1
ATOM 7216 O O . PRO B 1 418 ? -18.391 -18.562 5.379 1 92.75 418 PRO B O 1
ATOM 7219 N N . ILE B 1 419 ? -18.5 -20.703 4.75 1 94.31 419 ILE B N 1
ATOM 7220 C CA . ILE B 1 419 ? -19.312 -21.062 5.898 1 94.31 419 ILE B CA 1
ATOM 7221 C C . ILE B 1 419 ? -18.5 -20.938 7.18 1 94.31 419 ILE B C 1
ATOM 7223 O O . ILE B 1 419 ? -18.969 -20.359 8.172 1 94.31 419 ILE B O 1
ATOM 7227 N N . LEU B 1 420 ? -17.281 -21.438 7.09 1 93.5 420 LEU B N 1
ATOM 7228 C CA . LEU B 1 420 ? -16.422 -21.312 8.25 1 93.5 420 LEU B CA 1
ATOM 7229 C C . LEU B 1 420 ? -16.141 -19.844 8.57 1 93.5 420 LEU B C 1
ATOM 7231 O O . LEU B 1 420 ? -16.062 -19.469 9.742 1 93.5 420 LEU B O 1
ATOM 7235 N N . PHE B 1 421 ? -16.016 -19.062 7.566 1 94.38 421 PHE B N 1
ATOM 7236 C CA . PHE B 1 421 ? -15.727 -17.641 7.75 1 94.38 421 PHE B CA 1
ATOM 7237 C C . PHE B 1 421 ? -16.906 -16.922 8.383 1 94.38 421 PHE B C 1
ATOM 7239 O O . PHE B 1 421 ? -16.734 -16.109 9.297 1 94.38 421 PHE B O 1
ATOM 7246 N N . VAL B 1 422 ? -18.094 -17.219 7.961 1 94.19 422 VAL B N 1
ATOM 7247 C CA . VAL B 1 422 ? -19.297 -16.609 8.508 1 94.19 422 VAL B CA 1
ATOM 7248 C C . VAL B 1 422 ? -19.484 -17.047 9.961 1 94.19 422 VAL B C 1
ATOM 7250 O O . VAL B 1 422 ? -19.859 -16.234 10.812 1 94.19 422 VAL B O 1
ATOM 7253 N N . CYS B 1 423 ? -19.156 -18.281 10.195 1 94.88 423 CYS B N 1
ATOM 7254 C CA . CYS B 1 423 ? -19.234 -18.781 11.57 1 94.88 423 CYS B CA 1
ATOM 7255 C C . CYS B 1 423 ? -18.219 -18.062 12.461 1 94.88 423 CYS B C 1
ATOM 7257 O O . CYS B 1 423 ? -18.531 -17.672 13.586 1 94.88 423 CYS B O 1
ATOM 7259 N N . TYR B 1 424 ? -17.062 -17.922 11.906 1 93.62 424 TYR B N 1
ATOM 7260 C CA . TYR B 1 424 ? -16.031 -17.219 12.648 1 93.62 424 TYR B CA 1
ATOM 7261 C C . TYR B 1 424 ? -16.438 -15.781 12.93 1 93.62 424 TYR B C 1
ATOM 7263 O O . TYR B 1 424 ? -16.297 -15.305 14.062 1 93.62 424 TYR B O 1
ATOM 7271 N N . LYS B 1 425 ? -16.953 -15.07 11.914 1 92.94 425 LYS B N 1
ATOM 7272 C CA . LYS B 1 425 ? -17.375 -13.688 12.086 1 92.94 425 LYS B CA 1
ATOM 7273 C C . LYS B 1 425 ? -18.562 -13.594 13.039 1 92.94 425 LYS B C 1
ATOM 7275 O O . LYS B 1 425 ? -18.672 -12.648 13.812 1 92.94 425 LYS B O 1
ATOM 7280 N N . GLY B 1 426 ? -19.438 -14.625 12.961 1 92.25 426 GLY B N 1
ATOM 7281 C CA . GLY B 1 426 ? -20.547 -14.688 13.891 1 92.25 426 GLY B CA 1
ATOM 7282 C C . GLY B 1 426 ? -20.109 -14.891 15.336 1 92.25 426 GLY B C 1
ATOM 7283 O O . GLY B 1 426 ? -20.594 -14.195 16.234 1 92.25 426 GLY B O 1
ATOM 7284 N N . ALA B 1 427 ? -19.156 -15.719 15.508 1 93.12 427 ALA B N 1
ATOM 7285 C CA . ALA B 1 427 ? -18.625 -15.969 16.844 1 93.12 427 ALA B CA 1
ATOM 7286 C C . ALA B 1 427 ? -17.906 -14.727 17.391 1 93.12 427 ALA B C 1
ATOM 7288 O O . ALA B 1 427 ? -18.062 -14.391 18.562 1 93.12 427 ALA B O 1
ATOM 7289 N N . LYS B 1 428 ? -17.219 -14.109 16.531 1 91.94 428 LYS B N 1
ATOM 7290 C CA . LYS B 1 428 ? -16.5 -12.898 16.938 1 91.94 428 LYS B CA 1
ATOM 7291 C C . LYS B 1 428 ? -17.469 -11.781 17.297 1 91.94 428 LYS B C 1
ATOM 7293 O O . LYS B 1 428 ? -17.234 -11.031 18.234 1 91.94 428 LYS B O 1
ATOM 7298 N N . ALA B 1 429 ? -18.5 -11.727 16.547 1 90.25 429 ALA B N 1
ATOM 7299 C CA . ALA B 1 429 ? -19.516 -10.719 16.828 1 90.25 429 ALA B CA 1
ATOM 7300 C C . ALA B 1 429 ? -20.156 -10.961 18.188 1 90.25 429 ALA B C 1
ATOM 7302 O O . ALA B 1 429 ? -20.391 -10.023 18.953 1 90.25 429 ALA B O 1
ATOM 7303 N N . VAL B 1 430 ? -20.406 -12.18 18.469 1 89.06 430 VAL B N 1
ATOM 7304 C CA . VAL B 1 430 ? -21 -12.539 19.766 1 89.06 430 VAL B CA 1
ATOM 7305 C C . VAL B 1 430 ? -20.016 -12.242 20.875 1 89.06 430 VAL B C 1
ATOM 7307 O O . VAL B 1 430 ? -20.391 -11.695 21.922 1 89.06 430 VAL B O 1
ATOM 7310 N N . TYR B 1 431 ? -18.812 -12.516 20.516 1 90.06 431 TYR B N 1
ATOM 7311 C CA . TYR B 1 431 ? -17.766 -12.25 21.5 1 90.06 431 TYR B CA 1
ATOM 7312 C C . TYR B 1 431 ? -17.641 -10.758 21.766 1 90.06 431 TYR B C 1
ATOM 7314 O O . TYR B 1 431 ? -17.562 -10.328 22.922 1 90.06 431 TYR B O 1
ATOM 7322 N N . ASN B 1 432 ? -17.641 -9.969 20.75 1 86.94 432 ASN B N 1
ATOM 7323 C CA . ASN B 1 432 ? -17.516 -8.523 20.875 1 86.94 432 ASN B CA 1
ATOM 7324 C C . ASN B 1 432 ? -18.734 -7.914 21.578 1 86.94 432 ASN B C 1
ATOM 7326 O O . ASN B 1 432 ? -18.594 -6.949 22.328 1 86.94 432 ASN B O 1
ATOM 7330 N N . LYS B 1 433 ? -19.812 -8.438 21.297 1 85.06 433 LYS B N 1
ATOM 7331 C CA . LYS B 1 433 ? -21.016 -7.965 21.969 1 85.06 433 LYS B CA 1
ATOM 7332 C C . LYS B 1 433 ? -20.969 -8.242 23.453 1 85.06 433 LYS B C 1
ATOM 7334 O O . LYS B 1 433 ? -21.344 -7.395 24.266 1 85.06 433 LYS B O 1
ATOM 7339 N N . ALA B 1 434 ? -20.438 -9.344 23.734 1 85.62 434 ALA B N 1
ATOM 7340 C CA . ALA B 1 434 ? -20.312 -9.695 25.156 1 85.62 434 ALA B CA 1
ATOM 7341 C C . ALA B 1 434 ? -19.281 -8.812 25.844 1 85.62 434 ALA B C 1
ATOM 7343 O O . ALA B 1 434 ? -19.531 -8.336 26.969 1 85.62 434 ALA B O 1
ATOM 7344 N N . LYS B 1 435 ? -18.25 -8.555 25.188 1 84.06 435 LYS B N 1
ATOM 7345 C CA . LYS B 1 435 ? -17.203 -7.695 25.766 1 84.06 435 LYS B CA 1
ATOM 7346 C C . LYS B 1 435 ? -17.672 -6.246 25.828 1 84.06 435 LYS B C 1
ATOM 7348 O O . LYS B 1 435 ? -17.359 -5.527 26.781 1 84.06 435 LYS B O 1
ATOM 7353 N N . GLY B 1 436 ? -18.266 -5.895 24.766 1 77.94 436 GLY B N 1
ATOM 7354 C CA . GLY B 1 436 ? -18.828 -4.551 24.75 1 77.94 436 GLY B CA 1
ATOM 7355 C C . GLY B 1 436 ? -19.828 -4.312 25.859 1 77.94 436 GLY B C 1
ATOM 7356 O O . GLY B 1 436 ? -19.844 -3.246 26.484 1 77.94 436 GLY B O 1
ATOM 7357 N N . ALA B 1 437 ? -20.641 -5.285 26.141 1 75.88 437 ALA B N 1
ATOM 7358 C CA . ALA B 1 437 ? -21.625 -5.191 27.219 1 75.88 437 ALA B CA 1
ATOM 7359 C C . ALA B 1 437 ? -20.938 -5.066 28.578 1 75.88 437 ALA B C 1
ATOM 7361 O O . ALA B 1 437 ? -21.375 -4.277 29.422 1 75.88 437 ALA B O 1
ATOM 7362 N N . GLN B 1 438 ? -19.875 -5.707 28.641 1 78.06 438 GLN B N 1
ATOM 7363 C CA . GLN B 1 438 ? -19.109 -5.617 29.891 1 78.06 438 GLN B CA 1
ATOM 7364 C C . GLN B 1 438 ? -18.469 -4.246 30.047 1 78.06 438 GLN B C 1
ATOM 7366 O O . GLN B 1 438 ? -18.469 -3.67 31.125 1 78.06 438 GLN B O 1
ATOM 7371 N N . ALA B 1 439 ? -17.969 -3.771 28.906 1 76.44 439 ALA B N 1
ATOM 7372 C CA . ALA B 1 439 ? -17.328 -2.457 28.922 1 76.44 439 ALA B CA 1
ATOM 7373 C C . ALA B 1 439 ? -18.344 -1.354 29.188 1 76.44 439 ALA B C 1
ATOM 7375 O O . ALA B 1 439 ? -18.047 -0.385 29.891 1 76.44 439 ALA B O 1
ATOM 7376 N N . MET B 1 440 ? -19.5 -1.506 28.688 1 74.94 440 MET B N 1
ATOM 7377 C CA . MET B 1 440 ? -20.547 -0.521 28.891 1 74.94 440 MET B CA 1
ATOM 7378 C C . MET B 1 440 ? -21 -0.509 30.344 1 74.94 440 MET B C 1
ATOM 7380 O O . MET B 1 440 ? -21.297 0.551 30.906 1 74.94 440 MET B O 1
ATOM 7384 N N . THR B 1 441 ? -21.062 -1.634 30.875 1 75.12 441 THR B N 1
ATOM 7385 C CA . THR B 1 441 ? -21.438 -1.715 32.281 1 75.12 441 THR B CA 1
ATOM 7386 C C . THR B 1 441 ? -20.391 -1.038 33.156 1 75.12 441 THR B C 1
ATOM 7388 O O . THR B 1 441 ? -20.734 -0.315 34.094 1 75.12 441 THR B O 1
ATOM 7391 N N . SER B 1 442 ? -19.188 -1.226 32.812 1 75.38 442 SER B N 1
ATOM 7392 C CA . SER B 1 442 ? -18.109 -0.596 33.562 1 75.38 442 SER B CA 1
ATOM 7393 C C . SER B 1 442 ? -18.109 0.917 33.375 1 75.38 442 SER B C 1
ATOM 7395 O O . SER B 1 442 ? -17.859 1.668 34.312 1 75.38 442 SER B O 1
ATOM 7397 N N . ARG B 1 443 ? -18.406 1.287 32.219 1 75.5 443 ARG B N 1
ATOM 7398 C CA . ARG B 1 443 ? -18.484 2.709 31.891 1 75.5 443 ARG B CA 1
ATOM 7399 C C . ARG B 1 443 ? -19.641 3.375 32.625 1 75.5 443 ARG B C 1
ATOM 7401 O O . ARG B 1 443 ? -19.484 4.48 33.156 1 75.5 443 ARG B O 1
ATOM 7408 N N . ARG B 1 444 ? -20.734 2.682 32.656 1 71.94 444 ARG B N 1
ATOM 7409 C CA . ARG B 1 444 ? -21.906 3.215 33.344 1 71.94 444 ARG B CA 1
ATOM 7410 C C . ARG B 1 444 ? -21.625 3.402 34.844 1 71.94 444 ARG B C 1
ATOM 7412 O O . ARG B 1 444 ? -22.094 4.363 35.438 1 71.94 444 ARG B O 1
ATOM 7419 N N . GLU B 1 445 ? -20.797 2.561 35.281 1 75.69 445 GLU B N 1
ATOM 7420 C CA . GLU B 1 445 ? -20.438 2.668 36.688 1 75.69 445 GLU B CA 1
ATOM 7421 C C . GLU B 1 445 ? -19.5 3.846 36.938 1 75.69 445 GLU B C 1
ATOM 7423 O O . GLU B 1 445 ? -19.594 4.52 37.938 1 75.69 445 GLU B O 1
ATOM 7428 N N . SER B 1 446 ? -18.688 4.129 35.906 1 74.19 446 SER B N 1
ATOM 7429 C CA . SER B 1 446 ? -17.734 5.23 36.031 1 74.19 446 SER B CA 1
ATOM 7430 C C . SER B 1 446 ? -18.422 6.578 35.875 1 74.19 446 SER B C 1
ATOM 7432 O O . SER B 1 446 ? -17.906 7.605 36.312 1 74.19 446 SER B O 1
ATOM 7434 N N . MET B 1 447 ? -19.547 6.551 35.312 1 74.44 447 MET B N 1
ATOM 7435 C CA . MET B 1 447 ? -20.281 7.781 35.031 1 74.44 447 MET B CA 1
ATOM 7436 C C . MET B 1 447 ? -21.141 8.18 36.25 1 74.44 447 MET B C 1
ATOM 7438 O O . MET B 1 447 ? -21.672 9.297 36.281 1 74.44 447 MET B O 1
ATOM 7442 N N . LYS B 1 448 ? -21.156 7.293 37.219 1 72.31 448 LYS B N 1
ATOM 7443 C CA . LYS B 1 448 ? -22 7.559 38.406 1 72.31 448 LYS B CA 1
ATOM 7444 C C . LYS B 1 448 ? -21.188 8.242 39.5 1 72.31 448 LYS B C 1
ATOM 7446 O O . LYS B 1 448 ? -21.672 8.398 40.625 1 72.31 448 LYS B O 1
ATOM 7451 N N . THR B 1 449 ? -20.109 8.844 39.125 1 75.44 449 THR B N 1
ATOM 7452 C CA . THR B 1 449 ? -19.266 9.492 40.125 1 75.44 449 THR B CA 1
ATOM 7453 C C . THR B 1 449 ? -19.531 10.992 40.188 1 75.44 449 THR B C 1
ATOM 7455 O O . THR B 1 449 ? -20.016 11.57 39.188 1 75.44 449 THR B O 1
ATOM 7458 N N . TYR B 1 450 ? -19.266 11.617 41.375 1 76.5 450 TYR B N 1
ATOM 7459 C CA . TYR B 1 450 ? -19.438 13.055 41.562 1 76.5 450 TYR B CA 1
ATOM 7460 C C . TYR B 1 450 ? -18.5 13.836 40.656 1 76.5 450 TYR B C 1
ATOM 7462 O O . TYR B 1 450 ? -18.875 14.875 40.094 1 76.5 450 TYR B O 1
ATOM 7470 N N . GLU B 1 451 ? -17.422 13.312 40.469 1 79.38 451 GLU B N 1
ATOM 7471 C CA . GLU B 1 451 ? -16.438 13.969 39.656 1 79.38 451 GLU B CA 1
ATOM 7472 C C . GLU B 1 451 ? -16.891 14.055 38.188 1 79.38 451 GLU B C 1
ATOM 7474 O O . GLU B 1 451 ? -16.688 15.062 37.531 1 79.38 451 GLU B O 1
ATOM 7479 N N . PHE B 1 452 ? -17.562 13.078 37.781 1 83 452 PHE B N 1
ATOM 7480 C CA . PHE B 1 452 ? -18.078 13.039 36.406 1 83 452 PHE B CA 1
ATOM 7481 C C . PHE B 1 452 ? -19.172 14.07 36.219 1 83 452 PHE B C 1
ATOM 7483 O O . PHE B 1 452 ? -19.188 14.789 35.219 1 83 452 PHE B O 1
ATOM 7490 N N . ALA B 1 453 ? -20.047 14.156 37.188 1 78.44 453 ALA B N 1
ATOM 7491 C CA . ALA B 1 453 ? -21.172 15.094 37.094 1 78.44 453 ALA B CA 1
ATOM 7492 C C . ALA B 1 453 ? -20.672 16.531 37.094 1 78.44 453 ALA B C 1
ATOM 7494 O O . ALA B 1 453 ? -21.203 17.375 36.375 1 78.44 453 ALA B O 1
ATOM 7495 N N . GLU B 1 454 ? -19.688 16.766 37.906 1 81.44 454 GLU B N 1
ATOM 7496 C CA . GLU B 1 454 ? -19.094 18.109 37.969 1 81.44 454 GLU B CA 1
ATOM 7497 C C . GLU B 1 454 ? -18.453 18.484 36.656 1 81.44 454 GLU B C 1
ATOM 7499 O O . GLU B 1 454 ? -18.578 19.625 36.219 1 81.44 454 GLU B O 1
ATOM 7504 N N . LEU B 1 455 ? -17.859 17.578 36.062 1 86.38 455 LEU B N 1
ATOM 7505 C CA . LEU B 1 455 ? -17.172 17.844 34.812 1 86.38 455 LEU B CA 1
ATOM 7506 C C . LEU B 1 455 ? -18.172 18.047 33.688 1 86.38 455 LEU B C 1
ATOM 7508 O O . LEU B 1 455 ? -17.938 18.875 32.781 1 86.38 455 LEU B O 1
ATOM 7512 N N . GLN B 1 456 ? -19.219 17.328 33.688 1 84.31 456 GLN B N 1
ATOM 7513 C CA . GLN B 1 456 ? -20.25 17.484 32.656 1 84.31 456 GLN B CA 1
ATOM 7514 C C . GLN B 1 456 ? -20.891 18.859 32.719 1 84.31 456 GLN B C 1
ATOM 7516 O O . GLN B 1 456 ? -21.188 19.453 31.703 1 84.31 456 GLN B O 1
ATOM 7521 N N . LEU B 1 457 ? -21.031 19.266 33.938 1 80.88 457 LEU B N 1
ATOM 7522 C CA . LEU B 1 457 ? -21.594 20.594 34.125 1 80.88 457 LEU B CA 1
ATOM 7523 C C . LEU B 1 457 ? -20.625 21.672 33.656 1 80.88 457 LEU B C 1
ATOM 7525 O O . LEU B 1 457 ? -21.047 22.672 33.062 1 80.88 457 LEU B O 1
ATOM 7529 N N . GLU B 1 458 ? -19.406 21.391 33.875 1 83.81 458 GLU B N 1
ATOM 7530 C CA . GLU B 1 458 ? -18.391 22.344 33.438 1 83.81 458 GLU B CA 1
ATOM 7531 C C . GLU B 1 458 ? -18.281 22.406 31.938 1 83.81 458 GLU B C 1
ATOM 7533 O O . GLU B 1 458 ? -18.109 23.484 31.359 1 83.81 458 GLU B O 1
ATOM 7538 N N . LEU B 1 459 ? -18.438 21.312 31.312 1 85.56 459 LEU B N 1
ATOM 7539 C CA . LEU B 1 459 ? -18.203 21.219 29.875 1 85.56 459 LEU B CA 1
ATOM 7540 C C . LEU B 1 459 ? -19.438 21.625 29.094 1 85.56 459 LEU B C 1
ATOM 7542 O O . LEU B 1 459 ? -19.328 22.281 28.047 1 85.56 459 LEU B O 1
ATOM 7546 N N . PHE B 1 460 ? -20.641 21.234 29.562 1 83.69 460 PHE B N 1
ATOM 7547 C CA . PHE B 1 460 ? -21.828 21.391 28.734 1 83.69 460 PHE B CA 1
ATOM 7548 C C . PHE B 1 460 ? -22.844 22.297 29.406 1 83.69 460 PHE B C 1
ATOM 7550 O O . PHE B 1 460 ? -23.906 22.562 28.844 1 83.69 460 PHE B O 1
ATOM 7557 N N . GLY B 1 461 ? -22.484 22.766 30.453 1 74.25 461 GLY B N 1
ATOM 7558 C CA . GLY B 1 461 ? -23.391 23.656 31.156 1 74.25 461 GLY B CA 1
ATOM 7559 C C . GLY B 1 461 ? -24.688 23 31.562 1 74.25 461 GLY B C 1
ATOM 7560 O O . GLY B 1 461 ? -24.703 21.828 31.984 1 74.25 461 GLY B O 1
ATOM 7561 N N . GLN B 1 462 ? -25.75 23.734 31.391 1 63.81 462 GLN B N 1
ATOM 7562 C CA . GLN B 1 462 ? -27.062 23.281 31.859 1 63.81 462 GLN B CA 1
ATOM 7563 C C . GLN B 1 462 ? -27.609 22.172 30.984 1 63.81 462 GLN B C 1
ATOM 7565 O O . GLN B 1 462 ? -28.438 21.359 31.438 1 63.81 462 GLN B O 1
ATOM 7570 N N . LYS B 1 463 ? -27.141 22.062 29.828 1 63.97 463 LYS B N 1
ATOM 7571 C CA . LYS B 1 463 ? -27.609 21.016 28.938 1 63.97 463 LYS B CA 1
ATOM 7572 C C . LYS B 1 463 ? -27.172 19.625 29.422 1 63.97 463 LYS B C 1
ATOM 7574 O O . LYS B 1 463 ? -27.797 18.625 29.094 1 63.97 463 LYS B O 1
ATOM 7579 N N . ALA B 1 464 ? -26.109 19.641 30.156 1 62.88 464 ALA B N 1
ATOM 7580 C CA . ALA B 1 464 ? -25.594 18.391 30.719 1 62.88 464 ALA B CA 1
ATOM 7581 C C . ALA B 1 464 ? -26.594 17.797 31.719 1 62.88 464 ALA B C 1
ATOM 7583 O O . ALA B 1 464 ? -26.656 16.578 31.891 1 62.88 464 ALA B O 1
ATOM 7584 N N . LEU B 1 465 ? -27.359 18.672 32.344 1 58.41 465 LEU B N 1
ATOM 7585 C CA . LEU B 1 465 ? -28.297 18.234 33.375 1 58.41 465 LEU B CA 1
ATOM 7586 C C . LEU B 1 465 ? -29.359 17.312 32.781 1 58.41 465 LEU B C 1
ATOM 7588 O O . LEU B 1 465 ? -29.781 16.344 33.438 1 58.41 465 LEU B O 1
ATOM 7592 N N . ARG B 1 466 ? -29.719 17.5 31.578 1 55.75 466 ARG B N 1
ATOM 7593 C CA . ARG B 1 466 ? -30.719 16.641 30.953 1 55.75 466 ARG B CA 1
ATOM 7594 C C . ARG B 1 466 ? -30.172 15.25 30.703 1 55.75 466 ARG B C 1
ATOM 7596 O O . ARG B 1 466 ? -30.875 14.25 30.875 1 55.75 466 ARG B O 1
ATOM 7603 N N . ASN B 1 467 ? -28.969 15.141 30.297 1 59.09 467 ASN B N 1
ATOM 7604 C CA . ASN B 1 467 ? -28.359 13.859 29.984 1 59.09 467 ASN B CA 1
ATOM 7605 C C . ASN B 1 467 ? -28.047 13.062 31.25 1 59.09 467 ASN B C 1
ATOM 7607 O O . ASN B 1 467 ? -28.141 11.836 31.266 1 59.09 467 ASN B O 1
ATOM 7611 N N . LEU B 1 468 ? -27.719 13.781 32.281 1 59.88 468 LEU B N 1
ATOM 7612 C CA . LEU B 1 468 ? -27.375 13.156 33.562 1 59.88 468 LEU B CA 1
ATOM 7613 C C . LEU B 1 468 ? -28.594 12.531 34.188 1 59.88 468 LEU B C 1
ATOM 7615 O O . LEU B 1 468 ? -28.5 11.516 34.906 1 59.88 468 LEU B O 1
ATOM 7619 N N . LYS B 1 469 ? -29.75 13.148 33.969 1 51.47 469 LYS B N 1
ATOM 7620 C CA . LYS B 1 469 ? -30.969 12.602 34.531 1 51.47 469 LYS B CA 1
ATOM 7621 C C . LYS B 1 469 ? -31.234 11.18 34.031 1 51.47 469 LYS B C 1
ATOM 7623 O O . LYS B 1 469 ? -31.734 10.336 34.75 1 51.47 469 LYS B O 1
ATOM 7628 N N . HIS B 1 470 ? -30.922 11.055 32.781 1 52.09 470 HIS B N 1
ATOM 7629 C CA . HIS B 1 470 ? -31.172 9.734 32.219 1 52.09 470 HIS B CA 1
ATOM 7630 C C . HIS B 1 470 ? -30.125 8.734 32.688 1 52.09 470 HIS B C 1
ATOM 7632 O O . HIS B 1 470 ? -30.297 7.52 32.562 1 52.09 470 HIS B O 1
ATOM 7638 N N . ILE B 1 471 ? -29.078 9.266 33.031 1 55.03 471 ILE B N 1
ATOM 7639 C CA . ILE B 1 471 ? -28.078 8.336 33.5 1 55.03 471 ILE B CA 1
ATOM 7640 C C . ILE B 1 471 ? -28.359 7.988 34.969 1 55.03 471 ILE B C 1
ATOM 7642 O O . ILE B 1 471 ? -28.781 8.844 35.75 1 55.03 471 ILE B O 1
ATOM 7646 N N . GLY B 1 472 ? -28.875 7.398 35.75 1 46.19 472 GLY B N 1
ATOM 7647 C CA . GLY B 1 472 ? -29.359 6.84 37 1 46.19 472 GLY B CA 1
ATOM 7648 C C . GLY B 1 472 ? -28.891 7.621 38.219 1 46.19 472 GLY B C 1
ATOM 7649 O O . GLY B 1 472 ? -29.297 7.32 39.344 1 46.19 472 GLY B O 1
ATOM 7650 N N . SER B 1 473 ? -27.781 8.289 38.562 1 47.78 473 SER B N 1
ATOM 7651 C CA . SER B 1 473 ? -27.562 8.438 40 1 47.78 473 SER B CA 1
ATOM 7652 C C . SER B 1 473 ? -28.328 9.633 40.531 1 47.78 473 SER B C 1
ATOM 7654 O O . SER B 1 473 ? -27.969 10.781 40.312 1 47.78 473 SER B O 1
ATOM 7656 N N . VAL B 1 474 ? -29.516 9.562 40.906 1 46.56 474 VAL B N 1
ATOM 7657 C CA . VAL B 1 474 ? -30.422 10.516 41.531 1 46.56 474 VAL B CA 1
ATOM 7658 C C . VAL B 1 474 ? -29.734 11.211 42.719 1 46.56 474 VAL B C 1
ATOM 7660 O O . VAL B 1 474 ? -29.875 12.422 42.875 1 46.56 474 VAL B O 1
ATOM 7663 N N . ALA B 1 475 ? -29.125 10.453 43.469 1 48.31 475 ALA B N 1
ATOM 7664 C CA . ALA B 1 475 ? -28.547 10.969 44.688 1 48.31 475 ALA B CA 1
ATOM 7665 C C . ALA B 1 475 ? -27.469 12.008 44.406 1 48.31 475 ALA B C 1
ATOM 7667 O O . ALA B 1 475 ? -27.422 13.055 45.062 1 48.31 475 ALA B O 1
ATOM 7668 N N . ASN B 1 476 ? -26.609 11.812 43.5 1 49.84 476 ASN B N 1
ATOM 7669 C CA . ASN B 1 476 ? -25.5 12.719 43.219 1 49.84 476 ASN B CA 1
ATOM 7670 C C . ASN B 1 476 ? -25.984 13.969 42.469 1 49.84 476 ASN B C 1
ATOM 7672 O O . ASN B 1 476 ? -25.422 15.047 42.656 1 49.84 476 ASN B O 1
ATOM 7676 N N . LEU B 1 477 ? -27.062 13.883 41.781 1 51.56 477 LEU B N 1
ATOM 7677 C CA . LEU B 1 477 ? -27.672 15.039 41.125 1 51.56 477 LEU B CA 1
ATOM 7678 C C . LEU B 1 477 ? -28.297 15.969 42.156 1 51.56 477 LEU B C 1
ATOM 7680 O O . LEU B 1 477 ? -28.219 17.203 42.031 1 51.56 477 LEU B O 1
ATOM 7684 N N . GLU B 1 478 ? -28.969 15.336 43.062 1 52.31 478 GLU B N 1
ATOM 7685 C CA . GLU B 1 478 ? -29.516 16.141 44.156 1 52.31 478 GLU B CA 1
ATOM 7686 C C . GLU B 1 478 ? -28.422 16.875 44.938 1 52.31 478 GLU B C 1
ATOM 7688 O O . GLU B 1 478 ? -28.578 18.031 45.281 1 52.31 478 GLU B O 1
ATOM 7693 N N . LYS B 1 479 ? -27.359 16.234 45.125 1 52.97 479 LYS B N 1
ATOM 7694 C CA . LYS B 1 479 ? -26.25 16.891 45.812 1 52.97 479 LYS B CA 1
ATOM 7695 C C . LYS B 1 479 ? -25.625 17.969 44.938 1 52.97 479 LYS B C 1
ATOM 7697 O O . LYS B 1 479 ? -25.266 19.047 45.438 1 52.97 479 LYS B O 1
ATOM 7702 N N . LEU B 1 480 ? -25.5 17.703 43.75 1 52.91 480 LEU B N 1
ATOM 7703 C CA . LEU B 1 480 ? -24.969 18.703 42.812 1 52.91 480 LEU B CA 1
ATOM 7704 C C . LEU B 1 480 ? -25.938 19.875 42.656 1 52.91 480 LEU B C 1
ATOM 7706 O O . LEU B 1 480 ? -25.5 21.031 42.625 1 52.91 480 LEU B O 1
ATOM 7710 N N . ALA B 1 481 ? -27.234 19.547 42.531 1 52.34 481 ALA B N 1
ATOM 7711 C CA . ALA B 1 481 ? -28.25 20.609 42.531 1 52.34 481 ALA B CA 1
ATOM 7712 C C . ALA B 1 481 ? -28.219 21.406 43.812 1 52.34 481 ALA B C 1
ATOM 7714 O O . ALA B 1 481 ? -28.375 22.641 43.781 1 52.34 481 ALA B O 1
ATOM 7715 N N . GLY B 1 482 ? -28.141 20.797 44.875 1 51.88 482 GLY B N 1
ATOM 7716 C CA . GLY B 1 482 ? -28.031 21.469 46.156 1 51.88 482 GLY B CA 1
ATOM 7717 C C . GLY B 1 482 ? -26.812 22.359 46.25 1 51.88 482 GLY B C 1
ATOM 7718 O O . GLY B 1 482 ? -26.875 23.453 46.812 1 51.88 482 GLY B O 1
ATOM 7719 N N . SER B 1 483 ? -25.703 21.922 45.781 1 49.97 483 SER B N 1
ATOM 7720 C CA . SER B 1 483 ? -24.5 22.734 45.844 1 49.97 483 SER B CA 1
ATOM 7721 C C . SER B 1 483 ? -24.578 23.906 44.875 1 49.97 483 SER B C 1
ATOM 7723 O O . SER B 1 483 ? -23.984 24.953 45.094 1 49.97 483 SER B O 1
ATOM 7725 N N . LEU B 1 484 ? -25.172 23.766 43.656 1 45.62 484 LEU B N 1
ATOM 7726 C CA . LEU B 1 484 ? -25.391 24.859 42.719 1 45.62 484 LEU B CA 1
ATOM 7727 C C . LEU B 1 484 ? -26.391 25.859 43.281 1 45.62 484 LEU B C 1
ATOM 7729 O O . LEU B 1 484 ? -26.281 27.062 43.031 1 45.62 484 LEU B O 1
ATOM 7733 N N . HIS B 1 485 ? -27.547 25.375 43.844 1 44.31 485 HIS B N 1
ATOM 7734 C CA . HIS B 1 485 ? -28.469 26.297 44.5 1 44.31 485 HIS B CA 1
ATOM 7735 C C . HIS B 1 485 ? -27.781 27.109 45.562 1 44.31 485 HIS B C 1
ATOM 7737 O O . HIS B 1 485 ? -28.234 28.203 45.938 1 44.31 485 HIS B O 1
ATOM 7743 N N . SER B 1 486 ? -26.938 26.547 46.312 1 43.06 486 SER B N 1
ATOM 7744 C CA . SER B 1 486 ? -26.344 27.438 47.312 1 43.06 486 SER B CA 1
ATOM 7745 C C . SER B 1 486 ? -25.578 28.578 46.625 1 43.06 486 SER B C 1
ATOM 7747 O O . SER B 1 486 ? -25.281 29.594 47.25 1 43.06 486 SER B O 1
ATOM 7749 N N . ASN B 1 487 ? -24.984 28.406 45.531 1 38.16 487 ASN B N 1
ATOM 7750 C CA . ASN B 1 487 ? -24.422 29.609 44.906 1 38.16 487 ASN B CA 1
ATOM 7751 C C . ASN B 1 487 ? -25.484 30.406 44.156 1 38.16 487 ASN B C 1
ATOM 7753 O O . ASN B 1 487 ? -25.547 31.641 44.281 1 38.16 487 ASN B O 1
ATOM 7757 N N . SER B 1 488 ? -25.922 30.375 42.844 1 36.31 488 SER B N 1
ATOM 7758 C CA . SER B 1 488 ? -26.859 31.344 42.25 1 36.31 488 SER B CA 1
ATOM 7759 C C . SER B 1 488 ? -28.281 31.078 42.719 1 36.31 488 SER B C 1
ATOM 7761 O O . SER B 1 488 ? -28.594 29.969 43.156 1 36.31 488 SER B O 1
ATOM 7763 N N . ASP B 1 489 ? -29.281 32.125 42.5 1 36.75 489 ASP B N 1
ATOM 7764 C CA . ASP B 1 489 ? -30.688 32.5 42.312 1 36.75 489 ASP B CA 1
ATOM 7765 C C . ASP B 1 489 ? -31.359 31.531 41.312 1 36.75 489 ASP B C 1
ATOM 7767 O O . ASP B 1 489 ? -32.531 31.734 40.969 1 36.75 489 ASP B O 1
ATOM 7771 N N . MET B 1 490 ? -30.656 30.688 40.656 1 34.31 490 MET B N 1
ATOM 7772 C CA . MET B 1 490 ? -31.188 30.016 39.469 1 34.31 490 MET B CA 1
ATOM 7773 C C . MET B 1 490 ? -32.094 28.844 39.875 1 34.31 490 MET B C 1
ATOM 7775 O O . MET B 1 490 ? -32.531 28.078 39 1 34.31 490 MET B O 1
ATOM 7779 N N . ALA B 1 491 ? -32.531 28.469 41.031 1 35.56 491 ALA B N 1
ATOM 7780 C CA . ALA B 1 491 ? -33.469 27.422 41.438 1 35.56 491 ALA B CA 1
ATOM 7781 C C . ALA B 1 491 ? -34.875 27.719 40.906 1 35.56 491 ALA B C 1
ATOM 7783 O O . ALA B 1 491 ? -35.719 26.828 40.875 1 35.56 491 ALA B O 1
ATOM 7784 N N . ALA B 1 492 ? -35.312 28.969 40.531 1 35.16 492 ALA B N 1
ATOM 7785 C CA . ALA B 1 492 ? -36.688 29.266 40.219 1 35.16 492 ALA B CA 1
ATOM 7786 C C . ALA B 1 492 ? -37.125 28.578 38.938 1 35.16 492 ALA B C 1
ATOM 7788 O O . ALA B 1 492 ? -38.281 28.125 38.812 1 35.16 492 ALA B O 1
ATOM 7789 N N . GLU B 1 493 ? -36.281 28.484 37.906 1 33.66 493 GLU B N 1
ATOM 7790 C CA . GLU B 1 493 ? -36.812 28.141 36.594 1 33.66 493 GLU B CA 1
ATOM 7791 C C . GLU B 1 493 ? -37 26.625 36.469 1 33.66 493 GLU B C 1
ATOM 7793 O O . GLU B 1 493 ? -37.75 26.156 35.594 1 33.66 493 GLU B O 1
ATOM 7798 N N . ILE B 1 494 ? -36.406 25.781 37.156 1 35.66 494 ILE B N 1
ATOM 7799 C CA . ILE B 1 494 ? -36.594 24.359 36.906 1 35.66 494 ILE B CA 1
ATOM 7800 C C . ILE B 1 494 ? -37.938 23.906 37.469 1 35.66 494 ILE B C 1
ATOM 7802 O O . ILE B 1 494 ? -38.562 22.984 36.938 1 35.66 494 ILE B O 1
ATOM 7806 N N . ASP B 1 495 ? -38.5 24.484 38.531 1 35.97 495 ASP B N 1
ATOM 7807 C CA . ASP B 1 495 ? -39.781 24.047 39.094 1 35.97 495 ASP B CA 1
ATOM 7808 C C . ASP B 1 495 ? -40.938 24.422 38.188 1 35.97 495 ASP B C 1
ATOM 7810 O O . ASP B 1 495 ? -42.031 23.859 38.344 1 35.97 495 ASP B O 1
ATOM 7814 N N . ALA B 1 496 ? -40.906 25.391 37.312 1 37.62 496 ALA B N 1
ATOM 7815 C CA . ALA B 1 496 ? -42.094 25.812 36.562 1 37.62 496 ALA B CA 1
ATOM 7816 C C . ALA B 1 496 ? -42.406 24.828 35.438 1 37.62 496 ALA B C 1
ATOM 7818 O O . ALA B 1 496 ? -43.562 24.609 35.125 1 37.62 496 ALA B O 1
ATOM 7819 N N . ASP B 1 497 ? -41.406 24.156 34.812 1 34.31 497 ASP B N 1
ATOM 7820 C CA . ASP B 1 497 ? -41.75 23.344 33.656 1 34.31 497 ASP B CA 1
ATOM 7821 C C . ASP B 1 497 ? -42.281 21.969 34.094 1 34.31 497 ASP B C 1
ATOM 7823 O O . ASP B 1 497 ? -42.656 21.156 33.25 1 34.31 497 ASP B O 1
ATOM 7827 N N . GLU B 1 498 ? -42.188 21.453 35.281 1 33.94 498 GLU B N 1
ATOM 7828 C CA . GLU B 1 498 ? -42.875 20.219 35.688 1 33.94 498 GLU B CA 1
ATOM 7829 C C . GLU B 1 498 ? -44.375 20.406 35.656 1 33.94 498 GLU B C 1
ATOM 7831 O O . GLU B 1 498 ? -45.125 19.438 35.75 1 33.94 498 GLU B O 1
ATOM 7836 N N . GLU B 1 499 ? -44.906 21.562 35.875 1 35.28 499 GLU B N 1
ATOM 7837 C CA . GLU B 1 499 ? -46.344 21.656 35.969 1 35.28 499 GLU B CA 1
ATOM 7838 C C . GLU B 1 499 ? -47 21.484 34.625 1 35.28 499 GLU B C 1
ATOM 7840 O O . GLU B 1 499 ? -48.219 21.391 34.5 1 35.28 499 GLU B O 1
ATOM 7845 N N . LYS B 1 500 ? -46.406 21.75 33.438 1 36.5 500 LYS B N 1
ATOM 7846 C CA . LYS B 1 500 ? -47.125 21.656 32.188 1 36.5 500 LYS B CA 1
ATOM 7847 C C 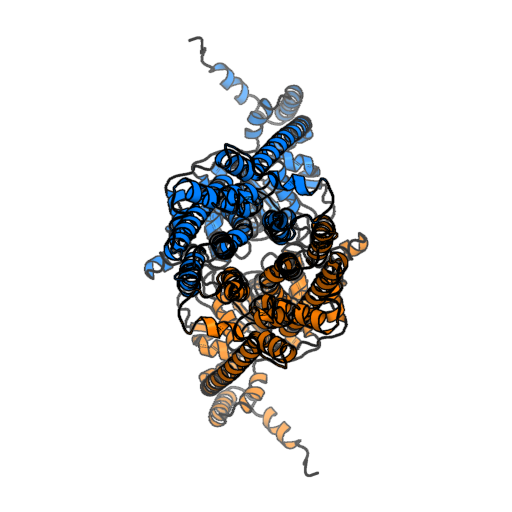. LYS B 1 500 ? -47.062 20.234 31.594 1 36.5 500 LYS B C 1
ATOM 7849 O O . LYS B 1 500 ? -46.531 20.031 30.5 1 36.5 500 LYS B O 1
ATOM 7854 N N . LYS B 1 501 ? -46.719 19.156 32.406 1 34.69 501 LYS B N 1
ATOM 7855 C CA . LYS B 1 501 ? -46.844 17.828 31.812 1 34.69 501 LYS B CA 1
ATOM 7856 C C . LYS B 1 501 ? -48.312 17.469 31.562 1 34.69 501 LYS B C 1
ATOM 7858 O O . LYS B 1 501 ? -49.125 17.484 32.5 1 34.69 501 LYS B O 1
ATOM 7863 N N . PRO B 1 502 ? -48.688 17.516 30.219 1 32.97 502 PRO B N 1
ATOM 7864 C CA . PRO B 1 502 ? -50.062 17.047 29.953 1 32.97 502 PRO B CA 1
ATOM 7865 C C . PRO B 1 502 ? -50.312 15.633 30.469 1 32.97 502 PRO B C 1
ATOM 7867 O O . PRO B 1 502 ? -49.344 14.859 30.656 1 32.97 502 PRO B O 1
ATOM 7870 N N . ASP B 1 503 ? -51.438 15.383 31.172 1 30.75 503 ASP B N 1
ATOM 7871 C CA . ASP B 1 503 ? -52.094 14.172 31.656 1 30.75 503 ASP B CA 1
ATOM 7872 C C . ASP B 1 503 ? -52.219 13.141 30.547 1 30.75 503 ASP B C 1
ATOM 7874 O O . ASP B 1 503 ? -52.938 13.359 29.562 1 30.75 503 ASP B O 1
ATOM 7878 N N . CYS B 1 504 ? -51.125 12.672 29.984 1 26.17 504 CYS B N 1
ATOM 7879 C CA . CYS B 1 504 ? -51.312 11.594 29 1 26.17 504 CYS B CA 1
ATOM 7880 C C . CYS B 1 504 ? -52.156 10.469 29.578 1 26.17 504 CYS B C 1
ATOM 7882 O O . CYS B 1 504 ? -51.625 9.469 30.062 1 26.17 504 CYS B O 1
ATOM 7884 N N . SER B 1 505 ? -53.188 10.75 30.422 1 24.02 505 SER B N 1
ATOM 7885 C CA . SER B 1 505 ? -54.219 9.734 30.672 1 24.02 505 SER B CA 1
ATOM 7886 C C . SER B 1 505 ? -54.938 9.336 29.391 1 24.02 505 SER B C 1
ATOM 7888 O O . SER B 1 505 ? -55.844 8.508 29.422 1 24.02 505 SER B O 1
ATOM 7890 N N . VAL B 1 506 ? -54.625 9.797 28.188 1 23.16 506 VAL B N 1
ATOM 7891 C CA . VAL B 1 506 ? -55.469 9.047 27.234 1 23.16 506 VAL B CA 1
ATOM 7892 C C . VAL B 1 506 ? -54.844 7.676 26.984 1 23.16 506 VAL B C 1
ATOM 7894 O O . VAL B 1 506 ? -53.625 7.547 26.891 1 23.16 506 VAL B O 1
#

InterPro domains:
  IPR027417 P-loop containing nucleoside triphosphate hydrolase [G3DSA:3.40.50.300] (1-176)
  IPR027417 P-loop containing nucleoside triphosphate hydrolase [SSF52540] (3-158)

Radius of gyration: 33.99 Å; Cα contacts (8 Å, |Δi|>4): 1466; chains: 2; bounding box: 113×98×83 Å

Solvent-accessible surface area (backbone atoms only — not comparable to full-atom values): 53778 Å² total; per-residue (Å²): 97,37,34,33,34,36,38,56,56,80,67,19,44,66,66,56,52,51,48,49,37,50,72,75,25,66,45,40,63,42,57,65,73,71,56,56,71,35,79,42,38,56,63,57,42,61,94,54,72,65,78,75,42,84,72,33,62,56,32,50,74,68,70,40,48,76,69,36,21,45,15,41,67,57,81,76,37,78,36,77,47,39,36,73,29,50,42,36,50,49,44,52,51,46,49,53,61,64,46,63,85,52,70,45,28,20,39,36,34,33,34,57,53,55,63,45,46,75,89,45,46,66,60,51,52,52,51,50,56,57,46,22,66,42,18,29,33,41,36,34,42,76,55,66,46,67,64,48,55,69,69,30,73,34,41,34,40,41,34,62,84,48,71,60,34,27,28,45,68,88,44,70,75,36,51,37,68,55,50,43,59,50,65,58,52,51,36,52,80,77,66,69,77,50,71,51,48,54,52,38,50,49,55,54,43,68,29,91,84,39,49,55,58,59,39,50,53,45,39,54,52,53,53,50,49,43,47,45,32,38,28,63,23,57,84,84,37,59,66,38,45,51,50,52,46,48,50,50,46,46,64,42,47,42,42,60,44,63,45,34,35,59,46,38,31,40,43,52,37,30,27,56,57,64,60,50,42,50,60,64,56,53,46,50,49,52,50,51,51,51,51,50,51,49,52,51,49,40,50,49,41,51,51,48,53,62,68,16,35,73,54,78,78,73,67,48,71,65,48,50,53,43,52,42,35,36,51,41,40,38,48,47,51,24,47,49,43,21,55,74,47,89,64,52,68,55,55,33,43,54,59,21,45,40,52,54,49,50,47,59,51,34,35,56,81,46,38,67,89,27,30,48,86,71,60,55,63,58,27,74,57,37,20,58,55,34,49,47,42,65,37,84,85,45,24,81,72,44,85,84,55,71,94,67,64,47,67,58,52,21,50,52,24,26,42,46,61,61,50,52,48,51,48,49,52,49,50,48,49,53,49,48,51,53,50,48,53,53,51,50,53,52,47,56,59,60,59,62,36,69,68,35,52,53,48,26,39,70,66,51,39,75,65,33,56,63,57,48,66,72,66,64,51,60,68,58,48,52,52,50,49,52,58,48,49,70,64,55,88,70,67,67,68,69,67,61,67,68,71,72,66,76,78,77,76,120,97,36,35,33,34,36,37,56,56,78,68,19,45,66,66,56,54,50,48,48,39,49,72,75,28,67,45,40,62,40,58,64,74,69,56,56,71,35,80,42,38,58,63,58,41,61,96,53,73,65,77,77,42,86,72,34,62,58,32,50,74,67,70,38,47,75,68,35,21,44,16,40,68,56,82,77,37,78,37,78,47,40,35,72,31,50,41,35,51,49,44,52,51,46,48,53,62,64,46,63,85,53,68,44,29,20,39,36,34,33,33,58,55,54,64,48,46,74,88,48,46,66,58,50,53,52,50,50,58,58,46,22,67,42,18,30,34,41,36,35,42,76,54,65,47,68,64,48,57,68,70,30,74,35,41,34,40,41,35,62,84,48,70,60,33,26,30,47,67,89,44,71,76,36,50,38,70,54,49,43,59,50,64,59,52,53,36,52,79,76,64,68,78,50,72,53,48,54,50,40,48,50,54,54,43,70,30,90,85,40,49,54,58,59,40,50,54,45,39,54,51,53,53,50,49,45,46,44,31,39,29,62,22,56,84,84,39,58,66,39,47,51,50,52,45,50,50,51,46,47,63,41,48,42,42,62,45,63,45,33,33,58,47,38,31,40,44,51,37,30,27,55,56,64,58,48,43,50,58,65,55,54,45,50,51,51,49,50,51,52,51,50,50,50,52,51,48,41,50,49,41,51,50,47,52,62,68,16,36,73,55,77,78,74,66,50,71,68,48,48,53,44,51,40,36,35,52,44,41,36,46,46,50,25,48,49,42,20,54,75,47,88,63,53,68,55,57,33,44,54,61,23,45,40,50,56,47,49,47,60,52,35,36,58,80,44,38,68,89,26,30,47,86,69,61,57,63,56,25,74,57,37,20,58,54,32,49,46,42,66,38,84,86,44,22,81,73,46,85,85,57,72,94,67,64,46,67,59,52,20,50,52,25,26,42,44,61,61,49,52,49,51,50,49,53,49,51,47,48,54,50,48,50,53,51,47,52,52,50,48,52,54,48,56,58,60,58,62,36,68,69,34,53,53,46,26,39,69,65,50,37,74,65,32,56,62,59,49,65,73,45,72,56,63,68,58,49,51,50,49,50,52,58,51,48,70,66,54,87,68,67,66,68,68,66,61,67,66,71,73,60,78,78,77,77,118

Organism: NCBI:txid267567

Sequence (1012 aa):
MTLTVCVGASGSGKTTFLNDVHKSHKCTYIRQYHNLRPYIKVSAIPAFDPTKLPYWDIYVNEKKDKSILVGGTIAGQFMAGLSGGQRKLLLFELIFQRTASQDNLLIVLDEPFAGVTDDFVPFIVGRLNEMRKKHNILLVTNDHVETLKTMADNTVIVSAIDRTKVKINEKEGVDRDTALLAMSIGDEYTQNSNNQDLKFFLDVELSKNGGVFGVAGFAVFSFGLFLLTFWNSNGGSEPLVLIAAGIVSFFTANPYFLQLTDWRIYQNEEAEALLHSSKMMNKMLKFGLTMTILVVICSLQYGVINACLTVDTLAGSNFYFGILFDSLSLLITVALLGLFTNMSFEAVQIFGGMPFLMMIFFSTTFSPGAGLNGLKNLRYLFARFYLWCMVPGYGELMEGCPENNNMLYLILASLTVPILFVCYKGAKAVYNKAKGAQAMTSRRESMKTYEFAELQLELFGQKALRNLKHIGSVANLEKLAGSLHSNSDMAAEIDADEEKKPDCSVMTLTVCVGASGSGKTTFLNDVHKSHKCTYIRQYHNLRPYIKVSAIPAFDPTKLPYWDIYVNEKKDKSILVGGTIAGQFMAGLSGGQRKLLLFELIFQRTASQDNLLIVLDEPFAGVTDDFVPFIVGRLNEMRKKHNILLVTNDHVETLKTMADNTVIVSAIDRTKVKINEKEGVDRDTALLAMSIGDEYTQNSNNQDLKFFLDVELSKNGGVFGVAGFAVFSFGLFLLTFWNSNGGSEPLVLIAAGIVSFFTANPYFLQLTDWRIYQNEEAEALLHSSKMMNKMLKFGLTMTILVVICSLQYGVINACLTVDTLAGSNFYFGILFDSLSLLITVALLGLFTNMSFEAVQIFGGMPFLMMIFFSTTFSPGAGLNGLKNLRYLFARFYLWCMVPGYGELMEGCPENNNMLYLILASLTVPILFVCYKGAKAVYNKAKGAQAMTSRRESMKTYEFAELQLELFGQKALRNLKHIGSVANLEKLAGSLHSNSDMAAEIDADEEKKPDCSV

Secondary structure (DSSP, 8-state):
--EEEEEE-TTSSHHHHHHHHHHHS--EEE-S-----TT-BGGGSTT--GGGSTTHHHHHHTT-TTT-B--EEETTEEE-SS-HHHHHHHHHHHHHHHHTT--SBEEEEESTTTT--GGGHHHHHHHHHHHHTTSEEEEE-SSSHHHHHHH-SEEEEE-SS-TTEEEETTEEEEEHHHHHHHH--SBPPPP---HHHHHHHHHHHTSTTSSHHHHHHHHHHHHHHHHHHSTTBPTT-HHHHHHHHHHHHHHHHHHHHHHHHHHHHHHHHHHHHH-SS-HHHHHHHHHHHHHHHHHHHHHHHHHHHHHHBSSGGG-SHHHHHHHHHHHHHHHHHHHHHHHHS---HHHHHHHHHHHHHHHHHH-TTSSTT-S-TTGGGGGGG-HHHHHHHHSTTTGGGSTT--SS-HHHHHHHHHTHHHHHHHHHHHHHHHHHHHHHHHHHHHHHHHTTSHHHHHHHHHHHTTHHHHHHHHHT-HHHHHHHHHHHHHHSSTTHHHHHTTTT------/--EEEEEE-TTSSHHHHHHHHHHHS--EEE-S-----TT-BGGGSTT--GGGSTTHHHHHHTT-TTT-B--EEETTEEE-SS-HHHHHHHHHHHHHHHHTT--SBEEEEESTTTT--GGGHHHHHHHHHHHHTTSEEEEE-SSSHHHHHHH-SEEEEE-SS-TTEEEETTEEEEEHHHHHHHH--SBPPPP---HHHHHHHHHHHTSTTSSHHHHHHHHHHHHHHHHHHSTTBPTT-HHHHHHHHHHHHHHHHHHHHHHHHHHHHHHHHHHHHH-SS-HHHHHHHHHHHHHHHHHHHHHHHHHHHHHHBSSGGG-SHHHHHHHHHHHHHHHHHHHHHHHHS---HHHHHHHHHHHHHHHHHH-TTSSTT-S-TTGGGGGGG-HHHHHHHHSTTTTTTSTT--SS-HHHHHHHHHTHHHHHHHHHHHHHHHHHHHHHHHHHHHHHHHTTSHHHHHHHHHHHTTHHHHHHHHSS-HHHHHHHHHHHHHHSSTTHHHHHTTTT------

Foldseek 3Di:
DFFEEEEEDVQLCPVVLVVVLVVLFAAQEDAQDFQADFQAQLVLQPQDDCVLQPPLVVCVVVVNNRRATLWDDDPNDGDDHDDPQSNLSSLLRLCLRQCVVDAFGEYEYHASRVPHDPVCVVVVLVSVVVCVVGYYYYYYHPPPCVVSVVSGLKYKYGYSVDRQWIDIHPRGGHGSVLLSLLSSTGDHDDADADPSVVVSLCCVLVDPPNCLVVLVVLLCVLLVVLCVVLAAPEPPCLVVLLVVLLVSLCVSLVVNLLCLLVVQVNLVSVCSSNVHDDLVVSLVVVLVVSLVSLLVSLVSSLVSSCRRYPDCQCPDPLNSLLSSLQSLLLQVQSSCCRRPHNDDSVVSVVRSRVLVVLCVVQPCPVPPPDDDPPSNVCNLLHLVNLSQLSRPPRVVVDPPHDPDDSSVSSNVSSCPSVVVSVVVVVVVVVVVVVVVVVSVVVSLVSCLDLSSLVSSCSRPNPVSLVVVVVSPNPPSSVVVVVVVVVPDPPVPPVVPVVVPPPPPPD/DFFEEEEEDVQLCVVVLLVVLVVLFAAQEDAQDFQADQQAQLVLQPQDDCVLQPPLVVCVVVVNNRVATLWDDDPNDGDDHDDPQSNLSSLLRLCLRQCVVDAFGEHEYHASRVPHDPVCVVVVLVSVVVCVVGYYYYYYHPPPCVVSVVSGLKYKYRYSVDRQWIDIHPRGGHGSVLLSLLSSTGDHRDADADPSNVVSLCPVLVDPPNCLVVLVVLLCVLLVVLCVPLAAPEPPCLVVNLVVLLVSLCVSLVVVLLCLLVVQVNLVSVCSSNVHDDLVVSLVVVLVVSLVSLLVSLVSSLVSSCRRYPDCQCPDPLNSVLSSLQSLLLQVQSSCCRRPHNDDSVVSVVRSRVLVVLCVVQPCVVPPPDDDPPSNVCNLLHLVNLSQLSRPPRVVVDPPHDPDDSSVSSNVSSCPSVVVSVVVVVVVVVVVVVVVVVSVVVSLVSCLDLSSLVSSCSRPNPVSLVVVVVSDDPPSSVVVVVVVVVPDPPVPPVVVVVVPPPPVPD

pLDDT: mean 81.82, std 14.24, range [23.16, 96.75]

Nearest PDB structures (foldseek):
  7k2t-assembly1_A  TM=5.903E-01  e=1.911E-04  Aquifex aeolicus VF5
  8dne-assembly1_A  TM=5.453E-01  e=3.477E-04  Aquifex aeolicus VF5
  7k2t-assembly1_C  TM=5.847E-01  e=8.730E-04  Aquifex aeolicus VF5
  8eeb-assembly1_A  TM=3.831E-01  e=3.165E-02  Homo sapiens
  8eop-assembly1_A  TM=2.506E-01  e=3.805E-02  Homo sapiens